Protein AF-0000000076759899 (afdb_homodimer)

InterPro domains:
  IPR036259 MFS transporter superfamily [SSF103473] (242-523)

Nearest PDB structures (foldseek):
  8xmz-assembly2_B  TM=6.251E-01  e=7.964E-03  Aquimarina sp. BL5
  4qaw-assembly7_G  TM=5.607E-01  e=5.937E-03  Paenibacillus barcinonensis
  1gui-assembly1_A  TM=5.704E-01  e=6.457E-03  Thermotoga maritima
  5w6h-assembly1_C  TM=4.986E-01  e=7.964E-03  Kuttervirus CBA120
  2w3j-assembly1_A  TM=4.391E-01  e=1.168E-01  uncultured bacterium

Structure (mmCIF, N/CA/C/O backbone):
data_AF-0000000076759899-model_v1
#
loop_
_entity.id
_entity.type
_entity.pdbx_description
1 polymer 'Glycosyltransferase RgtA/B/C/D-like domain-containing protein'
#
loop_
_atom_site.group_PDB
_atom_site.id
_atom_site.type_symbol
_atom_site.label_atom_id
_atom_site.label_alt_id
_atom_site.label_comp_id
_atom_site.label_asym_id
_atom_site.label_entity_id
_atom_site.label_seq_id
_atom_site.pdbx_PDB_ins_code
_atom_site.Cartn_x
_atom_site.Cartn_y
_atom_site.Cartn_z
_atom_site.occupancy
_atom_site.B_iso_or_equiv
_atom_site.auth_seq_id
_atom_site.auth_comp_id
_atom_site.auth_asym_id
_atom_site.auth_atom_id
_atom_site.pdbx_PDB_model_num
ATOM 1 N N . MET A 1 1 ? -8.977 4.504 -49.75 1 73.31 1 MET A N 1
ATOM 2 C CA . MET A 1 1 ? -10.234 5.238 -49.781 1 73.31 1 MET A CA 1
ATOM 3 C C . MET A 1 1 ? -11.367 4.375 -50.312 1 73.31 1 MET A C 1
ATOM 5 O O . MET A 1 1 ? -12.477 4.383 -49.781 1 73.31 1 MET A O 1
ATOM 9 N N . LEU A 1 2 ? -11.008 3.492 -51.281 1 77 2 LEU A N 1
ATOM 10 C CA . LEU A 1 2 ? -12.016 2.629 -51.875 1 77 2 LEU A CA 1
ATOM 11 C C . LEU A 1 2 ? -12.578 1.658 -50.844 1 77 2 LEU A C 1
ATOM 13 O O . LEU A 1 2 ? -13.773 1.357 -50.844 1 77 2 LEU A O 1
ATOM 17 N N . LEU A 1 3 ? -11.75 1.272 -49.938 1 80.31 3 LEU A N 1
ATOM 18 C CA . LEU A 1 3 ? -12.164 0.333 -48.906 1 80.31 3 LEU A CA 1
ATOM 19 C C . LEU A 1 3 ? -13.211 0.957 -48 1 80.31 3 LEU A C 1
ATOM 21 O O . LEU A 1 3 ? -14.117 0.266 -47.5 1 80.31 3 LEU A O 1
ATOM 25 N N . TYR A 1 4 ? -13.172 2.27 -47.906 1 85.75 4 TYR A N 1
ATOM 26 C CA . TYR A 1 4 ? -14.094 2.957 -47 1 85.75 4 TYR A CA 1
ATOM 27 C C . TYR A 1 4 ? -15.484 3.041 -47.625 1 85.75 4 TYR A C 1
ATOM 29 O O . TYR A 1 4 ? -16.469 3.24 -46.906 1 85.75 4 TYR A O 1
ATOM 37 N N . PHE A 1 5 ? -15.469 2.828 -48.969 1 86.88 5 PHE A N 1
ATOM 38 C CA . PHE A 1 5 ? -16.75 2.852 -49.656 1 86.88 5 PHE A CA 1
ATOM 39 C C . PHE A 1 5 ? -17.297 1.439 -49.812 1 86.88 5 PHE A C 1
ATOM 41 O O . PHE A 1 5 ? -18.469 1.187 -49.531 1 86.88 5 PHE A O 1
ATOM 48 N N . LEU A 1 6 ? -16.469 0.543 -50.062 1 89.75 6 LEU A N 1
ATOM 49 C CA . LEU A 1 6 ? -16.906 -0.79 -50.469 1 89.75 6 LEU A CA 1
ATOM 50 C C . LEU A 1 6 ? -17.25 -1.638 -49.219 1 89.75 6 LEU A C 1
ATOM 52 O O . LEU A 1 6 ? -18.203 -2.408 -49.25 1 89.75 6 LEU A O 1
ATOM 56 N N . LEU A 1 7 ? -16.547 -1.472 -48.219 1 90.62 7 LEU A N 1
ATOM 57 C CA . LEU A 1 7 ? -16.703 -2.371 -47.094 1 90.62 7 LEU A CA 1
ATOM 58 C C . LEU A 1 7 ? -18.031 -2.129 -46.375 1 90.62 7 LEU A C 1
ATOM 60 O O . LEU A 1 7 ? -18.734 -3.078 -46.062 1 90.62 7 LEU A O 1
ATOM 64 N N . PRO A 1 8 ? -18.359 -0.88 -46.156 1 92.69 8 PRO A N 1
ATOM 65 C CA . PRO A 1 8 ? -19.672 -0.668 -45.531 1 92.69 8 PRO A CA 1
ATOM 66 C C . PRO A 1 8 ? -20.812 -1.193 -46.406 1 92.69 8 PRO A C 1
ATOM 68 O O . PRO A 1 8 ? -21.766 -1.774 -45.875 1 92.69 8 PRO A O 1
ATOM 71 N N . ILE A 1 9 ? -20.703 -1.024 -47.719 1 91.81 9 ILE A N 1
ATOM 72 C CA . ILE A 1 9 ? -21.734 -1.487 -48.625 1 91.81 9 ILE A CA 1
ATOM 73 C C . ILE A 1 9 ? -21.812 -3.012 -48.594 1 91.81 9 ILE A C 1
ATOM 75 O O . ILE A 1 9 ? -22.906 -3.58 -48.5 1 91.81 9 ILE A O 1
ATOM 79 N N . LEU A 1 10 ? -20.703 -3.646 -48.594 1 91.56 10 LEU A N 1
ATOM 80 C CA . LEU A 1 10 ? -20.656 -5.105 -48.594 1 91.56 10 LEU A CA 1
ATOM 81 C C . LEU A 1 10 ? -21.203 -5.668 -47.281 1 91.56 10 LEU A C 1
ATOM 83 O O . LEU A 1 10 ? -21.984 -6.621 -47.281 1 91.56 10 LEU A O 1
ATOM 87 N N . CYS A 1 11 ? -20.75 -5.164 -46.125 1 90.75 11 CYS A N 1
ATOM 88 C CA . CYS A 1 11 ? -21.188 -5.652 -44.844 1 90.75 11 CYS A CA 1
ATOM 89 C C . CYS A 1 11 ? -22.688 -5.48 -44.656 1 90.75 11 CYS A C 1
ATOM 91 O O . CYS A 1 11 ? -23.375 -6.402 -44.219 1 90.75 11 CYS A O 1
ATOM 93 N N . ASN A 1 12 ? -23.25 -4.363 -45.031 1 91.06 12 ASN A N 1
ATOM 94 C CA . ASN A 1 12 ? -24.672 -4.105 -44.844 1 91.06 12 ASN A CA 1
ATOM 95 C C . ASN A 1 12 ? -25.516 -4.852 -45.875 1 91.06 12 ASN A C 1
ATOM 97 O O . ASN A 1 12 ? -26.656 -5.234 -45.594 1 91.06 12 ASN A O 1
ATOM 101 N N . ALA A 1 13 ? -24.969 -5.047 -47.094 1 89.19 13 ALA A N 1
ATOM 102 C CA . ALA A 1 13 ? -25.656 -5.859 -48.062 1 89.19 13 ALA A CA 1
ATOM 103 C C . ALA A 1 13 ? -25.766 -7.309 -47.625 1 89.19 13 ALA A C 1
ATOM 105 O O . ALA A 1 13 ? -26.797 -7.957 -47.844 1 89.19 13 ALA A O 1
ATOM 106 N N . LEU A 1 14 ? -24.734 -7.809 -47.062 1 88.81 14 LEU A N 1
ATOM 107 C CA . LEU A 1 14 ? -24.75 -9.164 -46.531 1 88.81 14 LEU A CA 1
ATOM 108 C C . LEU A 1 14 ? -25.781 -9.312 -45.406 1 88.81 14 LEU A C 1
ATOM 110 O O . LEU A 1 14 ? -26.484 -10.328 -45.344 1 88.81 14 LEU A O 1
ATOM 114 N N . LEU A 1 15 ? -25.875 -8.359 -44.594 1 87.06 15 LEU A N 1
ATOM 115 C CA . LEU A 1 15 ? -26.828 -8.414 -43.5 1 87.06 15 LEU A CA 1
ATOM 116 C C . LEU A 1 15 ? -28.25 -8.281 -44 1 87.06 15 LEU A C 1
ATOM 118 O O . LEU A 1 15 ? -29.172 -8.922 -43.469 1 87.06 15 LEU A O 1
ATOM 122 N N . LEU A 1 16 ? -28.453 -7.426 -45 1 84.62 16 LEU A N 1
ATOM 123 C CA . LEU A 1 16 ? -29.766 -7.293 -45.625 1 84.62 16 LEU A CA 1
ATOM 124 C C . LEU A 1 16 ? -30.203 -8.602 -46.281 1 84.62 16 LEU A C 1
ATOM 126 O O . LEU A 1 16 ? -31.375 -8.977 -46.219 1 84.62 16 LEU A O 1
ATOM 130 N N . ALA A 1 17 ? -29.219 -9.234 -46.875 1 84.38 17 ALA A N 1
ATOM 131 C CA . ALA A 1 17 ? -29.484 -10.531 -47.469 1 84.38 17 ALA A CA 1
ATOM 132 C C . ALA A 1 17 ? -29.844 -11.57 -46.406 1 84.38 17 ALA A C 1
ATOM 134 O O . ALA A 1 17 ? -30.688 -12.438 -46.625 1 84.38 17 ALA A O 1
ATOM 135 N N . ALA A 1 18 ? -29.219 -11.453 -45.281 1 80.31 18 ALA A N 1
ATOM 136 C CA . ALA A 1 18 ? -29.469 -12.383 -44.188 1 80.31 18 ALA A CA 1
ATOM 137 C C . ALA A 1 18 ? -30.875 -12.172 -43.594 1 80.31 18 ALA A C 1
ATOM 139 O O . ALA A 1 18 ? -31.484 -13.109 -43.094 1 80.31 18 ALA A O 1
ATOM 140 N N . CYS A 1 19 ? -31.375 -10.922 -43.562 1 76.56 19 CYS A N 1
ATOM 141 C CA . CYS A 1 19 ? -32.719 -10.617 -43.094 1 76.56 19 CYS A CA 1
ATOM 142 C C . CYS A 1 19 ? -33.781 -11.227 -43.969 1 76.56 19 CYS A C 1
ATOM 144 O O . CYS A 1 19 ? -34.938 -11.367 -43.562 1 76.56 19 CYS A O 1
ATOM 146 N N . LYS A 1 20 ? -33.5 -11.609 -45.219 1 67.31 20 LYS A N 1
ATOM 147 C CA . LYS A 1 20 ? -34.469 -12.211 -46.125 1 67.31 20 LYS A CA 1
ATOM 148 C C . LYS A 1 20 ? -34.562 -13.711 -45.906 1 67.31 20 LYS A C 1
ATOM 150 O O . LYS A 1 20 ? -35.469 -14.359 -46.438 1 67.31 20 LYS A O 1
ATOM 155 N N . LEU A 1 21 ? -33.75 -14.148 -45.031 1 62.97 21 LEU A N 1
ATOM 156 C CA . LEU A 1 21 ? -33.844 -15.57 -44.75 1 62.97 21 LEU A CA 1
ATOM 157 C C . LEU A 1 21 ? -35.094 -15.875 -43.938 1 62.97 21 LEU A C 1
ATOM 159 O O . LEU A 1 21 ? -35.5 -15.086 -43.062 1 62.97 21 LEU A O 1
ATOM 163 N N . PRO A 1 22 ? -35.969 -16.875 -44.25 1 57.19 22 PRO A N 1
ATOM 164 C CA . PRO A 1 22 ? -37.281 -17.188 -43.719 1 57.19 22 PRO A CA 1
ATOM 165 C C . PRO A 1 22 ? -37.312 -17.156 -42.188 1 57.19 22 PRO A C 1
ATOM 167 O O . PRO A 1 22 ? -38.312 -16.734 -41.625 1 57.19 22 PRO A O 1
ATOM 170 N N . LYS A 1 23 ? -36.5 -17.625 -41.438 1 58.56 23 LYS A N 1
ATOM 171 C CA . LYS A 1 23 ? -36.594 -17.672 -40 1 58.56 23 LYS A CA 1
ATOM 172 C C . LYS A 1 23 ? -36.312 -16.312 -39.375 1 58.56 23 LYS A C 1
ATOM 174 O O . LYS A 1 23 ? -36.625 -16.078 -38.219 1 58.56 23 LYS A O 1
ATOM 179 N N . LEU A 1 24 ? -35.812 -15.344 -40.062 1 59.72 24 LEU A N 1
ATOM 180 C CA . LEU A 1 24 ? -35.438 -14.047 -39.5 1 59.72 24 LEU A CA 1
ATOM 181 C C . LEU A 1 24 ? -36.219 -12.922 -40.188 1 59.72 24 LEU A C 1
ATOM 183 O O . LEU A 1 24 ? -36.094 -11.758 -39.781 1 59.72 24 LEU A O 1
ATOM 187 N N . ALA A 1 25 ? -37.031 -13.242 -41.25 1 56.22 25 ALA A N 1
ATOM 188 C CA . ALA A 1 25 ? -37.625 -12.305 -42.219 1 56.22 25 ALA A CA 1
ATOM 189 C C . ALA A 1 25 ? -38.781 -11.516 -41.594 1 56.22 25 ALA A C 1
ATOM 191 O O . ALA A 1 25 ? -39.719 -12.102 -41.062 1 56.22 25 ALA A O 1
ATOM 192 N N . PRO A 1 26 ? -38.562 -10.258 -41.406 1 59.22 26 PRO A N 1
ATOM 193 C CA . PRO A 1 26 ? -39.75 -9.469 -41 1 59.22 26 PRO A CA 1
ATOM 194 C C . PRO A 1 26 ? -40.875 -9.5 -42.031 1 59.22 26 PRO A C 1
ATOM 196 O O . PRO A 1 26 ? -40.625 -9.82 -43.219 1 59.22 26 PRO A O 1
ATOM 199 N N . ALA A 1 27 ? -42.125 -9.297 -41.719 1 58.47 27 ALA A N 1
ATOM 200 C CA . ALA A 1 27 ? -43.25 -9.188 -42.625 1 58.47 27 ALA A CA 1
ATOM 201 C C . ALA A 1 27 ? -42.906 -8.219 -43.781 1 58.47 27 ALA A C 1
ATOM 203 O O . ALA A 1 27 ? -42.031 -7.383 -43.656 1 58.47 27 ALA A O 1
ATOM 204 N N . GLY A 1 28 ? -43.312 -8.375 -44.938 1 59.19 28 GLY A N 1
ATOM 205 C CA . GLY A 1 28 ? -43.094 -7.68 -46.219 1 59.19 28 GLY A CA 1
ATOM 206 C C . GLY A 1 28 ? -42.875 -6.188 -46.031 1 59.19 28 GLY A C 1
ATOM 207 O O . GLY A 1 28 ? -41.906 -5.625 -46.562 1 59.19 28 GLY A O 1
ATOM 208 N N . SER A 1 29 ? -43.75 -5.434 -45.375 1 63.53 29 SER A N 1
ATOM 209 C CA . SER A 1 29 ? -43.719 -3.99 -45.188 1 63.53 29 SER A CA 1
ATOM 210 C C . SER A 1 29 ? -42.562 -3.594 -44.25 1 63.53 29 SER A C 1
ATOM 212 O O . SER A 1 29 ? -41.969 -2.521 -44.406 1 63.53 29 SER A O 1
ATOM 214 N N . GLU A 1 30 ? -42.094 -4.551 -43.469 1 74.69 30 GLU A N 1
ATOM 215 C CA . GLU A 1 30 ? -41.031 -4.254 -42.531 1 74.69 30 GLU A CA 1
ATOM 216 C C . GLU A 1 30 ? -39.656 -4.387 -43.156 1 74.69 30 GLU A C 1
ATOM 218 O O . GLU A 1 30 ? -38.719 -3.711 -42.75 1 74.69 30 GLU A O 1
ATOM 223 N N . PHE A 1 31 ? -39.625 -5.043 -44.281 1 77.88 31 PHE A N 1
ATOM 224 C CA . PHE A 1 31 ? -38.344 -5.211 -44.969 1 77.88 31 PHE A CA 1
ATOM 225 C C . PHE A 1 31 ? -37.969 -3.928 -45.719 1 77.88 31 PHE A C 1
ATOM 227 O O . PHE A 1 31 ? -36.781 -3.531 -45.688 1 77.88 31 PHE A O 1
ATOM 234 N N . SER A 1 32 ? -39.031 -3.277 -46.406 1 78.38 32 SER A N 1
ATOM 235 C CA . SER A 1 32 ? -38.75 -2.041 -47.125 1 78.38 32 SER A CA 1
ATOM 236 C C . SER A 1 32 ? -38.25 -0.952 -46.188 1 78.38 32 SER A C 1
ATOM 238 O O . SER A 1 32 ? -37.344 -0.189 -46.5 1 78.38 32 SER A O 1
ATOM 240 N N . LYS A 1 33 ? -38.719 -0.903 -45.031 1 81.94 33 LYS A N 1
ATOM 241 C CA . LYS A 1 33 ? -38.281 0.088 -44.062 1 81.94 33 LYS A CA 1
ATOM 242 C C . LYS A 1 33 ? -36.875 -0.212 -43.531 1 81.94 33 LYS A C 1
ATOM 244 O O . LYS A 1 33 ? -36.094 0.704 -43.344 1 81.94 33 LYS A O 1
ATOM 249 N N . THR A 1 34 ? -36.625 -1.531 -43.312 1 84.75 34 THR A N 1
ATOM 250 C CA . THR A 1 34 ? -35.281 -1.936 -42.875 1 84.75 34 THR A CA 1
ATOM 251 C C . THR A 1 34 ? -34.25 -1.621 -43.938 1 84.75 34 THR A C 1
ATOM 253 O O . THR A 1 34 ? -33.125 -1.207 -43.625 1 84.75 34 THR A O 1
ATOM 256 N N . ALA A 1 35 ? -34.625 -1.732 -45.25 1 86 35 ALA A N 1
ATOM 257 C CA . ALA A 1 35 ? -33.719 -1.441 -46.344 1 86 35 ALA A CA 1
ATOM 258 C C . ALA A 1 35 ? -33.375 0.045 -46.375 1 86 35 ALA A C 1
ATOM 260 O O . ALA A 1 35 ? -32.219 0.417 -46.656 1 86 35 ALA A O 1
ATOM 261 N N . VAL A 1 36 ? -34.375 0.84 -46.125 1 88.38 36 VAL A N 1
ATOM 262 C CA . VAL A 1 36 ? -34.156 2.281 -46.094 1 88.38 36 VAL A CA 1
ATOM 263 C C . VAL A 1 36 ? -33.25 2.652 -44.938 1 88.38 36 VAL A C 1
ATOM 265 O O . VAL A 1 36 ? -32.312 3.459 -45.062 1 88.38 36 VAL A O 1
ATOM 268 N N . ARG A 1 37 ? -33.5 2.072 -43.812 1 88.44 37 ARG A N 1
ATOM 269 C CA . ARG A 1 37 ? -32.656 2.352 -42.656 1 88.44 37 ARG A CA 1
ATOM 270 C C . ARG A 1 37 ? -31.234 1.91 -42.875 1 88.44 37 ARG A C 1
ATOM 272 O O . ARG A 1 37 ? -30.297 2.59 -42.438 1 88.44 37 ARG A O 1
ATOM 279 N N . MET A 1 38 ? -31.078 0.782 -43.469 1 89.81 38 MET A N 1
ATOM 280 C CA . MET A 1 38 ? -29.734 0.268 -43.75 1 89.81 38 MET A CA 1
ATOM 281 C C . MET A 1 38 ? -29.016 1.143 -44.781 1 89.81 38 MET A C 1
ATOM 283 O O . MET A 1 38 ? -27.797 1.305 -44.719 1 89.81 38 MET A O 1
ATOM 287 N N . GLY A 1 39 ? -29.812 1.685 -45.75 1 90.88 39 GLY A N 1
ATOM 288 C CA . GLY A 1 39 ? -29.234 2.631 -46.688 1 90.88 39 GLY A CA 1
ATOM 289 C C . GLY A 1 39 ? -28.75 3.904 -46.031 1 90.88 39 GLY A C 1
ATOM 290 O O . GLY A 1 39 ? -27.672 4.406 -46.344 1 90.88 39 GLY A O 1
ATOM 291 N N . ILE A 1 40 ? -29.5 4.379 -45.094 1 92.75 40 ILE A N 1
ATOM 292 C CA . ILE A 1 40 ? -29.125 5.57 -44.344 1 92.75 40 ILE A CA 1
ATOM 293 C C . ILE A 1 40 ? -27.891 5.27 -43.469 1 92.75 40 ILE A C 1
ATOM 295 O O . ILE A 1 40 ? -26.984 6.102 -43.375 1 92.75 40 ILE A O 1
ATOM 299 N N . LEU A 1 41 ? -27.859 4.117 -42.875 1 93 41 LEU A N 1
ATOM 300 C CA . LEU A 1 41 ? -26.703 3.705 -42.062 1 93 41 LEU A CA 1
ATOM 301 C C . LEU A 1 41 ? -25.438 3.639 -42.938 1 93 41 LEU A C 1
ATOM 303 O O . LEU A 1 41 ? -24.375 4.098 -42.5 1 93 41 LEU A O 1
ATOM 307 N N . THR A 1 42 ? -25.625 3.047 -44.094 1 93.88 42 THR A N 1
ATOM 308 C CA . THR A 1 42 ? -24.484 2.922 -45 1 93.88 42 THR A CA 1
ATOM 309 C C . THR A 1 42 ? -23.922 4.297 -45.375 1 93.88 42 THR A C 1
ATOM 311 O O . THR A 1 42 ? -22.719 4.512 -45.344 1 93.88 42 THR A O 1
ATOM 314 N N . ALA A 1 43 ? -24.828 5.238 -45.656 1 93.56 43 ALA A N 1
ATOM 315 C CA . ALA A 1 43 ? -24.406 6.598 -46 1 93.56 43 ALA A CA 1
ATOM 316 C C . ALA A 1 43 ? -23.719 7.262 -44.812 1 93.56 43 ALA A C 1
ATOM 318 O O . ALA A 1 43 ? -22.734 7.98 -44.969 1 93.56 43 ALA A O 1
ATOM 319 N N . GLY A 1 44 ? -24.281 7.043 -43.656 1 93.62 44 GLY A N 1
ATOM 320 C CA . GLY A 1 44 ? -23.688 7.586 -42.438 1 93.62 44 GLY A CA 1
ATOM 321 C C . GLY A 1 44 ? -22.328 7.004 -42.125 1 93.62 44 GLY A C 1
ATOM 322 O O . GLY A 1 44 ? -21.422 7.723 -41.719 1 93.62 44 GLY A O 1
ATOM 323 N N . GLU A 1 45 ? -22.172 5.688 -42.219 1 94.75 45 GLU A N 1
ATOM 324 C CA . GLU A 1 45 ? -20.891 5.023 -42 1 94.75 45 GLU A CA 1
ATOM 325 C C . GLU A 1 45 ? -19.812 5.559 -42.938 1 94.75 45 GLU A C 1
ATOM 327 O O . GLU A 1 45 ? -18.688 5.84 -42.531 1 94.75 45 GLU A O 1
ATOM 332 N N . ILE A 1 46 ? -20.141 5.688 -44.188 1 94.06 46 ILE A N 1
ATOM 333 C CA . ILE A 1 46 ? -19.203 6.188 -45.188 1 94.06 46 ILE A CA 1
ATOM 334 C C . ILE A 1 46 ? -18.812 7.625 -44.844 1 94.06 46 ILE A C 1
ATOM 336 O O . ILE A 1 46 ? -17.625 7.98 -44.906 1 94.06 46 ILE A O 1
ATOM 340 N N . LEU A 1 47 ? -19.781 8.43 -44.438 1 94.19 47 LEU A N 1
ATOM 341 C CA . LEU A 1 47 ? -19.516 9.812 -44.094 1 94.19 47 LEU A CA 1
ATOM 342 C C . LEU A 1 47 ? -18.578 9.898 -42.875 1 94.19 47 LEU A C 1
ATOM 344 O O . LEU A 1 47 ? -17.625 10.68 -42.875 1 94.19 47 LEU A O 1
ATOM 348 N N . VAL A 1 48 ? -18.875 9.125 -41.844 1 93.88 48 VAL A N 1
ATOM 349 C CA . VAL A 1 48 ? -18.062 9.148 -40.625 1 93.88 48 VAL A CA 1
ATOM 350 C C . VAL A 1 48 ? -16.641 8.664 -40.906 1 93.88 48 VAL A C 1
ATOM 352 O O . VAL A 1 48 ? -15.672 9.227 -40.406 1 93.88 48 VAL A O 1
ATOM 355 N N . LEU A 1 49 ? -16.484 7.633 -41.719 1 93.38 49 LEU A N 1
ATOM 356 C CA . LEU A 1 49 ? -15.172 7.102 -42.062 1 93.38 49 LEU A CA 1
ATOM 357 C C . LEU A 1 49 ? -14.367 8.117 -42.875 1 93.38 49 LEU A C 1
ATOM 359 O O . LEU A 1 49 ? -13.156 8.242 -42.688 1 93.38 49 LEU A O 1
ATOM 363 N N . LEU A 1 50 ? -15.055 8.844 -43.719 1 92.31 50 LEU A N 1
ATOM 364 C CA . LEU A 1 50 ? -14.375 9.875 -44.5 1 92.31 50 LEU A CA 1
ATOM 365 C C . LEU A 1 50 ? -13.953 11.039 -43.594 1 92.31 50 LEU A C 1
ATOM 367 O O . LEU A 1 50 ? -12.875 11.609 -43.781 1 92.31 50 LEU A O 1
ATOM 371 N N . LEU A 1 51 ? -14.828 11.367 -42.719 1 93.62 51 LEU A N 1
ATOM 372 C CA . LEU A 1 51 ? -14.492 12.438 -41.781 1 93.62 51 LEU A CA 1
ATOM 373 C C . LEU A 1 51 ? -13.312 12.031 -40.906 1 93.62 51 LEU A C 1
ATOM 375 O O . LEU A 1 51 ? -12.422 12.844 -40.656 1 93.62 51 LEU A O 1
ATOM 379 N N . LEU A 1 52 ? -13.352 10.82 -40.406 1 92.94 52 LEU A N 1
ATOM 380 C CA . LEU A 1 52 ? -12.25 10.344 -39.594 1 92.94 52 LEU A CA 1
ATOM 381 C C . LEU A 1 52 ? -10.961 10.266 -40.406 1 92.94 52 LEU A C 1
ATOM 383 O O . LEU A 1 52 ? -9.883 10.586 -39.875 1 92.94 52 LEU A O 1
ATOM 387 N N . HIS A 1 53 ? -11.062 9.82 -41.594 1 91.62 53 HIS A N 1
ATOM 388 C CA . HIS A 1 53 ? -9.898 9.773 -42.469 1 91.62 53 HIS A CA 1
ATOM 389 C C . HIS A 1 53 ? -9.312 11.164 -42.688 1 91.62 53 HIS A C 1
ATOM 391 O O . HIS A 1 53 ? -8.094 11.352 -42.625 1 91.62 53 HIS A O 1
ATOM 397 N N . ALA A 1 54 ? -10.172 12.125 -42.844 1 91.12 54 ALA A N 1
ATOM 398 C CA . ALA A 1 54 ? -9.727 13.5 -43.062 1 91.12 54 ALA A CA 1
ATOM 399 C C . ALA A 1 54 ? -9.102 14.062 -41.781 1 91.12 54 ALA A C 1
ATOM 401 O O . ALA A 1 54 ? -8.102 14.781 -41.844 1 91.12 54 ALA A O 1
ATOM 402 N N . LEU A 1 55 ? -9.727 13.75 -40.781 1 91.44 55 LEU A N 1
ATOM 403 C CA . LEU A 1 55 ? -9.219 14.227 -39.5 1 91.44 55 LEU A CA 1
ATOM 404 C C . LEU A 1 55 ? -7.836 13.656 -39.219 1 91.44 55 LEU A C 1
ATOM 406 O O . LEU A 1 55 ? -6.941 14.383 -38.781 1 91.44 55 LEU A O 1
ATOM 410 N N . ILE A 1 56 ? -7.625 12.422 -39.438 1 91.69 56 ILE A N 1
ATOM 411 C CA . ILE A 1 56 ? -6.359 11.758 -39.156 1 91.69 56 ILE A CA 1
ATOM 412 C C . ILE A 1 56 ? -5.277 12.258 -40.094 1 91.69 56 ILE A C 1
ATOM 414 O O . ILE A 1 56 ? -4.176 12.609 -39.656 1 91.69 56 ILE A O 1
ATOM 418 N N . ARG A 1 57 ? -5.562 12.32 -41.312 1 89.62 57 ARG A N 1
ATOM 419 C CA . ARG A 1 57 ? -4.582 12.766 -42.281 1 89.62 57 ARG A CA 1
ATOM 420 C C . ARG A 1 57 ? -4.254 14.242 -42.094 1 89.62 57 ARG A C 1
ATOM 422 O O . ARG A 1 57 ? -3.133 14.672 -42.375 1 89.62 57 ARG A O 1
ATOM 429 N N . GLY A 1 58 ? -5.184 14.906 -41.625 1 89.56 58 GLY A N 1
ATOM 430 C CA . GLY A 1 58 ? -4.984 16.328 -41.438 1 89.56 58 GLY A CA 1
ATOM 431 C C . GLY A 1 58 ? -4.211 16.672 -40.188 1 89.56 58 GLY A C 1
ATOM 432 O O . GLY A 1 58 ? -3.408 17.609 -40.156 1 89.56 58 GLY A O 1
ATOM 433 N N . PHE A 1 59 ? -4.484 15.914 -39.156 1 91.56 59 PHE A N 1
ATOM 434 C CA . PHE A 1 59 ? -3.99 16.391 -37.875 1 91.56 59 PHE A CA 1
ATOM 435 C C . PHE A 1 59 ? -3.107 15.328 -37.219 1 91.56 59 PHE A C 1
ATOM 437 O O . PHE A 1 59 ? -2.773 15.438 -36.031 1 91.56 59 PHE A O 1
ATOM 444 N N . GLN A 1 60 ? -2.766 14.273 -37.875 1 89.69 60 GLN A N 1
ATOM 445 C CA . GLN A 1 60 ? -1.903 13.242 -37.281 1 89.69 60 GLN A CA 1
ATOM 446 C C . GLN A 1 60 ? -0.867 12.773 -38.312 1 89.69 60 GLN A C 1
ATOM 448 O O . GLN A 1 60 ? -1.039 12.969 -39.5 1 89.69 60 GLN A O 1
ATOM 453 N N . ILE A 1 61 ? 0.197 12.273 -37.781 1 86.88 61 ILE A N 1
ATOM 454 C CA . ILE A 1 61 ? 1.232 11.688 -38.625 1 86.88 61 ILE A CA 1
ATOM 455 C C . ILE A 1 61 ? 0.874 10.242 -38.938 1 86.88 61 ILE A C 1
ATOM 457 O O . ILE A 1 61 ? 0.683 9.422 -38.031 1 86.88 61 ILE A O 1
ATOM 461 N N . THR A 1 62 ? 0.6 10.023 -40.188 1 85.12 62 THR A N 1
ATOM 462 C CA . THR A 1 62 ? 0.064 8.711 -40.5 1 85.12 62 THR A CA 1
ATOM 463 C C . THR A 1 62 ? 0.891 8.047 -41.625 1 85.12 62 THR A C 1
ATOM 465 O O . THR A 1 62 ? 1.652 8.719 -42.312 1 85.12 62 THR A O 1
ATOM 468 N N . GLY A 1 63 ? 0.869 6.703 -41.5 1 73.31 63 GLY A N 1
ATOM 469 C CA . GLY A 1 63 ? 1.347 5.953 -42.656 1 73.31 63 GLY A CA 1
ATOM 470 C C . GLY A 1 63 ? 0.269 5.703 -43.719 1 73.31 63 GLY A C 1
ATOM 471 O O . GLY A 1 63 ? -0.69 6.469 -43.812 1 73.31 63 GLY A O 1
ATOM 472 N N . SER A 1 64 ? 0.429 4.684 -44.5 1 64.81 64 SER A N 1
ATOM 473 C CA . SER A 1 64 ? -0.436 4.414 -45.625 1 64.81 64 SER A CA 1
ATOM 474 C C . SER A 1 64 ? -1.804 3.91 -45.188 1 64.81 64 SER A C 1
ATOM 476 O O . SER A 1 64 ? -2.834 4.414 -45.625 1 64.81 64 SER A O 1
ATOM 478 N N . HIS A 1 65 ? -1.856 2.934 -44.25 1 73.5 65 HIS A N 1
ATOM 479 C CA . HIS A 1 65 ? -3.133 2.359 -43.844 1 73.5 65 HIS A CA 1
ATOM 480 C C . HIS A 1 65 ? -3.549 2.863 -42.469 1 73.5 65 HIS A C 1
ATOM 482 O O . HIS A 1 65 ? -2.791 2.742 -41.5 1 73.5 65 HIS A O 1
ATOM 488 N N . LEU A 1 66 ? -4.855 3.436 -42.531 1 83.75 66 LEU A N 1
ATOM 489 C CA . LEU A 1 66 ? -5.273 4.086 -41.281 1 83.75 66 LEU A CA 1
ATOM 490 C C . LEU A 1 66 ? -6.09 3.133 -40.406 1 83.75 66 LEU A C 1
ATOM 492 O O . LEU A 1 66 ? -5.836 3.014 -39.219 1 83.75 66 LEU A O 1
ATOM 496 N N . PHE A 1 67 ? -7.012 2.373 -41.062 1 89.12 67 PHE A N 1
ATOM 497 C CA . PHE A 1 67 ? -7.879 1.492 -40.281 1 89.12 67 PHE A CA 1
ATOM 498 C C . PHE A 1 67 ? -7.676 0.037 -40.688 1 89.12 67 PHE A C 1
ATOM 500 O O . PHE A 1 67 ? -7.887 -0.324 -41.875 1 89.12 67 PHE A O 1
ATOM 507 N N . PRO A 1 68 ? -7.34 -0.82 -39.781 1 90.06 68 PRO A N 1
ATOM 508 C CA . PRO A 1 68 ? -7.242 -2.242 -40.125 1 90.06 68 PRO A CA 1
ATOM 509 C C . PRO A 1 68 ? -8.594 -2.854 -40.469 1 90.06 68 PRO A C 1
ATOM 511 O O . PRO A 1 68 ? -9.617 -2.508 -39.875 1 90.06 68 PRO A O 1
ATOM 514 N N . PRO A 1 69 ? -8.617 -3.777 -41.312 1 89.69 69 PRO A N 1
ATOM 515 C CA . PRO A 1 69 ? -9.867 -4.316 -41.875 1 89.69 69 PRO A CA 1
ATOM 516 C C . PRO A 1 69 ? -10.688 -5.078 -40.812 1 89.69 69 PRO A C 1
ATOM 518 O O . PRO A 1 69 ? -11.914 -4.988 -40.812 1 89.69 69 PRO A O 1
ATOM 521 N N . LEU A 1 70 ? -10.039 -5.766 -40 1 91.56 70 LEU A N 1
ATOM 522 C CA . LEU A 1 70 ? -10.781 -6.613 -39.062 1 91.56 70 LEU A CA 1
ATOM 523 C C . LEU A 1 70 ? -11.578 -5.77 -38.062 1 91.56 70 LEU A C 1
ATOM 525 O O . LEU A 1 70 ? -12.797 -5.941 -37.938 1 91.56 70 LEU A O 1
ATOM 529 N N . PRO A 1 71 ? -10.945 -4.816 -37.375 1 93.62 71 PRO A N 1
ATOM 530 C CA . PRO A 1 71 ? -11.727 -3.975 -36.469 1 93.62 71 PRO A CA 1
ATOM 531 C C . PRO A 1 71 ? -12.828 -3.201 -37.188 1 93.62 71 PRO A C 1
ATOM 533 O O . PRO A 1 71 ? -13.922 -3.025 -36.656 1 93.62 71 PRO A O 1
ATOM 536 N N . LEU A 1 72 ? -12.516 -2.762 -38.344 1 93.69 72 LEU A N 1
ATOM 537 C CA . LEU A 1 72 ? -13.5 -2.023 -39.125 1 93.69 72 LEU A CA 1
ATOM 538 C C . LEU A 1 72 ? -14.672 -2.918 -39.5 1 93.69 72 LEU A C 1
ATOM 540 O O . LEU A 1 72 ? -15.836 -2.521 -39.344 1 93.69 72 LEU A O 1
ATOM 544 N N . ALA A 1 73 ? -14.375 -4.105 -39.969 1 93.5 73 ALA A N 1
ATOM 545 C CA . ALA A 1 73 ? -15.422 -5.051 -40.344 1 93.5 73 ALA A CA 1
ATOM 546 C C . ALA A 1 73 ? -16.297 -5.406 -39.156 1 93.5 73 ALA A C 1
ATOM 548 O O . ALA A 1 73 ? -17.531 -5.469 -39.281 1 93.5 73 ALA A O 1
ATOM 549 N N . ILE A 1 74 ? -15.688 -5.633 -38.031 1 94.06 74 ILE A N 1
ATOM 550 C CA . ILE A 1 74 ? -16.422 -5.98 -36.812 1 94.06 74 ILE A CA 1
ATOM 551 C C . ILE A 1 74 ? -17.359 -4.836 -36.438 1 94.06 74 ILE A C 1
ATOM 553 O O . ILE A 1 74 ? -18.516 -5.059 -36.094 1 94.06 74 ILE A O 1
ATOM 557 N N . THR A 1 75 ? -16.859 -3.623 -36.5 1 94.88 75 THR A N 1
ATOM 558 C CA . THR A 1 75 ? -17.656 -2.449 -36.156 1 94.88 75 THR A CA 1
ATOM 559 C C . THR A 1 75 ? -18.828 -2.27 -37.094 1 94.88 75 THR A C 1
ATOM 561 O O . THR A 1 75 ? -19.969 -2.057 -36.656 1 94.88 75 THR A O 1
ATOM 564 N N . LEU A 1 76 ? -18.609 -2.459 -38.375 1 93.62 76 LEU A N 1
ATOM 565 C CA . LEU A 1 76 ? -19.641 -2.279 -39.375 1 93.62 76 LEU A CA 1
ATOM 566 C C . LEU A 1 76 ? -20.703 -3.369 -39.25 1 93.62 76 LEU A C 1
ATOM 568 O O . LEU A 1 76 ? -21.906 -3.094 -39.406 1 93.62 76 LEU A O 1
ATOM 572 N N . LEU A 1 77 ? -20.266 -4.559 -39 1 92.75 77 LEU A N 1
ATOM 573 C CA . LEU A 1 77 ? -21.188 -5.672 -38.875 1 92.75 77 LEU A CA 1
ATOM 574 C C . LEU A 1 77 ? -22.078 -5.5 -37.656 1 92.75 77 LEU A C 1
ATOM 576 O O . LEU A 1 77 ? -23.281 -5.801 -37.688 1 92.75 77 LEU A O 1
ATOM 580 N N . LEU A 1 78 ? -21.5 -5.059 -36.594 1 92.5 78 LEU A N 1
ATOM 581 C CA . LEU A 1 78 ? -22.281 -4.859 -35.406 1 92.5 78 LEU A CA 1
ATOM 582 C C . LEU A 1 78 ? -23.25 -3.686 -35.562 1 92.5 78 LEU A C 1
ATOM 584 O O . LEU A 1 78 ? -24.375 -3.738 -35.094 1 92.5 78 LEU A O 1
ATOM 588 N N . LEU A 1 79 ? -22.797 -2.619 -36.156 1 92.12 79 LEU A N 1
ATOM 589 C CA . LEU A 1 79 ? -23.688 -1.489 -36.406 1 92.12 79 LEU A CA 1
ATOM 590 C C . LEU A 1 79 ? -24.844 -1.91 -37.312 1 92.12 79 LEU A C 1
ATOM 592 O O . LEU A 1 79 ? -26 -1.544 -37.062 1 92.12 79 LEU A O 1
ATOM 596 N N . GLY A 1 80 ? -24.562 -2.672 -38.312 1 90.44 80 GLY A N 1
ATOM 597 C CA . GLY A 1 80 ? -25.578 -3.172 -39.219 1 90.44 80 GLY A CA 1
ATOM 598 C C . GLY A 1 80 ? -26.562 -4.113 -38.562 1 90.44 80 GLY A C 1
ATOM 599 O O . GLY A 1 80 ? -27.766 -4.02 -38.781 1 90.44 80 GLY A O 1
ATOM 600 N N . ALA A 1 81 ? -26.016 -4.996 -37.781 1 88.12 81 ALA A N 1
ATOM 601 C CA . ALA A 1 81 ? -26.875 -5.949 -37.094 1 88.12 81 ALA A CA 1
ATOM 602 C C . ALA A 1 81 ? -27.844 -5.234 -36.156 1 88.12 81 ALA A C 1
ATOM 604 O O . ALA A 1 81 ? -29 -5.625 -36 1 88.12 81 ALA A O 1
ATOM 605 N N . GLY A 1 82 ? -27.312 -4.258 -35.469 1 88.06 82 GLY A N 1
ATOM 606 C CA . GLY A 1 82 ? -28.156 -3.486 -34.562 1 88.06 82 GLY A CA 1
ATOM 607 C C . GLY A 1 82 ? -29.297 -2.795 -35.281 1 88.06 82 GLY A C 1
ATOM 608 O O . GLY A 1 82 ? -30.406 -2.662 -34.75 1 88.06 82 GLY A O 1
ATOM 609 N N . THR A 1 83 ? -29.047 -2.396 -36.5 1 86 83 THR A N 1
ATOM 610 C CA . THR A 1 83 ? -30.062 -1.699 -37.281 1 86 83 THR A CA 1
ATOM 611 C C . THR A 1 83 ? -30.969 -2.695 -38 1 86 83 THR A C 1
ATOM 613 O O . THR A 1 83 ? -32.188 -2.482 -38.062 1 86 83 THR A O 1
ATOM 616 N N . ALA A 1 84 ? -30.453 -3.809 -38.469 1 82.69 84 ALA A N 1
ATOM 617 C CA . ALA A 1 84 ? -31.188 -4.789 -39.25 1 82.69 84 ALA A CA 1
ATOM 618 C C . ALA A 1 84 ? -32.156 -5.582 -38.375 1 82.69 84 ALA A C 1
ATOM 620 O O . ALA A 1 84 ? -33.281 -5.848 -38.781 1 82.69 84 ALA A O 1
ATOM 621 N N . PHE A 1 85 ? -31.703 -5.98 -37.281 1 75.94 85 PHE A N 1
ATOM 622 C CA . PHE A 1 85 ? -32.531 -6.863 -36.469 1 75.94 85 PHE A CA 1
ATOM 623 C C . PHE A 1 85 ? -33.281 -6.066 -35.406 1 75.94 85 PHE A C 1
ATOM 625 O O . PHE A 1 85 ? -33.719 -6.617 -34.375 1 75.94 85 PHE A O 1
ATOM 632 N N . SER A 1 86 ? -33.375 -4.715 -35.5 1 66.5 86 SER A N 1
ATOM 633 C CA . SER A 1 86 ? -34.188 -3.885 -34.594 1 66.5 86 SER A CA 1
ATOM 634 C C . SER A 1 86 ? -35.656 -4.094 -34.812 1 66.5 86 SER A C 1
ATOM 636 O O . SER A 1 86 ? -36.5 -3.594 -34.031 1 66.5 86 SER A O 1
ATOM 638 N N . GLY A 1 87 ? -36.156 -4.898 -35.656 1 56.66 87 GLY A N 1
ATOM 639 C CA . GLY A 1 87 ? -37.594 -5.047 -35.906 1 56.66 87 GLY A CA 1
ATOM 640 C C . GLY A 1 87 ? -38.25 -5.918 -34.844 1 56.66 87 GLY A C 1
ATOM 641 O O . GLY A 1 87 ? -37.594 -6.578 -34.062 1 56.66 87 GLY A O 1
ATOM 642 N N . LYS A 1 88 ? -39.719 -5.918 -34.688 1 54.28 88 LYS A N 1
ATOM 643 C CA . LYS A 1 88 ? -40.719 -6.285 -33.719 1 54.28 88 LYS A CA 1
ATOM 644 C C . LYS A 1 88 ? -40.594 -7.75 -33.312 1 54.28 88 LYS A C 1
ATOM 646 O O . LYS A 1 88 ? -40.969 -8.125 -32.188 1 54.28 88 LYS A O 1
ATOM 651 N N . GLN A 1 89 ? -40.281 -8.734 -34.125 1 50.12 89 GLN A N 1
ATOM 652 C CA . GLN A 1 89 ? -40.656 -10.078 -33.688 1 50.12 89 GLN A CA 1
ATOM 653 C C . GLN A 1 89 ? -39.656 -10.594 -32.656 1 50.12 89 GLN A C 1
ATOM 655 O O . GLN A 1 89 ? -39.875 -11.641 -32.031 1 50.12 89 GLN A O 1
ATOM 660 N N . ASN A 1 90 ? -38.406 -10.492 -32.812 1 50.59 90 ASN A N 1
ATOM 661 C CA . ASN A 1 90 ? -37.438 -11.211 -32 1 50.59 90 ASN A CA 1
ATOM 662 C C . ASN A 1 90 ? -37.406 -10.734 -30.547 1 50.59 90 ASN A C 1
ATOM 664 O O . ASN A 1 90 ? -37.844 -9.617 -30.266 1 50.59 90 ASN A O 1
ATOM 668 N N . THR A 1 91 ? -36.938 -11.703 -29.547 1 61.75 91 THR A N 1
ATOM 669 C CA . THR A 1 91 ? -37 -11.594 -28.094 1 61.75 91 THR A CA 1
ATOM 670 C C . THR A 1 91 ? -36.469 -10.242 -27.625 1 61.75 91 THR A C 1
ATOM 672 O O . THR A 1 91 ? -35.438 -9.773 -28.109 1 61.75 91 THR A O 1
ATOM 675 N N . ALA A 1 92 ? -37.344 -9.484 -27.031 1 75.69 92 ALA A N 1
ATOM 676 C CA . ALA A 1 92 ? -37.25 -8.094 -26.594 1 75.69 92 ALA A CA 1
ATOM 677 C C . ALA A 1 92 ? -35.906 -7.828 -25.906 1 75.69 92 ALA A C 1
ATOM 679 O O . ALA A 1 92 ? -35.281 -6.797 -26.156 1 75.69 92 ALA A O 1
ATOM 680 N N . VAL A 1 93 ? -35.188 -8.836 -25.484 1 86.25 93 VAL A N 1
ATOM 681 C CA . VAL A 1 93 ? -33.969 -8.578 -24.734 1 86.25 93 VAL A CA 1
ATOM 682 C C . VAL A 1 93 ? -32.781 -8.648 -25.656 1 86.25 93 VAL A C 1
ATOM 684 O O . VAL A 1 93 ? -31.844 -7.852 -25.547 1 86.25 93 VAL A O 1
ATOM 687 N N . LEU A 1 94 ? -32.781 -9.531 -26.688 1 85.12 94 LEU A N 1
ATOM 688 C CA . LEU A 1 94 ? -31.688 -9.688 -27.641 1 85.12 94 LEU A CA 1
ATOM 689 C C . LEU A 1 94 ? -31.594 -8.477 -28.562 1 85.12 94 LEU A C 1
ATOM 691 O O . LEU A 1 94 ? -30.5 -8.039 -28.922 1 85.12 94 LEU A O 1
ATOM 695 N N . ARG A 1 95 ? -32.781 -8.008 -28.875 1 83.69 95 ARG A N 1
ATOM 696 C CA . ARG A 1 95 ? -32.812 -6.816 -29.719 1 83.69 95 ARG A CA 1
ATOM 697 C C . ARG A 1 95 ? -32.188 -5.621 -29.016 1 83.69 95 ARG A C 1
ATOM 699 O O . ARG A 1 95 ? -31.406 -4.879 -29.609 1 83.69 95 ARG A O 1
ATOM 706 N N . LYS A 1 96 ? -32.625 -5.508 -27.812 1 88.5 96 LYS A N 1
ATOM 707 C CA . LYS A 1 96 ? -32.062 -4.402 -27.031 1 88.5 96 LYS A CA 1
ATOM 708 C C . LYS A 1 96 ? -30.547 -4.555 -26.875 1 88.5 96 LYS A C 1
ATOM 710 O O . LYS A 1 96 ? -29.812 -3.566 -26.891 1 88.5 96 LYS A O 1
ATOM 715 N N . TYR A 1 97 ? -30.109 -5.762 -26.734 1 91.81 97 TYR A N 1
ATOM 716 C CA . TYR A 1 97 ? -28.672 -6.008 -26.594 1 91.81 97 TYR A CA 1
ATOM 717 C C . TYR A 1 97 ? -27.938 -5.676 -27.875 1 91.81 97 TYR A C 1
ATOM 719 O O . TYR A 1 97 ? -26.844 -5.082 -27.844 1 91.81 97 TYR A O 1
ATOM 727 N N . LEU A 1 98 ? -28.469 -6.059 -29.031 1 89.06 98 LEU A N 1
ATOM 728 C CA . LEU A 1 98 ? -27.812 -5.801 -30.312 1 89.06 98 LEU A CA 1
ATOM 729 C C . LEU A 1 98 ? -27.734 -4.305 -30.594 1 89.06 98 LEU A C 1
ATOM 731 O O . LEU A 1 98 ? -26.766 -3.832 -31.188 1 89.06 98 LEU A O 1
ATOM 735 N N . GLN A 1 99 ? -28.703 -3.596 -30.188 1 90.25 99 GLN A N 1
ATOM 736 C CA . GLN A 1 99 ? -28.672 -2.145 -30.344 1 90.25 99 GLN A CA 1
ATOM 737 C C . GLN A 1 99 ? -27.578 -1.527 -29.469 1 90.25 99 GLN A C 1
ATOM 739 O O . GLN A 1 99 ? -26.859 -0.63 -29.906 1 90.25 99 GLN A O 1
ATOM 744 N N . LYS A 1 100 ? -27.484 -2.031 -28.281 1 94.06 100 LYS A N 1
ATOM 745 C CA . LYS A 1 100 ? -26.438 -1.536 -27.391 1 94.06 100 LYS A CA 1
ATOM 746 C C . LYS A 1 100 ? -25.062 -1.94 -27.906 1 94.06 100 LYS A C 1
ATOM 748 O O . LYS A 1 100 ? -24.094 -1.174 -27.781 1 94.06 100 LYS A O 1
ATOM 753 N N . ALA A 1 101 ? -25.031 -3.117 -28.422 1 94.75 101 ALA A N 1
ATOM 754 C CA . ALA A 1 101 ? -23.766 -3.604 -28.969 1 94.75 101 ALA A CA 1
ATOM 755 C C . ALA A 1 101 ? -23.297 -2.74 -30.141 1 94.75 101 ALA A C 1
ATOM 757 O O . ALA A 1 101 ? -22.109 -2.49 -30.297 1 94.75 101 ALA A O 1
ATOM 758 N N . ALA A 1 102 ? -24.25 -2.316 -30.953 1 93.19 102 ALA A N 1
ATOM 759 C CA . ALA A 1 102 ? -23.938 -1.427 -32.062 1 93.19 102 ALA A CA 1
ATOM 760 C C . ALA A 1 102 ? -23.391 -0.097 -31.562 1 93.19 102 ALA A C 1
ATOM 762 O O . ALA A 1 102 ? -22.375 0.384 -32.062 1 93.19 102 ALA A O 1
ATOM 763 N N . CYS A 1 103 ? -24.016 0.405 -30.547 1 94.31 103 CYS A N 1
ATOM 764 C CA . CYS A 1 103 ? -23.562 1.665 -29.984 1 94.31 103 CYS A CA 1
ATOM 765 C C . CYS A 1 103 ? -22.172 1.504 -29.359 1 94.31 103 CYS A C 1
ATOM 767 O O . CYS A 1 103 ? -21.312 2.381 -29.5 1 94.31 103 CYS A O 1
ATOM 769 N N . ILE A 1 104 ? -21.984 0.396 -28.734 1 96.81 104 ILE A N 1
ATOM 770 C CA . ILE A 1 104 ? -20.703 0.128 -28.078 1 96.81 104 ILE A CA 1
ATOM 771 C C . ILE A 1 104 ? -19.594 0.01 -29.125 1 96.81 104 ILE A C 1
ATOM 773 O O . ILE A 1 104 ? -18.516 0.568 -28.953 1 96.81 104 ILE A O 1
ATOM 777 N N . ALA A 1 105 ? -19.875 -0.672 -30.156 1 96.12 105 ALA A N 1
ATOM 778 C CA . ALA A 1 105 ? -18.875 -0.854 -31.203 1 96.12 105 ALA A CA 1
ATOM 779 C C . ALA A 1 105 ? -18.469 0.484 -31.812 1 96.12 105 ALA A C 1
ATOM 781 O O . ALA A 1 105 ? -17.297 0.736 -32.062 1 96.12 105 ALA A O 1
ATOM 782 N N . GLY A 1 106 ? -19.484 1.326 -32.094 1 94.94 106 GLY A N 1
ATOM 783 C CA . GLY A 1 106 ? -19.188 2.654 -32.625 1 94.94 106 GLY A CA 1
ATOM 784 C C . GLY A 1 106 ? -18.391 3.506 -31.641 1 94.94 106 GLY A C 1
ATOM 785 O O . GLY A 1 106 ? -17.422 4.164 -32.031 1 94.94 106 GLY A O 1
ATOM 786 N N . CYS A 1 107 ? -18.75 3.443 -30.391 1 96.25 107 CYS A N 1
ATOM 787 C CA . CYS A 1 107 ? -18.078 4.234 -29.375 1 96.25 107 CYS A CA 1
ATOM 788 C C . CYS A 1 107 ? -16.641 3.764 -29.203 1 96.25 107 CYS A C 1
ATOM 790 O O . CYS A 1 107 ? -15.719 4.582 -29.062 1 96.25 107 CYS A O 1
ATOM 792 N N . VAL A 1 108 ? -16.453 2.424 -29.172 1 97.06 108 VAL A N 1
ATOM 793 C CA . VAL A 1 108 ? -15.109 1.874 -28.953 1 97.06 108 VAL A CA 1
ATOM 794 C C . VAL A 1 108 ? -14.219 2.201 -30.141 1 97.06 108 VAL A C 1
ATOM 796 O O . VAL A 1 108 ? -13.031 2.48 -29.969 1 97.06 108 VAL A O 1
ATOM 799 N N . PHE A 1 109 ? -14.789 2.174 -31.312 1 96.06 109 PHE A N 1
ATOM 800 C CA . PHE A 1 109 ? -14.031 2.527 -32.5 1 96.06 109 PHE A CA 1
ATOM 801 C C . PHE A 1 109 ? -13.602 3.988 -32.469 1 96.06 109 PHE A C 1
ATOM 803 O O . PHE A 1 109 ? -12.453 4.309 -32.781 1 96.06 109 PHE A O 1
ATOM 810 N N . LEU A 1 110 ? -14.516 4.848 -32.062 1 94.88 110 LEU A N 1
ATOM 811 C CA . LEU A 1 110 ? -14.195 6.266 -31.938 1 94.88 110 LEU A CA 1
ATOM 812 C C . LEU A 1 110 ? -13.188 6.508 -30.812 1 94.88 110 LEU A C 1
ATOM 814 O O . LEU A 1 110 ? -12.32 7.375 -30.938 1 94.88 110 LEU A O 1
ATOM 818 N N . LEU A 1 111 ? -13.32 5.766 -29.734 1 95.25 111 LEU A N 1
ATOM 819 C CA . LEU A 1 111 ? -12.359 5.863 -28.641 1 95.25 111 LEU A CA 1
ATOM 820 C C . LEU A 1 111 ? -10.953 5.512 -29.125 1 95.25 111 LEU A C 1
ATOM 822 O O . LEU A 1 111 ? -9.992 6.195 -28.781 1 95.25 111 LEU A O 1
ATOM 826 N N . GLU A 1 112 ? -10.844 4.484 -29.891 1 94.81 112 GLU A N 1
ATOM 827 C CA . GLU A 1 112 ? -9.539 4.031 -30.375 1 94.81 112 GLU A CA 1
ATOM 828 C C . GLU A 1 112 ? -8.922 5.055 -31.328 1 94.81 112 GLU A C 1
ATOM 830 O O . GLU A 1 112 ? -7.699 5.219 -31.359 1 94.81 112 GLU A O 1
ATOM 835 N N . VAL A 1 113 ? -9.766 5.785 -32.062 1 92.56 113 VAL A N 1
ATOM 836 C CA . VAL A 1 113 ? -9.258 6.711 -33.062 1 92.56 113 VAL A CA 1
ATOM 837 C C . VAL A 1 113 ? -9 8.078 -32.438 1 92.56 113 VAL A C 1
ATOM 839 O O . VAL A 1 113 ? -8.008 8.734 -32.75 1 92.56 113 VAL A O 1
ATOM 842 N N . LEU A 1 114 ? -9.812 8.445 -31.469 1 91.81 114 LEU A N 1
ATOM 843 C CA . LEU A 1 114 ? -9.758 9.82 -30.984 1 91.81 114 LEU A CA 1
ATOM 844 C C . LEU A 1 114 ? -9.109 9.883 -29.609 1 91.81 114 LEU A C 1
ATOM 846 O O . LEU A 1 114 ? -8.102 10.57 -29.422 1 91.81 114 LEU A O 1
ATOM 850 N N . VAL A 1 115 ? -9.531 9.062 -28.703 1 91.12 115 VAL A N 1
ATOM 851 C CA . VAL A 1 115 ? -9.109 9.203 -27.312 1 91.12 115 VAL A CA 1
ATOM 852 C C . VAL A 1 115 ? -7.797 8.461 -27.094 1 91.12 115 VAL A C 1
ATOM 854 O O . VAL A 1 115 ? -6.863 9.008 -26.5 1 91.12 115 VAL A O 1
ATOM 857 N N . PHE A 1 116 ? -7.664 7.258 -27.594 1 92.69 116 PHE A N 1
ATOM 858 C CA . PHE A 1 116 ? -6.465 6.469 -27.344 1 92.69 116 PHE A CA 1
ATOM 859 C C . PHE A 1 116 ? -5.309 6.941 -28.219 1 92.69 116 PHE A C 1
ATOM 861 O O . PHE A 1 116 ? -4.18 6.465 -28.078 1 92.69 116 PHE A O 1
ATOM 868 N N . HIS A 1 117 ? -5.566 7.949 -29.078 1 90.88 117 HIS A N 1
ATOM 869 C CA . HIS A 1 117 ? -4.52 8.57 -29.891 1 90.88 117 HIS A CA 1
ATOM 870 C C . HIS A 1 117 ? -4.508 10.086 -29.703 1 90.88 117 HIS A C 1
ATOM 872 O O . HIS A 1 117 ? -4.18 10.828 -30.625 1 90.88 117 HIS A O 1
ATOM 878 N N . ILE A 1 118 ? -4.863 10.453 -28.562 1 87.06 118 ILE A N 1
ATOM 879 C CA . ILE A 1 118 ? -4.945 11.875 -28.266 1 87.06 118 ILE A CA 1
ATOM 880 C C . ILE A 1 118 ? -3.559 12.508 -28.391 1 87.06 118 ILE A C 1
ATOM 882 O O . ILE A 1 118 ? -3.434 13.68 -28.766 1 87.06 118 ILE A O 1
ATOM 886 N N . THR A 1 119 ? -2.512 11.766 -28.156 1 85.75 119 THR A N 1
ATOM 887 C CA . THR A 1 119 ? -1.145 12.266 -28.188 1 85.75 119 THR A CA 1
ATOM 888 C C . THR A 1 119 ? -0.621 12.32 -29.625 1 85.75 119 THR A C 1
ATOM 890 O O . THR A 1 119 ? 0.464 12.852 -29.875 1 85.75 119 THR A O 1
ATOM 893 N N . SER A 1 120 ? -1.394 11.844 -30.531 1 89.31 120 SER A N 1
ATOM 894 C CA . SER A 1 120 ? -0.977 11.82 -31.922 1 89.31 120 SER A CA 1
ATOM 895 C C . SER A 1 120 ? -1.423 13.078 -32.656 1 89.31 120 SER A C 1
ATOM 897 O O . SER A 1 120 ? -0.994 13.328 -33.781 1 89.31 120 SER A O 1
ATOM 899 N N . PHE A 1 121 ? -2.201 13.875 -32.062 1 88.56 121 PHE A N 1
ATOM 900 C CA . PHE A 1 121 ? -2.715 15.062 -32.719 1 88.56 121 PHE A CA 1
ATOM 901 C C . PHE A 1 121 ? -1.674 16.172 -32.719 1 88.56 121 PHE A C 1
ATOM 903 O O . PHE A 1 121 ? -1.015 16.422 -31.719 1 88.56 121 PHE A O 1
ATOM 910 N N . THR A 1 122 ? -1.398 16.688 -33.844 1 87.25 122 THR A N 1
ATOM 911 C CA . THR A 1 122 ? -0.446 17.781 -34 1 87.25 122 THR A CA 1
ATOM 912 C C . THR A 1 122 ? -0.812 18.672 -35.188 1 87.25 122 THR A C 1
ATOM 914 O O . THR A 1 122 ? -1.517 18.234 -36.094 1 87.25 122 THR A O 1
ATOM 917 N N . THR A 1 123 ? -0.375 19.922 -35.062 1 83.94 123 THR A N 1
ATOM 918 C CA . THR A 1 123 ? -0.59 20.859 -36.156 1 83.94 123 THR A CA 1
ATOM 919 C C . THR A 1 123 ? 0.631 20.922 -37.062 1 83.94 123 THR A C 1
ATOM 921 O O . THR A 1 123 ? 0.536 21.359 -38.188 1 83.94 123 THR A O 1
ATOM 924 N N . GLN A 1 124 ? 1.715 20.484 -36.5 1 82.44 124 GLN A N 1
ATOM 925 C CA . GLN A 1 124 ? 2.957 20.484 -37.25 1 82.44 124 GLN A CA 1
ATOM 926 C C . GLN A 1 124 ? 3.482 19.062 -37.469 1 82.44 124 GLN A C 1
ATOM 928 O O . GLN A 1 124 ? 3.779 18.359 -36.5 1 82.44 124 GLN A O 1
ATOM 933 N N . LYS A 1 125 ? 3.594 18.656 -38.688 1 81.44 125 LYS A N 1
ATOM 934 C CA . LYS A 1 125 ? 4.012 17.281 -38.969 1 81.44 125 LYS A CA 1
ATOM 935 C C . LYS A 1 125 ? 5.508 17.219 -39.281 1 81.44 125 LYS A C 1
ATOM 937 O O . LYS A 1 125 ? 5.926 16.562 -40.219 1 81.44 125 LYS A O 1
ATOM 942 N N . THR A 1 126 ? 6.262 17.797 -38.438 1 87.25 126 THR A N 1
ATOM 943 C CA . THR A 1 126 ? 7.707 17.828 -38.625 1 87.25 126 THR A CA 1
ATOM 944 C C . THR A 1 126 ? 8.352 16.547 -38.125 1 87.25 126 THR A C 1
ATOM 946 O O . THR A 1 126 ? 7.855 15.922 -37.188 1 87.25 126 THR A O 1
ATOM 949 N N . LYS A 1 127 ? 9.328 16.016 -38.844 1 90.75 127 LYS A N 1
ATOM 950 C CA . LYS A 1 127 ? 10.133 14.867 -38.438 1 90.75 127 LYS A CA 1
ATOM 951 C C . LYS A 1 127 ? 11.617 15.125 -38.688 1 90.75 127 LYS A C 1
ATOM 953 O O . LYS A 1 127 ? 11.992 15.82 -39.625 1 90.75 127 LYS A O 1
ATOM 958 N N . GLU A 1 128 ? 12.438 14.695 -37.781 1 93.94 128 GLU A N 1
ATOM 959 C CA . GLU A 1 128 ? 13.891 14.805 -37.875 1 93.94 128 GLU A CA 1
ATOM 960 C C . GLU A 1 128 ? 14.562 13.453 -37.625 1 93.94 128 GLU A C 1
ATOM 962 O O . GLU A 1 128 ? 14.133 12.688 -36.781 1 93.94 128 GLU A O 1
ATOM 967 N N . GLU A 1 129 ? 15.523 13.18 -38.438 1 93.75 129 GLU A N 1
ATOM 968 C CA . GLU A 1 129 ? 16.281 11.938 -38.25 1 93.75 129 GLU A CA 1
ATOM 969 C C . GLU A 1 129 ? 17.453 12.133 -37.281 1 93.75 129 GLU A C 1
ATOM 971 O O . GLU A 1 129 ? 18.125 13.164 -37.312 1 93.75 129 GLU A O 1
ATOM 976 N N . LEU A 1 130 ? 17.531 11.25 -36.438 1 94 130 LEU A N 1
ATOM 977 C CA . LEU A 1 130 ? 18.672 11.25 -35.5 1 94 130 LEU A CA 1
ATOM 978 C C . LEU A 1 130 ? 19.953 10.898 -36.25 1 94 130 LEU A C 1
ATOM 980 O O . LEU A 1 130 ? 20.047 9.844 -36.875 1 94 130 LEU A O 1
ATOM 984 N N . PRO A 1 131 ? 20.953 11.711 -36.156 1 92.44 131 PRO A N 1
ATOM 985 C CA . PRO A 1 131 ? 22.219 11.43 -36.875 1 92.44 131 PRO A CA 1
ATOM 986 C C . PRO A 1 131 ? 23.078 10.414 -36.125 1 92.44 131 PRO A C 1
ATOM 988 O O . PRO A 1 131 ? 23.969 10.805 -35.344 1 92.44 131 PRO A O 1
ATOM 991 N N . LEU A 1 132 ? 23.031 9.242 -36.438 1 94.19 132 LEU A N 1
ATOM 992 C CA . LEU A 1 132 ? 23.75 8.188 -35.75 1 94.19 132 LEU A CA 1
ATOM 993 C C . LEU A 1 132 ? 25.25 8.305 -35.969 1 94.19 132 LEU A C 1
ATOM 995 O O . LEU A 1 132 ? 26.062 7.957 -35.094 1 94.19 132 LEU A O 1
ATOM 999 N N . SER A 1 133 ? 25.641 8.867 -37.062 1 89.75 133 SER A N 1
ATOM 1000 C CA . SER A 1 133 ? 27.047 8.953 -37.438 1 89.75 133 SER A CA 1
ATOM 1001 C C . SER A 1 133 ? 27.781 9.961 -36.562 1 89.75 133 SER A C 1
ATOM 1003 O O . SER A 1 133 ? 29.016 9.891 -36.438 1 89.75 133 SER A O 1
ATOM 1005 N N . THR A 1 134 ? 27.047 10.82 -35.969 1 89.5 134 THR A N 1
ATOM 1006 C CA . THR A 1 134 ? 27.688 11.859 -35.188 1 89.5 134 THR A CA 1
ATOM 1007 C C . THR A 1 134 ? 27.547 11.562 -33.688 1 89.5 134 THR A C 1
ATOM 1009 O O . THR A 1 134 ? 27.859 12.406 -32.844 1 89.5 134 THR A O 1
ATOM 1012 N N . ALA A 1 135 ? 27.094 10.414 -33.375 1 94.62 135 ALA A N 1
ATOM 1013 C CA . ALA A 1 135 ? 26.875 10.062 -31.984 1 94.62 135 ALA A CA 1
ATOM 1014 C C . ALA A 1 135 ? 28.203 9.953 -31.234 1 94.62 135 ALA A C 1
ATOM 1016 O O . ALA A 1 135 ? 29.172 9.375 -31.75 1 94.62 135 ALA A O 1
ATOM 1017 N N . GLU A 1 136 ? 28.297 10.555 -30.125 1 96.12 136 GLU A N 1
ATOM 1018 C CA . GLU A 1 136 ? 29.422 10.367 -29.219 1 96.12 136 GLU A CA 1
ATOM 1019 C C . GLU A 1 136 ? 29.219 9.141 -28.328 1 96.12 136 GLU A C 1
ATOM 1021 O O . GLU A 1 136 ? 28.281 9.094 -27.547 1 96.12 136 GLU A O 1
ATOM 1026 N N . ILE A 1 137 ? 30.125 8.273 -28.406 1 96.12 137 ILE A N 1
ATOM 1027 C CA . ILE A 1 137 ? 30.016 7.027 -27.656 1 96.12 137 ILE A CA 1
ATOM 1028 C C . ILE A 1 137 ? 30.844 7.121 -26.375 1 96.12 137 ILE A C 1
ATOM 1030 O O . ILE A 1 137 ? 32.031 7.453 -26.422 1 96.12 137 ILE A O 1
ATOM 1034 N N . SER A 1 138 ? 30.234 6.855 -25.266 1 95.06 138 SER A N 1
ATOM 1035 C CA . SER A 1 138 ? 30.906 6.965 -23.984 1 95.06 138 SER A CA 1
ATOM 1036 C C . SER A 1 138 ? 31.984 5.902 -23.828 1 95.06 138 SER A C 1
ATOM 1038 O O . SER A 1 138 ? 33.031 6.152 -23.219 1 95.06 138 SER A O 1
ATOM 1040 N N . ASP A 1 139 ? 31.688 4.633 -24.234 1 94.31 139 ASP A N 1
ATOM 1041 C CA . ASP A 1 139 ? 32.625 3.504 -24.141 1 94.31 139 ASP A CA 1
ATOM 1042 C C . ASP A 1 139 ? 32.75 2.803 -25.484 1 94.31 139 ASP A C 1
ATOM 1044 O O . ASP A 1 139 ? 31.891 2.023 -25.891 1 94.31 139 ASP A O 1
ATOM 1048 N N . GLU A 1 140 ? 33.906 2.869 -26.094 1 91.5 140 GLU A N 1
ATOM 1049 C CA . GLU A 1 140 ? 34.156 2.35 -27.438 1 91.5 140 GLU A CA 1
ATOM 1050 C C . GLU A 1 140 ? 34.25 0.827 -27.422 1 91.5 140 GLU A C 1
ATOM 1052 O O . GLU A 1 140 ? 34.062 0.187 -28.469 1 91.5 140 GLU A O 1
ATOM 1057 N N . GLU A 1 141 ? 34.469 0.292 -26.266 1 93.56 141 GLU A N 1
ATOM 1058 C CA . GLU A 1 141 ? 34.5 -1.164 -26.172 1 93.56 141 GLU A CA 1
ATOM 1059 C C . GLU A 1 141 ? 33.062 -1.742 -26.125 1 93.56 141 GLU A C 1
ATOM 1061 O O . GLU A 1 141 ? 32.844 -2.879 -26.547 1 93.56 141 GLU A O 1
ATOM 1066 N N . ALA A 1 142 ? 32.156 -0.93 -25.625 1 95.88 142 ALA A N 1
ATOM 1067 C CA . ALA A 1 142 ? 30.797 -1.396 -25.438 1 95.88 142 ALA A CA 1
ATOM 1068 C C . ALA A 1 142 ? 29.938 -1.103 -26.656 1 95.88 142 ALA A C 1
ATOM 1070 O O . ALA A 1 142 ? 28.875 -1.706 -26.844 1 95.88 142 ALA A O 1
ATOM 1071 N N . ALA A 1 143 ? 30.312 -0.127 -27.516 1 95.69 143 ALA A N 1
ATOM 1072 C CA . ALA A 1 143 ? 29.562 0.227 -28.719 1 95.69 143 ALA A CA 1
ATOM 1073 C C . ALA A 1 143 ? 30.484 0.715 -29.828 1 95.69 143 ALA A C 1
ATOM 1075 O O . ALA A 1 143 ? 31.5 1.359 -29.547 1 95.69 143 ALA A O 1
ATOM 1076 N N . SER A 1 144 ? 30.141 0.356 -31.141 1 94.81 144 SER A N 1
ATOM 1077 C CA . SER A 1 144 ? 30.953 0.775 -32.281 1 94.81 144 SER A CA 1
ATOM 1078 C C . SER A 1 144 ? 30.094 0.937 -33.531 1 94.81 144 SER A C 1
ATOM 1080 O O . SER A 1 144 ? 29.031 0.348 -33.625 1 94.81 144 SER A O 1
ATOM 1082 N N . PHE A 1 145 ? 30.594 1.772 -34.406 1 94.88 145 PHE A N 1
ATOM 1083 C CA . PHE A 1 145 ? 29.938 1.962 -35.688 1 94.88 145 PHE A CA 1
ATOM 1084 C C . PHE A 1 145 ? 30.203 0.781 -36.625 1 94.88 145 PHE A C 1
ATOM 1086 O O . PHE A 1 145 ? 31.312 0.26 -36.656 1 94.88 145 PHE A O 1
ATOM 1093 N N . ASN A 1 146 ? 29.172 0.4 -37.156 1 91.06 146 ASN A N 1
ATOM 1094 C CA . ASN A 1 146 ? 29.359 -0.64 -38.156 1 91.06 146 ASN A CA 1
ATOM 1095 C C . ASN A 1 146 ? 29.562 -0.044 -39.562 1 91.06 146 ASN A C 1
ATOM 1097 O O . ASN A 1 146 ? 29.594 1.178 -39.719 1 91.06 146 ASN A O 1
ATOM 1101 N N . ASP A 1 147 ? 29.688 -0.908 -40.625 1 88.81 147 ASP A N 1
ATOM 1102 C CA . ASP A 1 147 ? 30.031 -0.514 -42 1 88.81 147 ASP A CA 1
ATOM 1103 C C . ASP A 1 147 ? 28.906 0.306 -42.625 1 88.81 147 ASP A C 1
ATOM 1105 O O . ASP A 1 147 ? 29.125 1.082 -43.531 1 88.81 147 ASP A O 1
ATOM 1109 N N . LYS A 1 148 ? 27.766 0.214 -42.125 1 90.06 148 LYS A N 1
ATOM 1110 C CA . LYS A 1 148 ? 26.609 0.894 -42.688 1 90.06 148 LYS A CA 1
ATOM 1111 C C . LYS A 1 148 ? 26.312 2.195 -41.938 1 90.06 148 LYS A C 1
ATOM 1113 O O . LYS A 1 148 ? 25.297 2.854 -42.219 1 90.06 148 LYS A O 1
ATOM 1118 N N . GLY A 1 149 ? 27.062 2.486 -41 1 90.06 149 GLY A N 1
ATOM 1119 C CA . GLY A 1 149 ? 26.828 3.693 -40.219 1 90.06 149 GLY A CA 1
ATOM 1120 C C . GLY A 1 149 ? 25.891 3.477 -39.031 1 90.06 149 GLY A C 1
ATOM 1121 O O . GLY A 1 149 ? 25.453 4.438 -38.406 1 90.06 149 GLY A O 1
ATOM 1122 N N . GLU A 1 150 ? 25.547 2.246 -38.844 1 94.69 150 GLU A N 1
ATOM 1123 C CA . GLU A 1 150 ? 24.734 1.879 -37.688 1 94.69 150 GLU A CA 1
ATOM 1124 C C . GLU A 1 150 ? 25.609 1.644 -36.469 1 94.69 150 GLU A C 1
ATOM 1126 O O . GLU A 1 150 ? 26.828 1.683 -36.562 1 94.69 150 GLU A O 1
ATOM 1131 N N . ILE A 1 151 ? 25 1.523 -35.375 1 96.62 151 ILE A N 1
ATOM 1132 C CA . ILE A 1 151 ? 25.766 1.363 -34.125 1 96.62 151 ILE A CA 1
ATOM 1133 C C . ILE A 1 151 ? 25.469 -0.005 -33.531 1 96.62 151 ILE A C 1
ATOM 1135 O O . ILE A 1 151 ? 24.312 -0.339 -33.25 1 96.62 151 ILE A O 1
ATOM 1139 N N . THR A 1 152 ? 26.422 -0.775 -33.281 1 96.38 152 THR A N 1
ATOM 1140 C CA . THR A 1 152 ? 26.328 -2.053 -32.594 1 96.38 152 THR A CA 1
ATOM 1141 C C . THR A 1 152 ? 26.703 -1.899 -31.125 1 96.38 152 THR A C 1
ATOM 1143 O O . THR A 1 152 ? 27.797 -1.418 -30.797 1 96.38 152 THR A O 1
ATOM 1146 N N . ILE A 1 153 ? 25.859 -2.293 -30.266 1 96.25 153 ILE A N 1
ATOM 1147 C CA . ILE A 1 153 ? 26.047 -2.16 -28.812 1 96.25 153 ILE A CA 1
ATOM 1148 C C . ILE A 1 153 ? 26.203 -3.543 -28.188 1 96.25 153 ILE A C 1
ATOM 1150 O O . ILE A 1 153 ? 25.328 -4.402 -28.312 1 96.25 153 ILE A O 1
ATOM 1154 N N . THR A 1 154 ? 27.25 -3.758 -27.422 1 95.69 154 THR A N 1
ATOM 1155 C CA . THR A 1 154 ? 27.531 -5.062 -26.844 1 95.69 154 THR A CA 1
ATOM 1156 C C . THR A 1 154 ? 27.609 -4.961 -25.312 1 95.69 154 THR A C 1
ATOM 1158 O O . THR A 1 154 ? 27.672 -5.98 -24.625 1 95.69 154 THR A O 1
ATOM 1161 N N . GLY A 1 155 ? 27.641 -3.791 -24.828 1 95.5 155 GLY A N 1
ATOM 1162 C CA . GLY A 1 155 ? 27.656 -3.545 -23.391 1 95.5 155 GLY A CA 1
ATOM 1163 C C . GLY A 1 155 ? 26.953 -2.262 -23 1 95.5 155 GLY A C 1
ATOM 1164 O O . GLY A 1 155 ? 26.391 -1.567 -23.859 1 95.5 155 GLY A O 1
ATOM 1165 N N . ASN A 1 156 ? 26.953 -2.012 -21.719 1 96.56 156 ASN A N 1
ATOM 1166 C CA . ASN A 1 156 ? 26.359 -0.774 -21.234 1 96.56 156 ASN A CA 1
ATOM 1167 C C . ASN A 1 156 ? 27.094 0.452 -21.781 1 96.56 156 ASN A C 1
ATOM 1169 O O . ASN A 1 156 ? 28.328 0.502 -21.75 1 96.56 156 ASN A O 1
ATOM 1173 N N . CYS A 1 157 ? 26.406 1.404 -22.344 1 96.94 157 CYS A N 1
ATOM 1174 C CA . CYS A 1 157 ? 27.031 2.596 -22.906 1 96.94 157 CYS A CA 1
ATOM 1175 C C . CYS A 1 157 ? 26.031 3.746 -22.984 1 96.94 157 CYS A C 1
ATOM 1177 O O . CYS A 1 157 ? 24.844 3.559 -22.766 1 96.94 157 CYS A O 1
ATOM 1179 N N . THR A 1 158 ? 26.531 4.895 -23.234 1 97.31 158 THR A N 1
ATOM 1180 C CA . THR A 1 158 ? 25.734 6.102 -23.438 1 97.31 158 THR A CA 1
ATOM 1181 C C . THR A 1 158 ? 26.047 6.73 -24.797 1 97.31 158 THR A C 1
ATOM 1183 O O . THR A 1 158 ? 27.219 6.867 -25.172 1 97.31 158 THR A O 1
ATOM 1186 N N . LEU A 1 159 ? 25.031 6.988 -25.547 1 97.31 159 LEU A N 1
ATOM 1187 C CA . LEU A 1 159 ? 25.141 7.707 -26.812 1 97.31 159 LEU A CA 1
ATOM 1188 C C . LEU A 1 159 ? 24.672 9.148 -26.656 1 97.31 159 LEU A C 1
ATOM 1190 O O . LEU A 1 159 ? 23.531 9.391 -26.234 1 97.31 159 LEU A O 1
ATOM 1194 N N . THR A 1 160 ? 25.5 10.047 -27 1 97.38 160 THR A N 1
ATOM 1195 C CA . THR A 1 160 ? 25.156 11.461 -26.875 1 97.38 160 THR A CA 1
ATOM 1196 C C . THR A 1 160 ? 25.109 12.125 -28.25 1 97.38 160 THR A C 1
ATOM 1198 O O . THR A 1 160 ? 26.047 12.008 -29.047 1 97.38 160 THR A O 1
ATOM 1201 N N . PHE A 1 161 ? 24.031 12.719 -28.578 1 96.75 161 PHE A N 1
ATOM 1202 C CA . PHE A 1 161 ? 23.828 13.484 -29.797 1 96.75 161 PHE A CA 1
ATOM 1203 C C . PHE A 1 161 ? 23.797 14.984 -29.5 1 96.75 161 PHE A C 1
ATOM 1205 O O . PHE A 1 161 ? 22.844 15.484 -28.922 1 96.75 161 PHE A O 1
ATOM 1212 N N . SER A 1 162 ? 24.781 15.68 -29.953 1 95.25 162 SER A N 1
ATOM 1213 C CA . SER A 1 162 ? 24.906 17.094 -29.641 1 95.25 162 SER A CA 1
ATOM 1214 C C . SER A 1 162 ? 24.547 17.953 -30.844 1 95.25 162 SER A C 1
ATOM 1216 O O . SER A 1 162 ? 24.375 17.453 -31.953 1 95.25 162 SER A O 1
ATOM 1218 N N . ASP A 1 163 ? 24.391 19.234 -30.562 1 92.94 163 ASP A N 1
ATOM 1219 C CA . ASP A 1 163 ? 24.141 20.266 -31.547 1 92.94 163 ASP A CA 1
ATOM 1220 C C . ASP A 1 163 ? 22.875 19.984 -32.344 1 92.94 163 ASP A C 1
ATOM 1222 O O . ASP A 1 163 ? 22.875 20.031 -33.562 1 92.94 163 ASP A O 1
ATOM 1226 N N . LEU A 1 164 ? 22.047 19.609 -31.406 1 91.38 164 LEU A N 1
ATOM 1227 C CA . LEU A 1 164 ? 20.719 19.453 -32.031 1 91.38 164 LEU A CA 1
ATOM 1228 C C . LEU A 1 164 ? 19.953 20.766 -32.031 1 91.38 164 LEU A C 1
ATOM 1230 O O . LEU A 1 164 ? 20.219 21.641 -31.188 1 91.38 164 LEU A O 1
ATOM 1234 N N . ASP A 1 165 ? 19.25 21.297 -32.906 1 90.25 165 ASP A N 1
ATOM 1235 C CA . ASP A 1 165 ? 18.391 22.484 -33 1 90.25 165 ASP A CA 1
ATOM 1236 C C . ASP A 1 165 ? 16.969 22.094 -33.375 1 90.25 165 ASP A C 1
ATOM 1238 O O . ASP A 1 165 ? 16.422 22.625 -34.344 1 90.25 165 ASP A O 1
ATOM 1242 N N . TRP A 1 166 ? 16.547 21.156 -32.531 1 91.62 166 TRP A N 1
ATOM 1243 C CA . TRP A 1 166 ? 15.219 20.641 -32.844 1 91.62 166 TRP A CA 1
ATOM 1244 C C . TRP A 1 166 ? 14.133 21.453 -32.156 1 91.62 166 TRP A C 1
ATOM 1246 O O . TRP A 1 166 ? 14.234 21.766 -30.984 1 91.62 166 TRP A O 1
ATOM 1256 N N . ASP A 1 167 ? 13.188 21.75 -32.875 1 89.38 167 ASP A N 1
ATOM 1257 C CA . ASP A 1 167 ? 12.07 22.531 -32.375 1 89.38 167 ASP A CA 1
ATOM 1258 C C . ASP A 1 167 ? 10.781 21.719 -32.406 1 89.38 167 ASP A C 1
ATOM 1260 O O . ASP A 1 167 ? 10.469 21.062 -33.406 1 89.38 167 ASP A O 1
ATOM 1264 N N . GLU A 1 168 ? 10.039 21.703 -31.312 1 86.5 168 GLU A N 1
ATOM 1265 C CA . GLU A 1 168 ? 8.688 21.172 -31.203 1 86.5 168 GLU A CA 1
ATOM 1266 C C . GLU A 1 168 ? 8.648 19.688 -31.516 1 86.5 168 GLU A C 1
ATOM 1268 O O . GLU A 1 168 ? 7.781 19.219 -32.25 1 86.5 168 GLU A O 1
ATOM 1273 N N . LEU A 1 169 ? 9.602 18.953 -31.172 1 92.06 169 LEU A N 1
ATOM 1274 C CA . LEU A 1 169 ? 9.578 17.484 -31.25 1 92.06 169 LEU A CA 1
ATOM 1275 C C . LEU A 1 169 ? 9.242 16.859 -29.906 1 92.06 169 LEU A C 1
ATOM 1277 O O . LEU A 1 169 ? 9.773 17.281 -28.875 1 92.06 169 LEU A O 1
ATOM 1281 N N . HIS A 1 1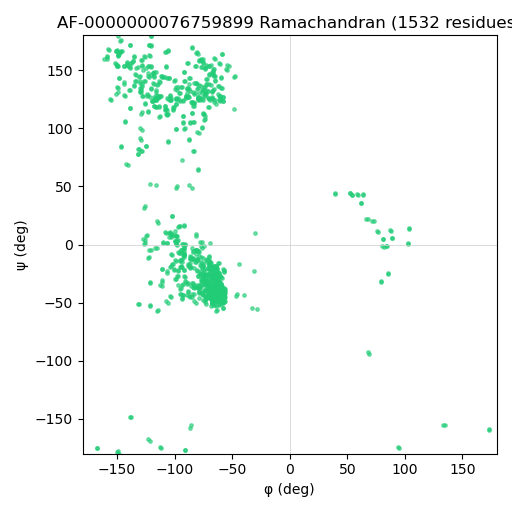70 ? 8.289 15.891 -30 1 91.69 170 HIS A N 1
ATOM 1282 C CA . HIS A 1 170 ? 7.746 15.391 -28.75 1 91.69 170 HIS A CA 1
ATOM 1283 C C . HIS A 1 170 ? 7.863 13.875 -28.656 1 91.69 170 HIS A C 1
ATOM 1285 O O . HIS A 1 170 ? 7.426 13.273 -27.656 1 91.69 170 HIS A O 1
ATOM 1291 N N . CYS A 1 171 ? 8.438 13.234 -29.656 1 92.56 171 CYS A N 1
ATOM 1292 C CA . CYS A 1 171 ? 8.57 11.781 -29.625 1 92.56 171 CYS A CA 1
ATOM 1293 C C . CYS A 1 171 ? 9.805 11.328 -30.391 1 92.56 171 CYS A C 1
ATOM 1295 O O . CYS A 1 171 ? 10.117 11.883 -31.453 1 92.56 171 CYS A O 1
ATOM 1297 N N . VAL A 1 172 ? 10.516 10.422 -29.812 1 94.31 172 VAL A N 1
ATOM 1298 C CA . VAL A 1 172 ? 11.641 9.789 -30.484 1 94.31 172 VAL A CA 1
ATOM 1299 C C . VAL A 1 172 ? 11.383 8.289 -30.625 1 94.31 172 VAL A C 1
ATOM 1301 O O . VAL A 1 172 ? 11.055 7.617 -29.656 1 94.31 172 VAL A O 1
ATOM 1304 N N . ARG A 1 173 ? 11.5 7.832 -31.844 1 93.69 173 ARG A N 1
ATOM 1305 C CA . ARG A 1 173 ? 11.359 6.406 -32.125 1 93.69 173 ARG A CA 1
ATOM 1306 C C . ARG A 1 173 ? 12.672 5.816 -32.625 1 93.69 173 ARG A C 1
ATOM 1308 O O . ARG A 1 173 ? 13.281 6.336 -33.562 1 93.69 173 ARG A O 1
ATOM 1315 N N . LEU A 1 174 ? 13.078 4.762 -31.953 1 95.5 174 LEU A N 1
ATOM 1316 C CA . LEU A 1 174 ? 14.297 4.062 -32.344 1 95.5 174 LEU A CA 1
ATOM 1317 C C . LEU A 1 174 ? 13.984 2.689 -32.906 1 95.5 174 LEU A C 1
ATOM 1319 O O . LEU A 1 174 ? 13.031 2.033 -32.5 1 95.5 174 LEU A O 1
ATOM 1323 N N . HIS A 1 175 ? 14.773 2.289 -33.906 1 95.44 175 HIS A N 1
ATOM 1324 C CA . HIS A 1 175 ? 14.703 0.946 -34.469 1 95.44 175 HIS A CA 1
ATOM 1325 C C . HIS A 1 175 ? 15.977 0.156 -34.156 1 95.44 175 HIS A C 1
ATOM 1327 O O . HIS A 1 175 ? 17.062 0.529 -34.625 1 95.44 175 HIS A O 1
ATOM 1333 N N . ALA A 1 176 ? 15.781 -0.809 -33.312 1 94.56 176 ALA A N 1
ATOM 1334 C CA . ALA A 1 176 ? 16.906 -1.643 -32.938 1 94.56 176 ALA A CA 1
ATOM 1335 C C . ALA A 1 176 ? 16.547 -3.123 -32.969 1 94.56 176 ALA A C 1
ATOM 1337 O O . ALA A 1 176 ? 15.391 -3.49 -32.75 1 94.56 176 ALA A O 1
ATOM 1338 N N . ASP A 1 177 ? 17.5 -3.971 -33.312 1 92.5 177 ASP A N 1
ATOM 1339 C CA . ASP A 1 177 ? 17.266 -5.41 -33.344 1 92.5 177 ASP A CA 1
ATOM 1340 C C . ASP A 1 177 ? 18.422 -6.172 -32.719 1 92.5 177 ASP A C 1
ATOM 1342 O O . ASP A 1 177 ? 19.5 -5.613 -32.531 1 92.5 177 ASP A O 1
ATOM 1346 N N . GLY A 1 178 ? 18.156 -7.375 -32.281 1 91.88 178 GLY A N 1
ATOM 1347 C CA . GLY A 1 178 ? 19.125 -8.242 -31.641 1 91.88 178 GLY A CA 1
ATOM 1348 C C . GLY A 1 178 ? 18.516 -9.523 -31.078 1 91.88 178 GLY A C 1
ATOM 1349 O O . GLY A 1 178 ? 17.484 -9.984 -31.578 1 91.88 178 GLY A O 1
ATOM 1350 N N . LYS A 1 179 ? 19.281 -10.062 -30.172 1 88.75 179 LYS A N 1
ATOM 1351 C CA . LYS A 1 179 ? 18.766 -11.242 -29.5 1 88.75 179 LYS A CA 1
ATOM 1352 C C . LYS A 1 179 ? 17.703 -10.867 -28.469 1 88.75 179 LYS A C 1
ATOM 1354 O O . LYS A 1 179 ? 17.672 -9.734 -27.984 1 88.75 179 LYS A O 1
ATOM 1359 N N . ASP A 1 180 ? 16.844 -11.82 -28.25 1 88 180 ASP A N 1
ATOM 1360 C CA . ASP A 1 180 ? 15.695 -11.547 -27.391 1 88 180 ASP A CA 1
ATOM 1361 C C . ASP A 1 180 ? 16.094 -11.617 -25.922 1 88 180 ASP A C 1
ATOM 1363 O O . ASP A 1 180 ? 15.625 -12.484 -25.188 1 88 180 ASP A O 1
ATOM 1367 N N . LYS A 1 181 ? 16.969 -10.711 -25.516 1 89.69 181 LYS A N 1
ATOM 1368 C CA . LYS A 1 181 ? 17.281 -10.438 -24.125 1 89.69 181 LYS A CA 1
ATOM 1369 C C . LYS A 1 181 ? 16.844 -9.031 -23.719 1 89.69 181 LYS A C 1
ATOM 1371 O O . LYS A 1 181 ? 16.969 -8.086 -24.5 1 89.69 181 LYS A O 1
ATOM 1376 N N . MET A 1 182 ? 16.328 -9.055 -22.609 1 90.56 182 MET A N 1
ATOM 1377 C CA . MET A 1 182 ? 15.766 -7.785 -22.156 1 90.56 182 MET A CA 1
ATOM 1378 C C . MET A 1 182 ? 16.875 -6.789 -21.812 1 90.56 182 MET A C 1
ATOM 1380 O O . MET A 1 182 ? 17.875 -7.16 -21.219 1 90.56 182 MET A O 1
ATOM 1384 N N . TYR A 1 183 ? 16.797 -5.562 -22.281 1 92.62 183 TYR A N 1
ATOM 1385 C CA . TYR A 1 183 ? 17.703 -4.469 -21.938 1 92.62 183 TYR A CA 1
ATOM 1386 C C . TYR A 1 183 ? 16.922 -3.188 -21.656 1 92.62 183 TYR A C 1
ATOM 1388 O O . TYR A 1 183 ? 15.719 -3.111 -21.953 1 92.62 183 TYR A O 1
ATOM 1396 N N . GLN A 1 184 ? 17.484 -2.254 -21.016 1 93.12 184 GLN A N 1
ATOM 1397 C CA . GLN A 1 184 ? 16.844 -0.995 -20.641 1 93.12 184 GLN A CA 1
ATOM 1398 C C . GLN A 1 184 ? 17.484 0.179 -21.391 1 93.12 184 GLN A C 1
ATOM 1400 O O . GLN A 1 184 ? 18.688 0.193 -21.625 1 93.12 184 GLN A O 1
ATOM 1405 N N . VAL A 1 185 ? 16.719 1.1 -21.812 1 95.81 185 VAL A N 1
ATOM 1406 C CA . VAL A 1 185 ? 17.188 2.314 -22.469 1 95.81 185 VAL A CA 1
ATOM 1407 C C . VAL A 1 185 ? 16.547 3.537 -21.812 1 95.81 185 VAL A C 1
ATOM 1409 O O . VAL A 1 185 ? 15.336 3.551 -21.562 1 95.81 185 VAL A O 1
ATOM 1412 N N . SER A 1 186 ? 17.281 4.5 -21.469 1 95.31 186 SER A N 1
ATOM 1413 C CA . SER A 1 186 ? 16.781 5.754 -20.922 1 95.31 186 SER A CA 1
ATOM 1414 C C . SER A 1 186 ? 17.125 6.934 -21.828 1 95.31 186 SER A C 1
ATOM 1416 O O . SER A 1 186 ? 18.156 6.926 -22.5 1 95.31 186 SER A O 1
ATOM 1418 N N . LEU A 1 187 ? 16.281 7.875 -21.906 1 96.38 187 LEU A N 1
ATOM 1419 C CA . LEU A 1 187 ? 16.453 9.086 -22.703 1 96.38 187 LEU A CA 1
ATOM 1420 C C . LEU A 1 187 ? 16.547 10.312 -21.797 1 96.38 187 LEU A C 1
ATOM 1422 O O . LEU A 1 187 ? 15.711 10.508 -20.922 1 96.38 187 LEU A O 1
ATOM 1426 N N . SER A 1 188 ? 17.609 11.07 -21.969 1 96.19 188 SER A N 1
ATOM 1427 C CA . SER A 1 188 ? 17.812 12.344 -21.281 1 96.19 188 SER A CA 1
ATOM 1428 C C . SER A 1 188 ? 18 13.477 -22.281 1 96.19 188 SER A C 1
ATOM 1430 O O . SER A 1 188 ? 18.406 13.242 -23.422 1 96.19 188 SER A O 1
ATOM 1432 N N . MET A 1 189 ? 17.688 14.633 -21.906 1 95.81 189 MET A N 1
ATOM 1433 C CA . MET A 1 189 ? 17.828 15.734 -22.844 1 95.81 189 MET A CA 1
ATOM 1434 C C . MET A 1 189 ? 18.281 17 -22.125 1 95.81 189 MET A C 1
ATOM 1436 O O . MET A 1 189 ? 18.109 17.125 -20.922 1 95.81 189 MET A O 1
ATOM 1440 N N . LYS A 1 190 ? 18.938 17.875 -22.859 1 95.94 190 LYS A N 1
ATOM 1441 C CA . LYS A 1 190 ? 19.156 19.266 -22.516 1 95.94 190 LYS A CA 1
ATOM 1442 C C . LYS A 1 190 ? 18.312 20.188 -23.406 1 95.94 190 LYS A C 1
ATOM 1444 O O . LYS A 1 190 ? 18.453 20.172 -24.641 1 95.94 190 LYS A O 1
ATOM 1449 N N . ASP A 1 191 ? 17.438 20.875 -22.828 1 95.12 191 ASP A N 1
ATOM 1450 C CA . ASP A 1 191 ? 16.609 21.828 -23.562 1 95.12 191 ASP A CA 1
ATOM 1451 C C . ASP A 1 191 ? 16.75 23.234 -22.969 1 95.12 191 ASP A C 1
ATOM 1453 O O . ASP A 1 191 ? 17.672 23.5 -22.203 1 95.12 191 ASP A O 1
ATOM 1457 N N . ASN A 1 192 ? 15.891 24.156 -23.344 1 94.56 192 ASN A N 1
ATOM 1458 C CA . ASN A 1 192 ? 16 25.547 -22.922 1 94.56 192 ASN A CA 1
ATOM 1459 C C . ASN A 1 192 ? 15.633 25.703 -21.438 1 94.56 192 ASN A C 1
ATOM 1461 O O . ASN A 1 192 ? 15.875 26.766 -20.844 1 94.56 192 ASN A O 1
ATOM 1465 N N . ASN A 1 193 ? 15.062 24.688 -20.844 1 94.44 193 ASN A N 1
ATOM 1466 C CA . ASN A 1 193 ? 14.82 24.703 -19.391 1 94.44 193 ASN A CA 1
ATOM 1467 C C . ASN A 1 193 ? 16.109 24.5 -18.609 1 94.44 193 ASN A C 1
ATOM 1469 O O . ASN A 1 193 ? 16.406 25.266 -17.688 1 94.44 193 ASN A O 1
ATOM 1473 N N . LEU A 1 194 ? 16.859 23.5 -18.969 1 95 194 LEU A N 1
ATOM 1474 C CA . LEU A 1 194 ? 18.188 23.188 -18.422 1 95 194 LEU A CA 1
ATOM 1475 C C . LEU A 1 194 ? 19.188 22.969 -19.547 1 95 194 LEU A C 1
ATOM 1477 O O . LEU A 1 194 ? 19.344 21.844 -20.031 1 95 194 LEU A O 1
ATOM 1481 N N . THR A 1 195 ? 19.922 23.938 -19.781 1 94.06 195 THR A N 1
ATOM 1482 C CA . THR A 1 195 ? 20.781 23.922 -20.969 1 94.06 195 THR A CA 1
ATOM 1483 C C . THR A 1 195 ? 22.109 23.219 -20.672 1 94.06 195 THR A C 1
ATOM 1485 O O . THR A 1 195 ? 22.781 22.734 -21.578 1 94.06 195 THR A O 1
ATOM 1488 N N . GLN A 1 196 ? 22.469 23.094 -19.344 1 93.56 196 GLN A N 1
ATOM 1489 C CA . GLN A 1 196 ? 23.781 22.562 -19.016 1 93.56 196 GLN A CA 1
ATOM 1490 C C . GLN A 1 196 ? 23.672 21.25 -18.25 1 93.56 196 GLN A C 1
ATOM 1492 O O . GLN A 1 196 ? 24.688 20.625 -17.906 1 93.56 196 GLN A O 1
ATOM 1497 N N . ARG A 1 197 ? 22.547 20.859 -17.969 1 94.31 197 ARG A N 1
ATOM 1498 C CA . ARG A 1 197 ? 22.359 19.625 -17.203 1 94.31 197 ARG A CA 1
ATOM 1499 C C . ARG A 1 197 ? 21.344 18.703 -17.875 1 94.31 197 ARG A C 1
ATOM 1501 O O . ARG A 1 197 ? 20.328 19.172 -18.406 1 94.31 197 ARG A O 1
ATOM 1508 N N . PHE A 1 198 ? 21.641 17.422 -17.828 1 94.19 198 PHE A N 1
ATOM 1509 C CA . PHE A 1 198 ? 20.734 16.438 -18.406 1 94.19 198 PHE A CA 1
ATOM 1510 C C . PHE A 1 198 ? 19.562 16.172 -17.469 1 94.19 198 PHE A C 1
ATOM 1512 O O . PHE A 1 198 ? 19.734 16.109 -16.25 1 94.19 198 PHE A O 1
ATOM 1519 N N . GLU A 1 199 ? 18.5 16.109 -18.109 1 91.88 199 GLU A N 1
ATOM 1520 C CA . GLU A 1 199 ? 17.312 15.641 -17.391 1 91.88 199 GLU A CA 1
ATOM 1521 C C . GLU A 1 199 ? 16.797 14.32 -17.984 1 91.88 199 GLU A C 1
ATOM 1523 O O . GLU A 1 199 ? 16.547 14.227 -19.188 1 91.88 199 GLU A O 1
ATOM 1528 N N . LYS A 1 200 ? 16.609 13.398 -17.109 1 90.31 200 LYS A N 1
ATOM 1529 C CA . LYS A 1 200 ? 16.062 12.117 -17.547 1 90.31 200 LYS A CA 1
ATOM 1530 C C . LYS A 1 200 ? 14.562 12.234 -17.812 1 90.31 200 LYS A C 1
ATOM 1532 O O . LYS A 1 200 ? 13.789 12.539 -16.891 1 90.31 200 LYS A O 1
ATOM 1537 N N . THR A 1 201 ? 14.164 11.875 -18.969 1 90.44 201 THR A N 1
ATOM 1538 C CA . THR A 1 201 ? 12.781 12.141 -19.344 1 90.44 201 THR A CA 1
ATOM 1539 C C . THR A 1 201 ? 12 10.836 -19.484 1 90.44 201 THR A C 1
ATOM 1541 O O . THR A 1 201 ? 10.781 10.805 -19.25 1 90.44 201 THR A O 1
ATOM 1544 N N . ALA A 1 202 ? 12.664 9.836 -19.938 1 92.5 202 ALA A N 1
ATOM 1545 C CA . ALA A 1 202 ? 11.93 8.602 -20.188 1 92.5 202 ALA A CA 1
ATOM 1546 C C . ALA A 1 202 ? 12.836 7.383 -20.047 1 92.5 202 ALA A C 1
ATOM 1548 O O . ALA A 1 202 ? 14.062 7.5 -20.156 1 92.5 202 ALA A O 1
ATOM 1549 N N . GLN A 1 203 ? 12.211 6.289 -19.766 1 92.31 203 GLN A N 1
ATOM 1550 C CA . GLN A 1 203 ? 12.891 5 -19.703 1 92.31 203 GLN A CA 1
ATOM 1551 C C . GLN A 1 203 ? 11.992 3.879 -20.219 1 92.31 203 GLN A C 1
ATOM 1553 O O . GLN A 1 203 ? 10.766 3.938 -20.062 1 92.31 203 GLN A O 1
ATOM 1558 N N . THR A 1 204 ? 12.539 3.008 -20.922 1 91.62 204 THR A N 1
ATOM 1559 C CA . THR A 1 204 ? 11.781 1.854 -21.391 1 91.62 204 THR A CA 1
ATOM 1560 C C . THR A 1 204 ? 12.68 0.619 -21.469 1 91.62 204 THR A C 1
ATOM 1562 O O . THR A 1 204 ? 13.875 0.695 -21.203 1 91.62 204 THR A O 1
ATOM 1565 N N . GLN A 1 205 ? 12.078 -0.526 -21.609 1 90.62 205 GLN A N 1
ATOM 1566 C CA . GLN A 1 205 ? 12.766 -1.795 -21.812 1 90.62 205 GLN A CA 1
ATOM 1567 C C . GLN A 1 205 ? 12.383 -2.428 -23.141 1 90.62 205 GLN A C 1
ATOM 1569 O O . GLN A 1 205 ? 11.312 -2.152 -23.672 1 90.62 205 GLN A O 1
ATOM 1574 N N . ALA A 1 206 ? 13.32 -3.123 -23.719 1 91.12 206 ALA A N 1
ATOM 1575 C CA . ALA A 1 206 ? 13.062 -3.752 -25 1 91.12 206 ALA A CA 1
ATOM 1576 C C . ALA A 1 206 ? 13.828 -5.066 -25.141 1 91.12 206 ALA A C 1
ATOM 1578 O O . ALA A 1 206 ? 14.609 -5.43 -24.25 1 91.12 206 ALA A O 1
ATOM 1579 N N . THR A 1 207 ? 13.391 -5.793 -26.125 1 91.62 207 THR A N 1
ATOM 1580 C CA . THR A 1 207 ? 14.07 -7.02 -26.516 1 91.62 207 THR A CA 1
ATOM 1581 C C . THR A 1 207 ? 14.5 -6.957 -27.984 1 91.62 207 THR A C 1
ATOM 1583 O O . THR A 1 207 ? 14.164 -6.008 -28.688 1 91.62 207 THR A O 1
ATOM 1586 N N . GLY A 1 208 ? 15.281 -7.922 -28.438 1 86.69 208 GLY A N 1
ATOM 1587 C CA . GLY A 1 208 ? 15.789 -7.93 -29.812 1 86.69 208 GLY A CA 1
ATOM 1588 C C . GLY A 1 208 ? 14.695 -8.023 -30.844 1 86.69 208 GLY A C 1
ATOM 1589 O O . GLY A 1 208 ? 14.773 -7.379 -31.906 1 86.69 208 GLY A O 1
ATOM 1590 N N . SER A 1 209 ? 13.648 -8.703 -30.547 1 88.06 209 SER A N 1
ATOM 1591 C CA . SER A 1 209 ? 12.594 -8.93 -31.531 1 88.06 209 SER A CA 1
ATOM 1592 C C . SER A 1 209 ? 11.578 -7.789 -31.531 1 88.06 209 SER A C 1
ATOM 1594 O O . SER A 1 209 ? 10.805 -7.637 -32.469 1 88.06 209 SER A O 1
ATOM 1596 N N . TYR A 1 210 ? 11.555 -7.09 -30.531 1 88.94 210 TYR A N 1
ATOM 1597 C CA . TYR A 1 210 ? 10.727 -5.887 -30.516 1 88.94 210 TYR A CA 1
ATOM 1598 C C . TYR A 1 210 ? 11.523 -4.672 -30.969 1 88.94 210 TYR A C 1
ATOM 1600 O O . TYR A 1 210 ? 12.188 -4.012 -30.172 1 88.94 210 TYR A O 1
ATOM 1608 N N . ASP A 1 211 ? 11.391 -4.277 -32.156 1 82.94 211 ASP A N 1
ATOM 1609 C CA . ASP A 1 211 ? 12.344 -3.449 -32.875 1 82.94 211 ASP A CA 1
ATOM 1610 C C . ASP A 1 211 ? 12.016 -1.966 -32.719 1 82.94 211 ASP A C 1
ATOM 1612 O O . ASP A 1 211 ? 12.742 -1.107 -33.219 1 82.94 211 ASP A O 1
ATOM 1616 N N . THR A 1 212 ? 10.969 -1.614 -32.062 1 86.94 212 THR A N 1
ATOM 1617 C CA . THR A 1 212 ? 10.625 -0.198 -32 1 86.94 212 THR A CA 1
ATOM 1618 C C . THR A 1 212 ? 10.539 0.291 -30.562 1 86.94 212 THR A C 1
ATOM 1620 O O . THR A 1 212 ? 9.711 -0.189 -29.781 1 86.94 212 THR A O 1
ATOM 1623 N N . LEU A 1 213 ? 11.445 1.162 -30.266 1 91.75 213 LEU A N 1
ATOM 1624 C CA . LEU A 1 213 ? 11.438 1.834 -28.969 1 91.75 213 LEU A CA 1
ATOM 1625 C C . LEU A 1 213 ? 10.914 3.26 -29.109 1 91.75 213 LEU A C 1
ATOM 1627 O O . LEU A 1 213 ? 11.305 3.992 -30.016 1 91.75 213 LEU A O 1
ATOM 1631 N N . GLN A 1 214 ? 9.984 3.598 -28.312 1 91.25 214 GLN A N 1
ATOM 1632 C CA . GLN A 1 214 ? 9.375 4.922 -28.391 1 91.25 214 GLN A CA 1
ATOM 1633 C C . GLN A 1 214 ? 9.547 5.672 -27.062 1 91.25 214 GLN A C 1
ATOM 1635 O O . GLN A 1 214 ? 9.344 5.105 -26 1 91.25 214 GLN A O 1
ATOM 1640 N N . PHE A 1 215 ? 9.945 6.922 -27.125 1 92.5 215 PHE A N 1
ATOM 1641 C CA . PHE A 1 215 ? 10.094 7.805 -25.969 1 92.5 215 PHE A CA 1
ATOM 1642 C C . PHE A 1 215 ? 9.266 9.07 -26.156 1 92.5 215 PHE A C 1
ATOM 1644 O O . PHE A 1 215 ? 9.305 9.703 -27.203 1 92.5 215 PHE A O 1
ATOM 1651 N N . ALA A 1 216 ? 8.484 9.414 -25.203 1 90.06 216 ALA A N 1
ATOM 1652 C CA . ALA A 1 216 ? 7.742 10.672 -25.188 1 90.06 216 ALA A CA 1
ATOM 1653 C C . ALA A 1 216 ? 8.492 11.75 -24.422 1 90.06 216 ALA A C 1
ATOM 1655 O O . ALA A 1 216 ? 9.078 11.469 -23.359 1 90.06 216 ALA A O 1
ATOM 1656 N N . MET A 1 217 ? 8.547 12.922 -24.938 1 91.75 217 MET A N 1
ATOM 1657 C CA . MET A 1 217 ? 9.211 14.047 -24.297 1 91.75 217 MET A CA 1
ATOM 1658 C C . MET A 1 217 ? 8.43 15.336 -24.5 1 91.75 217 MET A C 1
ATOM 1660 O O . MET A 1 217 ? 7.633 15.445 -25.438 1 91.75 217 MET A O 1
ATOM 1664 N N . GLN A 1 218 ? 8.57 16.25 -23.641 1 91.38 218 GLN A N 1
ATOM 1665 C CA . GLN A 1 218 ? 7.992 17.578 -23.734 1 91.38 218 GLN A CA 1
ATOM 1666 C C . GLN A 1 218 ? 9.031 18.656 -23.438 1 91.38 218 GLN A C 1
ATOM 1668 O O . GLN A 1 218 ? 8.984 19.297 -22.375 1 91.38 218 GLN A O 1
ATOM 1673 N N . PRO A 1 219 ? 9.891 18.922 -24.453 1 93.12 219 PRO A N 1
ATOM 1674 C CA . PRO A 1 219 ? 10.953 19.922 -24.25 1 93.12 219 PRO A CA 1
ATOM 1675 C C . PRO A 1 219 ? 10.422 21.344 -24.156 1 93.12 219 PRO A C 1
ATOM 1677 O O . PRO A 1 219 ? 9.32 21.625 -24.641 1 93.12 219 PRO A O 1
ATOM 1680 N N . TYR A 1 220 ? 11.164 22.203 -23.453 1 93.88 220 TYR A N 1
ATOM 1681 C CA . TYR A 1 220 ? 10.906 23.641 -23.438 1 93.88 220 TYR A CA 1
ATOM 1682 C C . TYR A 1 220 ? 11.609 24.328 -24.594 1 93.88 220 TYR A C 1
ATOM 1684 O O . TYR A 1 220 ? 12.836 24.453 -24.609 1 93.88 220 TYR A O 1
ATOM 1692 N N . GLU A 1 221 ? 10.828 24.688 -25.594 1 91.94 221 GLU A N 1
ATOM 1693 C CA . GLU A 1 221 ? 11.305 25.359 -26.797 1 91.94 221 GLU A CA 1
ATOM 1694 C C . GLU A 1 221 ? 12.164 24.438 -27.641 1 91.94 221 GLU A C 1
ATOM 1696 O O . GLU A 1 221 ? 11.656 23.516 -28.281 1 91.94 221 GLU A O 1
ATOM 1701 N N . LYS A 1 222 ? 13.57 24.453 -27.484 1 94.44 222 LYS A N 1
ATOM 1702 C CA . LYS A 1 222 ? 14.445 23.688 -28.359 1 94.44 222 LYS A CA 1
ATOM 1703 C C . LYS A 1 222 ? 15.203 22.609 -27.578 1 94.44 222 LYS A C 1
ATOM 1705 O O . LYS A 1 222 ? 15.516 22.797 -26.406 1 94.44 222 LYS A O 1
ATOM 1710 N N . ILE A 1 223 ? 15.438 21.531 -28.344 1 95.19 223 ILE A N 1
ATOM 1711 C CA . ILE A 1 223 ? 16.312 20.484 -27.828 1 95.19 223 ILE A CA 1
ATOM 1712 C C . ILE A 1 223 ? 17.734 20.703 -28.344 1 95.19 223 ILE A C 1
ATOM 1714 O O . ILE A 1 223 ? 17.938 20.828 -29.547 1 95.19 223 ILE A O 1
ATOM 1718 N N . HIS A 1 224 ? 18.688 20.672 -27.422 1 95.44 224 HIS A N 1
ATOM 1719 C CA . HIS A 1 224 ? 20.062 20.906 -27.812 1 95.44 224 HIS A CA 1
ATOM 1720 C C . HIS A 1 224 ? 20.859 19.609 -27.859 1 95.44 224 HIS A C 1
ATOM 1722 O O . HIS A 1 224 ? 21.703 19.422 -28.75 1 95.44 224 HIS A O 1
ATOM 1728 N N . VAL A 1 225 ? 20.656 18.828 -26.844 1 96.38 225 VAL A N 1
ATOM 1729 C CA . VAL A 1 225 ? 21.406 17.578 -26.734 1 96.38 225 VAL A CA 1
ATOM 1730 C C . VAL A 1 225 ? 20.469 16.453 -26.328 1 96.38 225 VAL A C 1
ATOM 1732 O O . VAL A 1 225 ? 19.562 16.641 -25.516 1 96.38 225 VAL A O 1
ATOM 1735 N N . LEU A 1 226 ? 20.609 15.305 -26.938 1 96.5 226 LEU A N 1
ATOM 1736 C CA . LEU A 1 226 ? 19.906 14.078 -26.547 1 96.5 226 LEU A CA 1
ATOM 1737 C C . LEU A 1 226 ? 20.906 13 -26.141 1 96.5 226 LEU A C 1
ATOM 1739 O O . LEU A 1 226 ? 21.969 12.859 -26.75 1 96.5 226 LEU A O 1
ATOM 1743 N N . GLN A 1 227 ? 20.547 12.32 -25.094 1 96.94 227 GLN A N 1
ATOM 1744 C CA . GLN A 1 227 ? 21.406 11.242 -24.609 1 96.94 227 GLN A CA 1
ATOM 1745 C C . GLN A 1 227 ? 20.609 9.953 -24.438 1 96.94 227 GLN A C 1
ATOM 1747 O O . GLN A 1 227 ? 19.516 9.961 -23.844 1 96.94 227 GLN A O 1
ATOM 1752 N N . LEU A 1 228 ? 21.047 8.883 -24.984 1 97 228 LEU A N 1
ATOM 1753 C CA . LEU A 1 228 ? 20.484 7.547 -24.828 1 97 228 LEU A CA 1
ATOM 1754 C C . LEU A 1 228 ? 21.391 6.664 -23.984 1 97 228 LEU A C 1
ATOM 1756 O O . LEU A 1 228 ? 22.547 6.414 -24.359 1 97 228 LEU A O 1
ATOM 1760 N N . GLN A 1 229 ? 20.938 6.191 -22.891 1 97.12 229 GLN A N 1
ATOM 1761 C CA . GLN A 1 229 ? 21.719 5.312 -22.031 1 97.12 229 GLN A CA 1
ATOM 1762 C C . GLN A 1 229 ? 21.203 3.877 -22.094 1 97.12 229 GLN A C 1
ATOM 1764 O O . GLN A 1 229 ? 20.047 3.609 -21.797 1 97.12 229 GLN A O 1
ATOM 1769 N N . PHE A 1 230 ? 22 3.006 -22.562 1 96.56 230 PHE A N 1
ATOM 1770 C CA . PHE A 1 230 ? 21.703 1.582 -22.641 1 96.56 230 PHE A CA 1
ATOM 1771 C C . PHE A 1 230 ? 22.266 0.839 -21.438 1 96.56 230 PHE A C 1
ATOM 1773 O O . PHE A 1 230 ? 23.453 0.926 -21.156 1 96.56 230 PHE A O 1
ATOM 1780 N N . GLU A 1 231 ? 21.406 0.153 -20.75 1 95.56 231 GLU A N 1
ATOM 1781 C CA . GLU A 1 231 ? 21.797 -0.576 -19.547 1 95.56 231 GLU A CA 1
ATOM 1782 C C . GLU A 1 231 ? 21.328 -2.027 -19.609 1 95.56 231 GLU A C 1
ATOM 1784 O O . GLU A 1 231 ? 20.359 -2.348 -20.297 1 95.56 231 GLU A O 1
ATOM 1789 N N . ASN A 1 232 ? 22.031 -2.996 -18.875 1 93.19 232 ASN A N 1
ATOM 1790 C CA . ASN A 1 232 ? 21.719 -4.418 -18.75 1 93.19 232 ASN A CA 1
ATOM 1791 C C . ASN A 1 232 ? 21.812 -5.129 -20.109 1 93.19 232 ASN A C 1
ATOM 1793 O O . ASN A 1 232 ? 20.906 -5.879 -20.469 1 93.19 232 ASN A O 1
ATOM 1797 N N . ILE A 1 233 ? 22.891 -4.754 -20.828 1 94.25 233 ILE A N 1
ATOM 1798 C CA . ILE A 1 233 ? 23.109 -5.359 -22.125 1 94.25 233 ILE A CA 1
ATOM 1799 C C . ILE A 1 233 ? 23.812 -6.703 -21.969 1 94.25 233 ILE A C 1
ATOM 1801 O O . ILE A 1 233 ? 25.031 -6.754 -21.719 1 94.25 233 ILE A O 1
ATOM 1805 N N . ASP A 1 234 ? 23.062 -7.734 -22.141 1 90.06 234 ASP A N 1
ATOM 1806 C CA . ASP A 1 234 ? 23.625 -9.078 -21.984 1 90.06 234 ASP A CA 1
ATOM 1807 C C . ASP A 1 234 ? 23.891 -9.711 -23.359 1 90.06 234 ASP A C 1
ATOM 1809 O O . ASP A 1 234 ? 24.594 -10.719 -23.453 1 90.06 234 ASP A O 1
ATOM 1813 N N . ALA A 1 235 ? 23.297 -9.172 -24.469 1 91.88 235 ALA A N 1
ATOM 1814 C CA . ALA A 1 235 ? 23.5 -9.609 -25.844 1 91.88 235 ALA A CA 1
ATOM 1815 C C . ALA A 1 235 ? 23.609 -8.414 -26.797 1 91.88 235 ALA A C 1
ATOM 1817 O O . ALA A 1 235 ? 23.016 -7.359 -26.531 1 91.88 235 ALA A O 1
ATOM 1818 N N . PRO A 1 236 ? 24.297 -8.602 -27.844 1 93.75 236 PRO A N 1
ATOM 1819 C CA . PRO A 1 236 ? 24.516 -7.484 -28.766 1 93.75 236 PRO A CA 1
ATOM 1820 C C . PRO A 1 236 ? 23.219 -7.008 -29.422 1 93.75 236 PRO A C 1
ATOM 1822 O O . PRO A 1 236 ? 22.359 -7.824 -29.781 1 93.75 236 PRO A O 1
ATOM 1825 N N . ILE A 1 237 ? 23.125 -5.723 -29.578 1 94.62 237 ILE A N 1
ATOM 1826 C CA . ILE A 1 237 ? 22 -5.074 -30.25 1 94.62 237 ILE A CA 1
ATOM 1827 C C . ILE A 1 237 ? 22.531 -4.078 -31.281 1 94.62 237 ILE A C 1
ATOM 1829 O O . ILE A 1 237 ? 23.609 -3.5 -31.109 1 94.62 237 ILE A O 1
ATOM 1833 N N . THR A 1 238 ? 21.844 -3.98 -32.344 1 95.81 238 THR A N 1
ATOM 1834 C CA . THR A 1 238 ? 22.203 -3.029 -33.375 1 95.81 238 THR A CA 1
ATOM 1835 C C . THR A 1 238 ? 21.156 -1.936 -33.531 1 95.81 238 THR A C 1
ATOM 1837 O O . THR A 1 238 ? 19.984 -2.227 -33.75 1 95.81 238 THR A O 1
ATOM 1840 N N . LEU A 1 239 ? 21.531 -0.765 -33.312 1 96.44 239 LEU A N 1
ATOM 1841 C CA . LEU A 1 239 ? 20.672 0.39 -33.562 1 96.44 239 LEU A CA 1
ATOM 1842 C C . LEU A 1 239 ? 20.719 0.819 -35 1 96.44 239 LEU A C 1
ATOM 1844 O O . LEU A 1 239 ? 21.75 1.311 -35.5 1 96.44 239 LEU A O 1
ATOM 1848 N N . HIS A 1 240 ? 19.625 0.798 -35.688 1 95.19 240 HIS A N 1
ATOM 1849 C CA . HIS A 1 240 ? 19.562 1.038 -37.125 1 95.19 240 HIS A CA 1
ATOM 1850 C C . HIS A 1 240 ? 19.266 2.502 -37.438 1 95.19 240 HIS A C 1
ATOM 1852 O O . HIS A 1 240 ? 19.844 3.076 -38.344 1 95.19 240 HIS A O 1
ATOM 1858 N N . SER A 1 241 ? 18.281 2.979 -36.688 1 94.94 241 SER A N 1
ATOM 1859 C CA . SER A 1 241 ? 17.859 4.348 -36.969 1 94.94 241 SER A CA 1
ATOM 1860 C C . SER A 1 241 ? 17.078 4.938 -35.812 1 94.94 241 SER A C 1
ATOM 1862 O O . SER A 1 241 ? 16.656 4.207 -34.906 1 94.94 241 SER A O 1
ATOM 1864 N N . GLY A 1 242 ? 17.062 6.207 -35.844 1 94.88 242 GLY A N 1
ATOM 1865 C CA . GLY A 1 242 ? 16.234 6.98 -34.906 1 94.88 242 GLY A CA 1
ATOM 1866 C C . GLY A 1 242 ? 15.57 8.172 -35.562 1 94.88 242 GLY A C 1
ATOM 1867 O O . GLY A 1 242 ? 16.172 8.844 -36.406 1 94.88 242 GLY A O 1
ATOM 1868 N N . THR A 1 243 ? 14.273 8.312 -35.281 1 94.88 243 THR A N 1
ATOM 1869 C CA . THR A 1 243 ? 13.523 9.422 -35.844 1 94.88 243 THR A CA 1
ATOM 1870 C C . THR A 1 243 ? 12.75 10.164 -34.75 1 94.88 243 THR A C 1
ATOM 1872 O O . THR A 1 243 ? 12.125 9.531 -33.906 1 94.88 243 THR A O 1
ATOM 1875 N N . ALA A 1 244 ? 12.836 11.438 -34.75 1 94.75 244 ALA A N 1
ATOM 1876 C CA . ALA A 1 244 ? 12.062 12.281 -33.844 1 94.75 244 ALA A CA 1
ATOM 1877 C C . ALA A 1 244 ? 10.828 12.844 -34.531 1 94.75 244 ALA A C 1
ATOM 1879 O O . ALA A 1 244 ? 10.891 13.227 -35.719 1 94.75 244 ALA A O 1
ATOM 1880 N N . TYR A 1 245 ? 9.703 12.82 -33.906 1 93.38 245 TYR A N 1
ATOM 1881 C CA . TYR A 1 245 ? 8.43 13.281 -34.438 1 93.38 245 TYR A CA 1
ATOM 1882 C C . TYR A 1 245 ? 7.84 14.398 -33.594 1 93.38 245 TYR A C 1
ATOM 1884 O O . TYR A 1 245 ? 8.117 14.484 -32.406 1 93.38 245 TYR A O 1
ATOM 1892 N N . ALA A 1 246 ? 7.051 15.219 -34.219 1 92.38 246 ALA A N 1
ATOM 1893 C CA . ALA A 1 246 ? 6.348 16.297 -33.5 1 92.38 246 ALA A CA 1
ATOM 1894 C C . ALA A 1 246 ? 5.246 15.719 -32.625 1 92.38 246 ALA A C 1
ATOM 1896 O O . ALA A 1 246 ? 4.82 16.375 -31.656 1 92.38 246 ALA A O 1
ATOM 1897 N N . ALA A 1 247 ? 4.773 14.578 -33 1 91 247 ALA A N 1
ATOM 1898 C CA . ALA A 1 247 ? 3.783 13.828 -32.25 1 91 247 ALA A CA 1
ATOM 1899 C C . ALA A 1 247 ? 3.947 12.328 -32.438 1 91 247 ALA A C 1
ATOM 1901 O O . ALA A 1 247 ? 4.625 11.891 -33.375 1 91 247 ALA A O 1
ATOM 1902 N N . ILE A 1 248 ? 3.35 11.57 -31.578 1 89.19 248 ILE A N 1
ATOM 1903 C CA . ILE A 1 248 ? 3.398 10.117 -31.75 1 89.19 248 ILE A CA 1
ATOM 1904 C C . ILE A 1 248 ? 2.625 9.711 -33 1 89.19 248 ILE A C 1
ATOM 1906 O O . ILE A 1 248 ? 1.461 10.086 -33.156 1 89.19 248 ILE A O 1
ATOM 1910 N N . PRO A 1 249 ? 3.213 9.055 -33.812 1 89.25 249 PRO A N 1
ATOM 1911 C CA . PRO A 1 249 ? 2.52 8.641 -35.031 1 89.25 249 PRO A CA 1
ATOM 1912 C C . PRO A 1 249 ? 1.281 7.793 -34.75 1 89.25 249 PRO A C 1
ATOM 1914 O O . PRO A 1 249 ? 1.293 6.957 -33.844 1 89.25 249 PRO A O 1
ATOM 1917 N N . PHE A 1 250 ? 0.295 8 -35.562 1 91.25 250 PHE A N 1
ATOM 1918 C CA . PHE A 1 250 ? -0.97 7.289 -35.406 1 91.25 250 PHE A CA 1
ATOM 1919 C C . PHE A 1 250 ? -0.819 5.824 -35.781 1 91.25 250 PHE A C 1
ATOM 1921 O O . PHE A 1 250 ? -0.245 5.504 -36.844 1 91.25 250 PHE A O 1
ATOM 1928 N N . ALA A 1 251 ? -1.167 4.922 -34.969 1 88.44 251 ALA A N 1
ATOM 1929 C CA . ALA A 1 251 ? -1.204 3.488 -35.219 1 88.44 251 ALA A CA 1
ATOM 1930 C C . ALA A 1 251 ? -2.395 2.832 -34.531 1 88.44 251 ALA A C 1
ATOM 1932 O O . ALA A 1 251 ? -2.371 2.613 -33.312 1 88.44 251 ALA A O 1
ATOM 1933 N N . PHE A 1 252 ? -3.41 2.482 -35.406 1 92.25 252 PHE A N 1
ATOM 1934 C CA . PHE A 1 252 ? -4.598 1.835 -34.844 1 92.25 252 PHE A CA 1
ATOM 1935 C C . PHE A 1 252 ? -4.23 0.516 -34.188 1 92.25 252 PHE A C 1
ATOM 1937 O O . PHE A 1 252 ? -3.602 -0.346 -34.812 1 92.25 252 PHE A O 1
ATOM 1944 N N . SER A 1 253 ? -4.559 0.326 -32.906 1 92.38 253 SER A N 1
ATOM 1945 C CA . SER A 1 253 ? -4.258 -0.899 -32.188 1 92.38 253 SER A CA 1
ATOM 1946 C C . SER A 1 253 ? -5.422 -1.88 -32.25 1 92.38 253 SER A C 1
ATOM 1948 O O . SER A 1 253 ? -6.406 -1.729 -31.516 1 92.38 253 SER A O 1
ATOM 1950 N N . THR A 1 254 ? -5.285 -2.904 -33.031 1 94 254 THR A N 1
ATOM 1951 C CA . THR A 1 254 ? -6.309 -3.936 -33.156 1 94 254 THR A CA 1
ATOM 1952 C C . THR A 1 254 ? -6.484 -4.676 -31.828 1 94 254 THR A C 1
ATOM 1954 O O . THR A 1 254 ? -7.609 -4.984 -31.438 1 94 254 THR A O 1
ATOM 1957 N N . GLY A 1 255 ? -5.344 -4.926 -31.141 1 93.56 255 GLY A N 1
ATOM 1958 C CA . GLY A 1 255 ? -5.41 -5.613 -29.859 1 93.56 255 GLY A CA 1
ATOM 1959 C C . GLY A 1 255 ? -6.188 -4.844 -28.797 1 93.56 255 GLY A C 1
ATOM 1960 O O . GLY A 1 255 ? -7.043 -5.41 -28.125 1 93.56 255 GLY A O 1
ATOM 1961 N N . ARG A 1 256 ? -5.988 -3.594 -28.656 1 95.19 256 ARG A N 1
ATOM 1962 C CA . ARG A 1 256 ? -6.684 -2.756 -27.688 1 95.19 256 ARG A CA 1
ATOM 1963 C C . ARG A 1 256 ? -8.164 -2.633 -28.031 1 95.19 256 ARG A C 1
ATOM 1965 O O . ARG A 1 256 ? -9.023 -2.713 -27.141 1 95.19 256 ARG A O 1
ATOM 1972 N N . PHE A 1 257 ? -8.461 -2.445 -29.328 1 95.94 257 PHE A N 1
ATOM 1973 C CA . PHE A 1 257 ? -9.844 -2.352 -29.781 1 95.94 257 PHE A CA 1
ATOM 1974 C C . PHE A 1 257 ? -10.633 -3.596 -29.391 1 95.94 257 PHE A C 1
ATOM 1976 O O . PHE A 1 257 ? -11.711 -3.492 -28.812 1 95.94 257 PHE A O 1
ATOM 1983 N N . LEU A 1 258 ? -10.055 -4.719 -29.703 1 95.62 258 LEU A N 1
ATOM 1984 C CA . LEU A 1 258 ? -10.75 -5.973 -29.422 1 95.62 258 LEU A CA 1
ATOM 1985 C C . LEU A 1 258 ? -10.906 -6.188 -27.922 1 95.62 258 LEU A C 1
ATOM 1987 O O . LEU A 1 258 ? -11.945 -6.648 -27.453 1 95.62 258 LEU A O 1
ATOM 1991 N N . LEU A 1 259 ? -9.922 -5.895 -27.203 1 95 259 LEU A N 1
ATOM 1992 C CA . LEU A 1 259 ? -9.969 -6.062 -25.75 1 95 259 LEU A CA 1
ATOM 1993 C C . LEU A 1 259 ? -11.062 -5.195 -25.141 1 95 259 LEU A C 1
ATOM 1995 O O . LEU A 1 259 ? -11.883 -5.684 -24.359 1 95 259 LEU A O 1
ATOM 1999 N N . VAL A 1 260 ? -11.102 -3.908 -25.438 1 96.25 260 VAL A N 1
ATOM 2000 C CA . VAL A 1 260 ? -12.086 -2.982 -24.891 1 96.25 260 VAL A CA 1
ATOM 2001 C C . VAL A 1 260 ? -13.484 -3.373 -25.359 1 96.25 260 VAL A C 1
ATOM 2003 O O . VAL A 1 260 ? -14.445 -3.33 -24.594 1 96.25 260 VAL A O 1
ATOM 2006 N N . LEU A 1 261 ? -13.586 -3.744 -26.641 1 97 261 LEU A N 1
ATOM 2007 C CA . LEU A 1 261 ? -14.867 -4.156 -27.188 1 97 261 LEU A CA 1
ATOM 2008 C C . LEU A 1 261 ? -15.414 -5.383 -26.469 1 97 261 LEU A C 1
ATOM 2010 O O . LEU A 1 261 ? -16.578 -5.406 -26.062 1 97 261 LEU A O 1
ATOM 2014 N N . LEU A 1 262 ? -14.547 -6.363 -26.281 1 95.75 262 LEU A N 1
ATOM 2015 C CA . LEU A 1 262 ? -14.961 -7.605 -25.641 1 95.75 262 LEU A CA 1
ATOM 2016 C C . LEU A 1 262 ? -15.375 -7.359 -24.188 1 95.75 262 LEU A C 1
ATOM 2018 O O . LEU A 1 262 ? -16.375 -7.918 -23.719 1 95.75 262 LEU A O 1
ATOM 2022 N N . ILE A 1 263 ? -14.727 -6.59 -23.469 1 94.44 263 ILE A N 1
ATOM 2023 C CA . ILE A 1 263 ? -15.055 -6.277 -22.078 1 94.44 263 ILE A CA 1
ATOM 2024 C C . ILE A 1 263 ? -16.375 -5.523 -22.016 1 94.44 263 ILE A C 1
ATOM 2026 O O . ILE A 1 263 ? -17.266 -5.863 -21.219 1 94.44 263 ILE A O 1
ATOM 2030 N N . ALA A 1 264 ? -16.516 -4.523 -22.891 1 96.38 264 ALA A N 1
ATOM 2031 C CA . ALA A 1 264 ? -17.734 -3.725 -22.891 1 96.38 264 ALA A CA 1
ATOM 2032 C C . ALA A 1 264 ? -18.953 -4.574 -23.266 1 96.38 264 ALA A C 1
ATOM 2034 O O . ALA A 1 264 ? -20 -4.477 -22.641 1 96.38 264 ALA A O 1
ATOM 2035 N N . LEU A 1 265 ? -18.797 -5.355 -24.312 1 95.69 265 LEU A N 1
ATOM 2036 C CA . LEU A 1 265 ? -19.875 -6.238 -24.734 1 95.69 265 LEU A CA 1
ATOM 2037 C C . LEU A 1 265 ? -20.203 -7.246 -23.641 1 95.69 265 LEU A C 1
ATOM 2039 O O . LEU A 1 265 ? -21.375 -7.535 -23.391 1 95.69 265 LEU A O 1
ATOM 2043 N N . GLY A 1 266 ? -19.141 -7.781 -22.984 1 93.62 266 GLY A N 1
ATOM 2044 C CA . GLY A 1 266 ? -19.359 -8.734 -21.906 1 93.62 266 GLY A CA 1
ATOM 2045 C C . GLY A 1 266 ? -20.078 -8.133 -20.719 1 93.62 266 GLY A C 1
ATOM 2046 O O . GLY A 1 266 ? -21.031 -8.734 -20.188 1 93.62 266 GLY A O 1
ATOM 2047 N N . LEU A 1 267 ? -19.75 -6.992 -20.312 1 93.06 267 LEU A N 1
ATOM 2048 C CA . LEU A 1 267 ? -20.375 -6.32 -19.172 1 93.06 267 LEU A CA 1
ATOM 2049 C C . LEU A 1 267 ? -21.828 -5.977 -19.5 1 93.06 267 LEU A C 1
ATOM 2051 O O . LEU A 1 267 ? -22.703 -6.133 -18.641 1 93.06 267 LEU A O 1
ATOM 2055 N N . THR A 1 268 ? -22.109 -5.527 -20.719 1 94.38 268 THR A N 1
ATOM 2056 C CA . THR A 1 268 ? -23.469 -5.191 -21.125 1 94.38 268 THR A CA 1
ATOM 2057 C C . THR A 1 268 ? -24.328 -6.445 -21.234 1 94.38 268 THR A C 1
ATOM 2059 O O . THR A 1 268 ? -25.516 -6.418 -20.906 1 94.38 268 THR A O 1
ATOM 2062 N N . ALA A 1 269 ? -23.75 -7.477 -21.703 1 93.12 269 ALA A N 1
ATOM 2063 C CA . ALA A 1 269 ? -24.469 -8.742 -21.766 1 93.12 269 ALA A CA 1
ATOM 2064 C C . ALA A 1 269 ? -24.859 -9.227 -20.359 1 93.12 269 ALA A C 1
ATOM 2066 O O . ALA A 1 269 ? -25.969 -9.727 -20.156 1 93.12 269 ALA A O 1
ATOM 2067 N N . CYS A 1 270 ? -24 -9.102 -19.406 1 91.12 270 CYS A N 1
ATOM 2068 C CA . CYS A 1 270 ? -24.266 -9.516 -18.031 1 91.12 270 CYS A CA 1
ATOM 2069 C C . CYS A 1 270 ? -25.453 -8.734 -17.453 1 91.12 270 CYS A C 1
ATOM 2071 O O . CYS A 1 270 ? -26.266 -9.297 -16.734 1 91.12 270 CYS A O 1
ATOM 2073 N N . LYS A 1 271 ? -25.469 -7.496 -17.797 1 89.44 271 LYS A N 1
ATOM 2074 C CA . LYS A 1 271 ? -26.547 -6.652 -17.297 1 89.44 271 LYS A CA 1
ATOM 2075 C C . LYS A 1 271 ? -27.844 -6.941 -18.031 1 89.44 271 LYS A C 1
ATOM 2077 O O . LYS A 1 271 ? -28.891 -7.125 -17.406 1 89.44 271 LYS A O 1
ATOM 2082 N N . GLN A 1 272 ? -27.844 -7.016 -19.375 1 90.75 272 GLN A N 1
ATOM 2083 C CA . GLN A 1 272 ? -29.047 -7.137 -20.203 1 90.75 272 GLN A CA 1
ATOM 2084 C C . GLN A 1 272 ? -29.688 -8.508 -20.031 1 90.75 272 GLN A C 1
ATOM 2086 O O . GLN A 1 272 ? -30.922 -8.625 -20.031 1 90.75 272 GLN A O 1
ATOM 2091 N N . PHE A 1 273 ? -28.922 -9.469 -19.875 1 91.19 273 PHE A N 1
ATOM 2092 C CA . PHE A 1 273 ? -29.453 -10.82 -19.75 1 91.19 273 PHE A CA 1
ATOM 2093 C C . PHE A 1 273 ? -29.531 -11.234 -18.297 1 91.19 273 PHE A C 1
ATOM 2095 O O . PHE A 1 273 ? -29.766 -12.414 -17.984 1 91.19 273 PHE A O 1
ATOM 2102 N N . SER A 1 274 ? -29.297 -10.398 -17.297 1 90.44 274 SER A N 1
ATOM 2103 C CA . SER A 1 274 ? -29.406 -10.609 -15.852 1 90.44 274 SER A CA 1
ATOM 2104 C C . SER A 1 274 ? -28.625 -11.844 -15.406 1 90.44 274 SER A C 1
ATOM 2106 O O . SER A 1 274 ? -29.141 -12.695 -14.688 1 90.44 274 SER A O 1
ATOM 2108 N N . VAL A 1 275 ? -27.469 -11.922 -15.938 1 91 275 VAL A N 1
ATOM 2109 C CA . VAL A 1 275 ? -26.625 -13.07 -15.648 1 91 275 VAL A CA 1
ATOM 2110 C C . VAL A 1 275 ? -26.266 -13.102 -14.164 1 91 275 VAL A C 1
ATOM 2112 O O . VAL A 1 275 ? -26.016 -14.172 -13.609 1 91 275 VAL A O 1
ATOM 2115 N N . TRP A 1 276 ? -26.359 -12.008 -13.453 1 90.75 276 TRP A N 1
ATOM 2116 C CA . TRP A 1 276 ? -26.031 -11.891 -12.031 1 90.75 276 TRP A CA 1
ATOM 2117 C C . TRP A 1 276 ? -27.047 -12.641 -11.18 1 90.75 276 TRP A C 1
ATOM 2119 O O . TRP A 1 276 ? -26.781 -12.961 -10.016 1 90.75 276 TRP A O 1
ATOM 2129 N N . GLU A 1 277 ? -28.219 -12.891 -11.703 1 91.56 277 GLU A N 1
ATOM 2130 C CA . GLU A 1 277 ? -29.312 -13.484 -10.938 1 91.56 277 GLU A CA 1
ATOM 2131 C C . GLU A 1 277 ? -29.344 -15 -11.117 1 91.56 277 GLU A C 1
ATOM 2133 O O . GLU A 1 277 ? -30.109 -15.688 -10.43 1 91.56 277 GLU A O 1
ATOM 2138 N N . ILE A 1 278 ? -28.453 -15.438 -11.992 1 94.12 278 ILE A N 1
ATOM 2139 C CA . ILE A 1 278 ? -28.422 -16.875 -12.227 1 94.12 278 ILE A CA 1
ATOM 2140 C C . ILE A 1 278 ? -27.688 -17.578 -11.086 1 94.12 278 ILE A C 1
ATOM 2142 O O . ILE A 1 278 ? -26.547 -17.203 -10.758 1 94.12 278 ILE A O 1
ATOM 2146 N N . HIS A 1 279 ? -28.266 -18.547 -10.453 1 95.44 279 HIS A N 1
ATOM 2147 C CA . HIS A 1 279 ? -27.656 -19.312 -9.375 1 95.44 279 HIS A CA 1
ATOM 2148 C C . HIS A 1 279 ? -27.234 -20.703 -9.852 1 95.44 279 HIS A C 1
ATOM 2150 O O . HIS A 1 279 ? -27.922 -21.297 -10.688 1 95.44 279 HIS A O 1
ATOM 2156 N N . TYR A 1 280 ? -26.156 -21.141 -9.352 1 96.5 280 TYR A N 1
ATOM 2157 C CA . TYR A 1 280 ? -25.609 -22.438 -9.727 1 96.5 280 TYR A CA 1
ATOM 2158 C C . TYR A 1 280 ? -26.5 -23.578 -9.234 1 96.5 280 TYR A C 1
ATOM 2160 O O . TYR A 1 280 ? -26.922 -23.594 -8.07 1 96.5 280 TYR A O 1
ATOM 2168 N N . GLN A 1 281 ? -26.859 -24.406 -10.133 1 95.25 281 GLN A N 1
ATOM 2169 C CA . GLN A 1 281 ? -27.594 -25.625 -9.82 1 95.25 281 GLN A CA 1
ATOM 2170 C C . GLN A 1 281 ? -26.797 -26.859 -10.234 1 95.25 281 GLN A C 1
ATOM 2172 O O . GLN A 1 281 ? -26.469 -27.047 -11.414 1 95.25 281 GLN A O 1
ATOM 2177 N N . ALA A 1 282 ? -26.531 -27.766 -9.305 1 92.25 282 ALA A N 1
ATOM 2178 C CA . ALA A 1 282 ? -25.672 -28.922 -9.508 1 92.25 282 ALA A CA 1
ATOM 2179 C C . ALA A 1 282 ? -26.234 -29.859 -10.578 1 92.25 282 ALA A C 1
ATOM 2181 O O . ALA A 1 282 ? -25.484 -30.547 -11.273 1 92.25 282 ALA A O 1
ATOM 2182 N N . LYS A 1 283 ? -27.562 -29.875 -10.812 1 92.62 283 LYS A N 1
ATOM 2183 C CA . LYS A 1 283 ? -28.188 -30.812 -11.742 1 92.62 283 LYS A CA 1
ATOM 2184 C C . LYS A 1 283 ? -28.297 -30.188 -13.141 1 92.62 283 LYS A C 1
ATOM 2186 O O . LYS A 1 283 ? -28.547 -30.891 -14.117 1 92.62 283 LYS A O 1
ATOM 2191 N N . ASN A 1 284 ? -27.969 -28.906 -13.25 1 94.81 284 ASN A N 1
ATOM 2192 C CA . ASN A 1 284 ? -28.062 -28.219 -14.531 1 94.81 284 ASN A CA 1
ATOM 2193 C C . ASN A 1 284 ? -26.797 -28.422 -15.367 1 94.81 284 ASN A C 1
ATOM 2195 O O . ASN A 1 284 ? -25.719 -27.984 -14.969 1 94.81 284 ASN A O 1
ATOM 2199 N N . TRP A 1 285 ? -26.875 -28.953 -16.547 1 95.44 285 TRP A N 1
ATOM 2200 C CA . TRP A 1 285 ? -25.734 -29.281 -17.375 1 95.44 285 TRP A CA 1
ATOM 2201 C C . TRP A 1 285 ? -25.078 -28.016 -17.938 1 95.44 285 TRP A C 1
ATOM 2203 O O . TRP A 1 285 ? -23.859 -28 -18.172 1 95.44 285 TRP A O 1
ATOM 2213 N N . LYS A 1 286 ? -25.844 -26.922 -18.25 1 94.5 286 LYS A N 1
ATOM 2214 C CA . LYS A 1 286 ? -25.281 -25.672 -18.734 1 94.5 286 LYS A CA 1
ATOM 2215 C C . LYS A 1 286 ? -24.328 -25.047 -17.719 1 94.5 286 LYS A C 1
ATOM 2217 O O . LYS A 1 286 ? -23.297 -24.484 -18.078 1 94.5 286 LYS A O 1
ATOM 2222 N N . HIS A 1 287 ? -24.75 -25.156 -16.453 1 96.5 287 HIS A N 1
ATOM 2223 C CA . HIS A 1 287 ? -23.906 -24.625 -15.375 1 96.5 287 HIS A CA 1
ATOM 2224 C C . HIS A 1 287 ? -22.625 -25.438 -15.234 1 96.5 287 HIS A C 1
ATOM 2226 O O . HIS A 1 287 ? -21.547 -24.859 -15.055 1 96.5 287 HIS A O 1
ATOM 2232 N N . ASN A 1 288 ? -22.703 -26.703 -15.383 1 96.81 288 ASN A N 1
ATOM 2233 C CA . ASN A 1 288 ? -21.531 -27.562 -15.305 1 96.81 288 ASN A CA 1
ATOM 2234 C C . ASN A 1 288 ? -20.594 -27.359 -16.5 1 96.81 288 ASN A C 1
ATOM 2236 O O . ASN A 1 288 ? -19.375 -27.469 -16.375 1 96.81 288 ASN A O 1
ATOM 2240 N N . LEU A 1 289 ? -21.219 -27.141 -17.625 1 97.19 289 LEU A N 1
ATOM 2241 C CA . LEU A 1 289 ? -20.422 -26.812 -18.812 1 97.19 289 LEU A CA 1
ATOM 2242 C C . LEU A 1 289 ? -19.641 -25.531 -18.594 1 97.19 289 LEU A C 1
ATOM 2244 O O . LEU A 1 289 ? -18.484 -25.422 -19.016 1 97.19 289 LEU A O 1
ATOM 2248 N N . ALA A 1 290 ? -20.281 -24.516 -18.031 1 96.94 290 ALA A N 1
ATOM 2249 C CA . ALA A 1 290 ? -19.594 -23.266 -17.734 1 96.94 290 ALA A CA 1
ATOM 2250 C C . ALA A 1 290 ? -18.391 -23.484 -16.812 1 96.94 290 ALA A C 1
ATOM 2252 O O . ALA A 1 290 ? -17.328 -22.906 -17.016 1 96.94 290 ALA A O 1
ATOM 2253 N N . VAL A 1 291 ? -18.547 -24.297 -15.812 1 97.88 291 VAL A N 1
ATOM 2254 C CA . VAL A 1 291 ? -17.484 -24.625 -14.891 1 97.88 291 VAL A CA 1
ATOM 2255 C C . VAL A 1 291 ? -16.359 -25.359 -15.633 1 97.88 291 VAL A C 1
ATOM 2257 O O . VAL A 1 291 ? -15.18 -25.062 -15.445 1 97.88 291 VAL A O 1
ATOM 2260 N N . LEU A 1 292 ? -16.766 -26.297 -16.5 1 98.12 292 LEU A N 1
ATOM 2261 C CA . LEU A 1 292 ? -15.789 -27.062 -17.281 1 98.12 292 LEU A CA 1
ATOM 2262 C C . LEU A 1 292 ? -15.023 -26.141 -18.219 1 98.12 292 LEU A C 1
ATOM 2264 O O . LEU A 1 292 ? -13.812 -26.297 -18.391 1 98.12 292 LEU A O 1
ATOM 2268 N N . MET A 1 293 ? -15.734 -25.234 -18.844 1 97.69 293 MET A N 1
ATOM 2269 C CA . MET A 1 293 ? -15.078 -24.281 -19.734 1 97.69 293 MET A CA 1
ATOM 2270 C C . MET A 1 293 ? -14.094 -23.406 -18.969 1 97.69 293 MET A C 1
ATOM 2272 O O . MET A 1 293 ? -13.031 -23.062 -19.484 1 97.69 293 MET A O 1
ATOM 2276 N N . THR A 1 294 ? -14.492 -23.016 -17.797 1 98.12 294 THR A N 1
ATOM 2277 C CA . THR A 1 294 ? -13.586 -22.234 -16.953 1 98.12 294 THR A CA 1
ATOM 2278 C C . THR A 1 294 ? -12.359 -23.062 -16.578 1 98.12 294 THR A C 1
ATOM 2280 O O . THR A 1 294 ? -11.234 -22.547 -16.578 1 98.12 294 THR A O 1
ATOM 2283 N N . LEU A 1 295 ? -12.547 -24.328 -16.25 1 98.62 295 LEU A N 1
ATOM 2284 C CA . LEU A 1 295 ? -11.445 -25.234 -15.953 1 98.62 295 LEU A CA 1
ATOM 2285 C C . LEU A 1 295 ? -10.484 -25.328 -17.141 1 98.62 295 LEU A C 1
ATOM 2287 O O . LEU A 1 295 ? -9.273 -25.172 -16.984 1 98.62 295 LEU A O 1
ATOM 2291 N N . PHE A 1 296 ? -11.062 -25.531 -18.312 1 98.31 296 PHE A N 1
ATOM 2292 C CA . PHE A 1 296 ? -10.242 -25.672 -19.516 1 98.31 296 PHE A CA 1
ATOM 2293 C C . PHE A 1 296 ? -9.555 -24.359 -19.859 1 98.31 296 PHE A C 1
ATOM 2295 O O . PHE A 1 296 ? -8.43 -24.359 -20.359 1 98.31 296 PHE A O 1
ATOM 2302 N N . GLY A 1 297 ? -10.266 -23.234 -19.594 1 97.81 297 GLY A N 1
ATOM 2303 C CA . GLY A 1 297 ? -9.617 -21.953 -19.766 1 97.81 297 GLY A CA 1
ATOM 2304 C C . GLY A 1 297 ? -8.383 -21.781 -18.891 1 97.81 297 GLY A C 1
ATOM 2305 O O . GLY A 1 297 ? -7.348 -21.312 -19.375 1 97.81 297 GLY A O 1
ATOM 2306 N N . CYS A 1 298 ? -8.484 -22.172 -17.609 1 98.19 298 CYS A N 1
ATOM 2307 C CA . CYS A 1 298 ? -7.344 -22.109 -16.703 1 98.19 298 CYS A CA 1
ATOM 2308 C C . CYS A 1 298 ? -6.227 -23.047 -17.156 1 98.19 298 CYS A C 1
ATOM 2310 O O . CYS A 1 298 ? -5.051 -22.688 -17.109 1 98.19 298 CYS A O 1
ATOM 2312 N N . LEU A 1 299 ? -6.598 -24.25 -17.609 1 98.5 299 LEU A N 1
ATOM 2313 C CA . LEU A 1 299 ? -5.609 -25.219 -18.094 1 98.5 299 LEU A CA 1
ATOM 2314 C C . LEU A 1 299 ? -4.918 -24.703 -19.359 1 98.5 299 LEU A C 1
ATOM 2316 O O . LEU A 1 299 ? -3.717 -24.891 -19.531 1 98.5 299 LEU A O 1
ATOM 2320 N N . ALA A 1 300 ? -5.637 -24.047 -20.188 1 98 300 ALA A N 1
ATOM 2321 C CA . ALA A 1 300 ? -5.082 -23.516 -21.422 1 98 300 ALA A CA 1
ATOM 2322 C C . ALA A 1 300 ? -4.043 -22.438 -21.141 1 98 300 ALA A C 1
ATOM 2324 O O . ALA A 1 300 ? -3.104 -22.25 -21.922 1 98 300 ALA A O 1
ATOM 2325 N N . CYS A 1 301 ? -4.199 -21.766 -20.047 1 97.44 301 CYS A N 1
ATOM 2326 C CA . CYS A 1 301 ? -3.25 -20.719 -19.688 1 97.44 301 CYS A CA 1
ATOM 2327 C C . CYS A 1 301 ? -1.86 -21.297 -19.453 1 97.44 301 CYS A C 1
ATOM 2329 O O . CYS A 1 301 ? -0.859 -20.594 -19.562 1 97.44 301 CYS A O 1
ATOM 2331 N N . ILE A 1 302 ? -1.73 -22.547 -19.172 1 98.12 302 ILE A N 1
ATOM 2332 C CA . ILE A 1 302 ? -0.451 -23.219 -18.953 1 98.12 302 ILE A CA 1
ATOM 2333 C C . ILE A 1 302 ? 0.39 -23.156 -20.219 1 98.12 302 ILE A C 1
ATOM 2335 O O . ILE A 1 302 ? 1.618 -23.062 -20.156 1 98.12 302 ILE A O 1
ATOM 2339 N N . SER A 1 303 ? -0.22 -23.094 -21.359 1 97.06 303 SER A N 1
ATOM 2340 C CA . SER A 1 303 ? 0.479 -23.109 -22.641 1 97.06 303 SER A CA 1
ATOM 2341 C C . SER A 1 303 ? 1.355 -21.859 -22.797 1 97.06 303 SER A C 1
ATOM 2343 O O . SER A 1 303 ? 2.381 -21.906 -23.484 1 97.06 303 SER A O 1
ATOM 2345 N N . ALA A 1 304 ? 1.037 -20.828 -22.109 1 95.81 304 ALA A N 1
ATOM 2346 C CA . ALA A 1 304 ? 1.804 -19.594 -22.203 1 95.81 304 ALA A CA 1
ATOM 2347 C C . ALA A 1 304 ? 3.158 -19.734 -21.516 1 95.81 304 ALA A C 1
ATOM 2349 O O . ALA A 1 304 ? 4.066 -18.938 -21.75 1 95.81 304 ALA A O 1
ATOM 2350 N N . PHE A 1 305 ? 3.34 -20.766 -20.734 1 96.94 305 PHE A N 1
ATOM 2351 C CA . PHE A 1 305 ? 4.547 -20.906 -19.922 1 96.94 305 PHE A CA 1
ATOM 2352 C C . PHE A 1 305 ? 5.418 -22.047 -20.453 1 96.94 305 PHE A C 1
ATOM 2354 O O . PHE A 1 305 ? 6.445 -22.375 -19.859 1 96.94 305 PHE A O 1
ATOM 2361 N N . ILE A 1 306 ? 4.965 -22.672 -21.516 1 96.56 306 ILE A N 1
ATOM 2362 C CA . ILE A 1 306 ? 5.754 -23.75 -22.109 1 96.56 306 ILE A CA 1
ATOM 2363 C C . ILE A 1 306 ? 6.945 -23.156 -22.859 1 96.56 306 ILE A C 1
ATOM 2365 O O . ILE A 1 306 ? 6.773 -22.406 -23.828 1 96.56 306 ILE A O 1
ATOM 2369 N N . VAL A 1 307 ? 8.133 -23.422 -22.328 1 94.31 307 VAL A N 1
ATOM 2370 C CA . VAL A 1 307 ? 9.359 -22.906 -22.922 1 94.31 307 VAL A CA 1
ATOM 2371 C C . VAL A 1 307 ? 9.688 -23.672 -24.203 1 94.31 307 VAL A C 1
ATOM 2373 O O . VAL A 1 307 ? 9.812 -24.906 -24.172 1 94.31 307 VAL A O 1
ATOM 2376 N N . PRO A 1 308 ? 9.875 -22.859 -25.172 1 90.12 308 PRO A N 1
ATOM 2377 C CA . PRO A 1 308 ? 10.188 -23.547 -26.422 1 90.12 308 PRO A CA 1
ATOM 2378 C C . PRO A 1 308 ? 11.602 -24.125 -26.453 1 90.12 308 PRO A C 1
ATOM 2380 O O . PRO A 1 308 ? 12.461 -23.672 -25.688 1 90.12 308 PRO A O 1
ATOM 2383 N N . ASP A 1 309 ? 11.93 -25.141 -27.125 1 85.81 309 ASP A N 1
ATOM 2384 C CA . ASP A 1 309 ? 13.234 -25.688 -27.484 1 85.81 309 ASP A CA 1
ATOM 2385 C C . ASP A 1 309 ? 13.852 -26.484 -26.344 1 85.81 309 ASP A C 1
ATOM 2387 O O . ASP A 1 309 ? 15.016 -26.875 -26.406 1 85.81 309 ASP A O 1
ATOM 2391 N N . GLN A 1 310 ? 13.203 -26.578 -25.219 1 90 310 GLN A N 1
ATOM 2392 C CA . GLN A 1 310 ? 13.695 -27.469 -24.172 1 90 310 GLN A CA 1
ATOM 2393 C C . GLN A 1 310 ? 13.312 -28.922 -24.453 1 90 310 GLN A C 1
ATOM 2395 O O . GLN A 1 310 ? 12.141 -29.219 -24.719 1 90 310 GLN A O 1
ATOM 2400 N N . LYS A 1 311 ? 14.336 -29.828 -24.484 1 93 311 LYS A N 1
ATOM 2401 C CA . LYS A 1 311 ? 14.109 -31.234 -24.797 1 93 311 LYS A CA 1
ATOM 2402 C C . LYS A 1 311 ? 14.57 -32.125 -23.641 1 93 311 LYS A C 1
ATOM 2404 O O . LYS A 1 311 ? 15.461 -31.75 -22.875 1 93 311 LYS A O 1
ATOM 2409 N N . PRO A 1 312 ? 13.859 -33.219 -23.438 1 95.62 312 PRO A N 1
ATOM 2410 C CA . PRO A 1 312 ? 14.32 -34.188 -22.438 1 95.62 312 PRO A CA 1
ATOM 2411 C C . PRO A 1 312 ? 15.773 -34.625 -22.656 1 95.62 312 PRO A C 1
ATOM 2413 O O . PRO A 1 312 ? 16.266 -34.594 -23.797 1 95.62 312 PRO A O 1
ATOM 2416 N N . THR A 1 313 ? 16.438 -35.031 -21.641 1 96.38 313 THR A N 1
ATOM 2417 C CA . THR A 1 313 ? 17.859 -35.375 -21.719 1 96.38 313 THR A CA 1
ATOM 2418 C C . THR A 1 313 ? 18.094 -36.812 -21.312 1 96.38 313 THR A C 1
ATOM 2420 O O . THR A 1 313 ? 17.203 -37.469 -20.781 1 96.38 313 THR A O 1
ATOM 2423 N N . ASP A 1 314 ? 19.328 -37.188 -21.562 1 96.19 314 ASP A N 1
ATOM 2424 C CA . ASP A 1 314 ? 19.75 -38.5 -21.094 1 96.19 314 ASP A CA 1
ATOM 2425 C C . ASP A 1 314 ? 19.984 -38.469 -19.578 1 96.19 314 ASP A C 1
ATOM 2427 O O . ASP A 1 314 ? 20.266 -37.438 -19 1 96.19 314 ASP A O 1
ATOM 2431 N N . ILE A 1 315 ? 19.953 -39.625 -19.031 1 94.62 315 ILE A N 1
ATOM 2432 C CA . ILE A 1 315 ? 19.969 -39.781 -17.578 1 94.62 315 ILE A CA 1
ATOM 2433 C C . ILE A 1 315 ? 21.281 -39.219 -17.016 1 94.62 315 ILE A C 1
ATOM 2435 O O . ILE A 1 315 ? 21.312 -38.656 -15.93 1 94.62 315 ILE A O 1
ATOM 2439 N N . HIS A 1 316 ? 22.422 -39.344 -17.672 1 93.19 316 HIS A N 1
ATOM 2440 C CA . HIS A 1 316 ? 23.719 -38.906 -17.141 1 93.19 316 HIS A CA 1
ATOM 2441 C C . HIS A 1 316 ? 24.109 -37.531 -17.688 1 93.19 316 HIS A C 1
ATOM 2443 O O . HIS A 1 316 ? 25.219 -37.062 -17.422 1 93.19 316 HIS A O 1
ATOM 2449 N N . SER A 1 317 ? 23.203 -36.844 -18.422 1 92.75 317 SER A N 1
ATOM 2450 C CA . SER A 1 317 ? 23.453 -35.531 -18.969 1 92.75 317 SER A CA 1
ATOM 2451 C C . SER A 1 317 ? 22.547 -34.469 -18.344 1 92.75 317 SER A C 1
ATOM 2453 O O . SER A 1 317 ? 22.359 -33.406 -18.906 1 92.75 317 SER A O 1
ATOM 2455 N N . VAL A 1 318 ? 22.062 -34.844 -17.281 1 92.56 318 VAL A N 1
ATOM 2456 C CA . VAL A 1 318 ? 21.109 -33.938 -16.594 1 92.56 318 VAL A CA 1
ATOM 2457 C C . VAL A 1 318 ? 21.859 -32.781 -15.977 1 92.56 318 VAL A C 1
ATOM 2459 O O . VAL A 1 318 ? 22.953 -32.969 -15.414 1 92.56 318 VAL A O 1
ATOM 2462 N N . ASP A 1 319 ? 21.328 -31.578 -16.156 1 91.44 319 ASP A N 1
ATOM 2463 C CA . ASP A 1 319 ? 21.891 -30.359 -15.555 1 91.44 319 ASP A CA 1
ATOM 2464 C C . ASP A 1 319 ? 21.781 -30.406 -14.039 1 91.44 319 ASP A C 1
ATOM 2466 O O . ASP A 1 319 ? 20.781 -30.875 -13.492 1 91.44 319 ASP A O 1
ATOM 2470 N N . ILE A 1 320 ? 22.75 -29.859 -13.289 1 91.38 320 ILE A N 1
ATOM 2471 C CA . ILE A 1 320 ? 22.844 -29.891 -11.836 1 91.38 320 ILE A CA 1
ATOM 2472 C C . ILE A 1 320 ? 21.672 -29.125 -11.227 1 91.38 320 ILE A C 1
ATOM 2474 O O . ILE A 1 320 ? 21.297 -29.359 -10.078 1 91.38 320 ILE A O 1
ATOM 2478 N N . SER A 1 321 ? 21.078 -28.188 -11.992 1 91.31 321 SER A N 1
ATOM 2479 C CA . SER A 1 321 ? 19.969 -27.375 -11.492 1 91.31 321 SER A CA 1
ATOM 2480 C C . SER A 1 321 ? 18.688 -28.203 -11.43 1 91.31 321 SER A C 1
ATOM 2482 O O . SER A 1 321 ? 17.75 -27.844 -10.711 1 91.31 321 SER A O 1
ATOM 2484 N N . ASN A 1 322 ? 18.625 -29.219 -12.242 1 94.88 322 ASN A N 1
ATOM 2485 C CA . ASN A 1 322 ? 17.5 -30.141 -12.18 1 94.88 322 ASN A CA 1
ATOM 2486 C C . ASN A 1 322 ? 17.703 -31.203 -11.094 1 94.88 322 ASN A C 1
ATOM 2488 O O . ASN A 1 322 ? 17.984 -32.375 -11.398 1 94.88 322 ASN A O 1
ATOM 2492 N N . VAL A 1 323 ? 17.438 -30.859 -9.906 1 96.38 323 VAL A N 1
ATOM 2493 C CA . VAL A 1 323 ? 17.734 -31.656 -8.719 1 96.38 323 VAL A CA 1
ATOM 2494 C C . VAL A 1 323 ? 16.922 -32.938 -8.75 1 96.38 323 VAL A C 1
ATOM 2496 O O . VAL A 1 323 ? 17.297 -33.938 -8.141 1 96.38 323 VAL A O 1
ATOM 2499 N N . TYR A 1 324 ? 15.805 -32.969 -9.367 1 97.25 324 TYR A N 1
ATOM 2500 C CA . TYR A 1 324 ? 14.938 -34.125 -9.453 1 97.25 324 TYR A CA 1
ATOM 2501 C C . TYR A 1 324 ? 15.484 -35.156 -10.453 1 97.25 324 TYR A C 1
ATOM 2503 O O . TYR A 1 324 ? 15.453 -36.344 -10.211 1 97.25 324 TYR A O 1
ATOM 2511 N N . GLY A 1 325 ? 15.969 -34.625 -11.562 1 96.69 325 GLY A N 1
ATOM 2512 C CA . GLY A 1 325 ? 16.641 -35.5 -12.508 1 96.69 325 GLY A CA 1
ATOM 2513 C C . GLY A 1 325 ? 17.906 -36.125 -11.938 1 96.69 325 GLY A C 1
ATOM 2514 O O . GLY A 1 325 ? 18.188 -37.312 -12.203 1 96.69 325 GLY A O 1
ATOM 2515 N N . LYS A 1 326 ? 18.625 -35.344 -11.172 1 96.5 326 LYS A N 1
ATOM 2516 C CA . LYS A 1 326 ? 19.828 -35.844 -10.539 1 96.5 326 LYS A CA 1
ATOM 2517 C C . LYS A 1 326 ? 19.516 -36.938 -9.5 1 96.5 326 LYS A C 1
ATOM 2519 O O . LYS A 1 326 ? 20.281 -37.875 -9.305 1 96.5 326 LYS A O 1
ATOM 2524 N N . THR A 1 327 ? 18.422 -36.75 -8.797 1 96.94 327 THR A N 1
ATOM 2525 C CA . THR A 1 327 ? 17.969 -37.75 -7.852 1 96.94 327 THR A CA 1
ATOM 2526 C C . THR A 1 327 ? 17.625 -39.062 -8.578 1 96.94 327 THR A C 1
ATOM 2528 O O . THR A 1 327 ? 17.969 -40.156 -8.117 1 96.94 327 THR A O 1
ATOM 2531 N N . LEU A 1 328 ? 16.891 -38.938 -9.688 1 97.56 328 LEU A N 1
ATOM 2532 C CA . LEU A 1 328 ? 16.562 -40.094 -10.508 1 97.56 328 LEU A CA 1
ATOM 2533 C C . LEU A 1 328 ? 17.844 -40.812 -10.961 1 97.56 328 LEU A C 1
ATOM 2535 O O . LEU A 1 328 ? 17.906 -42.031 -10.945 1 97.56 328 LEU A O 1
ATOM 2539 N N . GLU A 1 329 ? 18.828 -40.094 -11.383 1 97.25 329 GLU A N 1
ATOM 2540 C CA . GLU A 1 329 ? 20.125 -40.656 -11.781 1 97.25 329 GLU A CA 1
ATOM 2541 C C . GLU A 1 329 ? 20.75 -41.469 -10.648 1 97.25 329 GLU A C 1
ATOM 2543 O O . GLU A 1 329 ? 21.203 -42.594 -10.867 1 97.25 329 GLU A O 1
ATOM 2548 N N . ALA A 1 330 ? 20.781 -40.906 -9.484 1 96.75 330 ALA A N 1
ATOM 2549 C CA . ALA A 1 330 ? 21.344 -41.594 -8.32 1 96.75 330 ALA A CA 1
ATOM 2550 C C . ALA A 1 330 ? 20.594 -42.875 -8.023 1 96.75 330 ALA A C 1
ATOM 2552 O O . ALA A 1 330 ? 21.219 -43.906 -7.777 1 96.75 330 ALA A O 1
ATOM 2553 N N . TRP A 1 331 ? 19.297 -42.781 -8.039 1 96.44 331 TRP A N 1
ATOM 2554 C CA . TRP A 1 331 ? 18.469 -43.969 -7.762 1 96.44 331 TRP A CA 1
ATOM 2555 C C . TRP A 1 331 ? 18.703 -45.062 -8.797 1 96.44 331 TRP A C 1
ATOM 2557 O O . TRP A 1 331 ? 18.766 -46.25 -8.453 1 96.44 331 TRP A O 1
ATOM 2567 N N . THR A 1 332 ? 18.734 -44.688 -10.039 1 95.81 332 THR A N 1
ATOM 2568 C CA . THR A 1 332 ? 18.953 -45.656 -11.117 1 95.81 332 THR A CA 1
ATOM 2569 C C . THR A 1 332 ? 20.312 -46.344 -10.977 1 95.81 332 THR A C 1
ATOM 2571 O O . THR A 1 332 ? 20.484 -47.5 -11.359 1 95.81 332 THR A O 1
ATOM 2574 N N . ASP A 1 333 ? 21.266 -45.625 -10.445 1 96 333 ASP A N 1
ATOM 2575 C CA . ASP A 1 333 ? 22.594 -46.156 -10.227 1 96 333 ASP A CA 1
ATOM 2576 C C . ASP A 1 333 ? 22.641 -47.031 -8.953 1 96 333 ASP A C 1
ATOM 2578 O O . ASP A 1 333 ? 23.672 -47.625 -8.641 1 96 333 ASP A O 1
ATOM 2582 N N . GLY A 1 334 ? 21.656 -47 -8.117 1 94.62 334 GLY A N 1
ATOM 2583 C CA . GLY A 1 334 ? 21.516 -47.938 -7.012 1 94.62 334 GLY A CA 1
ATOM 2584 C C . GLY A 1 334 ? 21.875 -47.344 -5.668 1 94.62 334 GLY A C 1
ATOM 2585 O O . GLY A 1 334 ? 22.141 -48.062 -4.707 1 94.62 334 GLY A O 1
ATOM 2586 N N . HIS A 1 335 ? 21.984 -46.031 -5.602 1 94.31 335 HIS A N 1
ATOM 2587 C CA . HIS A 1 335 ? 22.297 -45.375 -4.328 1 94.31 335 HIS A CA 1
ATOM 2588 C C . HIS A 1 335 ? 21.469 -44.125 -4.145 1 94.31 335 HIS A C 1
ATOM 2590 O O . HIS A 1 335 ? 20.797 -43.688 -5.07 1 94.31 335 HIS A O 1
ATOM 2596 N N . SER A 1 336 ? 21.562 -43.562 -2.932 1 94.69 336 SER A N 1
ATOM 2597 C CA . SER A 1 336 ? 20.734 -42.406 -2.615 1 94.69 336 SER A CA 1
ATOM 2598 C C . SER A 1 336 ? 21.547 -41.125 -2.654 1 94.69 336 SER A C 1
ATOM 2600 O O . SER A 1 336 ? 20.984 -40.031 -2.703 1 94.69 336 SER A O 1
ATOM 2602 N N . TYR A 1 337 ? 22.891 -41.125 -2.576 1 96.12 337 TYR A N 1
ATOM 2603 C CA . TYR A 1 337 ? 23.734 -39.938 -2.625 1 96.12 337 TYR A CA 1
ATOM 2604 C C . TYR A 1 337 ? 23.953 -39.5 -4.062 1 96.12 337 TYR A C 1
ATOM 2606 O O . TYR A 1 337 ? 23.844 -40.281 -4.996 1 96.12 337 TYR A O 1
ATOM 2614 N N . MET A 1 338 ? 24.203 -38.219 -4.285 1 95.31 338 MET A N 1
ATOM 2615 C CA . MET A 1 338 ? 24.406 -37.656 -5.609 1 95.31 338 MET A CA 1
ATOM 2616 C C . MET A 1 338 ? 25.766 -38.062 -6.176 1 95.31 338 MET A C 1
ATOM 2618 O O . MET A 1 338 ? 26.719 -38.281 -5.418 1 95.31 338 MET A O 1
ATOM 2622 N N . ASN A 1 339 ? 25.797 -38.062 -7.465 1 92.5 339 ASN A N 1
ATOM 2623 C CA . ASN A 1 339 ? 27.031 -38.438 -8.148 1 92.5 339 ASN A CA 1
ATOM 2624 C C . ASN A 1 339 ? 27.938 -37.219 -8.344 1 92.5 339 ASN A C 1
ATOM 2626 O O . ASN A 1 339 ? 28.281 -36.875 -9.477 1 92.5 339 ASN A O 1
ATOM 2630 N N . PHE A 1 340 ? 28.125 -36.562 -7.27 1 91.56 340 PHE A N 1
ATOM 2631 C CA . PHE A 1 340 ? 29.016 -35.438 -7.266 1 91.56 340 PHE A CA 1
ATOM 2632 C C . PHE A 1 340 ? 30.312 -35.75 -6.512 1 91.56 340 PHE A C 1
ATOM 2634 O O . PHE A 1 340 ? 30.281 -36.469 -5.5 1 91.56 340 PHE A O 1
ATOM 2641 N N . ASP A 1 341 ? 31.391 -35.219 -6.984 1 90.06 341 ASP A N 1
ATOM 2642 C CA . ASP A 1 341 ? 32.625 -35.312 -6.219 1 90.06 341 ASP A CA 1
ATOM 2643 C C . ASP A 1 341 ? 32.688 -34.25 -5.137 1 90.06 341 ASP A C 1
ATOM 2645 O O . ASP A 1 341 ? 32.188 -33.156 -5.32 1 90.06 341 ASP A O 1
ATOM 2649 N N . VAL A 1 342 ? 33.156 -34.625 -3.988 1 94.19 342 VAL A N 1
ATOM 2650 C CA . VAL A 1 342 ? 33.406 -33.688 -2.902 1 94.19 342 VAL A CA 1
ATOM 2651 C C . VAL A 1 342 ? 34.812 -33.125 -2.996 1 94.19 342 VAL A C 1
ATOM 2653 O O . VAL A 1 342 ? 35.781 -33.906 -3.082 1 94.19 342 VAL A O 1
ATOM 2656 N N . THR A 1 343 ? 34.875 -31.875 -2.963 1 93.94 343 THR A N 1
ATOM 2657 C CA . THR A 1 343 ? 36.219 -31.266 -3 1 93.94 343 THR A CA 1
ATOM 2658 C C . THR A 1 343 ? 36.938 -31.5 -1.684 1 93.94 343 THR A C 1
ATOM 2660 O O . THR A 1 343 ? 36.344 -31.453 -0.611 1 93.94 343 THR A O 1
ATOM 2663 N N . PRO A 1 344 ? 38.25 -31.734 -1.772 1 92.75 344 PRO A N 1
ATOM 2664 C CA . PRO A 1 344 ? 39.031 -31.953 -0.546 1 92.75 344 PRO A CA 1
ATOM 2665 C C . PRO A 1 344 ? 38.969 -30.766 0.412 1 92.75 344 PRO A C 1
ATOM 2667 O O . PRO A 1 344 ? 38.938 -30.953 1.631 1 92.75 344 PRO A O 1
ATOM 2670 N N . GLU A 1 345 ? 38.906 -29.625 -0.116 1 93.56 345 GLU A N 1
ATOM 2671 C CA . GLU A 1 345 ? 38.844 -28.422 0.711 1 93.56 345 GLU A CA 1
ATOM 2672 C C . GLU A 1 345 ? 37.594 -28.406 1.559 1 93.56 345 GLU A C 1
ATOM 2674 O O . GLU A 1 345 ? 37.625 -27.984 2.721 1 93.56 345 GLU A O 1
ATOM 2679 N N . LEU A 1 346 ? 36.531 -28.828 0.993 1 94.5 346 LEU A N 1
ATOM 2680 C CA . LEU A 1 346 ? 35.25 -28.859 1.708 1 94.5 346 LEU A CA 1
ATOM 2681 C C . LEU A 1 346 ? 35.281 -29.922 2.812 1 94.5 346 LEU A C 1
ATOM 2683 O O . LEU A 1 346 ? 34.781 -29.672 3.914 1 94.5 346 LEU A O 1
ATOM 2687 N N . ALA A 1 347 ? 35.906 -31.016 2.551 1 92.69 347 ALA A N 1
ATOM 2688 C CA . ALA A 1 347 ? 35.938 -32.125 3.492 1 92.69 347 ALA A CA 1
ATOM 2689 C C . ALA A 1 347 ? 36.781 -31.781 4.711 1 92.69 347 ALA A C 1
ATOM 2691 O O . ALA A 1 347 ? 36.594 -32.312 5.797 1 92.69 347 ALA A O 1
ATOM 2692 N N . GLU A 1 348 ? 37.625 -30.844 4.57 1 91.75 348 GLU A N 1
ATOM 2693 C CA . GLU A 1 348 ? 38.562 -30.5 5.641 1 91.75 348 GLU A CA 1
ATOM 2694 C C . GLU A 1 348 ? 38 -29.391 6.523 1 91.75 348 GLU A C 1
ATOM 2696 O O . GLU A 1 348 ? 38.531 -29.141 7.617 1 91.75 348 GLU A O 1
ATOM 2701 N N . LEU A 1 349 ? 36.969 -28.844 6.129 1 92.44 349 LEU A N 1
ATOM 2702 C CA . LEU A 1 349 ? 36.375 -27.766 6.922 1 92.44 349 LEU A CA 1
ATOM 2703 C C . LEU A 1 349 ? 35.812 -28.297 8.234 1 92.44 349 LEU A C 1
ATOM 2705 O O . LEU A 1 349 ? 35.188 -29.359 8.258 1 92.44 349 LEU A O 1
ATOM 2709 N N . GLU A 1 350 ? 36.031 -27.594 9.32 1 89.44 350 GLU A N 1
ATOM 2710 C CA . GLU A 1 350 ? 35.531 -27.984 10.625 1 89.44 350 GLU A CA 1
ATOM 2711 C C . GLU A 1 350 ? 34 -27.906 10.656 1 89.44 350 GLU A C 1
ATOM 2713 O O . GLU A 1 350 ? 33.344 -28.812 11.172 1 89.44 350 GLU A O 1
ATOM 2718 N N . ASN A 1 351 ? 33.438 -26.844 10.148 1 92.56 351 ASN A N 1
ATOM 2719 C CA . ASN A 1 351 ? 31.984 -26.672 10.023 1 92.56 351 ASN A CA 1
ATOM 2720 C C . ASN A 1 351 ? 31.594 -26.266 8.609 1 92.56 351 ASN A C 1
ATOM 2722 O O . ASN A 1 351 ? 31.438 -25.078 8.32 1 92.56 351 ASN A O 1
ATOM 2726 N N . PRO A 1 352 ? 31.344 -27.172 7.82 1 93.88 352 PRO A N 1
ATOM 2727 C CA . PRO A 1 352 ? 31.047 -26.875 6.418 1 93.88 352 PRO A CA 1
ATOM 2728 C C . PRO A 1 352 ? 29.719 -26.156 6.234 1 93.88 352 PRO A C 1
ATOM 2730 O O . PRO A 1 352 ? 29.438 -25.609 5.156 1 93.88 352 PRO A O 1
ATOM 2733 N N . TYR A 1 353 ? 28.875 -26.172 7.25 1 94.81 353 TYR A N 1
ATOM 2734 C CA . TYR A 1 353 ? 27.547 -25.562 7.109 1 94.81 353 TYR A CA 1
ATOM 2735 C C . TYR A 1 353 ? 27.609 -24.062 7.305 1 94.81 353 TYR A C 1
ATOM 2737 O O . TYR A 1 353 ? 26.656 -23.344 6.973 1 94.81 353 TYR A O 1
ATOM 2745 N N . ASP A 1 354 ? 28.672 -23.484 7.852 1 94.31 354 ASP A N 1
ATOM 2746 C CA . ASP A 1 354 ? 28.922 -22.062 7.941 1 94.31 354 ASP A CA 1
ATOM 2747 C C . ASP A 1 354 ? 29.328 -21.484 6.586 1 94.31 354 ASP A C 1
ATOM 2749 O O . ASP A 1 354 ? 30.469 -21.672 6.137 1 94.31 354 ASP A O 1
ATOM 2753 N N . ASN A 1 355 ? 28.484 -20.781 6.012 1 93.75 355 ASN A N 1
ATOM 2754 C CA . ASN A 1 355 ? 28.688 -20.234 4.676 1 93.75 355 ASN A CA 1
ATOM 2755 C C . ASN A 1 355 ? 29.922 -19.328 4.625 1 93.75 355 ASN A C 1
ATOM 2757 O O . ASN A 1 355 ? 30.625 -19.297 3.613 1 93.75 355 ASN A O 1
ATOM 2761 N N . SER A 1 356 ? 30.188 -18.641 5.684 1 92.81 356 SER A N 1
ATOM 2762 C CA . SER A 1 356 ? 31.281 -17.672 5.711 1 92.81 356 SER A CA 1
ATOM 2763 C C . SER A 1 356 ? 32.625 -18.375 5.68 1 92.81 356 SER A C 1
ATOM 2765 O O . SER A 1 356 ? 33.656 -17.75 5.367 1 92.81 356 SER A O 1
ATOM 2767 N N . ASN A 1 357 ? 32.656 -19.656 5.945 1 91.62 357 ASN A N 1
ATOM 2768 C CA . ASN A 1 357 ? 33.906 -20.438 5.938 1 91.62 357 ASN A CA 1
ATOM 2769 C C . ASN A 1 357 ? 34.188 -21.047 4.566 1 91.62 357 ASN A C 1
ATOM 2771 O O . ASN A 1 357 ? 35.219 -21.688 4.363 1 91.62 357 ASN A O 1
ATOM 2775 N N . ARG A 1 358 ? 33.281 -20.781 3.639 1 92.69 358 ARG A N 1
ATOM 2776 C CA . ARG A 1 358 ? 33.406 -21.484 2.365 1 92.69 358 ARG A CA 1
ATOM 2777 C C . ARG A 1 358 ? 33.969 -20.578 1.287 1 92.69 358 ARG A C 1
ATOM 2779 O O . ARG A 1 358 ? 33.906 -20.891 0.098 1 92.69 358 ARG A O 1
ATOM 2786 N N . ASP A 1 359 ? 34.438 -19.453 1.706 1 88.56 359 ASP A N 1
ATOM 2787 C CA . ASP A 1 359 ? 35.031 -18.562 0.711 1 88.56 359 ASP A CA 1
ATOM 2788 C C . ASP A 1 359 ? 36.219 -19.25 0.021 1 88.56 359 ASP A C 1
ATOM 2790 O O . ASP A 1 359 ? 37.156 -19.719 0.684 1 88.56 359 ASP A O 1
ATOM 2794 N N . GLY A 1 360 ? 36.219 -19.328 -1.283 1 88.31 360 GLY A N 1
ATOM 2795 C CA . GLY A 1 360 ? 37.281 -19.953 -2.055 1 88.31 360 GLY A CA 1
ATOM 2796 C C . GLY A 1 360 ? 37.125 -21.453 -2.162 1 88.31 360 GLY A C 1
ATOM 2797 O O . GLY A 1 360 ? 37.969 -22.125 -2.785 1 88.31 360 GLY A O 1
ATOM 2798 N N . VAL A 1 361 ? 36.125 -21.984 -1.551 1 92.69 361 VAL A N 1
ATOM 2799 C CA . VAL A 1 361 ? 35.875 -23.422 -1.581 1 92.69 361 VAL A CA 1
ATOM 2800 C C . VAL A 1 361 ? 34.719 -23.734 -2.547 1 92.69 361 VAL A C 1
ATOM 2802 O O . VAL A 1 361 ? 33.656 -23.109 -2.467 1 92.69 361 VAL A O 1
ATOM 2805 N N . SER A 1 362 ? 35 -24.578 -3.465 1 92.44 362 SER A N 1
ATOM 2806 C CA . SER A 1 362 ? 33.938 -24.984 -4.406 1 92.44 362 SER A CA 1
ATOM 2807 C C . SER A 1 362 ? 32.969 -25.969 -3.77 1 92.44 362 SER A C 1
ATOM 2809 O O . SER A 1 362 ? 33.406 -26.906 -3.078 1 92.44 362 SER A O 1
ATOM 2811 N N . TYR A 1 363 ? 31.75 -25.781 -3.871 1 94.12 363 TYR A N 1
ATOM 2812 C CA . TYR A 1 363 ? 30.703 -26.641 -3.344 1 94.12 363 TYR A CA 1
ATOM 2813 C C . TYR A 1 363 ? 29.453 -26.594 -4.215 1 94.12 363 TYR A C 1
ATOM 2815 O O . TYR A 1 363 ? 29.328 -25.719 -5.07 1 94.12 363 TYR A O 1
ATOM 2823 N N . ASN A 1 364 ? 28.547 -27.578 -4.074 1 94.25 364 ASN A N 1
ATOM 2824 C CA . ASN A 1 364 ? 27.297 -27.609 -4.824 1 94.25 364 ASN A CA 1
ATOM 2825 C C . ASN A 1 364 ? 26.156 -26.953 -4.051 1 94.25 364 ASN A C 1
ATOM 2827 O O . ASN A 1 364 ? 25.641 -27.531 -3.096 1 94.25 364 ASN A O 1
ATOM 2831 N N . TRP A 1 365 ? 25.75 -25.859 -4.539 1 93.38 365 TRP A N 1
ATOM 2832 C CA . TRP A 1 365 ? 24.781 -25 -3.893 1 93.38 365 TRP A CA 1
ATOM 2833 C C . TRP A 1 365 ? 23.453 -25.719 -3.686 1 93.38 365 TRP A C 1
ATOM 2835 O O . TRP A 1 365 ? 22.906 -26.312 -4.621 1 93.38 365 TRP A O 1
ATOM 2845 N N . ASP A 1 366 ? 22.875 -25.75 -2.506 1 93.38 366 ASP A N 1
ATOM 2846 C CA . ASP A 1 366 ? 21.547 -26.172 -2.09 1 93.38 366 ASP A CA 1
ATOM 2847 C C . ASP A 1 366 ? 21.422 -27.688 -2.049 1 93.38 366 ASP A C 1
ATOM 2849 O O . ASP A 1 366 ? 20.328 -28.234 -2.045 1 93.38 366 ASP A O 1
ATOM 2853 N N . TYR A 1 367 ? 22.5 -28.359 -2.16 1 96.06 367 TYR A N 1
ATOM 2854 C CA . TYR A 1 367 ? 22.562 -29.781 -1.836 1 96.06 367 TYR A CA 1
ATOM 2855 C C . TYR A 1 367 ? 22.969 -29.984 -0.382 1 96.06 367 TYR A C 1
ATOM 2857 O O . TYR A 1 367 ? 23.656 -29.141 0.206 1 96.06 367 TYR A O 1
ATOM 2865 N N . ALA A 1 368 ? 22.469 -31.031 0.171 1 96.38 368 ALA A N 1
ATOM 2866 C CA . ALA A 1 368 ? 22.844 -31.391 1.54 1 96.38 368 ALA A CA 1
ATOM 2867 C C . ALA A 1 368 ? 24.156 -32.156 1.571 1 96.38 368 ALA A C 1
ATOM 2869 O O . ALA A 1 368 ? 24.359 -33.094 0.79 1 96.38 368 ALA A O 1
ATOM 2870 N N . TYR A 1 369 ? 25.047 -31.719 2.402 1 96.5 369 TYR A N 1
ATOM 2871 C CA . TYR A 1 369 ? 26.328 -32.375 2.592 1 96.5 369 TYR A CA 1
ATOM 2872 C C . TYR A 1 369 ? 26.375 -33.125 3.924 1 96.5 369 TYR A C 1
ATOM 2874 O O . TYR A 1 369 ? 26.297 -32.5 4.988 1 96.5 369 TYR A O 1
ATOM 2882 N N . TYR A 1 370 ? 26.406 -34.406 3.865 1 95.62 370 TYR A N 1
ATOM 2883 C CA . TYR A 1 370 ? 26.391 -35.219 5.066 1 95.62 370 TYR A CA 1
ATOM 2884 C C . TYR A 1 370 ? 27.281 -36.469 4.895 1 95.62 370 TYR A C 1
ATOM 2886 O O . TYR A 1 370 ? 27.172 -37.188 3.9 1 95.62 370 TYR A O 1
ATOM 2894 N N . ASN A 1 371 ? 28.203 -36.781 5.789 1 92.94 371 ASN A N 1
ATOM 2895 C CA . ASN A 1 371 ? 29.078 -37.938 5.805 1 92.94 371 ASN A CA 1
ATOM 2896 C C . ASN A 1 371 ? 29.844 -38.062 4.496 1 92.94 371 ASN A C 1
ATOM 2898 O O . ASN A 1 371 ? 29.812 -39.125 3.857 1 92.94 371 ASN A O 1
ATOM 2902 N N . GLU A 1 372 ? 30.359 -36.969 3.949 1 92.75 372 GLU A N 1
ATOM 2903 C CA . GLU A 1 372 ? 31.281 -36.875 2.814 1 92.75 372 GLU A CA 1
ATOM 2904 C C . GLU A 1 372 ? 30.562 -37.188 1.504 1 92.75 372 GLU A C 1
ATOM 2906 O O . GLU A 1 372 ? 31.188 -37.594 0.531 1 92.75 372 GLU A O 1
ATOM 2911 N N . HIS A 1 373 ? 29.25 -37.062 1.53 1 95.19 373 HIS A N 1
ATOM 2912 C CA . HIS A 1 373 ? 28.453 -37.219 0.32 1 95.19 373 HIS A CA 1
ATOM 2913 C C . HIS A 1 373 ? 27.422 -36.094 0.2 1 95.19 373 HIS A C 1
ATOM 2915 O O . HIS A 1 373 ? 27.047 -35.469 1.204 1 95.19 373 HIS A O 1
ATOM 2921 N N . TYR A 1 374 ? 27.094 -35.812 -1.06 1 96.56 374 TYR A N 1
ATOM 2922 C CA . TYR A 1 374 ? 26 -34.875 -1.313 1 96.56 374 TYR A CA 1
ATOM 2923 C C . TYR A 1 374 ? 24.672 -35.594 -1.434 1 96.56 374 TYR A C 1
ATOM 2925 O O . TYR A 1 374 ? 24.609 -36.719 -1.957 1 96.56 374 TYR A O 1
ATOM 2933 N N . TYR A 1 375 ? 23.672 -35.062 -0.921 1 96.56 375 TYR A N 1
ATOM 2934 C CA . TYR A 1 375 ? 22.312 -35.562 -1.029 1 96.56 375 TYR A CA 1
ATOM 2935 C C . TYR A 1 375 ? 21.359 -34.469 -1.496 1 96.56 375 TYR A C 1
ATOM 2937 O O . TYR A 1 375 ? 21.688 -33.281 -1.456 1 96.56 375 TYR A O 1
ATOM 2945 N N . CYS A 1 376 ? 20.25 -34.875 -2.021 1 94.81 376 CYS A N 1
ATOM 2946 C CA . CYS A 1 376 ? 19.172 -33.938 -2.344 1 94.81 376 CYS A CA 1
ATOM 2947 C C . CYS A 1 376 ? 18.219 -33.781 -1.165 1 94.81 376 CYS A C 1
ATOM 2949 O O . CYS A 1 376 ? 17.703 -34.781 -0.641 1 94.81 376 CYS A O 1
ATOM 2951 N N . TYR A 1 377 ? 18 -32.562 -0.757 1 93.31 377 TYR A N 1
ATOM 2952 C CA . TYR A 1 377 ? 17.094 -32.375 0.375 1 93.31 377 TYR A CA 1
ATOM 2953 C C . TYR A 1 377 ? 15.672 -32.094 -0.1 1 93.31 377 TYR A C 1
ATOM 2955 O O . TYR A 1 377 ? 14.727 -32.188 0.682 1 93.31 377 TYR A O 1
ATOM 2963 N N . PHE A 1 378 ? 15.461 -31.781 -1.425 1 94.38 378 PHE A N 1
ATOM 2964 C CA . PHE A 1 378 ? 14.133 -31.531 -1.967 1 94.38 378 PHE A CA 1
ATOM 2965 C C .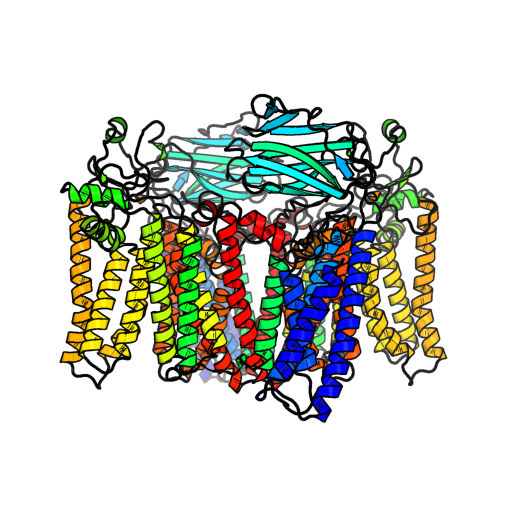 PHE A 1 378 ? 13.289 -32.812 -1.948 1 94.38 378 PHE A C 1
ATOM 2967 O O . PHE A 1 378 ? 13.812 -33.906 -2.168 1 94.38 378 PHE A O 1
ATOM 2974 N N . GLY A 1 379 ? 12.008 -32.625 -1.725 1 94.31 379 GLY A N 1
ATOM 2975 C CA . GLY A 1 379 ? 11.094 -33.75 -1.644 1 94.31 379 GLY A CA 1
ATOM 2976 C C . GLY A 1 379 ? 11.156 -34.656 -2.861 1 94.31 379 GLY A C 1
ATOM 2977 O O . GLY A 1 379 ? 11.336 -34.188 -3.984 1 94.31 379 GLY A O 1
ATOM 2978 N N . CYS A 1 380 ? 10.891 -35.938 -2.719 1 95.88 380 CYS A N 1
ATOM 2979 C CA . CYS A 1 380 ? 11.086 -36.906 -3.785 1 95.88 380 CYS A CA 1
ATOM 2980 C C . CYS A 1 380 ? 9.773 -37.219 -4.5 1 95.88 380 CYS A C 1
ATOM 2982 O O . CYS A 1 380 ? 9.742 -38 -5.453 1 95.88 380 CYS A O 1
ATOM 2984 N N . ALA A 1 381 ? 8.719 -36.531 -4.074 1 97.81 381 ALA A N 1
ATOM 2985 C CA . ALA A 1 381 ? 7.414 -36.812 -4.668 1 97.81 381 ALA A CA 1
ATOM 2986 C C . ALA A 1 381 ? 7.426 -36.562 -6.172 1 97.81 381 ALA A C 1
ATOM 2988 O O . ALA A 1 381 ? 6.918 -37.344 -6.961 1 97.81 381 ALA A O 1
ATOM 2989 N N . PRO A 1 382 ? 7.988 -35.469 -6.621 1 97.62 382 PRO A N 1
ATOM 2990 C CA . PRO A 1 382 ? 8.039 -35.219 -8.07 1 97.62 382 PRO A CA 1
ATOM 2991 C C . PRO A 1 382 ? 8.797 -36.312 -8.812 1 97.62 382 PRO A C 1
ATOM 2993 O O . PRO A 1 382 ? 8.453 -36.656 -9.953 1 97.62 382 PRO A O 1
ATOM 2996 N N . VAL A 1 383 ? 9.836 -36.875 -8.203 1 98 383 VAL A N 1
ATOM 2997 C CA . VAL A 1 383 ? 10.633 -37.906 -8.828 1 98 383 VAL A CA 1
ATOM 2998 C C . VAL A 1 383 ? 9.789 -39.188 -9.016 1 98 383 VAL A C 1
ATOM 3000 O O . VAL A 1 383 ? 9.766 -39.75 -10.102 1 98 383 VAL A O 1
ATOM 3003 N N . VAL A 1 384 ? 9.055 -39.5 -8 1 97.5 384 VAL A N 1
ATOM 3004 C CA . VAL A 1 384 ? 8.273 -40.719 -8 1 97.5 384 VAL A CA 1
ATOM 3005 C C . VAL A 1 384 ? 7.082 -40.594 -8.953 1 97.5 384 VAL A C 1
ATOM 3007 O O . VAL A 1 384 ? 6.742 -41.531 -9.68 1 97.5 384 VAL A O 1
ATOM 3010 N N . LEU A 1 385 ? 6.48 -39.438 -8.984 1 98 385 LEU A N 1
ATOM 3011 C CA . LEU A 1 385 ? 5.195 -39.281 -9.656 1 98 385 LEU A CA 1
ATOM 3012 C C . LEU A 1 385 ? 5.391 -38.875 -11.117 1 98 385 LEU A C 1
ATOM 3014 O O . LEU A 1 385 ? 4.543 -39.156 -11.961 1 98 385 LEU A O 1
ATOM 3018 N N . ILE A 1 386 ? 6.5 -38.188 -11.445 1 98.19 386 ILE A N 1
ATOM 3019 C CA . ILE A 1 386 ? 6.633 -37.656 -12.797 1 98.19 386 ILE A CA 1
ATOM 3020 C C . ILE A 1 386 ? 7.895 -38.219 -13.453 1 98.19 386 ILE A C 1
ATOM 3022 O O . ILE A 1 386 ? 7.828 -38.812 -14.523 1 98.19 386 ILE A O 1
ATOM 3026 N N . TYR A 1 387 ? 9.086 -38.125 -12.828 1 98.06 387 TYR A N 1
ATOM 3027 C CA . TYR A 1 387 ? 10.367 -38.438 -13.445 1 98.06 387 TYR A CA 1
ATOM 3028 C C . TYR A 1 387 ? 10.508 -39.938 -13.68 1 98.06 387 TYR A C 1
ATOM 3030 O O . TYR A 1 387 ? 10.93 -40.375 -14.766 1 98.06 387 TYR A O 1
ATOM 3038 N N . LEU A 1 388 ? 10.141 -40.719 -12.68 1 97.69 388 LEU A N 1
ATOM 3039 C CA . LEU A 1 388 ? 10.289 -42.156 -12.773 1 97.69 388 LEU A CA 1
ATOM 3040 C C . LEU A 1 388 ? 9.398 -42.719 -13.875 1 97.69 388 LEU A C 1
ATOM 3042 O O . LEU A 1 388 ? 9.859 -43.469 -14.742 1 97.69 388 LEU A O 1
ATOM 3046 N N . PRO A 1 389 ? 8.109 -42.406 -13.836 1 97.5 389 PRO A N 1
ATOM 3047 C CA . PRO A 1 389 ? 7.254 -42.938 -14.914 1 97.5 389 PRO A CA 1
ATOM 3048 C C . PRO A 1 389 ? 7.66 -42.406 -16.297 1 97.5 389 PRO A C 1
ATOM 3050 O O . PRO A 1 389 ? 7.613 -43.156 -17.266 1 97.5 389 PRO A O 1
ATOM 3053 N N . PHE A 1 390 ? 8.008 -41.188 -16.422 1 97.88 390 PHE A N 1
ATOM 3054 C CA . PHE A 1 390 ? 8.445 -40.625 -17.688 1 97.88 390 PHE A CA 1
ATOM 3055 C C . PHE A 1 390 ? 9.688 -41.344 -18.203 1 97.88 390 PHE A C 1
ATOM 3057 O O . PHE A 1 390 ? 9.773 -41.656 -19.391 1 97.88 390 PHE A O 1
ATOM 3064 N N . TYR A 1 391 ? 10.625 -41.562 -17.312 1 97.75 391 TYR A N 1
ATOM 3065 C CA . TYR A 1 391 ? 11.859 -42.281 -17.656 1 97.75 391 TYR A CA 1
ATOM 3066 C C . TYR A 1 391 ? 11.578 -43.719 -18.062 1 97.75 391 TYR A C 1
ATOM 3068 O O . TYR A 1 391 ? 12.195 -44.25 -19 1 97.75 391 TYR A O 1
ATOM 3076 N N . ALA A 1 392 ? 10.719 -44.375 -17.391 1 97.12 392 ALA A N 1
ATOM 3077 C CA . ALA A 1 392 ? 10.375 -45.75 -17.688 1 97.12 392 ALA A CA 1
ATOM 3078 C C . ALA A 1 392 ? 9.75 -45.875 -19.062 1 97.12 392 ALA A C 1
ATOM 3080 O O . ALA A 1 392 ? 9.961 -46.875 -19.766 1 97.12 392 ALA A O 1
ATOM 3081 N N . ILE A 1 393 ? 9.039 -44.875 -19.469 1 97.44 393 ILE A N 1
ATOM 3082 C CA . ILE A 1 393 ? 8.312 -44.938 -20.734 1 97.44 393 ILE A CA 1
ATOM 3083 C C . ILE A 1 393 ? 9.219 -44.469 -21.875 1 97.44 393 ILE A C 1
ATOM 3085 O O . ILE A 1 393 ? 9.227 -45.094 -22.953 1 97.44 393 ILE A O 1
ATOM 3089 N N . THR A 1 394 ? 10.031 -43.406 -21.688 1 96.69 394 THR A N 1
ATOM 3090 C CA . THR A 1 394 ? 10.727 -42.781 -22.797 1 96.69 394 THR A CA 1
ATOM 3091 C C . THR A 1 394 ? 12.219 -43.125 -22.766 1 96.69 394 THR A C 1
ATOM 3093 O O . THR A 1 394 ? 12.922 -42.938 -23.766 1 96.69 394 THR A O 1
ATOM 3096 N N . GLY A 1 395 ? 12.703 -43.469 -21.641 1 96.19 395 GLY A N 1
ATOM 3097 C CA . GLY A 1 395 ? 14.133 -43.688 -21.469 1 96.19 395 GLY A CA 1
ATOM 3098 C C . GLY A 1 395 ? 14.914 -42.406 -21.281 1 96.19 395 GLY A C 1
ATOM 3099 O O . GLY A 1 395 ? 16.141 -42.406 -21.219 1 96.19 395 GLY A O 1
ATOM 3100 N N . LYS A 1 396 ? 14.172 -41.25 -21.203 1 97.56 396 LYS A N 1
ATOM 3101 C CA . LYS A 1 396 ? 14.812 -39.938 -21.047 1 97.56 396 LYS A CA 1
ATOM 3102 C C . LYS A 1 396 ? 14.32 -39.25 -19.781 1 97.56 396 LYS A C 1
ATOM 3104 O O . LYS A 1 396 ? 13.312 -39.656 -19.188 1 97.56 396 LYS A O 1
ATOM 3109 N N . VAL A 1 397 ? 15.102 -38.25 -19.359 1 97.75 397 VAL A N 1
ATOM 3110 C CA . VAL A 1 397 ? 14.727 -37.469 -18.203 1 97.75 397 VAL A CA 1
ATOM 3111 C C . VAL A 1 397 ? 13.93 -36.219 -18.656 1 97.75 397 VAL A C 1
ATOM 3113 O O . VAL A 1 397 ? 14.375 -35.5 -19.531 1 97.75 397 VAL A O 1
ATOM 3116 N N . PRO A 1 398 ? 12.758 -36.031 -18.172 1 96.75 398 PRO A N 1
ATOM 3117 C CA . PRO A 1 398 ? 11.969 -34.844 -18.594 1 96.75 398 PRO A CA 1
ATOM 3118 C C . PRO A 1 398 ? 12.602 -33.531 -18.172 1 96.75 398 PRO A C 1
ATOM 3120 O O . PRO A 1 398 ? 13.445 -33.5 -17.266 1 96.75 398 PRO A O 1
ATOM 3123 N N . THR A 1 399 ? 12.211 -32.438 -18.844 1 95.31 399 THR A N 1
ATOM 3124 C CA . THR A 1 399 ? 12.672 -31.094 -18.469 1 95.31 399 THR A CA 1
ATOM 3125 C C . THR A 1 399 ? 11.945 -30.609 -17.219 1 95.31 399 THR A C 1
ATOM 3127 O O . THR A 1 399 ? 10.844 -31.078 -16.906 1 95.31 399 THR A O 1
ATOM 3130 N N . LEU A 1 400 ? 12.531 -29.703 -16.5 1 95.31 400 LEU A N 1
ATOM 3131 C CA . LEU A 1 400 ? 11.898 -29.078 -15.352 1 95.31 400 LEU A CA 1
ATOM 3132 C C . LEU A 1 400 ? 10.586 -28.422 -15.742 1 95.31 400 LEU A C 1
ATOM 3134 O O . LEU A 1 400 ? 9.586 -28.547 -15.031 1 95.31 400 LEU A O 1
ATOM 3138 N N . ASN A 1 401 ? 10.57 -27.75 -16.906 1 96.25 401 ASN A N 1
ATOM 3139 C CA . ASN A 1 401 ? 9.383 -27.047 -17.375 1 96.25 401 ASN A CA 1
ATOM 3140 C C . ASN A 1 401 ? 8.211 -28 -17.594 1 96.25 401 ASN A C 1
ATOM 3142 O O . ASN A 1 401 ? 7.074 -27.672 -17.234 1 96.25 401 ASN A O 1
ATOM 3146 N N . PHE A 1 402 ? 8.5 -29.141 -18.141 1 96.38 402 PHE A N 1
ATOM 3147 C CA . PHE A 1 402 ? 7.469 -30.141 -18.344 1 96.38 402 PHE A CA 1
ATOM 3148 C C . PHE A 1 402 ? 6.863 -30.578 -17.016 1 96.38 402 PHE A C 1
ATOM 3150 O O . PHE A 1 402 ? 5.637 -30.641 -16.875 1 96.38 402 PHE A O 1
ATOM 3157 N N . ALA A 1 403 ? 7.703 -30.906 -16.031 1 97.44 403 ALA A N 1
ATOM 3158 C CA . ALA A 1 403 ? 7.246 -31.344 -14.719 1 97.44 403 ALA A CA 1
ATOM 3159 C C . ALA A 1 403 ? 6.383 -30.266 -14.062 1 97.44 403 ALA A C 1
ATOM 3161 O O . ALA A 1 403 ? 5.371 -30.578 -13.43 1 97.44 403 ALA A O 1
ATOM 3162 N N . TYR A 1 404 ? 6.789 -29 -14.242 1 97.75 404 TYR A N 1
ATOM 3163 C CA . TYR A 1 404 ? 6.027 -27.891 -13.695 1 97.75 404 TYR A CA 1
ATOM 3164 C C . TYR A 1 404 ? 4.641 -27.812 -14.328 1 97.75 404 TYR A C 1
ATOM 3166 O O . TYR A 1 404 ? 3.639 -27.656 -13.625 1 97.75 404 TYR A O 1
ATOM 3174 N N . CYS A 1 405 ? 4.531 -27.906 -15.609 1 97.88 405 CYS A N 1
ATOM 3175 C CA . CYS A 1 405 ? 3.27 -27.781 -16.328 1 97.88 405 CYS A CA 1
ATOM 3176 C C . CYS A 1 405 ? 2.293 -28.875 -15.906 1 97.88 405 CYS A C 1
ATOM 3178 O O . CYS A 1 405 ? 1.121 -28.594 -15.648 1 97.88 405 CYS A O 1
ATOM 3180 N N . ILE A 1 406 ? 2.809 -30.078 -15.75 1 97.94 406 ILE A N 1
ATOM 3181 C CA . ILE A 1 406 ? 1.966 -31.203 -15.344 1 97.94 406 ILE A CA 1
ATOM 3182 C C . ILE A 1 406 ? 1.467 -30.969 -13.914 1 97.94 406 ILE A C 1
ATOM 3184 O O . ILE A 1 406 ? 0.297 -31.219 -13.617 1 97.94 406 ILE A O 1
ATOM 3188 N N . THR A 1 407 ? 2.373 -30.562 -13.078 1 98.44 407 THR A N 1
ATOM 3189 C CA . THR A 1 407 ? 2.023 -30.359 -11.68 1 98.44 407 THR A CA 1
ATOM 3190 C C . THR A 1 407 ? 0.985 -29.25 -11.539 1 98.44 407 THR A C 1
ATOM 3192 O O . THR A 1 407 ? 0.017 -29.391 -10.789 1 98.44 407 THR A O 1
ATOM 3195 N N . VAL A 1 408 ? 1.136 -28.125 -12.258 1 98.69 408 VAL A N 1
ATOM 3196 C CA . VAL A 1 408 ? 0.201 -27.016 -12.172 1 98.69 408 VAL A CA 1
ATOM 3197 C C . VAL A 1 408 ? -1.157 -27.438 -12.727 1 98.69 408 VAL A C 1
ATOM 3199 O O . VAL A 1 408 ? -2.199 -27.047 -12.195 1 98.69 408 VAL A O 1
ATOM 3202 N N . ALA A 1 409 ? -1.152 -28.203 -13.797 1 98.75 409 ALA A N 1
ATOM 3203 C CA . ALA A 1 409 ? -2.406 -28.734 -14.312 1 98.75 409 ALA A CA 1
ATOM 3204 C C . ALA A 1 409 ? -3.145 -29.547 -13.25 1 98.75 409 ALA A C 1
ATOM 3206 O O . ALA A 1 409 ? -4.355 -29.391 -13.07 1 98.75 409 ALA A O 1
ATOM 3207 N N . ALA A 1 410 ? -2.379 -30.359 -12.555 1 98.69 410 ALA A N 1
ATOM 3208 C CA . ALA A 1 410 ? -2.965 -31.172 -11.492 1 98.69 410 ALA A CA 1
ATOM 3209 C C . ALA A 1 410 ? -3.525 -30.297 -10.375 1 98.69 410 ALA A C 1
ATOM 3211 O O . ALA A 1 410 ? -4.59 -30.578 -9.828 1 98.69 410 ALA A O 1
ATOM 3212 N N . ILE A 1 411 ? -2.844 -29.219 -10.039 1 98.81 411 ILE A N 1
ATOM 3213 C CA . ILE A 1 411 ? -3.275 -28.297 -8.992 1 98.81 411 ILE A CA 1
ATOM 3214 C C . ILE A 1 411 ? -4.594 -27.641 -9.398 1 98.81 411 ILE A C 1
ATOM 3216 O O . ILE A 1 411 ? -5.523 -27.547 -8.594 1 98.81 411 ILE A O 1
ATOM 3220 N N . ILE A 1 412 ? -4.684 -27.188 -10.633 1 98.88 412 ILE A N 1
ATOM 3221 C CA . ILE A 1 412 ? -5.887 -26.531 -11.133 1 98.88 412 ILE A CA 1
ATOM 3222 C C . ILE A 1 412 ? -7.082 -27.469 -11.016 1 98.88 412 ILE A C 1
ATOM 3224 O O . ILE A 1 412 ? -8.133 -27.094 -10.5 1 98.88 412 ILE A O 1
ATOM 3228 N N . ILE A 1 413 ? -6.902 -28.688 -11.422 1 98.75 413 ILE A N 1
ATOM 3229 C CA . ILE A 1 413 ? -7.965 -29.688 -11.359 1 98.75 413 ILE A CA 1
ATOM 3230 C C . ILE A 1 413 ? -8.367 -29.922 -9.906 1 98.75 413 ILE A C 1
ATOM 3232 O O . ILE A 1 413 ? -9.555 -29.984 -9.578 1 98.75 413 ILE A O 1
ATOM 3236 N N . ALA A 1 414 ? -7.391 -30.031 -9.047 1 98.75 414 ALA A N 1
ATOM 3237 C CA . ALA A 1 414 ? -7.652 -30.281 -7.637 1 98.75 414 ALA A CA 1
ATOM 3238 C C . ALA A 1 414 ? -8.383 -29.109 -6.992 1 98.75 414 ALA A C 1
ATOM 3240 O O . ALA A 1 414 ? -9.266 -29.297 -6.156 1 98.75 414 ALA A O 1
ATOM 3241 N N . ILE A 1 415 ? -8.031 -27.891 -7.34 1 98.75 415 ILE A N 1
ATOM 3242 C CA . ILE A 1 415 ? -8.695 -26.703 -6.801 1 98.75 415 ILE A CA 1
ATOM 3243 C C . ILE A 1 415 ? -10.164 -26.703 -7.23 1 98.75 415 ILE A C 1
ATOM 3245 O O . ILE A 1 415 ? -11.055 -26.484 -6.406 1 98.75 415 ILE A O 1
ATOM 3249 N N . PHE A 1 416 ? -10.391 -26.938 -8.531 1 98.62 416 PHE A N 1
ATOM 3250 C CA . PHE A 1 416 ? -11.758 -27.016 -9.039 1 98.62 416 PHE A CA 1
ATOM 3251 C C . PHE A 1 416 ? -12.547 -28.109 -8.32 1 98.62 416 PHE A C 1
ATOM 3253 O O . PHE A 1 416 ? -13.672 -27.875 -7.879 1 98.62 416 PHE A O 1
ATOM 3260 N N . GLY A 1 417 ? -11.883 -29.297 -8.203 1 98.12 417 GLY A N 1
ATOM 3261 C CA . GLY A 1 417 ? -12.539 -30.391 -7.5 1 98.12 417 GLY A CA 1
ATOM 3262 C C . GLY A 1 417 ? -12.891 -30.047 -6.066 1 98.12 417 GLY A C 1
ATOM 3263 O O . GLY A 1 417 ? -14.008 -30.297 -5.617 1 98.12 417 GLY A O 1
ATOM 3264 N N . LEU A 1 418 ? -11.984 -29.438 -5.371 1 98.19 418 LEU A N 1
ATOM 3265 C CA . LEU A 1 418 ? -12.18 -29.125 -3.963 1 98.19 418 LEU A CA 1
ATOM 3266 C C . LEU A 1 418 ? -13.273 -28.062 -3.793 1 98.19 418 LEU A C 1
ATOM 3268 O O . LEU A 1 418 ? -14.211 -28.25 -3.016 1 98.19 418 LEU A O 1
ATOM 3272 N N . ILE A 1 419 ? -13.211 -26.953 -4.504 1 98 419 ILE A N 1
ATOM 3273 C CA . ILE A 1 419 ? -14.164 -25.859 -4.355 1 98 419 ILE A CA 1
ATOM 3274 C C . ILE A 1 419 ? -15.562 -26.344 -4.734 1 98 419 ILE A C 1
ATOM 3276 O O . ILE A 1 419 ? -16.531 -26.062 -4.031 1 98 419 ILE A O 1
ATOM 3280 N N . MET A 1 420 ? -15.672 -27.109 -5.828 1 97.06 420 MET A N 1
ATOM 3281 C CA . MET A 1 420 ? -16.984 -27.609 -6.246 1 97.06 420 MET A CA 1
ATOM 3282 C C . MET A 1 420 ? -17.547 -28.562 -5.211 1 97.06 420 MET A C 1
ATOM 3284 O O . MET A 1 420 ? -18.766 -28.578 -4.973 1 97.06 420 MET A O 1
ATOM 3288 N N . THR A 1 421 ? -16.688 -29.375 -4.59 1 95.88 421 THR A N 1
ATOM 3289 C CA . THR A 1 421 ? -17.141 -30.266 -3.523 1 95.88 421 THR A CA 1
ATOM 3290 C C . THR A 1 421 ? -17.641 -29.469 -2.324 1 95.88 421 THR A C 1
ATOM 3292 O O . THR A 1 421 ? -18.688 -29.766 -1.762 1 95.88 421 THR A O 1
ATOM 3295 N N . LEU A 1 422 ? -16.938 -28.438 -1.998 1 94.62 422 LEU A N 1
ATOM 3296 C CA . LEU A 1 422 ? -17.312 -27.594 -0.861 1 94.62 422 LEU A CA 1
ATOM 3297 C C . LEU A 1 422 ? -18.594 -26.812 -1.16 1 94.62 422 LEU A C 1
ATOM 3299 O O . LEU A 1 422 ? -19.438 -26.641 -0.281 1 94.62 422 LEU A O 1
ATOM 3303 N N . VAL A 1 423 ? -18.719 -26.359 -2.346 1 95.25 423 VAL A N 1
ATOM 3304 C CA . VAL A 1 423 ? -19.906 -25.609 -2.758 1 95.25 423 VAL A CA 1
ATOM 3305 C C . VAL A 1 423 ? -21.141 -26.516 -2.674 1 95.25 423 VAL A C 1
ATOM 3307 O O . VAL A 1 423 ? -22.188 -26.109 -2.15 1 95.25 423 VAL A O 1
ATOM 3310 N N . ARG A 1 424 ? -21.094 -27.703 -3.111 1 92 424 ARG A N 1
ATOM 3311 C CA . ARG A 1 424 ? -22.219 -28.625 -3.104 1 92 424 ARG A CA 1
ATOM 3312 C C . ARG A 1 424 ? -22.609 -29.016 -1.678 1 92 424 ARG A C 1
ATOM 3314 O O . ARG A 1 424 ? -23.781 -29.281 -1.395 1 92 424 ARG A O 1
ATOM 3321 N N . ARG A 1 425 ? -21.703 -28.906 -0.87 1 87.94 425 ARG A N 1
ATOM 3322 C CA . ARG A 1 425 ? -21.953 -29.328 0.506 1 87.94 425 ARG A CA 1
ATOM 3323 C C . ARG A 1 425 ? -22.438 -28.141 1.353 1 87.94 425 ARG A C 1
ATOM 3325 O O . ARG A 1 425 ? -23.359 -28.297 2.156 1 87.94 425 ARG A O 1
ATOM 3332 N N . TYR A 1 426 ? -21.797 -26.984 1.19 1 85 426 TYR A N 1
ATOM 3333 C CA . TYR A 1 426 ? -22.016 -25.906 2.152 1 85 426 TYR A CA 1
ATOM 3334 C C . TYR A 1 426 ? -22.781 -24.766 1.518 1 85 426 TYR A C 1
ATOM 3336 O O . TYR A 1 426 ? -23.375 -23.938 2.221 1 85 426 TYR A O 1
ATOM 3344 N N . ASP A 1 427 ? -22.641 -24.5 0.299 1 76.06 427 ASP A N 1
ATOM 3345 C CA . ASP A 1 427 ? -23.297 -23.375 -0.376 1 76.06 427 ASP A CA 1
ATOM 3346 C C . ASP A 1 427 ? -24.031 -23.844 -1.631 1 76.06 427 ASP A C 1
ATOM 3348 O O . ASP A 1 427 ? -23.609 -23.547 -2.75 1 76.06 427 ASP A O 1
ATOM 3352 N N . LYS A 1 428 ? -25.172 -24.375 -1.474 1 77.5 428 LYS A N 1
ATOM 3353 C CA . LYS A 1 428 ? -25.828 -25.188 -2.506 1 77.5 428 LYS A CA 1
ATOM 3354 C C . LYS A 1 428 ? -26.219 -24.328 -3.705 1 77.5 428 LYS A C 1
ATOM 3356 O O . LYS A 1 428 ? -26.203 -24.797 -4.844 1 77.5 428 LYS A O 1
ATOM 3361 N N . GLN A 1 429 ? -26.422 -23.016 -3.494 1 91.31 429 GLN A N 1
ATOM 3362 C CA . GLN A 1 429 ? -26.859 -22.25 -4.648 1 91.31 429 GLN A CA 1
ATOM 3363 C C . GLN A 1 429 ? -26.203 -20.859 -4.664 1 91.31 429 GLN A C 1
ATOM 3365 O O . GLN A 1 429 ? -26.906 -19.844 -4.617 1 91.31 429 GLN A O 1
ATOM 3370 N N . PRO A 1 430 ? -24.875 -20.922 -4.914 1 94.81 430 PRO A N 1
ATOM 3371 C CA . PRO A 1 430 ? -24.219 -19.625 -5.043 1 94.81 430 PRO A CA 1
ATOM 3372 C C . PRO A 1 430 ? -24.469 -18.953 -6.395 1 94.81 430 PRO A C 1
ATOM 3374 O O . PRO A 1 430 ? -24.906 -19.625 -7.34 1 94.81 430 PRO A O 1
ATOM 3377 N N . PRO A 1 431 ? -24.297 -17.625 -6.473 1 95.38 431 PRO A N 1
ATOM 3378 C CA . PRO A 1 431 ? -24.375 -17 -7.797 1 95.38 431 PRO A CA 1
ATOM 3379 C C . PRO A 1 431 ? -23.375 -17.578 -8.781 1 95.38 431 PRO A C 1
ATOM 3381 O O . PRO A 1 431 ? -22.188 -17.688 -8.477 1 95.38 431 PRO A O 1
ATOM 3384 N N . LEU A 1 432 ? -23.812 -18 -9.914 1 96.12 432 LEU A N 1
ATOM 3385 C CA . LEU A 1 432 ? -23 -18.734 -10.875 1 96.12 432 LEU A CA 1
ATOM 3386 C C . LEU A 1 432 ? -21.797 -17.906 -11.312 1 96.12 432 LEU A C 1
ATOM 3388 O O . LEU A 1 432 ? -20.672 -18.406 -11.328 1 96.12 432 LEU A O 1
ATOM 3392 N N . LEU A 1 433 ? -22.031 -16.625 -11.727 1 95.75 433 LEU A N 1
ATOM 3393 C CA . LEU A 1 433 ? -20.938 -15.781 -12.203 1 95.75 433 LEU A CA 1
ATOM 3394 C C . LEU A 1 433 ? -19.875 -15.609 -11.125 1 95.75 433 LEU A C 1
ATOM 3396 O O . LEU A 1 433 ? -18.688 -15.594 -11.43 1 95.75 433 LEU A O 1
ATOM 3400 N N . LEU A 1 434 ? -20.281 -15.469 -9.891 1 96.56 434 LEU A N 1
ATOM 3401 C CA . LEU A 1 434 ? -19.328 -15.336 -8.781 1 96.56 434 LEU A CA 1
ATOM 3402 C C . LEU A 1 434 ? -18.547 -16.625 -8.578 1 96.56 434 LEU A C 1
ATOM 3404 O O . LEU A 1 434 ? -17.359 -16.578 -8.25 1 96.56 434 LEU A O 1
ATOM 3408 N N . LEU A 1 435 ? -19.234 -17.688 -8.703 1 97.81 435 LEU A N 1
ATOM 3409 C CA . LEU A 1 435 ? -18.562 -18.969 -8.609 1 97.81 435 LEU A CA 1
ATOM 3410 C C . LEU A 1 435 ? -17.453 -19.094 -9.656 1 97.81 435 LEU A C 1
ATOM 3412 O O . LEU A 1 435 ? -16.328 -19.5 -9.344 1 97.81 435 LEU A O 1
ATOM 3416 N N . LEU A 1 436 ? -17.75 -18.688 -10.883 1 97.94 436 LEU A N 1
ATOM 3417 C CA . LEU A 1 436 ? -16.766 -18.766 -11.953 1 97.94 436 LEU A CA 1
ATOM 3418 C C . LEU A 1 436 ? -15.586 -17.828 -11.688 1 97.94 436 LEU A C 1
ATOM 3420 O O . LEU A 1 436 ? -14.43 -18.219 -11.828 1 97.94 436 LEU A O 1
ATOM 3424 N N . PHE A 1 437 ? -15.898 -16.578 -11.25 1 97.81 437 PHE A N 1
ATOM 3425 C CA . PHE A 1 437 ? -14.844 -15.641 -10.883 1 97.81 437 PHE A CA 1
ATOM 3426 C C . PHE A 1 437 ? -14.016 -16.188 -9.727 1 97.81 437 PHE A C 1
ATOM 3428 O O . PHE A 1 437 ? -12.797 -16.016 -9.695 1 97.81 437 PHE A O 1
ATOM 3435 N N . GLY A 1 438 ? -14.711 -16.797 -8.805 1 98.38 438 GLY A N 1
ATOM 3436 C CA . GLY A 1 438 ? -14.039 -17.344 -7.641 1 98.38 438 GLY A CA 1
ATOM 3437 C C . GLY A 1 438 ? -13.07 -18.469 -7.98 1 98.38 438 GLY A C 1
ATOM 3438 O O . GLY A 1 438 ? -11.977 -18.531 -7.422 1 98.38 438 GLY A O 1
ATOM 3439 N N . LEU A 1 439 ? -13.492 -19.312 -8.922 1 98.69 439 LEU A N 1
ATOM 3440 C CA . LEU A 1 439 ? -12.633 -20.406 -9.359 1 98.69 439 LEU A CA 1
ATOM 3441 C C . LEU A 1 439 ? -11.359 -19.875 -10.016 1 98.69 439 LEU A C 1
ATOM 3443 O O . LEU A 1 439 ? -10.258 -20.328 -9.695 1 98.69 439 LEU A O 1
ATOM 3447 N N . VAL A 1 440 ? -11.5 -18.891 -10.82 1 98.5 440 VAL A N 1
ATOM 3448 C CA . VAL A 1 440 ? -10.352 -18.297 -11.508 1 98.5 440 VAL A CA 1
ATOM 3449 C C . VAL A 1 440 ? -9.461 -17.578 -10.492 1 98.5 440 VAL A C 1
ATOM 3451 O O . VAL A 1 440 ? -8.234 -17.688 -10.547 1 98.5 440 VAL A O 1
ATOM 3454 N N . SER A 1 441 ? -10.094 -16.859 -9.594 1 98.5 441 SER A N 1
ATOM 3455 C CA . SER A 1 441 ? -9.367 -16.125 -8.57 1 98.5 441 SER A CA 1
ATOM 3456 C C . SER A 1 441 ? -8.594 -17.062 -7.652 1 98.5 441 SER A C 1
ATOM 3458 O O . SER A 1 441 ? -7.477 -16.766 -7.242 1 98.5 441 SER A O 1
ATOM 3460 N N . ALA A 1 442 ? -9.172 -18.188 -7.355 1 98.62 442 ALA A N 1
ATOM 3461 C CA . ALA A 1 442 ? -8.508 -19.156 -6.496 1 98.62 442 ALA A CA 1
ATOM 3462 C C . ALA A 1 442 ? -7.277 -19.75 -7.184 1 98.62 442 ALA A C 1
ATOM 3464 O O . ALA A 1 442 ? -6.238 -19.938 -6.551 1 98.62 442 ALA A O 1
ATOM 3465 N N . VAL A 1 443 ? -7.434 -20.016 -8.438 1 98.62 443 VAL A N 1
ATOM 3466 C CA . VAL A 1 443 ? -6.32 -20.547 -9.211 1 98.62 443 VAL A CA 1
ATOM 3467 C C . VAL A 1 443 ? -5.191 -19.531 -9.281 1 98.62 443 VAL A C 1
ATOM 3469 O O . VAL A 1 443 ? -4.027 -19.859 -9.039 1 98.62 443 VAL A O 1
ATOM 3472 N N . ALA A 1 444 ? -5.535 -18.312 -9.555 1 97.81 444 ALA A N 1
ATOM 3473 C CA . ALA A 1 444 ? -4.527 -17.266 -9.602 1 97.81 444 ALA A CA 1
ATOM 3474 C C . ALA A 1 444 ? -3.963 -16.984 -8.211 1 97.81 444 ALA A C 1
ATOM 3476 O O . ALA A 1 444 ? -2.75 -16.828 -8.039 1 97.81 444 ALA A O 1
ATOM 3477 N N . GLY A 1 445 ? -4.828 -17 -7.258 1 97.31 445 GLY A N 1
ATOM 3478 C CA . GLY A 1 445 ? -4.48 -16.578 -5.91 1 97.31 445 GLY A CA 1
ATOM 3479 C C . GLY A 1 445 ? -3.631 -17.594 -5.164 1 97.31 445 GLY A C 1
ATOM 3480 O O . GLY A 1 445 ? -2.91 -17.234 -4.23 1 97.31 445 GLY A O 1
ATOM 3481 N N . CYS A 1 446 ? -3.682 -18.812 -5.59 1 97.06 446 CYS A N 1
ATOM 3482 C CA . CYS A 1 446 ? -2.902 -19.828 -4.879 1 97.06 446 CYS A CA 1
ATOM 3483 C C . CYS A 1 446 ? -1.425 -19.719 -5.238 1 97.06 446 CYS A C 1
ATOM 3485 O O . CYS A 1 446 ? -0.575 -20.297 -4.555 1 97.06 446 CYS A O 1
ATOM 3487 N N . GLY A 1 447 ? -1.146 -19.016 -6.297 1 96 447 GLY A N 1
ATOM 3488 C CA . GLY A 1 447 ? 0.242 -18.75 -6.645 1 96 447 GLY A CA 1
ATOM 3489 C C . GLY A 1 447 ? 0.857 -19.844 -7.508 1 96 447 GLY A C 1
ATOM 3490 O O . GLY A 1 447 ? 2.07 -19.859 -7.723 1 96 447 GLY A O 1
ATOM 3491 N N . ALA A 1 448 ? 0.04 -20.766 -8.047 1 97.25 448 ALA A N 1
ATOM 3492 C CA . ALA A 1 448 ? 0.565 -21.859 -8.867 1 97.25 448 ALA A CA 1
ATOM 3493 C C . ALA A 1 448 ? 1.249 -21.328 -10.117 1 97.25 448 ALA A C 1
ATOM 3495 O O . ALA A 1 448 ? 2.309 -21.812 -10.516 1 97.25 448 ALA A O 1
ATOM 3496 N N . PHE A 1 449 ? 0.684 -20.266 -10.672 1 97.62 449 PHE A N 1
ATOM 3497 C CA . PHE A 1 449 ? 1.265 -19.719 -11.891 1 97.62 449 PHE A CA 1
ATOM 3498 C C . PHE A 1 449 ? 2.547 -18.953 -11.586 1 97.62 449 PHE A C 1
ATOM 3500 O O . PHE A 1 449 ? 3.439 -18.859 -12.43 1 97.62 449 PHE A O 1
ATOM 3507 N N . VAL A 1 450 ? 2.66 -18.453 -10.414 1 96.19 450 VAL A N 1
ATOM 3508 C CA . VAL A 1 450 ? 3.904 -17.812 -10 1 96.19 450 VAL A CA 1
ATOM 3509 C C . VAL A 1 450 ? 5.016 -18.844 -9.898 1 96.19 450 VAL A C 1
ATOM 3511 O O . VAL A 1 450 ? 6.125 -18.641 -10.391 1 96.19 450 VAL A O 1
ATOM 3514 N N . GLY A 1 451 ? 4.68 -19.953 -9.25 1 95.75 451 GLY A N 1
ATOM 3515 C CA . GLY A 1 451 ? 5.645 -21.047 -9.188 1 95.75 451 GLY A CA 1
ATOM 3516 C C . GLY A 1 451 ? 6.039 -21.578 -10.555 1 95.75 451 GLY A C 1
ATOM 3517 O O . GLY A 1 451 ? 7.223 -21.828 -10.805 1 95.75 451 GLY A O 1
ATOM 3518 N N . LEU A 1 452 ? 5.074 -21.688 -11.367 1 97.06 452 LEU A N 1
ATOM 3519 C CA . LEU A 1 452 ? 5.312 -22.156 -12.727 1 97.06 452 LEU A CA 1
ATOM 3520 C C . LEU A 1 452 ? 6.215 -21.188 -13.492 1 97.06 452 LEU A C 1
ATOM 3522 O O . LEU A 1 452 ? 7.074 -21.625 -14.266 1 97.06 452 LEU A O 1
ATOM 3526 N N . ASN A 1 453 ? 6.07 -19.969 -13.25 1 95.81 453 ASN A N 1
ATOM 3527 C CA . ASN A 1 453 ? 6.84 -18.922 -13.93 1 95.81 453 ASN A CA 1
ATOM 3528 C C . ASN A 1 453 ? 8.32 -18.984 -13.555 1 95.81 453 ASN A C 1
ATOM 3530 O O . ASN A 1 453 ? 9.188 -18.828 -14.414 1 95.81 453 ASN A O 1
ATOM 3534 N N . TYR A 1 454 ? 8.734 -19.203 -12.391 1 89.88 454 TYR A N 1
ATOM 3535 C CA . TYR A 1 454 ? 10.125 -19.25 -11.961 1 89.88 454 TYR A CA 1
ATOM 3536 C C . TYR A 1 454 ? 10.781 -20.547 -12.375 1 89.88 454 TYR A C 1
ATOM 3538 O O . TYR A 1 454 ? 11.969 -20.578 -12.703 1 89.88 454 TYR A O 1
ATOM 3546 N N . ASN A 1 455 ? 10.133 -21.609 -12.523 1 87.5 455 ASN A N 1
ATOM 3547 C CA . ASN A 1 455 ? 10.562 -22.891 -13.109 1 87.5 455 ASN A CA 1
ATOM 3548 C C . ASN A 1 455 ? 11.992 -23.234 -12.703 1 87.5 455 ASN A C 1
ATOM 3550 O O . ASN A 1 455 ? 12.836 -23.516 -13.562 1 87.5 455 ASN A O 1
ATOM 3554 N N . ASP A 1 456 ? 12.383 -23.078 -11.453 1 89.19 456 ASP A N 1
ATOM 3555 C CA . ASP A 1 456 ? 13.695 -23.406 -10.914 1 89.19 456 ASP A CA 1
ATOM 3556 C C . ASP A 1 456 ? 13.602 -24.578 -9.938 1 89.19 456 ASP A C 1
ATOM 3558 O O . ASP A 1 456 ? 12.578 -25.266 -9.883 1 89.19 456 ASP A O 1
ATOM 3562 N N . ARG A 1 457 ? 14.648 -24.906 -9.312 1 91.94 457 ARG A N 1
ATOM 3563 C CA . ARG A 1 457 ? 14.703 -26.109 -8.477 1 91.94 457 ARG A CA 1
ATOM 3564 C C . ARG A 1 457 ? 13.852 -25.938 -7.223 1 91.94 457 ARG A C 1
ATOM 3566 O O . ARG A 1 457 ? 13.477 -26.922 -6.594 1 91.94 457 ARG A O 1
ATOM 3573 N N . TYR A 1 458 ? 13.391 -24.75 -6.949 1 92.88 458 TYR A N 1
ATOM 3574 C CA . TYR A 1 458 ? 12.852 -24.453 -5.625 1 92.88 458 TYR A CA 1
ATOM 3575 C C . TYR A 1 458 ? 11.344 -24.672 -5.594 1 92.88 458 TYR A C 1
ATOM 3577 O O . TYR A 1 458 ? 10.805 -25.219 -4.625 1 92.88 458 TYR A O 1
ATOM 3585 N N . TYR A 1 459 ? 10.602 -24.422 -6.645 1 95.5 459 TYR A N 1
ATOM 3586 C CA . TYR A 1 459 ? 9.156 -24.281 -6.559 1 95.5 459 TYR A CA 1
ATOM 3587 C C . TYR A 1 459 ? 8.461 -25.594 -6.855 1 95.5 459 TYR A C 1
ATOM 3589 O O . TYR A 1 459 ? 7.297 -25.797 -6.5 1 95.5 459 TYR A O 1
ATOM 3597 N N . LEU A 1 460 ? 9.133 -26.5 -7.484 1 96.94 460 LEU A N 1
ATOM 3598 C CA . LEU A 1 460 ? 8.445 -27.719 -7.918 1 96.94 460 LEU A CA 1
ATOM 3599 C C . LEU A 1 460 ? 7.973 -28.531 -6.719 1 96.94 460 LEU A C 1
ATOM 3601 O O . LEU A 1 460 ? 6.848 -29.031 -6.711 1 96.94 460 LEU A O 1
ATOM 3605 N N . CYS A 1 461 ? 8.797 -28.734 -5.762 1 96.06 461 CYS A N 1
ATOM 3606 C CA . CYS A 1 461 ? 8.398 -29.469 -4.57 1 96.06 461 CYS A CA 1
ATOM 3607 C C . CYS A 1 461 ? 7.266 -28.766 -3.842 1 96.06 461 CYS A C 1
ATOM 3609 O O . CYS A 1 461 ? 6.371 -29.422 -3.295 1 96.06 461 CYS A O 1
ATOM 3611 N N . LEU A 1 462 ? 7.301 -27.469 -3.807 1 96.75 462 LEU A N 1
ATOM 3612 C CA . LEU A 1 462 ? 6.238 -26.688 -3.186 1 96.75 462 LEU A CA 1
ATOM 3613 C C . LEU A 1 462 ? 4.91 -26.891 -3.908 1 96.75 462 LEU A C 1
ATOM 3615 O O . LEU A 1 462 ? 3.883 -27.125 -3.268 1 96.75 462 LEU A O 1
ATOM 3619 N N . LEU A 1 463 ? 4.945 -26.812 -5.23 1 98.12 463 LEU A N 1
ATOM 3620 C CA . LEU A 1 463 ? 3.74 -27 -6.031 1 98.12 463 LEU A CA 1
ATOM 3621 C C . LEU A 1 463 ? 3.215 -28.422 -5.906 1 98.12 463 LEU A C 1
ATOM 3623 O O . LEU A 1 463 ? 2.002 -28.641 -5.828 1 98.12 463 LEU A O 1
ATOM 3627 N N . MET A 1 464 ? 4.141 -29.344 -5.895 1 98.19 464 MET A N 1
ATOM 3628 C CA . MET A 1 464 ? 3.729 -30.734 -5.699 1 98.19 464 MET A CA 1
ATOM 3629 C C . MET A 1 464 ? 3.09 -30.938 -4.328 1 98.19 464 MET A C 1
ATOM 3631 O O . MET A 1 464 ? 2.115 -31.672 -4.191 1 98.19 464 MET A O 1
ATOM 3635 N N . GLY A 1 465 ? 3.672 -30.281 -3.381 1 98.06 465 GLY A N 1
ATOM 3636 C CA . GLY A 1 465 ? 3.062 -30.297 -2.061 1 98.06 465 GLY A CA 1
ATOM 3637 C C . GLY A 1 465 ? 1.671 -29.688 -2.041 1 98.06 465 GLY A C 1
ATOM 3638 O O . GLY A 1 465 ? 0.771 -30.219 -1.38 1 98.06 465 GLY A O 1
ATOM 3639 N N . MET A 1 466 ? 1.499 -28.641 -2.766 1 98.12 466 MET A N 1
ATOM 3640 C CA . MET A 1 466 ? 0.184 -28.016 -2.9 1 98.12 466 MET A CA 1
ATOM 3641 C C . MET A 1 466 ? -0.815 -29 -3.518 1 98.12 466 MET A C 1
ATOM 3643 O O . MET A 1 466 ? -1.956 -29.094 -3.062 1 98.12 466 MET A O 1
ATOM 3647 N N . PHE A 1 467 ? -0.349 -29.688 -4.578 1 98.25 467 PHE A N 1
ATOM 3648 C CA . PHE A 1 467 ? -1.205 -30.672 -5.23 1 98.25 467 PHE A CA 1
ATOM 3649 C C . PHE A 1 467 ? -1.622 -31.766 -4.254 1 98.25 467 PHE A C 1
ATOM 3651 O O . PHE A 1 467 ? -2.807 -32.094 -4.145 1 98.25 467 PHE A O 1
ATOM 3658 N N . GLY A 1 468 ? -0.66 -32.312 -3.531 1 98.62 468 GLY A N 1
ATOM 3659 C CA . GLY A 1 468 ? -0.976 -33.344 -2.547 1 98.62 468 GLY A CA 1
ATOM 3660 C C . GLY A 1 468 ? -1.982 -32.875 -1.51 1 98.62 468 GLY A C 1
ATOM 3661 O O . GLY A 1 468 ? -2.941 -33.594 -1.207 1 98.62 468 GLY A O 1
ATOM 3662 N N . LEU A 1 469 ? -1.775 -31.656 -1.02 1 98.56 469 LEU A N 1
ATOM 3663 C CA . LEU A 1 469 ? -2.66 -31.109 -0.005 1 98.56 469 LEU A CA 1
ATOM 3664 C C . LEU A 1 469 ? -4.074 -30.922 -0.553 1 98.56 469 LEU A C 1
ATOM 3666 O O . LEU A 1 469 ? -5.047 -31.328 0.086 1 98.56 469 LEU A O 1
ATOM 3670 N N . LEU A 1 470 ? -4.199 -30.328 -1.726 1 98.62 470 LEU A N 1
ATOM 3671 C CA . LEU A 1 470 ? -5.5 -30.078 -2.334 1 98.62 470 LEU A CA 1
ATOM 3672 C C . LEU A 1 470 ? -6.211 -31.391 -2.662 1 98.62 470 LEU A C 1
ATOM 3674 O O . LEU A 1 470 ? -7.43 -31.5 -2.508 1 98.62 470 LEU A O 1
ATOM 3678 N N . LEU A 1 471 ? -5.406 -32.344 -3.131 1 98.56 471 LEU A N 1
ATOM 3679 C CA . LEU A 1 471 ? -5.969 -33.656 -3.402 1 98.56 471 LEU A CA 1
ATOM 3680 C C . LEU A 1 471 ? -6.508 -34.312 -2.127 1 98.56 471 LEU A C 1
ATOM 3682 O O . LEU A 1 471 ? -7.602 -34.875 -2.125 1 98.56 471 LEU A O 1
ATOM 3686 N N . ALA A 1 472 ? -5.723 -34.219 -1.074 1 98.44 472 ALA A N 1
ATOM 3687 C CA . ALA A 1 472 ? -6.141 -34.781 0.214 1 98.44 472 ALA A CA 1
ATOM 3688 C C . ALA A 1 472 ? -7.43 -34.125 0.696 1 98.44 472 ALA A C 1
ATOM 3690 O O . ALA A 1 472 ? -8.367 -34.812 1.105 1 98.44 472 ALA A O 1
ATOM 3691 N N . LEU A 1 473 ? -7.492 -32.812 0.645 1 97.94 473 LEU A N 1
ATOM 3692 C CA . LEU A 1 473 ? -8.672 -32.094 1.108 1 97.94 473 LEU A CA 1
ATOM 3693 C C . LEU A 1 473 ? -9.867 -32.375 0.209 1 97.94 473 LEU A C 1
ATOM 3695 O O . LEU A 1 473 ? -10.977 -32.594 0.699 1 97.94 473 LEU A O 1
ATOM 3699 N N . TRP A 1 474 ? -9.656 -32.375 -1.139 1 98.19 474 TRP A N 1
ATOM 3700 C CA . TRP A 1 474 ? -10.727 -32.625 -2.1 1 98.19 474 TRP A CA 1
ATOM 3701 C C . TRP A 1 474 ? -11.375 -33.969 -1.853 1 98.19 474 TRP A C 1
ATOM 3703 O O . TRP A 1 474 ? -12.578 -34.062 -1.6 1 98.19 474 TRP A O 1
ATOM 3713 N N . THR A 1 475 ? -10.617 -35 -1.832 1 97.62 475 THR A N 1
ATOM 3714 C CA . THR A 1 475 ? -11.156 -36.375 -1.726 1 97.62 475 THR A CA 1
ATOM 3715 C C . THR A 1 475 ? -11.633 -36.656 -0.304 1 97.62 475 THR A C 1
ATOM 3717 O O . THR A 1 475 ? -12.586 -37.406 -0.103 1 97.62 475 THR A O 1
ATOM 3720 N N . GLY A 1 476 ? -10.992 -36.094 0.676 1 95.94 476 GLY A N 1
ATOM 3721 C CA . GLY A 1 476 ? -11.477 -36.188 2.043 1 95.94 476 GLY A CA 1
ATOM 3722 C C . GLY A 1 476 ? -12.859 -35.625 2.24 1 95.94 476 GLY A C 1
ATOM 3723 O O . GLY A 1 476 ? -13.742 -36.281 2.805 1 95.94 476 GLY A O 1
ATOM 3724 N N . PHE A 1 477 ? -13.094 -34.438 1.749 1 94.75 477 PHE A N 1
ATOM 3725 C CA . PHE A 1 477 ? -14.398 -33.781 1.863 1 94.75 477 PHE A CA 1
ATOM 3726 C C . PHE A 1 477 ? -15.43 -34.531 1.014 1 94.75 477 PHE A C 1
ATOM 3728 O O . PHE A 1 477 ? -16.594 -34.625 1.411 1 94.75 477 PHE A O 1
ATOM 3735 N N . ALA A 1 478 ? -14.992 -35 -0.138 1 95.06 478 ALA A N 1
ATOM 3736 C CA . ALA A 1 478 ? -15.906 -35.719 -1.019 1 95.06 478 ALA A CA 1
ATOM 3737 C C . ALA A 1 478 ? -16.359 -37.031 -0.379 1 95.06 478 ALA A C 1
ATOM 3739 O O . ALA A 1 478 ? -17.5 -37.469 -0.567 1 95.06 478 ALA A O 1
ATOM 3740 N N . ALA A 1 479 ? -15.5 -37.656 0.374 1 93.25 479 ALA A N 1
ATOM 3741 C CA . ALA A 1 479 ? -15.789 -38.938 0.997 1 93.25 479 ALA A CA 1
ATOM 3742 C C . ALA A 1 479 ? -16.922 -38.844 2.002 1 93.25 479 ALA A C 1
ATOM 3744 O O . ALA A 1 479 ? -17.703 -39.781 2.176 1 93.25 479 ALA A O 1
ATOM 3745 N N . VAL A 1 480 ? -17.062 -37.719 2.605 1 86.5 480 VAL A N 1
ATOM 3746 C CA . VAL A 1 480 ? -18.078 -37.531 3.635 1 86.5 480 VAL A CA 1
ATOM 3747 C C . VAL A 1 480 ? -19.438 -37.375 2.982 1 86.5 480 VAL A C 1
ATOM 3749 O O . VAL A 1 480 ? -20.469 -37.688 3.59 1 86.5 480 VAL A O 1
ATOM 3752 N N . SER A 1 481 ? -19.484 -36.938 1.782 1 83.5 481 SER A N 1
ATOM 3753 C CA . SER A 1 481 ? -20.75 -36.625 1.117 1 83.5 481 SER A CA 1
ATOM 3754 C C . SER A 1 481 ? -21.266 -37.844 0.34 1 83.5 481 SER A C 1
ATOM 3756 O O . SER A 1 481 ? -22.406 -37.844 -0.128 1 83.5 481 SER A O 1
ATOM 3758 N N . VAL A 1 482 ? -20.422 -38.844 0.204 1 87.5 482 VAL A N 1
ATOM 3759 C CA . VAL A 1 482 ? -20.812 -40 -0.621 1 87.5 482 VAL A CA 1
ATOM 3760 C C . VAL A 1 482 ? -21.562 -41 0.232 1 87.5 482 VAL A C 1
ATOM 3762 O O . VAL A 1 482 ? -21.203 -41.25 1.388 1 87.5 482 VAL A O 1
ATOM 3765 N N . LYS A 1 483 ? -22.625 -41.688 -0.356 1 83.69 483 LYS A N 1
ATOM 3766 C CA . LYS A 1 483 ? -23.469 -42.656 0.333 1 83.69 483 LYS A CA 1
ATOM 3767 C C . LYS A 1 483 ? -22.922 -44.062 0.189 1 83.69 483 LYS A C 1
ATOM 3769 O O . LYS A 1 483 ? -22.969 -44.844 1.133 1 83.69 483 LYS A O 1
ATOM 3774 N N . LYS A 1 484 ? -22.266 -44.438 -0.879 1 89.88 484 LYS A N 1
ATOM 3775 C CA . LYS A 1 484 ? -21.766 -45.781 -1.134 1 89.88 484 LYS A CA 1
ATOM 3776 C C . LYS A 1 484 ? -20.453 -46.031 -0.396 1 89.88 484 LYS A C 1
ATOM 3778 O O . LYS A 1 484 ? -19.516 -45.219 -0.506 1 89.88 484 LYS A O 1
ATOM 3783 N N . SER A 1 485 ? -20.344 -47.062 0.19 1 88.5 485 SER A N 1
ATOM 3784 C CA . SER A 1 485 ? -19.219 -47.375 1.06 1 88.5 485 SER A CA 1
ATOM 3785 C C . SER A 1 485 ? -17.938 -47.531 0.255 1 88.5 485 SER A C 1
ATOM 3787 O O . SER A 1 485 ? -16.875 -47 0.635 1 88.5 485 SER A O 1
ATOM 3789 N N . TRP A 1 486 ? -18.016 -48.281 -0.838 1 91.12 486 TRP A N 1
ATOM 3790 C CA . TRP A 1 486 ? -16.797 -48.562 -1.593 1 91.12 486 TRP A CA 1
ATOM 3791 C C . TRP A 1 486 ? -16.219 -47.25 -2.148 1 91.12 486 TRP A C 1
ATOM 3793 O O . TRP A 1 486 ? -14.992 -47.094 -2.215 1 91.12 486 TRP A O 1
ATOM 3803 N N . LYS A 1 487 ? -17.016 -46.344 -2.543 1 93.88 487 LYS A N 1
ATOM 3804 C CA . LYS A 1 487 ? -16.547 -45.062 -3.035 1 93.88 487 LYS A CA 1
ATOM 3805 C C . LYS A 1 487 ? -15.922 -44.219 -1.914 1 93.88 487 LYS A C 1
ATOM 3807 O O . LYS A 1 487 ? -14.922 -43.531 -2.125 1 93.88 487 LYS A O 1
ATOM 3812 N N . ARG A 1 488 ? -16.516 -44.281 -0.785 1 92.88 488 ARG A N 1
ATOM 3813 C CA . ARG A 1 488 ? -15.977 -43.594 0.383 1 92.88 488 ARG A CA 1
ATOM 3814 C C . ARG A 1 488 ? -14.594 -44.125 0.737 1 92.88 488 ARG A C 1
ATOM 3816 O O . ARG A 1 488 ? -13.68 -43.344 1.001 1 92.88 488 ARG A O 1
ATOM 3823 N N . PHE A 1 489 ? -14.484 -45.469 0.682 1 93.81 489 PHE A N 1
ATOM 3824 C CA . PHE A 1 489 ? -13.203 -46.094 1.001 1 93.81 489 PHE A CA 1
ATOM 3825 C C . PHE A 1 489 ? -12.133 -45.656 -0.002 1 93.81 489 PHE A C 1
ATOM 3827 O O . PHE A 1 489 ? -11.008 -45.344 0.382 1 93.81 489 PHE A O 1
ATOM 3834 N N . ALA A 1 490 ? -12.469 -45.656 -1.237 1 95.88 490 ALA A N 1
ATOM 3835 C CA . ALA A 1 490 ? -11.531 -45.281 -2.289 1 95.88 490 ALA A CA 1
ATOM 3836 C C . ALA A 1 490 ? -11.109 -43.812 -2.137 1 95.88 490 ALA A C 1
ATOM 3838 O O . ALA A 1 490 ? -9.93 -43.5 -2.291 1 95.88 490 ALA A O 1
ATOM 3839 N N . LEU A 1 491 ? -12.062 -42.969 -1.861 1 96.88 491 LEU A N 1
ATOM 3840 C CA . LEU A 1 491 ? -11.781 -41.531 -1.711 1 96.88 491 LEU A CA 1
ATOM 3841 C C . LEU A 1 491 ? -10.898 -41.281 -0.492 1 96.88 491 LEU A C 1
ATOM 3843 O O . LEU A 1 491 ? -10 -40.438 -0.537 1 96.88 491 LEU A O 1
ATOM 3847 N N . LEU A 1 492 ? -11.141 -41.969 0.513 1 96 492 LEU A N 1
ATOM 3848 C CA . LEU A 1 492 ? -10.336 -41.844 1.72 1 96 492 LEU A CA 1
ATOM 3849 C C . LEU A 1 492 ? -8.922 -42.344 1.496 1 96 492 LEU A C 1
ATOM 3851 O O . LEU A 1 492 ? -7.957 -41.781 2.025 1 96 492 LEU A O 1
ATOM 3855 N N . ALA A 1 493 ? -8.797 -43.406 0.766 1 97.12 493 ALA A N 1
ATOM 3856 C CA . ALA A 1 493 ? -7.473 -43.938 0.416 1 97.12 493 ALA A CA 1
ATOM 3857 C C . ALA A 1 493 ? -6.691 -42.906 -0.394 1 97.12 493 ALA A C 1
ATOM 3859 O O . ALA A 1 493 ? -5.508 -42.656 -0.143 1 97.12 493 ALA A O 1
ATOM 3860 N N . VAL A 1 494 ? -7.359 -42.281 -1.351 1 97.88 494 VAL A N 1
ATOM 3861 C CA . VAL A 1 494 ? -6.723 -41.25 -2.164 1 97.88 494 VAL A CA 1
ATOM 3862 C C . VAL A 1 494 ? -6.359 -40.031 -1.289 1 97.88 494 VAL A C 1
ATOM 3864 O O . VAL A 1 494 ? -5.328 -39.406 -1.5 1 97.88 494 VAL A O 1
ATOM 3867 N N . SER A 1 495 ? -7.223 -39.75 -0.372 1 98.06 495 SER A N 1
ATOM 3868 C CA . SER A 1 495 ? -6.918 -38.656 0.572 1 98.06 495 SER A CA 1
ATOM 3869 C C . SER A 1 495 ? -5.652 -38.969 1.365 1 98.06 495 SER A C 1
ATOM 3871 O O . SER A 1 495 ? -4.805 -38.094 1.554 1 98.06 495 SER A O 1
ATOM 3873 N N . GLY A 1 496 ? -5.531 -40.156 1.825 1 97.81 496 GLY A N 1
ATOM 3874 C CA . GLY A 1 496 ? -4.312 -40.562 2.506 1 97.81 496 GLY A CA 1
ATOM 3875 C C . GLY A 1 496 ? -3.078 -40.469 1.631 1 97.81 496 GLY A C 1
ATOM 3876 O O . GLY A 1 496 ? -2.02 -40.031 2.09 1 97.81 496 GLY A O 1
ATOM 3877 N N . ILE A 1 497 ? -3.221 -40.906 0.399 1 98.19 497 ILE A N 1
ATOM 3878 C CA . ILE A 1 497 ? -2.125 -40.781 -0.555 1 98.19 497 ILE A CA 1
ATOM 3879 C C . ILE A 1 497 ? -1.761 -39.312 -0.744 1 98.19 497 ILE A C 1
ATOM 3881 O O . ILE A 1 497 ? -0.584 -38.969 -0.874 1 98.19 497 ILE A O 1
ATOM 3885 N N . GLY A 1 498 ? -2.785 -38.438 -0.808 1 98.38 498 GLY A N 1
ATOM 3886 C CA . GLY A 1 498 ? -2.535 -37 -0.883 1 98.38 498 GLY A CA 1
ATOM 3887 C C . GLY A 1 498 ? -1.697 -36.469 0.27 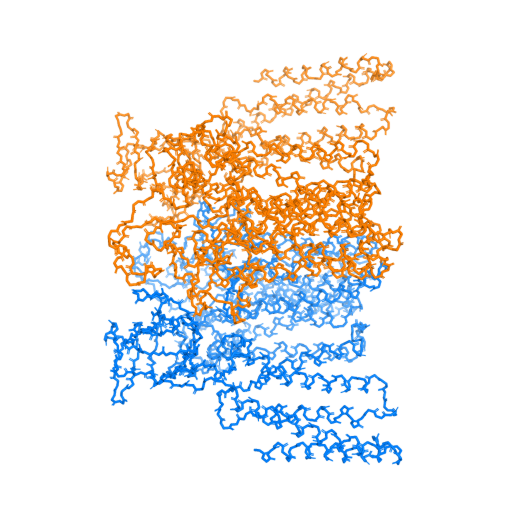1 98.38 498 GLY A C 1
ATOM 3888 O O . GLY A 1 498 ? -0.816 -35.656 0.075 1 98.38 498 GLY A O 1
ATOM 3889 N N . VAL A 1 499 ? -1.914 -36.969 1.437 1 98.25 499 VAL A N 1
ATOM 3890 C CA . VAL A 1 499 ? -1.146 -36.562 2.615 1 98.25 499 VAL A CA 1
ATOM 3891 C C . VAL A 1 499 ? 0.308 -37 2.451 1 98.25 499 VAL A C 1
ATOM 3893 O O . VAL A 1 499 ? 1.23 -36.25 2.781 1 98.25 499 VAL A O 1
ATOM 3896 N N . VAL A 1 500 ? 0.484 -38.188 1.907 1 98.38 500 VAL A N 1
ATOM 3897 C CA . VAL A 1 500 ? 1.824 -38.719 1.691 1 98.38 500 VAL A CA 1
ATOM 3898 C C . VAL A 1 500 ? 2.562 -37.875 0.661 1 98.38 500 VAL A C 1
ATOM 3900 O O . VAL A 1 500 ? 3.74 -37.562 0.841 1 98.38 500 VAL A O 1
ATOM 3903 N N . ILE A 1 501 ? 1.898 -37.5 -0.414 1 98.44 501 ILE A N 1
ATOM 3904 C CA . ILE A 1 501 ? 2.496 -36.656 -1.437 1 98.44 501 ILE A CA 1
ATOM 3905 C C . ILE A 1 501 ? 2.904 -35.312 -0.82 1 98.44 501 ILE A C 1
ATOM 3907 O O . ILE A 1 501 ? 3.98 -34.812 -1.115 1 98.44 501 ILE A O 1
ATOM 3911 N N . THR A 1 502 ? 2.057 -34.812 0.049 1 98.25 502 THR A N 1
ATOM 3912 C CA . THR A 1 502 ? 2.354 -33.562 0.723 1 98.25 502 THR A CA 1
ATOM 3913 C C . THR A 1 502 ? 3.598 -33.688 1.598 1 98.25 502 THR A C 1
ATOM 3915 O O . THR A 1 502 ? 4.5 -32.844 1.534 1 98.25 502 THR A O 1
ATOM 3918 N N . ALA A 1 503 ? 3.721 -34.719 2.352 1 97.31 503 ALA A N 1
ATOM 3919 C CA . ALA A 1 503 ? 4.844 -34.969 3.26 1 97.31 503 ALA A CA 1
ATOM 3920 C C . ALA A 1 503 ? 6.137 -35.188 2.482 1 97.31 503 ALA A C 1
ATOM 3922 O O . ALA A 1 503 ? 7.207 -34.75 2.902 1 97.31 503 ALA A O 1
ATOM 3923 N N . ALA A 1 504 ? 5.984 -35.875 1.365 1 97.62 504 ALA A N 1
ATOM 3924 C CA . ALA A 1 504 ? 7.148 -36.219 0.556 1 97.62 504 ALA A CA 1
ATOM 3925 C C . ALA A 1 504 ? 7.594 -35.031 -0.302 1 97.62 504 ALA A C 1
ATOM 3927 O O . ALA A 1 504 ? 8.594 -35.125 -1.021 1 97.62 504 ALA A O 1
ATOM 3928 N N . SER A 1 505 ? 6.887 -34 -0.297 1 96.81 505 SER A N 1
ATOM 3929 C CA . SER A 1 505 ? 7.227 -32.812 -1.077 1 96.81 505 SER A CA 1
ATOM 3930 C C . SER A 1 505 ? 7.562 -31.641 -0.172 1 96.81 505 SER A C 1
ATOM 3932 O O . SER A 1 505 ? 8.656 -31.078 -0.26 1 96.81 505 SER A O 1
ATOM 3934 N N . ARG A 1 506 ? 6.637 -31.297 0.694 1 94.88 506 ARG A N 1
ATOM 3935 C CA . ARG A 1 506 ? 6.734 -30.141 1.584 1 94.88 506 ARG A CA 1
ATOM 3936 C C . ARG A 1 506 ? 6.051 -30.422 2.918 1 94.88 506 ARG A C 1
ATOM 3938 O O . ARG A 1 506 ? 4.926 -29.969 3.15 1 94.88 506 ARG A O 1
ATOM 3945 N N . PRO A 1 507 ? 6.707 -31.016 3.809 1 93.62 507 PRO A N 1
ATOM 3946 C CA . PRO A 1 507 ? 6.113 -31.422 5.082 1 93.62 507 PRO A CA 1
ATOM 3947 C C . PRO A 1 507 ? 5.496 -30.25 5.848 1 93.62 507 PRO A C 1
ATOM 3949 O O . PRO A 1 507 ? 4.574 -30.438 6.645 1 93.62 507 PRO A O 1
ATOM 3952 N N . ASN A 1 508 ? 5.926 -29.016 5.594 1 93.44 508 ASN A N 1
ATOM 3953 C CA . ASN A 1 508 ? 5.383 -27.844 6.277 1 93.44 508 ASN A CA 1
ATOM 3954 C C . ASN A 1 508 ? 3.887 -27.688 6.02 1 93.44 508 ASN A C 1
ATOM 3956 O O . ASN A 1 508 ? 3.156 -27.188 6.875 1 93.44 508 ASN A O 1
ATOM 3960 N N . LEU A 1 509 ? 3.414 -28.172 4.922 1 96.69 509 LEU A N 1
ATOM 3961 C CA . LEU A 1 509 ? 2.021 -27.984 4.527 1 96.69 509 LEU A CA 1
ATOM 3962 C C . LEU A 1 509 ? 1.118 -28.969 5.266 1 96.69 509 LEU A C 1
ATOM 3964 O O . LEU A 1 509 ? -0.108 -28.859 5.203 1 96.69 509 LEU A O 1
ATOM 3968 N N . LEU A 1 510 ? 1.695 -29.906 6.035 1 95.75 510 LEU A N 1
ATOM 3969 C CA . LEU A 1 510 ? 0.923 -30.906 6.75 1 95.75 510 LEU A CA 1
ATOM 3970 C C . LEU A 1 510 ? 0.062 -30.266 7.832 1 95.75 510 LEU A C 1
ATOM 3972 O O . LEU A 1 510 ? -0.908 -30.875 8.297 1 95.75 510 LEU A O 1
ATOM 3976 N N . VAL A 1 511 ? 0.416 -29.031 8.219 1 95.75 511 VAL A N 1
ATOM 3977 C CA . VAL A 1 511 ? -0.379 -28.312 9.211 1 95.75 511 VAL A CA 1
ATOM 3978 C C . VAL A 1 511 ? -1.814 -28.156 8.711 1 95.75 511 VAL A C 1
ATOM 3980 O O . VAL A 1 511 ? -2.762 -28.234 9.5 1 95.75 511 VAL A O 1
ATOM 3983 N N . TYR A 1 512 ? -2.014 -28.109 7.41 1 96.88 512 TYR A N 1
ATOM 3984 C CA . TYR A 1 512 ? -3.328 -27.844 6.832 1 96.88 512 TYR A CA 1
ATOM 3985 C C . TYR A 1 512 ? -4.125 -29.141 6.691 1 96.88 512 TYR A C 1
ATOM 3987 O O . TYR A 1 512 ? -5.324 -29.109 6.406 1 96.88 512 TYR A O 1
ATOM 3995 N N . VAL A 1 513 ? -3.482 -30.281 6.859 1 94.75 513 VAL A N 1
ATOM 3996 C CA . VAL A 1 513 ? -4.203 -31.547 6.859 1 94.75 513 VAL A CA 1
ATOM 3997 C C . VAL A 1 513 ? -5.156 -31.594 8.047 1 94.75 513 VAL A C 1
ATOM 3999 O O . VAL A 1 513 ? -6.133 -32.344 8.039 1 94.75 513 VAL A O 1
ATOM 4002 N N . LEU A 1 514 ? -4.875 -30.719 9.023 1 94.69 514 LEU A N 1
ATOM 4003 C CA . LEU A 1 514 ? -5.738 -30.594 10.195 1 94.69 514 LEU A CA 1
ATOM 4004 C C . LEU A 1 514 ? -7.141 -30.156 9.789 1 94.69 514 LEU A C 1
ATOM 4006 O O . LEU A 1 514 ? -8.094 -30.328 10.555 1 94.69 514 LEU A O 1
ATOM 4010 N N . LEU A 1 515 ? -7.297 -29.688 8.656 1 95.75 515 LEU A N 1
ATOM 4011 C CA . LEU A 1 515 ? -8.602 -29.266 8.148 1 95.75 515 LEU A CA 1
ATOM 4012 C C . LEU A 1 515 ? -9.531 -30.469 7.984 1 95.75 515 LEU A C 1
ATOM 4014 O O . LEU A 1 515 ? -10.75 -30.312 7.938 1 95.75 515 LEU A O 1
ATOM 4018 N N . LEU A 1 516 ? -8.984 -31.672 7.891 1 95 516 LEU A N 1
ATOM 4019 C CA . LEU A 1 516 ? -9.773 -32.875 7.715 1 95 516 LEU A CA 1
ATOM 4020 C C . LEU A 1 516 ? -10.273 -33.406 9.055 1 95 516 LEU A C 1
ATOM 4022 O O . LEU A 1 516 ? -11.188 -34.25 9.109 1 95 516 LEU A O 1
ATOM 4026 N N . VAL A 1 517 ? -9.758 -32.906 10.172 1 91.5 517 VAL A N 1
ATOM 4027 C CA . VAL A 1 517 ? -10.031 -33.469 11.492 1 91.5 517 VAL A CA 1
ATOM 4028 C C . VAL A 1 517 ? -11.5 -33.25 11.859 1 91.5 517 VAL A C 1
ATOM 4030 O O . VAL A 1 517 ? -12.203 -34.188 12.227 1 91.5 517 VAL A O 1
ATOM 4033 N N . PRO A 1 518 ? -12 -32.031 11.734 1 89.56 518 PRO A N 1
ATOM 4034 C CA . PRO A 1 518 ? -13.398 -31.844 12.117 1 89.56 518 PRO A CA 1
ATOM 4035 C C . PRO A 1 518 ? -14.359 -32.719 11.305 1 89.56 518 PRO A C 1
ATOM 4037 O O . PRO A 1 518 ? -15.352 -33.219 11.836 1 89.56 518 PRO A O 1
ATOM 4040 N N . ILE A 1 519 ? -14.086 -32.938 10.062 1 84.56 519 ILE A N 1
ATOM 4041 C CA . ILE A 1 519 ? -15 -33.688 9.203 1 84.56 519 ILE A CA 1
ATOM 4042 C C . ILE A 1 519 ? -14.859 -35.188 9.477 1 84.56 519 ILE A C 1
ATOM 4044 O O . ILE A 1 519 ? -15.844 -35.906 9.445 1 84.56 519 ILE A O 1
ATOM 4048 N N . PHE A 1 520 ? -13.711 -35.625 9.734 1 86.88 520 PHE A N 1
ATOM 4049 C CA . PHE A 1 520 ? -13.492 -37.062 10.016 1 86.88 520 PHE A CA 1
ATOM 4050 C C . PHE A 1 520 ? -14.047 -37.406 11.383 1 86.88 520 PHE A C 1
ATOM 4052 O O . PHE A 1 520 ? -14.562 -38.531 11.57 1 86.88 520 PHE A O 1
ATOM 4059 N N . LEU A 1 521 ? -13.945 -36.438 12.305 1 84.75 521 LEU A N 1
ATOM 4060 C CA . LEU A 1 521 ? -14.578 -36.688 13.602 1 84.75 521 LEU A CA 1
ATOM 4061 C C . LEU A 1 521 ? -16.094 -36.781 13.453 1 84.75 521 LEU A C 1
ATOM 4063 O O . LEU A 1 521 ? -16.719 -37.625 14.094 1 84.75 521 LEU A O 1
ATOM 4067 N N . HIS A 1 522 ? -16.594 -35.969 12.578 1 81.06 522 HIS A N 1
ATOM 4068 C CA . HIS A 1 522 ? -18.031 -36.031 12.305 1 81.06 522 HIS A CA 1
ATOM 4069 C C . HIS A 1 522 ? -18.406 -37.375 11.672 1 81.06 522 HIS A C 1
ATOM 4071 O O . HIS A 1 522 ? -19.453 -37.938 12 1 81.06 522 HIS A O 1
ATOM 4077 N N . LEU A 1 523 ? -17.609 -37.875 10.781 1 79.5 523 LEU A N 1
ATOM 4078 C CA . LEU A 1 523 ? -17.859 -39.156 10.117 1 79.5 523 LEU A CA 1
ATOM 4079 C C . LEU A 1 523 ? -17.781 -40.312 11.117 1 79.5 523 LEU A C 1
ATOM 4081 O O . LEU A 1 523 ? -18.578 -41.25 11.047 1 79.5 523 LEU A O 1
ATOM 4085 N N . LEU A 1 524 ? -16.844 -40.188 12.07 1 79.81 524 LEU A N 1
ATOM 4086 C CA . LEU A 1 524 ? -16.625 -41.25 13.047 1 79.81 524 LEU A CA 1
ATOM 4087 C C . LEU A 1 524 ? -17.766 -41.281 14.055 1 79.81 524 LEU A C 1
ATOM 4089 O O . LEU A 1 524 ? -18.094 -42.344 14.586 1 79.81 524 LEU A O 1
ATOM 4093 N N . PHE A 1 525 ? -18.438 -40.125 14.242 1 76.69 525 PHE A N 1
ATOM 4094 C CA . PHE A 1 525 ? -19.469 -40.094 15.266 1 76.69 525 PHE A CA 1
ATOM 4095 C C . PHE A 1 525 ? -20.859 -40.125 14.641 1 76.69 525 PHE A C 1
ATOM 4097 O O . PHE A 1 525 ? -21.875 -39.938 15.32 1 76.69 525 PHE A O 1
ATOM 4104 N N . ARG A 1 526 ? -20.797 -40.312 13.375 1 75.88 526 ARG A N 1
ATOM 4105 C CA . ARG A 1 526 ? -22.078 -40.5 12.711 1 75.88 526 ARG A CA 1
ATOM 4106 C C . ARG A 1 526 ? -22.781 -41.75 13.18 1 75.88 526 ARG A C 1
ATOM 4108 O O . ARG A 1 526 ? -22.234 -42.875 13.047 1 75.88 526 ARG A O 1
ATOM 4115 N N . LYS A 1 527 ? -24.016 -41.656 13.742 1 73.38 527 LYS A N 1
ATOM 4116 C CA . LYS A 1 527 ? -24.75 -42.781 14.352 1 73.38 527 LYS A CA 1
ATOM 4117 C C . LYS A 1 527 ? -25.438 -43.625 13.289 1 73.38 527 LYS A C 1
ATOM 4119 O O . LYS A 1 527 ? -25.828 -44.75 13.555 1 73.38 527 LYS A O 1
ATOM 4124 N N . ASP A 1 528 ? -25.516 -43.156 12.078 1 79 528 ASP A N 1
ATOM 4125 C CA . ASP A 1 528 ? -26.234 -43.906 11.047 1 79 528 ASP A CA 1
ATOM 4126 C C . ASP A 1 528 ? -25.328 -44.969 10.414 1 79 528 ASP A C 1
ATOM 4128 O O . ASP A 1 528 ? -25.797 -45.844 9.703 1 79 528 ASP A O 1
ATOM 4132 N N . LEU A 1 529 ? -24 -44.844 10.734 1 77.69 529 LEU A N 1
ATOM 4133 C CA . LEU A 1 529 ? -23.047 -45.812 10.156 1 77.69 529 LEU A CA 1
ATOM 4134 C C . LEU A 1 529 ? -22.688 -46.875 11.172 1 77.69 529 LEU A C 1
ATOM 4136 O O . LEU A 1 529 ? -22.594 -46.625 12.367 1 77.69 529 LEU A O 1
ATOM 4140 N N . ARG A 1 530 ? -22.547 -48.062 10.844 1 81.44 530 ARG A N 1
ATOM 4141 C CA . ARG A 1 530 ? -22.109 -49.156 11.688 1 81.44 530 ARG A CA 1
ATOM 4142 C C . ARG A 1 530 ? -20.656 -49 12.117 1 81.44 530 ARG A C 1
ATOM 4144 O O . ARG A 1 530 ? -19.859 -48.375 11.398 1 81.44 530 ARG A O 1
ATOM 4151 N N . LEU A 1 531 ? -20.266 -49.406 13.078 1 83.38 531 LEU A N 1
ATOM 4152 C CA . LEU A 1 531 ? -18.922 -49.312 13.641 1 83.38 531 LEU A CA 1
ATOM 4153 C C . LEU A 1 531 ? -17.875 -49.875 12.688 1 83.38 531 LEU A C 1
ATOM 4155 O O . LEU A 1 531 ? -16.797 -49.312 12.555 1 83.38 531 LEU A O 1
ATOM 4159 N N . GLN A 1 532 ? -18.109 -51 12.102 1 84.94 532 GLN A N 1
ATOM 4160 C CA . GLN A 1 532 ? -17.203 -51.625 11.141 1 84.94 532 GLN A CA 1
ATOM 4161 C C . GLN A 1 532 ? -16.906 -50.688 9.977 1 84.94 532 GLN A C 1
ATOM 4163 O O . GLN A 1 532 ? -15.766 -50.562 9.531 1 84.94 532 GLN A O 1
ATOM 4168 N N . ASN A 1 533 ? -17.938 -50.031 9.531 1 85.06 533 ASN A N 1
ATOM 4169 C CA . ASN A 1 533 ? -17.766 -49.094 8.43 1 85.06 533 ASN A CA 1
ATOM 4170 C C . ASN A 1 533 ? -16.953 -47.875 8.859 1 85.06 533 ASN A C 1
ATOM 4172 O O . ASN A 1 533 ? -16.219 -47.312 8.055 1 85.06 533 ASN A O 1
ATOM 4176 N N . ARG A 1 534 ? -17.109 -47.406 10.062 1 86.19 534 ARG A N 1
ATOM 4177 C CA . ARG A 1 534 ? -16.359 -46.281 10.594 1 86.19 534 ARG A CA 1
ATOM 4178 C C . ARG A 1 534 ? -14.875 -46.625 10.727 1 86.19 534 ARG A C 1
ATOM 4180 O O . ARG A 1 534 ? -14.008 -45.812 10.383 1 86.19 534 ARG A O 1
ATOM 4187 N N . LEU A 1 535 ? -14.609 -47.875 11.133 1 87.06 535 LEU A N 1
ATOM 4188 C CA . LEU A 1 535 ? -13.234 -48.312 11.328 1 87.06 535 LEU A CA 1
ATOM 4189 C C . LEU A 1 535 ? -12.547 -48.562 9.992 1 87.06 535 LEU A C 1
ATOM 4191 O O . LEU A 1 535 ? -11.367 -48.25 9.828 1 87.06 535 LEU A O 1
ATOM 4195 N N . ILE A 1 536 ? -13.266 -49.188 9.133 1 89.75 536 ILE A N 1
ATOM 4196 C CA . ILE A 1 536 ? -12.719 -49.406 7.801 1 89.75 536 ILE A CA 1
ATOM 4197 C C . ILE A 1 536 ? -12.445 -48.062 7.121 1 89.75 536 ILE A C 1
ATOM 4199 O O . ILE A 1 536 ? -11.438 -47.906 6.422 1 89.75 536 ILE A O 1
ATOM 4203 N N . SER A 1 537 ? -13.359 -47.125 7.281 1 89.12 537 SER A N 1
ATOM 4204 C CA . SER A 1 537 ? -13.156 -45.781 6.742 1 89.12 537 SER A CA 1
ATOM 4205 C C . SER A 1 537 ? -11.898 -45.125 7.32 1 89.12 537 SER A C 1
ATOM 4207 O O . SER A 1 537 ? -11.094 -44.562 6.586 1 89.12 537 SER A O 1
ATOM 4209 N N . ALA A 1 538 ? -11.703 -45.25 8.539 1 90.25 538 ALA A N 1
ATOM 4210 C CA . ALA A 1 538 ? -10.5 -44.719 9.188 1 90.25 538 ALA A CA 1
ATOM 4211 C C . ALA A 1 538 ? -9.258 -45.438 8.695 1 90.25 538 ALA A C 1
ATOM 4213 O O . ALA A 1 538 ? -8.211 -44.844 8.484 1 90.25 538 ALA A O 1
ATOM 4214 N N . GLY A 1 539 ? -9.336 -46.719 8.594 1 92.69 539 GLY A N 1
ATOM 4215 C CA . GLY A 1 539 ? -8.219 -47.531 8.109 1 92.69 539 GLY A CA 1
ATOM 4216 C C . GLY A 1 539 ? -7.824 -47.188 6.684 1 92.69 539 GLY A C 1
ATOM 4217 O O . GLY A 1 539 ? -6.637 -47.219 6.34 1 92.69 539 GLY A O 1
ATOM 4218 N N . CYS A 1 540 ? -8.82 -46.906 5.84 1 93.56 540 CYS A N 1
ATOM 4219 C CA . CYS A 1 540 ? -8.562 -46.594 4.438 1 93.56 540 CYS A CA 1
ATOM 4220 C C . CYS A 1 540 ? -7.793 -45.312 4.305 1 93.56 540 CYS A C 1
ATOM 4222 O O . CYS A 1 540 ? -7.031 -45.125 3.354 1 93.56 540 CYS A O 1
ATOM 4224 N N . PHE A 1 541 ? -7.957 -44.406 5.195 1 95.31 541 PHE A N 1
ATOM 4225 C CA . PHE A 1 541 ? -7.188 -43.156 5.219 1 95.31 541 PHE A CA 1
ATOM 4226 C C . PHE A 1 541 ? -5.84 -43.375 5.898 1 95.31 541 PHE A C 1
ATOM 4228 O O . PHE A 1 541 ? -4.805 -42.938 5.387 1 95.31 541 PHE A O 1
ATOM 4235 N N . LEU A 1 542 ? -5.758 -44.094 6.984 1 95.12 542 LEU A N 1
ATOM 4236 C CA . LEU A 1 542 ? -4.582 -44.219 7.836 1 95.12 542 LEU A CA 1
ATOM 4237 C C . LEU A 1 542 ? -3.568 -45.188 7.238 1 95.12 542 LEU A C 1
ATOM 4239 O O . LEU A 1 542 ? -2.357 -44.969 7.363 1 95.12 542 LEU A O 1
ATOM 4243 N N . LEU A 1 543 ? -3.992 -46.188 6.656 1 96.25 543 LEU A N 1
ATOM 4244 C CA . LEU A 1 543 ? -3.076 -47.219 6.164 1 96.25 543 LEU A CA 1
ATOM 4245 C C . LEU A 1 543 ? -2.16 -46.656 5.086 1 96.25 543 LEU A C 1
ATOM 4247 O O . LEU A 1 543 ? -0.935 -46.75 5.199 1 96.25 543 LEU A O 1
ATOM 4251 N N . PRO A 1 544 ? -2.74 -46.125 4.031 1 96.81 544 PRO A N 1
ATOM 4252 C CA . PRO A 1 544 ? -1.834 -45.5 3.047 1 96.81 544 PRO A CA 1
ATOM 4253 C C . PRO A 1 544 ? -0.959 -44.406 3.646 1 96.81 544 PRO A C 1
ATOM 4255 O O . PRO A 1 544 ? 0.202 -44.281 3.256 1 96.81 544 PRO A O 1
ATOM 4258 N N . THR A 1 545 ? -1.476 -43.625 4.562 1 97.31 545 THR A N 1
ATOM 4259 C CA . THR A 1 545 ? -0.718 -42.562 5.199 1 97.31 545 THR A CA 1
ATOM 4260 C C . THR A 1 545 ? 0.444 -43.125 6.012 1 97.31 545 THR A C 1
ATOM 4262 O O . THR A 1 545 ? 1.57 -42.625 5.922 1 97.31 545 THR A O 1
ATOM 4265 N N . LEU A 1 546 ? 0.221 -44.188 6.734 1 97.12 546 LEU A N 1
ATOM 4266 C CA . LEU A 1 546 ? 1.246 -44.812 7.578 1 97.12 546 LEU A CA 1
ATOM 4267 C C . LEU A 1 546 ? 2.295 -45.5 6.734 1 97.12 546 LEU A C 1
ATOM 4269 O O . LEU A 1 546 ? 3.488 -45.469 7.039 1 97.12 546 LEU A O 1
ATOM 4273 N N . VAL A 1 547 ? 1.834 -46.156 5.734 1 97.25 547 VAL A N 1
ATOM 4274 C CA . VAL A 1 547 ? 2.766 -46.812 4.836 1 97.25 547 VAL A CA 1
ATOM 4275 C C . VAL A 1 547 ? 3.643 -45.781 4.133 1 97.25 547 VAL A C 1
ATOM 4277 O O . VAL A 1 547 ? 4.859 -45.969 4.023 1 97.25 547 VAL A O 1
ATOM 4280 N N . GLY A 1 548 ? 2.992 -44.781 3.645 1 97.38 548 GLY A N 1
ATOM 4281 C CA . GLY A 1 548 ? 3.746 -43.688 3.031 1 97.38 548 GLY A CA 1
ATOM 4282 C C . GLY A 1 548 ? 4.707 -43 3.99 1 97.38 548 GLY A C 1
ATOM 4283 O O . GLY A 1 548 ? 5.848 -42.719 3.631 1 97.38 548 GLY A O 1
ATOM 4284 N N . ALA A 1 549 ? 4.27 -42.781 5.176 1 96.69 549 ALA A N 1
ATOM 4285 C CA . ALA A 1 549 ? 5.121 -42.156 6.199 1 96.69 549 ALA A CA 1
ATOM 4286 C C . ALA A 1 549 ? 6.32 -43.062 6.512 1 96.69 549 ALA A C 1
ATOM 4288 O O . ALA A 1 549 ? 7.441 -42.562 6.664 1 96.69 549 ALA A O 1
ATOM 4289 N N . ALA A 1 550 ? 6.09 -44.312 6.594 1 97.38 550 ALA A N 1
ATOM 4290 C CA . ALA A 1 550 ? 7.164 -45.281 6.855 1 97.38 550 ALA A CA 1
ATOM 4291 C C . ALA A 1 550 ? 8.18 -45.281 5.719 1 97.38 550 ALA A C 1
ATOM 4293 O O . ALA A 1 550 ? 9.391 -45.375 5.957 1 97.38 550 ALA A O 1
ATOM 4294 N N . ALA A 1 551 ? 7.645 -45.219 4.559 1 97.12 551 ALA A N 1
ATOM 4295 C CA . ALA A 1 551 ? 8.531 -45.188 3.396 1 97.12 551 ALA A CA 1
ATOM 4296 C C . ALA A 1 551 ? 9.398 -43.938 3.41 1 97.12 551 ALA A C 1
ATOM 4298 O O . ALA A 1 551 ? 10.602 -44 3.121 1 97.12 551 ALA A O 1
ATOM 4299 N N . ILE A 1 552 ? 8.859 -42.812 3.715 1 96.94 552 ILE A N 1
ATOM 4300 C CA . ILE A 1 552 ? 9.586 -41.562 3.773 1 96.94 552 ILE A CA 1
ATOM 4301 C C . ILE A 1 552 ? 10.617 -41.594 4.891 1 96.94 552 ILE A C 1
ATOM 4303 O O . ILE A 1 552 ? 11.766 -41.188 4.707 1 96.94 552 ILE A O 1
ATOM 4307 N N . MET A 1 553 ? 10.234 -42.125 6.027 1 97.5 553 MET A N 1
ATOM 4308 C CA . MET A 1 553 ? 11.141 -42.25 7.164 1 97.5 553 MET A CA 1
ATOM 4309 C C . MET A 1 553 ? 12.297 -43.188 6.844 1 97.5 553 MET A C 1
ATOM 4311 O O . MET A 1 553 ? 13.438 -42.938 7.246 1 97.5 553 MET A O 1
ATOM 4315 N N . TRP A 1 554 ? 11.984 -44.281 6.18 1 97.12 554 TRP A N 1
ATOM 4316 C CA . TRP A 1 554 ? 13.016 -45.188 5.742 1 97.12 554 TRP A CA 1
ATOM 4317 C C . TRP A 1 554 ? 14 -44.531 4.797 1 97.12 554 TRP A C 1
ATOM 4319 O O . TRP A 1 554 ? 15.211 -44.688 4.934 1 97.12 554 TRP A O 1
ATOM 4329 N N . TYR A 1 555 ? 13.484 -43.781 3.854 1 96.5 555 TYR A N 1
ATOM 4330 C CA . TYR A 1 555 ? 14.312 -43.062 2.91 1 96.5 555 TYR A CA 1
ATOM 4331 C C . TYR A 1 555 ? 15.203 -42.031 3.635 1 96.5 555 TYR A C 1
ATOM 4333 O O . TYR A 1 555 ? 16.375 -41.875 3.287 1 96.5 555 TYR A O 1
ATOM 4341 N N . ASN A 1 556 ? 14.672 -41.344 4.637 1 97 556 ASN A N 1
ATOM 4342 C CA . ASN A 1 556 ? 15.453 -40.406 5.445 1 97 556 ASN A CA 1
ATOM 4343 C C . ASN A 1 556 ? 16.547 -41.125 6.23 1 97 556 ASN A C 1
ATOM 4345 O O . ASN A 1 556 ? 17.656 -40.625 6.355 1 97 556 ASN A O 1
ATOM 4349 N N . GLN A 1 557 ? 16.234 -42.375 6.691 1 96.44 557 GLN A N 1
ATOM 4350 C CA . GLN A 1 557 ? 17.172 -43.156 7.473 1 96.44 557 GLN A CA 1
ATOM 4351 C C . GLN A 1 557 ? 18.391 -43.531 6.637 1 96.44 557 GLN A C 1
ATOM 4353 O O . GLN A 1 557 ? 19.531 -43.5 7.113 1 96.44 557 GLN A O 1
ATOM 4358 N N . ILE A 1 558 ? 18.203 -43.875 5.5 1 95.44 558 ILE A N 1
ATOM 4359 C CA . ILE A 1 558 ? 19.281 -44.312 4.633 1 95.44 558 ILE A CA 1
ATOM 4360 C C . ILE A 1 558 ? 20.141 -43.125 4.219 1 95.44 558 ILE A C 1
ATOM 4362 O O . ILE A 1 558 ? 21.359 -43.281 4.008 1 95.44 558 ILE A O 1
ATOM 4366 N N . ARG A 1 559 ? 19.578 -41.969 4.156 1 96.19 559 ARG A N 1
ATOM 4367 C CA . ARG A 1 559 ? 20.312 -40.812 3.697 1 96.19 559 ARG A CA 1
ATOM 4368 C C . ARG A 1 559 ? 21.031 -40.094 4.855 1 96.19 559 ARG A C 1
ATOM 4370 O O . ARG A 1 559 ? 22.188 -39.719 4.742 1 96.19 559 ARG A O 1
ATOM 4377 N N . PHE A 1 560 ? 20.328 -39.938 5.996 1 96.25 560 PHE A N 1
ATOM 4378 C CA . PHE A 1 560 ? 20.844 -39.031 7.035 1 96.25 560 PHE A CA 1
ATOM 4379 C C . PHE A 1 560 ? 20.938 -39.781 8.375 1 96.25 560 PHE A C 1
ATOM 4381 O O . PHE A 1 560 ? 21.094 -39.125 9.414 1 96.25 560 PHE A O 1
ATOM 4388 N N . ASP A 1 561 ? 20.656 -41.031 8.453 1 95.75 561 ASP A N 1
ATOM 4389 C CA . ASP A 1 561 ? 20.781 -41.875 9.641 1 95.75 561 ASP A CA 1
ATOM 4390 C C . ASP A 1 561 ? 19.781 -41.469 10.711 1 95.75 561 ASP A C 1
ATOM 4392 O O . ASP A 1 561 ? 20.094 -41.5 11.906 1 95.75 561 ASP A O 1
ATOM 4396 N N . SER A 1 562 ? 18.734 -40.812 10.32 1 95.75 562 SER A N 1
ATOM 4397 C CA . SER A 1 562 ? 17.625 -40.438 11.18 1 95.75 562 SER A CA 1
ATOM 4398 C C . SER A 1 562 ? 16.312 -40.375 10.414 1 95.75 562 SER A C 1
ATOM 4400 O O . SER A 1 562 ? 16.219 -39.75 9.359 1 95.75 562 SER A O 1
ATOM 4402 N N . PRO A 1 563 ? 15.344 -40.969 10.922 1 95.38 563 PRO A N 1
ATOM 4403 C CA . PRO A 1 563 ? 14.062 -41.031 10.211 1 95.38 563 PRO A CA 1
ATOM 4404 C C . PRO A 1 563 ? 13.352 -39.688 10.156 1 95.38 563 PRO A C 1
ATOM 4406 O O . PRO A 1 563 ? 12.492 -39.469 9.305 1 95.38 563 PRO A O 1
ATOM 4409 N N . LEU A 1 564 ? 13.688 -38.688 11 1 93.12 564 LEU A N 1
ATOM 4410 C CA . LEU A 1 564 ? 12.945 -37.438 11.07 1 93.12 564 LEU A CA 1
ATOM 4411 C C . LEU A 1 564 ? 13.734 -36.312 10.43 1 93.12 564 LEU A C 1
ATOM 4413 O O . LEU A 1 564 ? 13.266 -35.156 10.383 1 93.12 564 LEU A O 1
ATOM 4417 N N . GLN A 1 565 ? 14.891 -36.656 9.914 1 93.69 565 GLN A N 1
ATOM 4418 C CA . GLN A 1 565 ? 15.727 -35.625 9.305 1 93.69 565 GLN A CA 1
ATOM 4419 C C . GLN A 1 565 ? 15.57 -35.625 7.789 1 93.69 565 GLN A C 1
ATOM 4421 O O . GLN A 1 565 ? 15.852 -36.625 7.129 1 93.69 565 GLN A O 1
ATOM 4426 N N . PHE A 1 566 ? 15.148 -34.5 7.246 1 92.81 566 PHE A N 1
ATOM 4427 C CA . PHE A 1 566 ? 14.898 -34.375 5.816 1 92.81 566 PHE A CA 1
ATOM 4428 C C . PHE A 1 566 ? 16.094 -33.781 5.102 1 92.81 566 PHE A C 1
ATOM 4430 O O . PHE A 1 566 ? 16.109 -33.656 3.873 1 92.81 566 PHE A O 1
ATOM 4437 N N . GLY A 1 567 ? 17.094 -33.344 5.859 1 93.69 567 GLY A N 1
ATOM 4438 C CA . GLY A 1 567 ? 18.328 -32.875 5.258 1 93.69 567 GLY A CA 1
ATOM 4439 C C . GLY A 1 567 ? 18.422 -31.359 5.242 1 93.69 567 GLY A C 1
ATOM 4440 O O . GLY A 1 567 ? 19.438 -30.812 4.793 1 93.69 567 GLY A O 1
ATOM 4441 N N . ALA A 1 568 ? 17.469 -30.641 5.754 1 91.44 568 ALA A N 1
ATOM 4442 C CA . ALA A 1 568 ? 17.438 -29.188 5.715 1 91.44 568 ALA A CA 1
ATOM 4443 C C . ALA A 1 568 ? 18.594 -28.594 6.516 1 91.44 568 ALA A C 1
ATOM 4445 O O . ALA A 1 568 ? 19.188 -27.578 6.125 1 91.44 568 ALA A O 1
ATOM 4446 N N . ILE A 1 569 ? 19.031 -29.219 7.602 1 93.19 569 ILE A N 1
ATOM 4447 C CA . ILE A 1 569 ? 20.047 -28.672 8.484 1 93.19 569 ILE A CA 1
ATOM 4448 C C . ILE A 1 569 ? 21.438 -28.938 7.902 1 93.19 569 ILE A C 1
ATOM 4450 O O . ILE A 1 569 ? 22.422 -28.375 8.359 1 93.19 569 ILE A O 1
ATOM 4454 N N . TYR A 1 570 ? 21.531 -29.75 6.801 1 95.44 570 TYR A N 1
ATOM 4455 C CA . TYR A 1 570 ? 22.812 -30.094 6.191 1 95.44 570 TYR A CA 1
ATOM 4456 C C . TYR A 1 570 ? 22.984 -29.391 4.848 1 95.44 570 TYR A C 1
ATOM 4458 O O . TYR A 1 570 ? 23.891 -29.719 4.082 1 95.44 570 TYR A O 1
ATOM 4466 N N . GLN A 1 571 ? 22.125 -28.484 4.586 1 94.81 571 GLN A N 1
ATOM 4467 C CA . GLN A 1 571 ? 22.141 -27.812 3.289 1 94.81 571 GLN A CA 1
ATOM 4468 C C . GLN A 1 571 ? 23.328 -26.875 3.166 1 94.81 571 GLN A C 1
ATOM 4470 O O . GLN A 1 571 ? 23.672 -26.172 4.117 1 94.81 571 GLN A O 1
ATOM 4475 N N . MET A 1 572 ? 23.906 -26.922 2.006 1 94.94 572 MET A N 1
ATOM 4476 C CA . MET A 1 572 ? 24.922 -25.922 1.666 1 94.94 572 MET A CA 1
ATOM 4477 C C . MET A 1 572 ? 24.297 -24.688 1.051 1 94.94 572 MET A C 1
ATOM 4479 O O . MET A 1 572 ? 24.109 -24.609 -0.166 1 94.94 572 MET A O 1
ATOM 4483 N N . THR A 1 573 ? 23.938 -23.703 1.896 1 94.19 573 THR A N 1
ATOM 4484 C CA . THR A 1 573 ? 23.188 -22.547 1.431 1 94.19 573 THR A CA 1
ATOM 4485 C C . THR A 1 573 ? 23.703 -21.266 2.074 1 94.19 573 THR A C 1
ATOM 4487 O O . THR A 1 573 ? 24.906 -21.125 2.305 1 94.19 573 THR A O 1
ATOM 4490 N N . VAL A 1 574 ? 22.875 -20.312 2.295 1 92.62 574 VAL A N 1
ATOM 4491 C CA . VAL A 1 574 ? 23.25 -18.938 2.623 1 92.62 574 VAL A CA 1
ATOM 4492 C C . VAL A 1 574 ? 23.719 -18.859 4.074 1 92.62 574 VAL A C 1
ATOM 4494 O O . VAL A 1 574 ? 24.469 -17.953 4.445 1 92.62 574 VAL A O 1
ATOM 4497 N N . ASP A 1 575 ? 23.203 -19.766 4.977 1 93.94 575 ASP A N 1
ATOM 4498 C CA . ASP A 1 575 ? 23.578 -19.781 6.387 1 93.94 575 ASP A CA 1
ATOM 4499 C C . ASP A 1 575 ? 23.547 -21.219 6.938 1 93.94 575 ASP A C 1
ATOM 4501 O O . ASP A 1 575 ? 23.328 -22.172 6.188 1 93.94 575 ASP A O 1
ATOM 4505 N N . ASN A 1 576 ? 23.984 -21.266 8.195 1 94.56 576 ASN A N 1
ATOM 4506 C CA . ASN A 1 576 ? 23.812 -22.531 8.898 1 94.56 576 ASN A CA 1
ATOM 4507 C C . ASN A 1 576 ? 22.359 -22.75 9.336 1 94.56 576 ASN A C 1
ATOM 4509 O O . ASN A 1 576 ? 21.953 -22.281 10.406 1 94.56 576 ASN A O 1
ATOM 4513 N N . THR A 1 577 ? 21.703 -23.516 8.602 1 93.94 577 THR A N 1
ATOM 4514 C CA . THR A 1 577 ? 20.25 -23.641 8.797 1 93.94 577 THR A CA 1
ATOM 4515 C C . THR A 1 577 ? 19.938 -24.234 10.164 1 93.94 577 THR A C 1
ATOM 4517 O O . THR A 1 577 ? 18.828 -24.094 10.664 1 93.94 577 THR A O 1
ATOM 4520 N N . ALA A 1 578 ? 20.859 -24.859 10.766 1 92.94 578 ALA A N 1
ATOM 4521 C CA . ALA A 1 578 ? 20.672 -25.406 12.109 1 92.94 578 ALA A CA 1
ATOM 4522 C C . ALA A 1 578 ? 20.547 -24.281 13.141 1 92.94 578 ALA A C 1
ATOM 4524 O O . ALA A 1 578 ? 20.062 -24.5 14.25 1 92.94 578 ALA A O 1
ATOM 4525 N N . ALA A 1 579 ? 21.047 -23.141 12.781 1 93.31 579 ALA A N 1
ATOM 4526 C CA . ALA A 1 579 ? 21 -21.984 13.68 1 93.31 579 ALA A CA 1
ATOM 4527 C C . ALA A 1 579 ? 19.609 -21.375 13.734 1 93.31 579 ALA A C 1
ATOM 4529 O O . ALA A 1 579 ? 19.281 -20.641 14.672 1 93.31 579 ALA A O 1
ATOM 4530 N N . ASN A 1 580 ? 18.812 -21.688 12.773 1 93.19 580 ASN A N 1
ATOM 4531 C CA . ASN A 1 580 ? 17.469 -21.125 12.719 1 93.19 580 ASN A CA 1
ATOM 4532 C C . ASN A 1 580 ? 16.562 -21.75 13.773 1 93.19 580 ASN A C 1
ATOM 4534 O O . ASN A 1 580 ? 16.562 -22.969 13.953 1 93.19 580 ASN A O 1
ATOM 4538 N N . ARG A 1 581 ? 15.914 -20.906 14.516 1 91.62 581 ARG A N 1
ATOM 4539 C CA . ARG A 1 581 ? 15.016 -21.375 15.562 1 91.62 581 ARG A CA 1
ATOM 4540 C C . ARG A 1 581 ? 13.766 -20.516 15.641 1 91.62 581 ARG A C 1
ATOM 4542 O O . ARG A 1 581 ? 13.781 -19.359 15.242 1 91.62 581 ARG A O 1
ATOM 4549 N N . ILE A 1 582 ? 12.758 -21.094 16.172 1 92.81 582 ILE A N 1
ATOM 4550 C CA . ILE A 1 582 ? 11.492 -20.391 16.328 1 92.81 582 ILE A CA 1
ATOM 4551 C C . ILE A 1 582 ? 11.562 -19.469 17.547 1 92.81 582 ILE A C 1
ATOM 4553 O O . ILE A 1 582 ? 11.977 -19.891 18.625 1 92.81 582 ILE A O 1
ATOM 4557 N N . SER A 1 583 ? 11.289 -18.234 17.297 1 90 583 SER A N 1
ATOM 4558 C CA . SER A 1 583 ? 11.328 -17.25 18.375 1 90 583 SER A CA 1
ATOM 4559 C C . SER A 1 583 ? 10.047 -16.422 18.406 1 90 583 SER A C 1
ATOM 4561 O O . SER A 1 583 ? 9.609 -15.906 17.375 1 90 583 SER A O 1
ATOM 4563 N N . LEU A 1 584 ? 9.508 -16.234 19.562 1 88.81 584 LEU A N 1
ATOM 4564 C CA . LEU A 1 584 ? 8.289 -15.445 19.719 1 88.81 584 LEU A CA 1
ATOM 4565 C C . LEU A 1 584 ? 8.562 -13.969 19.469 1 88.81 584 LEU A C 1
ATOM 4567 O O . LEU A 1 584 ? 7.668 -13.234 19.031 1 88.81 584 LEU A O 1
ATOM 4571 N N . ALA A 1 585 ? 9.781 -13.539 19.672 1 87.88 585 ALA A N 1
ATOM 4572 C CA . ALA A 1 585 ? 10.148 -12.133 19.484 1 87.88 585 ALA A CA 1
ATOM 4573 C C . ALA A 1 585 ? 10.055 -11.742 18.016 1 87.88 585 ALA A C 1
ATOM 4575 O O . ALA A 1 585 ? 9.914 -10.555 17.688 1 87.88 585 ALA A O 1
ATOM 4576 N N . ARG A 1 586 ? 10.078 -12.664 17.156 1 91.75 586 ARG A N 1
ATOM 4577 C CA . ARG A 1 586 ? 10.094 -12.383 15.719 1 91.75 586 ARG A CA 1
ATOM 4578 C C . ARG A 1 586 ? 8.703 -12.523 15.117 1 91.75 586 ARG A C 1
ATOM 4580 O O . ARG A 1 586 ? 8.516 -12.328 13.914 1 91.75 586 ARG A O 1
ATOM 4587 N N . PHE A 1 587 ? 7.715 -12.805 15.938 1 93 587 PHE A N 1
ATOM 4588 C CA . PHE A 1 587 ? 6.355 -13.039 15.469 1 93 587 PHE A CA 1
ATOM 4589 C C . PHE A 1 587 ? 5.773 -11.781 14.828 1 93 587 PHE A C 1
ATOM 4591 O O . PHE A 1 587 ? 5.211 -11.836 13.734 1 93 587 PHE A O 1
ATOM 4598 N N . PRO A 1 588 ? 5.875 -10.586 15.438 1 91.31 588 PRO A N 1
ATOM 4599 C CA . PRO A 1 588 ? 5.285 -9.398 14.82 1 91.31 588 PRO A CA 1
ATOM 4600 C C . PRO A 1 588 ? 5.875 -9.086 13.445 1 91.31 588 PRO A C 1
ATOM 4602 O O . PRO A 1 588 ? 5.145 -8.703 12.523 1 91.31 588 PRO A O 1
ATOM 4605 N N . ALA A 1 589 ? 7.191 -9.273 13.336 1 92.62 589 ALA A N 1
ATOM 4606 C CA . ALA A 1 589 ? 7.836 -9.039 12.047 1 92.62 589 ALA A CA 1
ATOM 4607 C C . ALA A 1 589 ? 7.348 -10.031 11 1 92.62 589 ALA A C 1
ATOM 4609 O O . ALA A 1 589 ? 7.129 -9.664 9.844 1 92.62 589 ALA A O 1
ATOM 4610 N N . ALA A 1 590 ? 7.141 -11.281 11.461 1 95.56 590 ALA A N 1
ATOM 4611 C CA . ALA A 1 590 ? 6.637 -12.32 10.57 1 95.56 590 ALA A CA 1
ATOM 4612 C C . ALA A 1 590 ? 5.23 -11.984 10.078 1 95.56 590 ALA A C 1
ATOM 4614 O O . ALA A 1 590 ? 4.941 -12.086 8.883 1 95.56 590 ALA A O 1
ATOM 4615 N N . PHE A 1 591 ? 4.449 -11.547 11 1 94.88 591 PHE A N 1
ATOM 4616 C CA . PHE A 1 591 ? 3.074 -11.203 10.664 1 94.88 591 PHE A CA 1
ATOM 4617 C C . PHE A 1 591 ? 3.031 -10.016 9.703 1 94.88 591 PHE A C 1
ATOM 4619 O O . PHE A 1 591 ? 2.271 -10.023 8.734 1 94.88 591 PHE A O 1
ATOM 4626 N N . ALA A 1 592 ? 3.814 -9.047 9.938 1 93.38 592 ALA A N 1
ATOM 4627 C CA . ALA A 1 592 ? 3.857 -7.859 9.078 1 93.38 592 ALA A CA 1
ATOM 4628 C C . ALA A 1 592 ? 4.332 -8.219 7.676 1 93.38 592 ALA A C 1
ATOM 4630 O O . ALA A 1 592 ? 3.76 -7.754 6.684 1 93.38 592 ALA A O 1
ATOM 4631 N N . ALA A 1 593 ? 5.301 -9.023 7.574 1 94.88 593 ALA A N 1
ATOM 4632 C CA . ALA A 1 593 ? 5.914 -9.352 6.289 1 94.88 593 ALA A CA 1
ATOM 4633 C C . ALA A 1 593 ? 4.98 -10.219 5.441 1 94.88 593 ALA A C 1
ATOM 4635 O O . ALA A 1 593 ? 4.82 -9.977 4.246 1 94.88 593 ALA A O 1
ATOM 4636 N N . TYR A 1 594 ? 4.27 -11.156 6.078 1 97 594 TYR A N 1
ATOM 4637 C CA . TYR A 1 594 ? 3.557 -12.156 5.293 1 97 594 TYR A CA 1
ATOM 4638 C C . TYR A 1 594 ? 2.084 -11.789 5.156 1 97 594 TYR A C 1
ATOM 4640 O O . TYR A 1 594 ? 1.373 -12.352 4.32 1 97 594 TYR A O 1
ATOM 4648 N N . PHE A 1 595 ? 1.58 -10.852 5.938 1 96.62 595 PHE A N 1
ATOM 4649 C CA . PHE A 1 595 ? 0.154 -10.562 5.848 1 96.62 595 PHE A CA 1
ATOM 4650 C C . PHE A 1 595 ? -0.075 -9.094 5.492 1 96.62 595 PHE A C 1
ATOM 4652 O O . PHE A 1 595 ? -0.966 -8.773 4.703 1 96.62 595 PHE A O 1
ATOM 4659 N N . LEU A 1 596 ? 0.752 -8.188 5.902 1 93.38 596 LEU A N 1
ATOM 4660 C CA . LEU A 1 596 ? 0.399 -6.777 5.801 1 93.38 596 LEU A CA 1
ATOM 4661 C C . LEU A 1 596 ? 1.261 -6.07 4.758 1 93.38 596 LEU A C 1
ATOM 4663 O O . LEU A 1 596 ? 0.915 -4.984 4.293 1 93.38 596 LEU A O 1
ATOM 4667 N N . HIS A 1 597 ? 2.43 -6.617 4.406 1 94.12 597 HIS A N 1
ATOM 4668 C CA . HIS A 1 597 ? 3.359 -5.953 3.498 1 94.12 597 HIS A CA 1
ATOM 4669 C C . HIS A 1 597 ? 2.705 -5.664 2.152 1 94.12 597 HIS A C 1
ATOM 4671 O O . HIS A 1 597 ? 2.172 -6.57 1.509 1 94.12 597 HIS A O 1
ATOM 4677 N N . PRO A 1 598 ? 2.684 -4.445 1.714 1 91.38 598 PRO A N 1
ATOM 4678 C CA . PRO A 1 598 ? 1.981 -4.082 0.481 1 91.38 598 PRO A CA 1
ATOM 4679 C C . PRO A 1 598 ? 2.795 -4.395 -0.774 1 91.38 598 PRO A C 1
ATOM 4681 O O . PRO A 1 598 ? 3.994 -4.664 -0.685 1 91.38 598 PRO A O 1
ATOM 4684 N N . MET A 1 599 ? 2.092 -4.355 -1.878 1 92.94 599 MET A N 1
ATOM 4685 C CA . MET A 1 599 ? 2.779 -4.387 -3.166 1 92.94 599 MET A CA 1
ATOM 4686 C C . MET A 1 599 ? 3.346 -3.014 -3.514 1 92.94 599 MET A C 1
ATOM 4688 O O . MET A 1 599 ? 2.936 -2.004 -2.936 1 92.94 599 MET A O 1
ATOM 4692 N N . GLU A 1 600 ? 4.285 -2.971 -4.348 1 90.75 600 GLU A N 1
ATOM 4693 C CA . GLU A 1 600 ? 4.883 -1.711 -4.777 1 90.75 600 GLU A CA 1
ATOM 4694 C C . GLU A 1 600 ? 4.16 -1.147 -5.996 1 90.75 600 GLU A C 1
ATOM 4696 O O . GLU A 1 600 ? 3.893 -1.872 -6.957 1 90.75 600 GLU A O 1
ATOM 4701 N N . LEU A 1 601 ? 3.734 0.095 -5.93 1 88.69 601 LEU A N 1
ATOM 4702 C CA . LEU A 1 601 ? 3.125 0.789 -7.059 1 88.69 601 LEU A CA 1
ATOM 4703 C C . LEU A 1 601 ? 4.188 1.47 -7.918 1 88.69 601 LEU A C 1
ATOM 4705 O O . LEU A 1 601 ? 5.051 2.18 -7.395 1 88.69 601 LEU A O 1
ATOM 4709 N N . MET A 1 602 ? 4.16 1.192 -9.188 1 83.94 602 MET A N 1
ATOM 4710 C CA . MET A 1 602 ? 5.086 1.801 -10.141 1 83.94 602 MET A CA 1
ATOM 4711 C C . MET A 1 602 ? 4.352 2.762 -11.07 1 83.94 602 MET A C 1
ATOM 4713 O O . MET A 1 602 ? 3.172 2.566 -11.367 1 83.94 602 MET A O 1
ATOM 4717 N N . ASP A 1 603 ? 4.98 3.775 -11.414 1 79.5 603 ASP A N 1
ATOM 4718 C CA . ASP A 1 603 ? 4.398 4.688 -12.398 1 79.5 603 ASP A CA 1
ATOM 4719 C C . ASP A 1 603 ? 4.609 4.176 -13.82 1 79.5 603 ASP A C 1
ATOM 4721 O O . ASP A 1 603 ? 4.402 4.906 -14.789 1 79.5 603 ASP A O 1
ATOM 4725 N N . ASP A 1 604 ? 5.098 3.006 -13.969 1 84.94 604 ASP A N 1
ATOM 4726 C CA . ASP A 1 604 ? 5.27 2.387 -15.273 1 84.94 604 ASP A CA 1
ATOM 4727 C C . ASP A 1 604 ? 4.582 1.024 -15.336 1 84.94 604 ASP A C 1
ATOM 4729 O O . ASP A 1 604 ? 4.223 0.458 -14.297 1 84.94 604 ASP A O 1
ATOM 4733 N N . PHE A 1 605 ? 4.383 0.615 -16.641 1 89.56 605 PHE A N 1
ATOM 4734 C CA . PHE A 1 605 ? 3.73 -0.674 -16.844 1 89.56 605 PHE A CA 1
ATOM 4735 C C . PHE A 1 605 ? 4.562 -1.802 -16.25 1 89.56 605 PHE A C 1
ATOM 4737 O O . PHE A 1 605 ? 5.789 -1.815 -16.375 1 89.56 605 PHE A O 1
ATOM 4744 N N . PRO A 1 606 ? 3.934 -2.791 -15.516 1 91.88 606 PRO A N 1
ATOM 4745 C CA . PRO A 1 606 ? 2.508 -3.072 -15.336 1 91.88 606 PRO A CA 1
ATOM 4746 C C . PRO A 1 606 ? 1.939 -2.455 -14.062 1 91.88 606 PRO A C 1
ATOM 4748 O O . PRO A 1 606 ? 0.927 -2.928 -13.539 1 91.88 606 PRO A O 1
ATOM 4751 N N . PHE A 1 607 ? 2.598 -1.513 -13.422 1 90.38 607 PHE A N 1
ATOM 4752 C CA . PHE A 1 607 ? 2.127 -0.579 -12.406 1 90.38 607 PHE A CA 1
ATOM 4753 C C . PHE A 1 607 ? 2.199 -1.206 -11.016 1 90.38 607 PHE A C 1
ATOM 4755 O O . PHE A 1 607 ? 2.162 -0.5 -10.008 1 90.38 607 PHE A O 1
ATOM 4762 N N . LEU A 1 608 ? 2.152 -2.582 -10.938 1 91.94 608 LEU A N 1
ATOM 4763 C CA . LEU A 1 608 ? 2.279 -3.268 -9.656 1 91.94 608 LEU A CA 1
ATOM 4764 C C . LEU A 1 608 ? 3.385 -4.316 -9.711 1 91.94 608 LEU A C 1
ATOM 4766 O O . LEU A 1 608 ? 3.547 -5.004 -10.719 1 91.94 608 LEU A O 1
ATOM 4770 N N . LYS A 1 609 ? 4.098 -4.418 -8.695 1 92.62 609 LYS A N 1
ATOM 4771 C CA . LYS A 1 609 ? 5.133 -5.441 -8.578 1 92.62 609 LYS A CA 1
ATOM 4772 C C . LYS A 1 609 ? 5.355 -5.84 -7.125 1 92.62 609 LYS A C 1
ATOM 4774 O O . LYS A 1 609 ? 4.734 -5.277 -6.219 1 92.62 609 LYS A O 1
ATOM 4779 N N . ASP A 1 610 ? 6.031 -6.883 -6.938 1 92.56 610 ASP A N 1
ATOM 4780 C CA . ASP A 1 610 ? 6.418 -7.242 -5.574 1 92.56 610 ASP A CA 1
ATOM 4781 C C . ASP A 1 610 ? 7.25 -6.137 -4.93 1 92.56 610 ASP A C 1
ATOM 4783 O O . ASP A 1 610 ? 7.727 -5.23 -5.613 1 92.56 610 ASP A O 1
ATOM 4787 N N . ASN A 1 611 ? 7.391 -6.18 -3.613 1 91.19 611 ASN A N 1
ATOM 4788 C CA . ASN A 1 611 ? 7.992 -5.082 -2.863 1 91.19 611 ASN A CA 1
ATOM 4789 C C . ASN A 1 611 ? 9.195 -5.555 -2.049 1 91.19 611 ASN A C 1
ATOM 4791 O O . ASN A 1 611 ? 9.227 -6.699 -1.594 1 91.19 611 ASN A O 1
ATOM 4795 N N . ALA A 1 612 ? 10.188 -4.691 -1.943 1 89.25 612 ALA A N 1
ATOM 4796 C CA . ALA A 1 612 ? 11.312 -4.965 -1.053 1 89.25 612 ALA A CA 1
ATOM 4797 C C . ALA A 1 612 ? 10.867 -4.965 0.407 1 89.25 612 ALA A C 1
ATOM 4799 O O . ALA A 1 612 ? 10.086 -4.105 0.823 1 89.25 612 ALA A O 1
ATOM 4800 N N . VAL A 1 613 ? 11.289 -5.957 1.122 1 89.06 613 VAL A N 1
ATOM 4801 C CA . VAL A 1 613 ? 10.953 -6.043 2.539 1 89.06 613 VAL A CA 1
ATOM 4802 C C . VAL A 1 613 ? 12.148 -5.586 3.379 1 89.06 613 VAL A C 1
ATOM 4804 O O . VAL A 1 613 ? 13.234 -6.164 3.291 1 89.06 613 VAL A O 1
ATOM 4807 N N . LEU A 1 614 ? 11.992 -4.52 4.105 1 83.25 614 LEU A N 1
ATOM 4808 C CA . LEU A 1 614 ? 13.055 -4.008 4.965 1 83.25 614 LEU A CA 1
ATOM 4809 C C . LEU A 1 614 ? 12.82 -4.422 6.414 1 83.25 614 LEU A C 1
ATOM 4811 O O . LEU A 1 614 ? 11.789 -4.098 7.004 1 83.25 614 LEU A O 1
ATOM 4815 N N . VAL A 1 615 ? 13.766 -5.184 6.918 1 89.69 615 VAL A N 1
ATOM 4816 C CA . VAL A 1 615 ? 13.703 -5.625 8.305 1 89.69 615 VAL A CA 1
ATOM 4817 C C . VAL A 1 615 ? 14.992 -5.227 9.031 1 89.69 615 VAL A C 1
ATOM 4819 O O . VAL A 1 615 ? 15.883 -6.055 9.234 1 89.69 615 VAL A O 1
ATOM 4822 N N . PRO A 1 616 ? 15.031 -4.059 9.508 1 85.88 616 PRO A N 1
ATOM 4823 C CA . PRO A 1 616 ? 16.266 -3.598 10.156 1 85.88 616 PRO A CA 1
ATOM 4824 C C . PRO A 1 616 ? 16.578 -4.363 11.438 1 85.88 616 PRO A C 1
ATOM 4826 O O . PRO A 1 616 ? 17.75 -4.566 11.766 1 85.88 616 PRO A O 1
ATOM 4829 N N . ASN A 1 617 ? 15.57 -4.742 12.172 1 89.25 617 ASN A N 1
ATOM 4830 C CA . ASN A 1 617 ? 15.789 -5.461 13.43 1 89.25 617 ASN A CA 1
ATOM 4831 C C . ASN A 1 617 ? 15.445 -6.941 13.289 1 89.25 617 ASN A C 1
ATOM 4833 O O . ASN A 1 617 ? 14.352 -7.363 13.672 1 89.25 617 ASN A O 1
ATOM 4837 N N . ARG A 1 618 ? 16.422 -7.668 12.906 1 89.62 618 ARG A N 1
ATOM 4838 C CA . ARG A 1 618 ? 16.234 -9.086 12.617 1 89.62 618 ARG A CA 1
ATOM 4839 C C . ARG A 1 618 ? 16.641 -9.945 13.812 1 89.62 618 ARG A C 1
ATOM 4841 O O . ARG A 1 618 ? 16.266 -11.109 13.906 1 89.62 618 ARG A O 1
ATOM 4848 N N . MET A 1 619 ? 17.531 -9.5 14.641 1 90.12 619 MET A N 1
ATOM 4849 C CA . MET A 1 619 ? 18.031 -10.164 15.844 1 90.12 619 MET A CA 1
ATOM 4850 C C . MET A 1 619 ? 19.062 -11.234 15.484 1 90.12 619 MET A C 1
ATOM 4852 O O . MET A 1 619 ? 19.938 -11.547 16.281 1 90.12 619 MET A O 1
ATOM 4856 N N . MET A 1 620 ? 18.953 -11.875 14.359 1 91.69 620 MET A N 1
ATOM 4857 C CA . MET A 1 620 ? 19.844 -12.883 13.797 1 91.69 620 MET A CA 1
ATOM 4858 C C . MET A 1 620 ? 19.812 -12.852 12.273 1 91.69 620 MET A C 1
ATOM 4860 O O . MET A 1 620 ? 19.125 -12.023 11.68 1 91.69 620 MET A O 1
ATOM 4864 N N . TYR A 1 621 ? 20.562 -13.734 11.734 1 92.75 621 TYR A N 1
ATOM 4865 C CA . TYR A 1 621 ? 20.531 -13.773 10.281 1 92.75 621 TYR A CA 1
ATOM 4866 C C . TYR A 1 621 ? 19.125 -14.047 9.766 1 92.75 621 TYR A C 1
ATOM 4868 O O . TYR A 1 621 ? 18.391 -14.852 10.336 1 92.75 621 TYR A O 1
ATOM 4876 N N . LEU A 1 622 ? 18.734 -13.312 8.789 1 93.94 622 LEU A N 1
ATOM 4877 C CA . LEU A 1 622 ? 17.453 -13.484 8.141 1 93.94 622 LEU A CA 1
ATOM 4878 C C . LEU A 1 622 ? 17.578 -13.328 6.629 1 93.94 622 LEU A C 1
ATOM 4880 O O . LEU A 1 622 ? 18.062 -12.312 6.145 1 93.94 622 LEU A O 1
ATOM 4884 N N . PHE A 1 623 ? 17.25 -14.438 5.934 1 94.38 623 PHE A N 1
ATOM 4885 C CA . PHE A 1 623 ? 17.203 -14.359 4.48 1 94.38 623 PHE A CA 1
ATOM 4886 C C . PHE A 1 623 ? 16 -13.539 4.027 1 94.38 623 PHE A C 1
ATOM 4888 O O . PHE A 1 623 ? 14.867 -13.828 4.406 1 94.38 623 PHE A O 1
ATOM 4895 N N . VAL A 1 624 ? 16.234 -12.406 3.32 1 94.62 624 VAL A N 1
ATOM 4896 C CA . VAL A 1 624 ? 15.133 -11.523 2.924 1 94.62 624 VAL A CA 1
ATOM 4897 C C . VAL A 1 624 ? 15.18 -11.289 1.415 1 94.62 624 VAL A C 1
ATOM 4899 O O . VAL A 1 624 ? 16.203 -10.875 0.874 1 94.62 624 VAL A O 1
ATOM 4902 N N . GLU A 1 625 ? 14.156 -11.617 0.737 1 94.5 625 GLU A N 1
ATOM 4903 C CA . GLU A 1 625 ? 13.922 -11.305 -0.669 1 94.5 625 GLU A CA 1
ATOM 4904 C C . GLU A 1 625 ? 12.648 -10.484 -0.85 1 94.5 625 GLU A C 1
ATOM 4906 O O . GLU A 1 625 ? 11.945 -10.195 0.123 1 94.5 625 GLU A O 1
ATOM 4911 N N . ARG A 1 626 ? 12.328 -10.117 -2.076 1 93 626 ARG A N 1
ATOM 4912 C CA . ARG A 1 626 ? 11.117 -9.352 -2.375 1 93 626 ARG A CA 1
ATOM 4913 C C . ARG A 1 626 ? 9.867 -10.211 -2.182 1 93 626 ARG A C 1
ATOM 4915 O O . ARG A 1 626 ? 9.898 -11.422 -2.404 1 93 626 ARG A O 1
ATOM 4922 N N . SER A 1 627 ? 8.867 -9.586 -1.761 1 95 627 SER A N 1
ATOM 4923 C CA . SER A 1 627 ? 7.625 -10.297 -1.484 1 95 627 SER A CA 1
ATOM 4924 C C . SER A 1 627 ? 6.469 -9.32 -1.274 1 95 627 SER A C 1
ATOM 4926 O O . SER A 1 627 ? 6.574 -8.148 -1.62 1 95 627 SER A O 1
ATOM 4928 N N . PHE A 1 628 ? 5.312 -9.781 -0.921 1 95.12 628 PHE A N 1
ATOM 4929 C CA . PHE A 1 628 ? 4.145 -9.008 -0.515 1 95.12 628 PHE A CA 1
ATOM 4930 C C . PHE A 1 628 ? 3.293 -9.797 0.474 1 95.12 628 PHE A C 1
ATOM 4932 O O . PHE A 1 628 ? 3.533 -10.984 0.698 1 95.12 628 PHE A O 1
ATOM 4939 N N . GLY A 1 629 ? 2.381 -9.125 1.125 1 95.94 629 GLY A N 1
ATOM 4940 C CA . GLY A 1 629 ? 1.55 -9.773 2.129 1 95.94 629 GLY A CA 1
ATOM 4941 C C . GLY A 1 629 ? 0.295 -10.398 1.553 1 95.94 629 GLY A C 1
ATOM 4942 O O . GLY A 1 629 ? -0.213 -9.953 0.523 1 95.94 629 GLY A O 1
ATOM 4943 N N . ALA A 1 630 ? -0.243 -11.367 2.238 1 97.62 630 ALA A N 1
ATOM 4944 C CA . ALA A 1 630 ? -1.433 -12.086 1.797 1 97.62 630 ALA A CA 1
ATOM 4945 C C . ALA A 1 630 ? -2.637 -11.156 1.698 1 97.62 630 ALA A C 1
ATOM 4947 O O . ALA A 1 630 ? -3.457 -11.281 0.787 1 97.62 630 ALA A O 1
ATOM 4948 N N . LEU A 1 631 ? -2.723 -10.148 2.502 1 96.38 631 LEU A N 1
ATOM 4949 C CA . LEU A 1 631 ? -3.881 -9.266 2.553 1 96.38 631 LEU A CA 1
ATOM 4950 C C . LEU A 1 631 ? -3.779 -8.18 1.49 1 96.38 631 LEU A C 1
ATOM 4952 O O . LEU A 1 631 ? -4.703 -7.375 1.327 1 96.38 631 LEU A O 1
ATOM 4956 N N . ALA A 1 632 ? -2.639 -8.141 0.801 1 94.75 632 ALA A N 1
ATOM 4957 C CA . ALA A 1 632 ? -2.52 -7.23 -0.338 1 94.75 632 ALA A CA 1
ATOM 4958 C C . ALA A 1 632 ? -3.391 -7.695 -1.502 1 94.75 632 ALA A C 1
ATOM 4960 O O . ALA A 1 632 ? -3.689 -6.918 -2.412 1 94.75 632 ALA A O 1
ATOM 4961 N N . MET A 1 633 ? -3.799 -8.945 -1.512 1 97.12 633 MET A N 1
ATOM 4962 C CA . MET A 1 633 ? -4.699 -9.469 -2.531 1 97.12 633 MET A CA 1
ATOM 4963 C C . MET A 1 633 ? -6.152 -9.148 -2.193 1 97.12 633 MET A C 1
ATOM 4965 O O . MET A 1 633 ? -6.656 -9.555 -1.145 1 97.12 633 MET A O 1
ATOM 4969 N N . PRO A 1 634 ? -6.812 -8.477 -3.059 1 95.94 634 PRO A N 1
ATOM 4970 C CA . PRO A 1 634 ? -8.141 -7.957 -2.742 1 95.94 634 PRO A CA 1
ATOM 4971 C C . PRO A 1 634 ? -9.125 -9.055 -2.33 1 95.94 634 PRO A C 1
ATOM 4973 O O . PRO A 1 634 ? -9.906 -8.867 -1.396 1 95.94 634 PRO A O 1
ATOM 4976 N N . SER A 1 635 ? -9.133 -10.172 -3.031 1 97.56 635 SER A N 1
ATOM 4977 C CA . SER A 1 635 ? -10.078 -11.234 -2.703 1 97.56 635 SER A CA 1
ATOM 4978 C C . SER A 1 635 ? -9.797 -11.82 -1.321 1 97.56 635 SER A C 1
ATOM 4980 O O . SER A 1 635 ? -10.727 -12.141 -0.577 1 97.56 635 SER A O 1
ATOM 4982 N N . VAL A 1 636 ? -8.531 -11.984 -0.955 1 97.81 636 VAL A N 1
ATOM 4983 C CA . VAL A 1 636 ? -8.172 -12.523 0.351 1 97.81 636 VAL A CA 1
ATOM 4984 C C . VAL A 1 636 ? -8.508 -11.508 1.442 1 97.81 636 VAL A C 1
ATOM 4986 O O . VAL A 1 636 ? -9.07 -11.867 2.482 1 97.81 636 VAL A O 1
ATOM 4989 N N . LEU A 1 637 ? -8.211 -10.25 1.195 1 96.12 637 LEU A N 1
ATOM 4990 C CA . LEU A 1 637 ? -8.562 -9.195 2.145 1 96.12 637 LEU A CA 1
ATOM 4991 C C . LEU A 1 637 ? -10.062 -9.172 2.404 1 96.12 637 LEU A C 1
ATOM 4993 O O . LEU A 1 637 ? -10.5 -9.172 3.557 1 96.12 637 LEU A O 1
ATOM 4997 N N . LEU A 1 638 ? -10.836 -9.18 1.333 1 95 638 LEU A N 1
ATOM 4998 C CA . LEU A 1 638 ? -12.289 -9.148 1.469 1 95 638 LEU A CA 1
ATOM 4999 C C . LEU A 1 638 ? -12.805 -10.414 2.145 1 95 638 LEU A C 1
ATOM 5001 O O . LEU A 1 638 ? -13.773 -10.367 2.906 1 95 638 LEU A O 1
ATOM 5005 N N . GLY A 1 639 ? -12.172 -11.555 1.815 1 95.75 639 GLY A N 1
ATOM 5006 C CA . GLY A 1 639 ? -12.531 -12.797 2.473 1 95.75 639 GLY A CA 1
ATOM 5007 C C . GLY A 1 639 ? -12.344 -12.758 3.977 1 95.75 639 GLY A C 1
ATOM 5008 O O . GLY A 1 639 ? -13.234 -13.141 4.734 1 95.75 639 GLY A O 1
ATOM 5009 N N . VAL A 1 640 ? -11.266 -12.227 4.395 1 94.19 640 VAL A N 1
ATOM 5010 C CA . VAL A 1 640 ? -10.953 -12.141 5.816 1 94.19 640 VAL A CA 1
ATOM 5011 C C . VAL A 1 640 ? -11.898 -11.148 6.492 1 94.19 640 VAL A C 1
ATOM 5013 O O . VAL A 1 640 ? -12.391 -11.398 7.594 1 94.19 640 VAL A O 1
ATOM 5016 N N . LEU A 1 641 ? -12.195 -10.055 5.832 1 88.5 641 LEU A N 1
ATOM 5017 C CA . LEU A 1 641 ? -13.07 -9.031 6.387 1 88.5 641 LEU A CA 1
ATOM 5018 C C . LEU A 1 641 ? -14.5 -9.539 6.496 1 88.5 641 LEU A C 1
ATOM 5020 O O . LEU A 1 641 ? -15.312 -8.992 7.246 1 88.5 641 LEU A O 1
ATOM 5024 N N . SER A 1 642 ? -14.883 -10.594 5.77 1 92.56 642 SER A N 1
ATOM 5025 C CA . SER A 1 642 ? -16.234 -11.117 5.773 1 92.56 642 SER A CA 1
ATOM 5026 C C . SER A 1 642 ? -16.438 -12.125 6.906 1 92.56 642 SER A C 1
ATOM 5028 O O . SER A 1 642 ? -17.578 -12.523 7.195 1 92.56 642 SER A O 1
ATOM 5030 N N . ILE A 1 643 ? -15.375 -12.547 7.59 1 92.56 643 ILE A N 1
ATOM 5031 C CA . ILE A 1 643 ? -15.422 -13.609 8.586 1 92.56 643 ILE A CA 1
ATOM 5032 C C . ILE A 1 643 ? -16.391 -13.219 9.703 1 92.56 643 ILE A C 1
ATOM 5034 O O . ILE A 1 643 ? -17.281 -14 10.062 1 92.56 643 ILE A O 1
ATOM 5038 N N . PRO A 1 644 ? -16.312 -11.922 10.273 1 84.94 644 PRO A N 1
ATOM 5039 C CA . PRO A 1 644 ? -17.234 -11.609 11.367 1 84.94 644 PRO A CA 1
ATOM 5040 C C . PRO A 1 644 ? -18.703 -11.672 10.953 1 84.94 644 PRO A C 1
ATOM 5042 O O . PRO A 1 644 ? -19.562 -12.102 11.727 1 84.94 644 PRO A O 1
ATOM 5045 N N . LEU A 1 645 ? -19 -11.25 9.742 1 83.75 645 LEU A N 1
ATOM 5046 C CA . LEU A 1 645 ? -20.359 -11.289 9.219 1 83.75 645 LEU A CA 1
ATOM 5047 C C . LEU A 1 645 ? -20.859 -12.727 9.094 1 83.75 645 LEU A C 1
ATOM 5049 O O . LEU A 1 645 ? -21.969 -13.047 9.523 1 83.75 645 LEU A O 1
ATOM 5053 N N . LEU A 1 646 ? -20.078 -13.609 8.547 1 89.5 646 LEU A N 1
ATOM 5054 C CA . LEU A 1 646 ? -20.453 -15 8.32 1 89.5 646 LEU A CA 1
ATOM 5055 C C . LEU A 1 646 ? -20.469 -15.781 9.633 1 89.5 646 LEU A C 1
ATOM 5057 O O . LEU A 1 646 ? -21.312 -16.656 9.836 1 89.5 646 LEU A O 1
ATOM 5061 N N . TRP A 1 647 ? -19.516 -15.383 10.508 1 88.69 647 TRP A N 1
ATOM 5062 C CA . TRP A 1 647 ? -19.391 -16.047 11.805 1 88.69 647 TRP A CA 1
ATOM 5063 C C . TRP A 1 647 ? -20.688 -15.938 12.602 1 88.69 647 TRP A C 1
ATOM 5065 O O . TRP A 1 647 ? -21.125 -16.906 13.227 1 88.69 647 TRP A O 1
ATOM 5075 N N . LYS A 1 648 ? -21.344 -14.828 12.555 1 83.44 648 LYS A N 1
ATOM 5076 C CA . LYS A 1 648 ? -22.594 -14.578 13.258 1 83.44 648 LYS A CA 1
ATOM 5077 C C . LYS A 1 648 ? -23.766 -15.32 12.594 1 83.44 648 LYS A C 1
ATOM 5079 O O . LYS A 1 648 ? -24.625 -15.875 13.281 1 83.44 648 LYS A O 1
ATOM 5084 N N . LYS A 1 649 ? -23.766 -15.352 11.336 1 83.62 649 LYS A N 1
ATOM 5085 C CA . LYS A 1 649 ? -24.875 -15.969 10.602 1 83.62 649 LYS A CA 1
ATOM 5086 C C . LYS A 1 649 ? -24.844 -17.484 10.758 1 83.62 649 LYS A C 1
ATOM 5088 O O . LYS A 1 649 ? -25.906 -18.141 10.781 1 83.62 649 LYS A O 1
ATOM 5093 N N . TRP A 1 650 ? -23.672 -18.094 10.82 1 87.62 650 TRP A N 1
ATOM 5094 C CA . TRP A 1 650 ? -23.516 -19.531 10.914 1 87.62 650 TRP A CA 1
ATOM 5095 C C . TRP A 1 650 ? -24.078 -20.047 12.234 1 87.62 650 TRP A C 1
ATOM 5097 O O . TRP A 1 650 ? -24.391 -21.234 12.359 1 87.62 650 TRP A O 1
ATOM 5107 N N . LYS A 1 651 ? -24.156 -19.156 13.242 1 82 651 LYS A N 1
ATOM 5108 C CA . LYS A 1 651 ? -24.672 -19.578 14.547 1 82 651 LYS A CA 1
ATOM 5109 C C . LYS A 1 651 ? -26.078 -20.172 14.422 1 82 651 LYS A C 1
ATOM 5111 O O . LYS A 1 651 ? -26.469 -21.016 15.219 1 82 651 LYS A O 1
ATOM 5116 N N . GLN A 1 652 ? -26.734 -19.844 13.398 1 78.44 652 GLN A N 1
ATOM 5117 C CA . GLN A 1 652 ? -28.109 -20.281 13.211 1 78.44 652 GLN A CA 1
ATOM 5118 C C . GLN A 1 652 ? -28.172 -21.578 12.406 1 78.44 652 GLN A C 1
ATOM 5120 O O . GLN A 1 652 ? -29.25 -22.156 12.234 1 78.44 652 GLN A O 1
ATOM 5125 N N . ARG A 1 653 ? -27 -22.078 12.039 1 78.12 653 ARG A N 1
ATOM 5126 C CA . ARG A 1 653 ? -26.969 -23.266 11.188 1 78.12 653 ARG A CA 1
ATOM 5127 C C . ARG A 1 653 ? -26.516 -24.5 11.969 1 78.12 653 ARG A C 1
ATOM 5129 O O . ARG A 1 653 ? -25.766 -24.375 12.938 1 78.12 653 ARG A O 1
ATOM 5136 N N . ASP A 1 654 ? -26.922 -25.625 11.555 1 74.62 654 ASP A N 1
ATOM 5137 C CA . ASP A 1 654 ? -26.594 -26.875 12.242 1 74.62 654 ASP A CA 1
ATOM 5138 C C . ASP A 1 654 ? -25.125 -27.219 12.078 1 74.62 654 ASP A C 1
ATOM 5140 O O . ASP A 1 654 ? -24.531 -27.844 12.961 1 74.62 654 ASP A O 1
ATOM 5144 N N . ASP A 1 655 ? -24.531 -26.734 11.039 1 82.5 655 ASP A N 1
ATOM 5145 C CA . ASP A 1 655 ? -23.141 -27.078 10.773 1 82.5 655 ASP A CA 1
ATOM 5146 C C . ASP A 1 655 ? -22.203 -25.938 11.18 1 82.5 655 ASP A C 1
ATOM 5148 O O . ASP A 1 655 ? -21.109 -25.797 10.641 1 82.5 655 ASP A O 1
ATOM 5152 N N . CYS A 1 656 ? -22.672 -25.172 12.078 1 86.12 656 CYS A N 1
ATOM 5153 C CA . CYS A 1 656 ? -21.953 -23.984 12.531 1 86.12 656 CYS A CA 1
ATOM 5154 C C . CYS A 1 656 ? -20.578 -24.344 13.078 1 86.12 656 CYS A C 1
ATOM 5156 O O . CYS A 1 656 ? -19.594 -23.688 12.758 1 86.12 656 CYS A O 1
ATOM 5158 N N . ARG A 1 657 ? -20.469 -25.453 13.859 1 85.44 657 ARG A N 1
ATOM 5159 C CA . ARG A 1 657 ? -19.234 -25.812 14.531 1 85.44 657 ARG A CA 1
ATOM 5160 C C . ARG A 1 657 ? -18.172 -26.234 13.523 1 85.44 657 ARG A C 1
ATOM 5162 O O . ARG A 1 657 ? -17 -25.875 13.672 1 85.44 657 ARG A O 1
ATOM 5169 N N . ILE A 1 658 ? -18.531 -26.891 12.523 1 88.44 658 ILE A N 1
ATOM 5170 C CA . ILE A 1 658 ? -17.594 -27.359 11.516 1 88.44 658 ILE A CA 1
ATOM 5171 C C . ILE A 1 658 ? -17.094 -26.188 10.672 1 88.44 658 ILE A C 1
ATOM 5173 O O . ILE A 1 658 ? -15.883 -26.078 10.414 1 88.44 658 ILE A O 1
ATOM 5177 N N . ARG A 1 659 ? -17.984 -25.344 10.258 1 91.31 659 ARG A N 1
ATOM 5178 C CA . ARG A 1 659 ? -17.609 -24.188 9.453 1 91.31 659 ARG A CA 1
ATOM 5179 C C . ARG A 1 659 ? -16.625 -23.297 10.203 1 91.31 659 ARG A C 1
ATOM 5181 O O . ARG A 1 659 ? -15.625 -22.859 9.641 1 91.31 659 ARG A O 1
ATOM 5188 N N . ARG A 1 660 ? -16.922 -23.047 11.453 1 93.56 660 ARG A N 1
ATOM 5189 C CA . ARG A 1 660 ? -16.062 -22.188 12.266 1 93.56 660 ARG A CA 1
ATOM 5190 C C . ARG A 1 660 ? -14.703 -22.828 12.492 1 93.56 660 ARG A C 1
ATOM 5192 O O . ARG A 1 660 ? -13.68 -22.141 12.477 1 93.56 660 ARG A O 1
ATOM 5199 N N . ALA A 1 661 ? -14.719 -24.109 12.727 1 93.94 661 ALA A N 1
ATOM 5200 C CA . ALA A 1 661 ? -13.461 -24.844 12.922 1 93.94 661 ALA A CA 1
ATOM 5201 C C . ALA A 1 661 ? -12.586 -24.75 11.672 1 93.94 661 ALA A C 1
ATOM 5203 O O . ALA A 1 661 ? -11.367 -24.562 11.773 1 93.94 661 ALA A O 1
ATOM 5204 N N . LEU A 1 662 ? -13.195 -24.906 10.516 1 94.5 662 LEU A N 1
ATOM 5205 C CA . LEU A 1 662 ? -12.445 -24.844 9.266 1 94.5 662 LEU A CA 1
ATOM 5206 C C . LEU A 1 662 ? -11.789 -23.484 9.078 1 94.5 662 LEU A C 1
ATOM 5208 O O . LEU A 1 662 ? -10.625 -23.391 8.68 1 94.5 662 LEU A O 1
ATOM 5212 N N . VAL A 1 663 ? -12.531 -22.438 9.367 1 95.62 663 VAL A N 1
ATOM 5213 C CA . VAL A 1 663 ? -12.008 -21.078 9.234 1 95.62 663 VAL A CA 1
ATOM 5214 C C . VAL A 1 663 ? -10.883 -20.859 10.242 1 95.62 663 VAL A C 1
ATOM 5216 O O . VAL A 1 663 ? -9.812 -20.359 9.898 1 95.62 663 VAL A O 1
ATOM 5219 N N . LEU A 1 664 ? -11.062 -21.312 11.469 1 95.75 664 LEU A N 1
ATOM 5220 C CA . LEU A 1 664 ? -10.078 -21.109 12.523 1 95.75 664 LEU A CA 1
ATOM 5221 C C . LEU A 1 664 ? -8.797 -21.891 12.227 1 95.75 664 LEU A C 1
ATOM 5223 O O . LEU A 1 664 ? -7.695 -21.344 12.375 1 95.75 664 LEU A O 1
ATOM 5227 N N . ILE A 1 665 ? -8.945 -23.109 11.797 1 96.12 665 ILE A N 1
ATOM 5228 C CA . ILE A 1 665 ? -7.777 -23.922 11.484 1 96.12 665 ILE A CA 1
ATOM 5229 C C . ILE A 1 665 ? -7 -23.312 10.328 1 96.12 665 ILE A C 1
ATOM 5231 O O . ILE A 1 665 ? -5.766 -23.297 10.344 1 96.12 665 ILE A O 1
ATOM 5235 N N . THR A 1 666 ? -7.734 -22.828 9.32 1 97.12 666 THR A N 1
ATOM 5236 C CA . THR A 1 666 ? -7.074 -22.219 8.18 1 97.12 666 THR A CA 1
ATOM 5237 C C . THR A 1 666 ? -6.316 -20.969 8.594 1 97.12 666 THR A C 1
ATOM 5239 O O . THR A 1 666 ? -5.145 -20.797 8.25 1 97.12 666 THR A O 1
ATOM 5242 N N . VAL A 1 667 ? -6.941 -20.047 9.344 1 96.69 667 VAL A N 1
ATOM 5243 C CA . VAL A 1 667 ? -6.34 -18.781 9.727 1 96.69 667 VAL A CA 1
ATOM 5244 C C . VAL A 1 667 ? -5.184 -19.016 10.695 1 96.69 667 VAL A C 1
ATOM 5246 O O . VAL A 1 667 ? -4.082 -18.5 10.492 1 96.69 667 VAL A O 1
ATOM 5249 N N . ILE A 1 668 ? -5.391 -19.875 11.734 1 96.94 668 ILE A N 1
ATOM 5250 C CA . ILE A 1 668 ? -4.348 -20.156 12.711 1 96.94 668 ILE A CA 1
ATOM 5251 C C . ILE A 1 668 ? -3.199 -20.906 12.039 1 96.94 668 ILE A C 1
ATOM 5253 O O . ILE A 1 668 ? -2.029 -20.625 12.297 1 96.94 668 ILE A O 1
ATOM 5257 N N . GLY A 1 669 ? -3.611 -21.859 11.18 1 97.38 669 GLY A N 1
ATOM 5258 C CA . GLY A 1 669 ? -2.588 -22.594 10.445 1 97.38 669 GLY A CA 1
ATOM 5259 C C . GLY A 1 669 ? -1.733 -21.688 9.57 1 97.38 669 GLY A C 1
ATOM 5260 O O . GLY A 1 669 ? -0.511 -21.844 9.523 1 97.38 669 GLY A O 1
ATOM 5261 N N . ALA A 1 670 ? -2.379 -20.75 8.859 1 97.88 670 ALA A N 1
ATOM 5262 C CA . ALA A 1 670 ? -1.648 -19.828 8 1 97.88 670 ALA A CA 1
ATOM 5263 C C . ALA A 1 670 ? -0.715 -18.938 8.82 1 97.88 670 ALA A C 1
ATOM 5265 O O . ALA A 1 670 ? 0.431 -18.703 8.43 1 97.88 670 ALA A O 1
ATOM 5266 N N . VAL A 1 671 ? -1.146 -18.453 9.977 1 97.62 671 VAL A N 1
ATOM 5267 C CA . VAL A 1 671 ? -0.344 -17.578 10.836 1 97.62 671 VAL A CA 1
ATOM 5268 C C . VAL A 1 671 ? 0.833 -18.375 11.406 1 97.62 671 VAL A C 1
ATOM 5270 O O . VAL A 1 671 ? 1.968 -17.891 11.414 1 97.62 671 VAL A O 1
ATOM 5273 N N . LEU A 1 672 ? 0.549 -19.578 11.805 1 97.31 672 LEU A N 1
ATOM 5274 C CA . LEU A 1 672 ? 1.594 -20.422 12.367 1 97.31 672 LEU A CA 1
ATOM 5275 C C . LEU A 1 672 ? 2.658 -20.75 11.32 1 97.31 672 LEU A C 1
ATOM 5277 O O . LEU A 1 672 ? 3.855 -20.672 11.602 1 97.31 672 LEU A O 1
ATOM 5281 N N . LEU A 1 673 ? 2.229 -21.078 10.172 1 97.56 673 LEU A N 1
ATOM 5282 C CA . LEU A 1 673 ? 3.176 -21.422 9.117 1 97.56 673 LEU A CA 1
ATOM 5283 C C . LEU A 1 673 ? 3.994 -20.219 8.695 1 97.56 673 LEU A C 1
ATOM 5285 O O . LEU A 1 673 ? 5.188 -20.328 8.406 1 97.56 673 LEU A O 1
ATOM 5289 N N . ALA A 1 674 ? 3.322 -19.062 8.594 1 97.5 674 ALA A N 1
ATOM 5290 C CA . ALA A 1 674 ? 4.047 -17.828 8.273 1 97.5 674 ALA A CA 1
ATOM 5291 C C . ALA A 1 674 ? 5.133 -17.547 9.312 1 97.5 674 ALA A C 1
ATOM 5293 O O . ALA A 1 674 ? 6.25 -17.156 8.961 1 97.5 674 ALA A O 1
ATOM 5294 N N . TRP A 1 675 ? 4.812 -17.828 10.562 1 96.88 675 TRP A N 1
ATOM 5295 C CA . TRP A 1 675 ? 5.75 -17.609 11.664 1 96.88 675 TRP A CA 1
ATOM 5296 C C . TRP A 1 675 ? 6.922 -18.578 11.578 1 96.88 675 TRP A C 1
ATOM 5298 O O . TRP A 1 675 ? 8.078 -18.188 11.68 1 96.88 675 TRP A O 1
ATOM 5308 N N . VAL A 1 676 ? 6.676 -19.781 11.25 1 96.69 676 VAL A N 1
ATOM 5309 C CA . VAL A 1 676 ? 7.699 -20.812 11.148 1 96.69 676 VAL A CA 1
ATOM 5310 C C . VAL A 1 676 ? 8.594 -20.547 9.938 1 96.69 676 VAL A C 1
ATOM 5312 O O . VAL A 1 676 ? 9.82 -20.625 10.031 1 96.69 676 VAL A O 1
ATOM 5315 N N . ASP A 1 677 ? 7.965 -20.203 8.836 1 96.81 677 ASP A N 1
ATOM 5316 C CA . ASP A 1 677 ? 8.734 -19.922 7.633 1 96.81 677 ASP A CA 1
ATOM 5317 C C . ASP A 1 677 ? 9.648 -18.719 7.84 1 96.81 677 ASP A C 1
ATOM 5319 O O . ASP A 1 677 ? 10.797 -18.703 7.398 1 96.81 677 ASP A O 1
ATOM 5323 N N . TYR A 1 678 ? 9.102 -17.734 8.492 1 96.31 678 TYR A N 1
ATOM 5324 C CA . TYR A 1 678 ? 9.891 -16.547 8.773 1 96.31 678 TYR A CA 1
ATOM 5325 C C . TYR A 1 678 ? 11.117 -16.891 9.617 1 96.31 678 TYR A C 1
ATOM 5327 O O . TYR A 1 678 ? 12.227 -16.438 9.32 1 96.31 678 TYR A O 1
ATOM 5335 N N . CYS A 1 679 ? 10.961 -17.75 10.641 1 95.94 679 CYS A N 1
ATOM 5336 C CA . CYS A 1 679 ? 12.031 -18.047 11.594 1 95.94 679 CYS A CA 1
ATOM 5337 C C . CYS A 1 679 ? 13.008 -19.062 11.008 1 95.94 679 CYS A C 1
ATOM 5339 O O . CYS A 1 679 ? 14.219 -18.953 11.219 1 95.94 679 CYS A O 1
ATOM 5341 N N . MET A 1 680 ? 12.5 -20 10.227 1 95 680 MET A N 1
ATOM 5342 C CA . MET A 1 680 ? 13.336 -21.125 9.828 1 95 680 MET A CA 1
ATOM 5343 C C . MET A 1 680 ? 13.938 -20.891 8.445 1 95 680 MET A C 1
ATOM 5345 O O . MET A 1 680 ? 14.969 -21.484 8.102 1 95 680 MET A O 1
ATOM 5349 N N . ALA A 1 681 ? 13.328 -20.031 7.66 1 94 681 ALA A N 1
ATOM 5350 C CA . ALA A 1 681 ? 13.82 -19.891 6.293 1 94 681 ALA A CA 1
ATOM 5351 C C . ALA A 1 681 ? 14.008 -18.406 5.941 1 94 681 ALA A C 1
ATOM 5353 O O . ALA A 1 681 ? 15.078 -18 5.488 1 94 681 ALA A O 1
ATOM 5354 N N . GLY A 1 682 ? 13.062 -17.625 6.156 1 95.75 682 GLY A N 1
ATOM 5355 C CA . GLY A 1 682 ? 13.172 -16.203 5.816 1 95.75 682 GLY A CA 1
ATOM 5356 C C . GLY A 1 682 ? 11.961 -15.672 5.082 1 95.75 682 GLY A C 1
ATOM 5357 O O . GLY A 1 682 ? 10.836 -16.141 5.305 1 95.75 682 GLY A O 1
ATOM 5358 N N . ILE A 1 683 ? 12.156 -14.617 4.309 1 96.25 683 ILE A N 1
ATOM 5359 C CA . ILE A 1 683 ? 11.055 -13.961 3.604 1 96.25 683 ILE A CA 1
ATOM 5360 C C . ILE A 1 683 ? 11.281 -14.055 2.098 1 96.25 683 ILE A C 1
ATOM 5362 O O . ILE A 1 683 ? 12.297 -13.578 1.586 1 96.25 683 ILE A O 1
ATOM 5366 N N . THR A 1 684 ? 10.414 -14.656 1.427 1 95.25 684 THR A N 1
ATOM 5367 C CA . THR A 1 684 ? 10.406 -14.727 -0.03 1 95.25 684 THR A CA 1
ATOM 5368 C C . THR A 1 684 ? 9.008 -15.047 -0.551 1 95.25 684 THR A C 1
ATOM 5370 O O . THR A 1 684 ? 8.141 -15.5 0.206 1 95.25 684 THR A O 1
ATOM 5373 N N . ILE A 1 685 ? 8.711 -14.797 -1.774 1 94.44 685 ILE A N 1
ATOM 5374 C CA . ILE A 1 685 ? 7.418 -15.086 -2.387 1 94.44 685 ILE A CA 1
ATOM 5375 C C . ILE A 1 685 ? 7.164 -16.594 -2.361 1 94.44 685 ILE A C 1
ATOM 5377 O O . ILE A 1 685 ? 6.02 -17.031 -2.256 1 94.44 685 ILE A O 1
ATOM 5381 N N . ARG A 1 686 ? 8.188 -17.375 -2.398 1 93.56 686 ARG A N 1
ATOM 5382 C CA . ARG A 1 686 ? 8.094 -18.828 -2.355 1 93.56 686 ARG A CA 1
ATOM 5383 C C . ARG A 1 686 ? 7.359 -19.297 -1.102 1 93.56 686 ARG A C 1
ATOM 5385 O O . ARG A 1 686 ? 6.461 -20.141 -1.175 1 93.56 686 ARG A O 1
ATOM 5392 N N . TYR A 1 687 ? 7.684 -18.719 -0.02 1 95.75 687 TYR A N 1
ATOM 5393 C CA . TYR A 1 687 ? 7.086 -19.125 1.243 1 95.75 687 TYR A CA 1
ATOM 5394 C C . TYR A 1 687 ? 5.703 -18.516 1.421 1 95.75 687 TYR A C 1
ATOM 5396 O O . TYR A 1 687 ? 4.875 -19.031 2.172 1 95.75 687 TYR A O 1
ATOM 5404 N N . LEU A 1 688 ? 5.465 -17.422 0.718 1 96.62 688 LEU A N 1
ATOM 5405 C CA . LEU A 1 688 ? 4.125 -16.859 0.722 1 96.62 688 LEU A CA 1
ATOM 5406 C C . LEU A 1 688 ? 3.119 -17.828 0.1 1 96.62 688 LEU A C 1
ATOM 5408 O O . LEU A 1 688 ? 1.963 -17.875 0.522 1 96.62 688 LEU A O 1
ATOM 5412 N N . LEU A 1 689 ? 3.559 -18.594 -0.852 1 96.56 689 LEU A N 1
ATOM 5413 C CA . LEU A 1 689 ? 2.676 -19.531 -1.536 1 96.56 689 LEU A CA 1
ATOM 5414 C C . LEU A 1 689 ? 2.176 -20.609 -0.576 1 96.56 689 LEU A C 1
ATOM 5416 O O . LEU A 1 689 ? 1.09 -21.156 -0.767 1 96.56 689 LEU A O 1
ATOM 5420 N N . ASP A 1 690 ? 2.924 -20.828 0.498 1 97.19 690 ASP A N 1
ATOM 5421 C CA . ASP A 1 690 ? 2.529 -21.812 1.491 1 97.19 690 ASP A CA 1
ATOM 5422 C C . ASP A 1 690 ? 1.223 -21.422 2.176 1 97.19 690 ASP A C 1
ATOM 5424 O O . ASP A 1 690 ? 0.439 -22.281 2.58 1 97.19 690 ASP A O 1
ATOM 5428 N N . ILE A 1 691 ? 1.047 -20.188 2.314 1 97.62 691 ILE A N 1
ATOM 5429 C CA . ILE A 1 691 ? -0.142 -19.781 3.053 1 97.62 691 ILE A CA 1
ATOM 5430 C C . ILE A 1 691 ? -1.236 -19.359 2.076 1 97.62 691 ILE A C 1
ATOM 5432 O O . ILE A 1 691 ? -2.426 -19.453 2.389 1 97.62 691 ILE A O 1
ATOM 5436 N N . MET A 1 692 ? -0.896 -18.984 0.852 1 97.81 692 MET A N 1
ATOM 5437 C CA . MET A 1 692 ? -1.869 -18.484 -0.112 1 97.81 692 MET A CA 1
ATOM 5438 C C . MET A 1 692 ? -2.762 -19.609 -0.627 1 97.81 692 MET A C 1
ATOM 5440 O O . MET A 1 692 ? -3.922 -19.375 -0.971 1 97.81 692 MET A O 1
ATOM 5444 N N . VAL A 1 693 ? -2.254 -20.781 -0.691 1 97.44 693 VAL A N 1
ATOM 5445 C CA . VAL A 1 693 ? -3.012 -21.891 -1.25 1 97.44 693 VAL A CA 1
ATOM 5446 C C . VAL A 1 693 ? -4.305 -22.094 -0.461 1 97.44 693 VAL A C 1
ATOM 5448 O O . VAL A 1 693 ? -5.395 -22.125 -1.04 1 97.44 693 VAL A O 1
ATOM 5451 N N . VAL A 1 694 ? -4.258 -22.078 0.829 1 97.56 694 VAL A N 1
ATOM 5452 C CA . VAL A 1 694 ? -5.441 -22.344 1.642 1 97.56 694 VAL A CA 1
ATOM 5453 C C . VAL A 1 694 ? -6.25 -21.062 1.812 1 97.56 694 VAL A C 1
ATOM 5455 O O . VAL A 1 694 ? -7.484 -21.109 1.865 1 97.56 694 VAL A O 1
ATOM 5458 N N . LEU A 1 695 ? -5.586 -19.938 1.859 1 97.94 695 LEU A N 1
ATOM 5459 C CA . LEU A 1 695 ? -6.285 -18.672 2.045 1 97.94 695 LEU A CA 1
ATOM 5460 C C . LEU A 1 695 ? -7.117 -18.328 0.813 1 97.94 695 LEU A C 1
ATOM 5462 O O . LEU A 1 695 ? -8.203 -17.75 0.933 1 97.94 695 LEU A O 1
ATOM 5466 N N . SER A 1 696 ? -6.586 -18.641 -0.351 1 98 696 SER A N 1
ATOM 5467 C CA . SER A 1 696 ? -7.324 -18.344 -1.578 1 98 696 SER A CA 1
ATOM 5468 C C . SER A 1 696 ? -8.594 -19.188 -1.669 1 98 696 SER A C 1
ATOM 5470 O O . SER A 1 696 ? -9.656 -18.672 -2.02 1 98 696 SER A O 1
ATOM 5472 N N . VAL A 1 697 ? -8.5 -20.453 -1.32 1 97.81 697 VAL A N 1
ATOM 5473 C CA . VAL A 1 697 ? -9.656 -21.344 -1.353 1 97.81 697 VAL A CA 1
ATOM 5474 C C . VAL A 1 697 ? -10.672 -20.906 -0.301 1 97.81 697 VAL A C 1
ATOM 5476 O O . VAL A 1 697 ? -11.867 -20.781 -0.595 1 97.81 697 VAL A O 1
ATOM 5479 N N . MET A 1 698 ? -10.18 -20.672 0.892 1 96.88 698 MET A N 1
ATOM 5480 C CA . MET A 1 698 ? -11.07 -20.266 1.978 1 96.88 698 MET A CA 1
ATOM 5481 C C . MET A 1 698 ? -11.773 -18.953 1.639 1 96.88 698 MET A C 1
ATOM 5483 O O . MET A 1 698 ? -12.984 -18.828 1.843 1 96.88 698 MET A O 1
ATOM 5487 N N . SER A 1 699 ? -10.984 -17.984 1.14 1 97.56 699 SER A N 1
ATOM 5488 C CA . SER A 1 699 ? -11.562 -16.688 0.793 1 97.56 699 SER A CA 1
ATOM 5489 C C . SER A 1 699 ? -12.656 -16.844 -0.265 1 97.56 699 SER A C 1
ATOM 5491 O O . SER A 1 699 ? -13.688 -16.172 -0.195 1 97.56 699 SER A O 1
ATOM 5493 N N . THR A 1 700 ? -12.438 -17.672 -1.229 1 97.88 700 THR A N 1
ATOM 5494 C CA . THR A 1 700 ? -13.438 -17.922 -2.262 1 97.88 700 THR A CA 1
ATOM 5495 C C . THR A 1 700 ? -14.711 -18.5 -1.655 1 97.88 700 THR A C 1
ATOM 5497 O O . THR A 1 700 ? -15.812 -18.031 -1.948 1 97.88 700 THR A O 1
ATOM 5500 N N . MET A 1 701 ? -14.594 -19.453 -0.743 1 96.62 701 MET A N 1
ATOM 5501 C CA . MET A 1 701 ? -15.742 -20.094 -0.107 1 96.62 701 MET A CA 1
ATOM 5502 C C . MET A 1 701 ? -16.516 -19.094 0.754 1 96.62 701 MET A C 1
ATOM 5504 O O . MET A 1 701 ? -17.75 -19.109 0.772 1 96.62 701 MET A O 1
ATOM 5508 N N . LEU A 1 702 ? -15.758 -18.25 1.39 1 96.5 702 LEU A N 1
ATOM 5509 C CA . LEU A 1 702 ? -16.391 -17.25 2.24 1 96.5 702 LEU A CA 1
ATOM 5510 C C . LEU A 1 702 ? -17.141 -16.219 1.401 1 96.5 702 LEU A C 1
ATOM 5512 O O . LEU A 1 702 ? -18.312 -15.93 1.672 1 96.5 702 LEU A O 1
ATOM 5516 N N . LEU A 1 703 ? -16.562 -15.742 0.367 1 97 703 LEU A N 1
ATOM 5517 C CA . LEU A 1 703 ? -17.109 -14.664 -0.442 1 97 703 LEU A CA 1
ATOM 5518 C C . LEU A 1 703 ? -18.344 -15.133 -1.203 1 97 703 LEU A C 1
ATOM 5520 O O . LEU A 1 703 ? -19.266 -14.352 -1.447 1 97 703 LEU A O 1
ATOM 5524 N N . LEU A 1 704 ? -18.422 -16.406 -1.567 1 96.62 704 LEU A N 1
ATOM 5525 C CA . LEU A 1 704 ? -19.562 -16.953 -2.277 1 96.62 704 LEU A CA 1
ATOM 5526 C C . LEU A 1 704 ? -20.812 -16.922 -1.397 1 96.62 704 LEU A C 1
ATOM 5528 O O . LEU A 1 704 ? -21.938 -16.891 -1.904 1 96.62 704 LEU A O 1
ATOM 5532 N N . GLN A 1 705 ? -20.656 -16.844 -0.093 1 94.19 705 GLN A N 1
ATOM 5533 C CA . GLN A 1 705 ? -21.781 -16.938 0.837 1 94.19 705 GLN A CA 1
ATOM 5534 C C . GLN A 1 705 ? -22.281 -15.539 1.22 1 94.19 705 GLN A C 1
ATOM 5536 O O . GLN A 1 705 ? -23.375 -15.398 1.764 1 94.19 705 GLN A O 1
ATOM 5541 N N . VAL A 1 706 ? -21.531 -14.516 0.932 1 92.75 706 VAL A N 1
ATOM 5542 C CA . VAL A 1 706 ? -21.797 -13.172 1.438 1 92.75 706 VAL A CA 1
ATOM 5543 C C . VAL A 1 706 ? -23.094 -12.633 0.839 1 92.75 706 VAL A C 1
ATOM 5545 O O . VAL A 1 706 ? -23.953 -12.125 1.561 1 92.75 706 VAL A O 1
ATOM 5548 N N . PRO A 1 707 ? -23.297 -12.789 -0.505 1 91.69 707 PRO A N 1
ATOM 5549 C CA . PRO A 1 707 ? -24.547 -12.25 -1.062 1 91.69 707 PRO A CA 1
ATOM 5550 C C . PRO A 1 707 ? -25.797 -12.875 -0.451 1 91.69 707 PRO A C 1
ATOM 5552 O O . PRO A 1 707 ? -26.781 -12.18 -0.194 1 91.69 707 PRO A O 1
ATOM 5555 N N . ALA A 1 708 ? -25.812 -14.18 -0.213 1 89.75 708 ALA A N 1
ATOM 5556 C CA . ALA A 1 708 ? -26.969 -14.875 0.365 1 89.75 708 ALA A CA 1
ATOM 5557 C C . ALA A 1 708 ? -27.234 -14.398 1.787 1 89.75 708 ALA A C 1
ATOM 5559 O O . ALA A 1 708 ? -28.391 -14.352 2.221 1 89.75 708 ALA A O 1
ATOM 5560 N N . VAL A 1 709 ? -26.219 -14.047 2.492 1 87 709 VAL A N 1
ATOM 5561 C CA . VAL A 1 709 ? -26.359 -13.602 3.877 1 87 709 VAL A CA 1
ATOM 5562 C C . VAL A 1 709 ? -26.906 -12.18 3.916 1 87 709 VAL A C 1
ATOM 5564 O O . VAL A 1 709 ? -27.641 -11.812 4.832 1 87 709 VAL A O 1
ATOM 5567 N N . LEU A 1 710 ? -26.594 -11.391 2.891 1 84.38 710 LEU A N 1
ATOM 5568 C CA . LEU A 1 710 ? -26.984 -9.984 2.865 1 84.38 710 LEU A CA 1
ATOM 5569 C C . LEU A 1 710 ? -28.375 -9.828 2.252 1 84.38 710 LEU A C 1
ATOM 5571 O O . LEU A 1 710 ? -29.047 -8.82 2.473 1 84.38 710 LEU A O 1
ATOM 5575 N N . LYS A 1 711 ? -28.875 -10.805 1.519 1 84.88 711 LYS A N 1
ATOM 5576 C CA . LYS A 1 711 ? -30.125 -10.727 0.753 1 84.88 711 LYS A CA 1
ATOM 5577 C C . LYS A 1 711 ? -31.312 -10.469 1.666 1 84.88 711 LYS A C 1
ATOM 5579 O O . LYS A 1 711 ? -32.156 -9.625 1.361 1 84.88 711 LYS A O 1
ATOM 5584 N N . PRO A 1 712 ? -31.406 -11.211 2.809 1 79.75 712 PRO A N 1
ATOM 5585 C CA . PRO A 1 712 ? -32.562 -10.961 3.68 1 79.75 712 PRO A CA 1
ATOM 5586 C C . PRO A 1 712 ? -32.594 -9.531 4.219 1 79.75 712 PRO A C 1
ATOM 5588 O O . PRO A 1 712 ? -33.656 -9.008 4.539 1 79.75 712 PRO A O 1
ATOM 5591 N N . TYR A 1 713 ? -31.484 -8.961 4.273 1 72.81 713 TYR A N 1
ATOM 5592 C CA . TYR A 1 713 ? -31.422 -7.594 4.785 1 72.81 713 TYR A CA 1
ATOM 5593 C C . TYR A 1 713 ? -31.797 -6.586 3.701 1 72.81 713 TYR A C 1
ATOM 5595 O O . TYR A 1 713 ? -32.594 -5.668 3.938 1 72.81 713 TYR A O 1
ATOM 5603 N N . SER A 1 714 ? -31.188 -6.691 2.543 1 77.19 714 SER A N 1
ATOM 5604 C CA . SER A 1 714 ? -31.422 -5.812 1.405 1 77.19 714 SER A CA 1
ATOM 5605 C C . SER A 1 714 ? -31.062 -6.496 0.091 1 77.19 714 SER A C 1
ATOM 5607 O O . SER A 1 714 ? -29.922 -6.906 -0.104 1 77.19 714 SER A O 1
ATOM 5609 N N . ALA A 1 715 ? -32.031 -6.508 -0.735 1 79.31 715 ALA A N 1
ATOM 5610 C CA . ALA A 1 715 ? -31.797 -7.074 -2.059 1 79.31 715 ALA A CA 1
ATOM 5611 C C . ALA A 1 715 ? -30.734 -6.27 -2.805 1 79.31 715 ALA A C 1
ATOM 5613 O O . ALA A 1 715 ? -29.891 -6.84 -3.512 1 79.31 715 ALA A O 1
ATOM 5614 N N . ASN A 1 716 ? -30.75 -5.016 -2.596 1 77.56 716 ASN A N 1
ATOM 5615 C CA . ASN A 1 716 ? -29.781 -4.145 -3.24 1 77.56 716 ASN A CA 1
ATOM 5616 C C . ASN A 1 716 ? -28.375 -4.367 -2.688 1 77.56 716 ASN A C 1
ATOM 5618 O O . ASN A 1 716 ? -27.391 -4.359 -3.439 1 77.56 716 ASN A O 1
ATOM 5622 N N . ALA A 1 717 ? -28.312 -4.566 -1.404 1 78.81 717 ALA A N 1
ATOM 5623 C CA . ALA A 1 717 ? -27.016 -4.832 -0.78 1 78.81 717 ALA A CA 1
ATOM 5624 C C . ALA A 1 717 ? -26.422 -6.137 -1.292 1 78.81 717 ALA A C 1
ATOM 5626 O O . ALA A 1 717 ? -25.203 -6.23 -1.499 1 78.81 717 ALA A O 1
ATOM 5627 N N . ALA A 1 718 ? -27.234 -7.055 -1.509 1 86.12 718 ALA A N 1
ATOM 5628 C CA . ALA A 1 718 ? -26.781 -8.344 -2.031 1 86.12 718 ALA A CA 1
ATOM 5629 C C . ALA A 1 718 ? -26.25 -8.195 -3.451 1 86.12 718 ALA A C 1
ATOM 5631 O O . ALA A 1 718 ? -25.219 -8.781 -3.793 1 86.12 718 ALA A O 1
ATOM 5632 N N . GLN A 1 719 ? -26.906 -7.406 -4.219 1 85.81 719 GLN A N 1
ATOM 5633 C CA . GLN A 1 719 ? -26.484 -7.203 -5.598 1 85.81 719 GLN A CA 1
ATOM 5634 C C . GLN A 1 719 ? -25.172 -6.426 -5.66 1 85.81 719 GLN A C 1
ATOM 5636 O O . GLN A 1 719 ? -24.281 -6.758 -6.453 1 85.81 719 GLN A O 1
ATOM 5641 N N . ILE A 1 720 ? -25.078 -5.445 -4.891 1 83.5 720 ILE A N 1
ATOM 5642 C CA . ILE A 1 720 ? -23.859 -4.641 -4.852 1 83.5 720 ILE A CA 1
ATOM 5643 C C . ILE A 1 720 ? -22.703 -5.488 -4.344 1 83.5 720 ILE A C 1
ATOM 5645 O O . ILE A 1 720 ? -21.578 -5.379 -4.848 1 83.5 720 ILE A O 1
ATOM 5649 N N . SER A 1 721 ? -23.016 -6.27 -3.35 1 89.12 721 SER A N 1
ATOM 5650 C CA . SER A 1 721 ? -21.953 -7.121 -2.816 1 89.12 721 SER A CA 1
ATOM 5651 C C . SER A 1 721 ? -21.422 -8.062 -3.885 1 89.12 721 SER A C 1
ATOM 5653 O O . SER A 1 721 ? -20.203 -8.32 -3.938 1 89.12 721 SER A O 1
ATOM 5655 N N . GLN A 1 722 ? -22.219 -8.578 -4.738 1 93.31 722 GLN A N 1
ATOM 5656 C CA . GLN A 1 722 ? -21.766 -9.453 -5.816 1 93.31 722 GLN A CA 1
ATOM 5657 C C . GLN A 1 722 ? -20.781 -8.742 -6.734 1 93.31 722 GLN A C 1
ATOM 5659 O O . GLN A 1 722 ? -19.75 -9.305 -7.109 1 93.31 722 GLN A O 1
ATOM 5664 N N . LYS A 1 723 ? -21.125 -7.52 -7.02 1 91.12 723 LYS A N 1
ATOM 5665 C CA . LYS A 1 723 ? -20.266 -6.754 -7.922 1 91.12 723 LYS A CA 1
ATOM 5666 C C . LYS A 1 723 ? -18.938 -6.418 -7.254 1 91.12 723 LYS A C 1
ATOM 5668 O O . LYS A 1 723 ? -17.891 -6.484 -7.895 1 91.12 723 LYS A O 1
ATOM 5673 N N . VAL A 1 724 ? -18.984 -6.09 -6.004 1 90.56 724 VAL A N 1
ATOM 5674 C CA . VAL A 1 724 ? -17.781 -5.758 -5.258 1 90.56 724 VAL A CA 1
ATOM 5675 C C . VAL A 1 724 ? -16.891 -6.992 -5.145 1 90.56 724 VAL A C 1
ATOM 5677 O O . VAL A 1 724 ? -15.664 -6.902 -5.324 1 90.56 724 VAL A O 1
ATOM 5680 N N . ILE A 1 725 ? -17.484 -8.094 -4.863 1 95.88 725 ILE A N 1
ATOM 5681 C CA . ILE A 1 725 ? -16.734 -9.344 -4.738 1 95.88 725 ILE A CA 1
ATOM 5682 C C . ILE A 1 725 ? -16.125 -9.719 -6.086 1 95.88 725 ILE A C 1
ATOM 5684 O O . ILE A 1 725 ? -14.953 -10.102 -6.156 1 95.88 725 ILE A O 1
ATOM 5688 N N . ALA A 1 726 ? -16.922 -9.586 -7.133 1 96 726 ALA A N 1
ATOM 5689 C CA . ALA A 1 726 ? -16.391 -9.867 -8.469 1 96 726 ALA A CA 1
ATOM 5690 C C . ALA A 1 726 ? -15.211 -8.961 -8.797 1 96 726 ALA A C 1
ATOM 5692 O O . ALA A 1 726 ? -14.227 -9.406 -9.391 1 96 726 ALA A O 1
ATOM 5693 N N . LEU A 1 727 ? -15.352 -7.738 -8.391 1 94.5 727 LEU A N 1
ATOM 5694 C CA . LEU A 1 727 ? -14.266 -6.789 -8.609 1 94.5 727 LEU A CA 1
ATOM 5695 C C . LEU A 1 727 ? -13.023 -7.188 -7.82 1 94.5 727 LEU A C 1
ATOM 5697 O O . LEU A 1 727 ? -11.906 -7.082 -8.328 1 94.5 727 LEU A O 1
ATOM 5701 N N . ALA A 1 728 ? -13.18 -7.594 -6.633 1 96.19 728 ALA A N 1
ATOM 5702 C CA . ALA A 1 728 ? -12.062 -8.039 -5.801 1 96.19 728 ALA A CA 1
ATOM 5703 C C . ALA A 1 728 ? -11.391 -9.273 -6.398 1 96.19 728 ALA A C 1
ATOM 5705 O O . ALA A 1 728 ? -10.164 -9.367 -6.422 1 96.19 728 ALA A O 1
ATOM 5706 N N . MET A 1 729 ? -12.188 -10.211 -6.867 1 97.94 729 MET A N 1
ATOM 5707 C CA . MET A 1 729 ? -11.664 -11.43 -7.477 1 97.94 729 MET A CA 1
ATOM 5708 C C . MET A 1 729 ? -10.906 -11.117 -8.766 1 97.94 729 MET A C 1
ATOM 5710 O O . MET A 1 729 ? -9.82 -11.648 -9 1 97.94 729 MET A O 1
ATOM 5714 N N . THR A 1 730 ? -11.5 -10.203 -9.547 1 97.19 730 THR A N 1
ATOM 5715 C CA . THR A 1 730 ? -10.82 -9.766 -10.758 1 97.19 730 THR A CA 1
ATOM 5716 C C . THR A 1 730 ? -9.539 -9.008 -10.422 1 97.19 730 THR A C 1
ATOM 5718 O O . THR A 1 730 ? -8.516 -9.164 -11.102 1 97.19 730 THR A O 1
ATOM 5721 N N . GLY A 1 731 ? -9.594 -8.188 -9.375 1 96.62 731 GLY A N 1
ATOM 5722 C CA . GLY A 1 731 ? -8.414 -7.477 -8.914 1 96.62 731 GLY A CA 1
ATOM 5723 C C . GLY A 1 731 ? -7.277 -8.398 -8.508 1 96.62 731 GLY A C 1
ATOM 5724 O O . GLY A 1 731 ? -6.109 -8.109 -8.773 1 96.62 731 GLY A O 1
ATOM 5725 N N . THR A 1 732 ? -7.594 -9.484 -7.906 1 97.75 732 THR A N 1
ATOM 5726 C CA . THR A 1 732 ? -6.59 -10.469 -7.512 1 97.75 732 THR A CA 1
ATOM 5727 C C . THR A 1 732 ? -5.922 -11.086 -8.734 1 97.75 732 THR A C 1
ATOM 5729 O O . THR A 1 732 ? -4.699 -11.234 -8.773 1 97.75 732 THR A O 1
ATOM 5732 N N . VAL A 1 733 ? -6.738 -11.43 -9.734 1 97.88 733 VAL A N 1
ATOM 5733 C CA . VAL A 1 733 ? -6.203 -12.008 -10.969 1 97.88 733 VAL A CA 1
ATOM 5734 C C . VAL A 1 733 ? -5.285 -11 -11.648 1 97.88 733 VAL A C 1
ATOM 5736 O O . VAL A 1 733 ? -4.191 -11.352 -12.102 1 97.88 733 VAL A O 1
ATOM 5739 N N . LEU A 1 734 ? -5.676 -9.773 -11.664 1 96.5 734 LEU A N 1
ATOM 5740 C CA . LEU A 1 734 ? -4.887 -8.719 -12.297 1 96.5 734 LEU A CA 1
ATOM 5741 C C . LEU A 1 734 ? -3.592 -8.477 -11.523 1 96.5 734 LEU A C 1
ATOM 5743 O O . LEU A 1 734 ? -2.545 -8.227 -12.125 1 96.5 734 LEU A O 1
ATOM 5747 N N . ALA A 1 735 ? -3.637 -8.477 -10.219 1 96.06 735 ALA A N 1
ATOM 5748 C CA . ALA A 1 735 ? -2.439 -8.297 -9.398 1 96.06 735 ALA A CA 1
ATOM 5749 C C . ALA A 1 735 ? -1.406 -9.383 -9.695 1 96.06 735 ALA A C 1
ATOM 5751 O O . ALA A 1 735 ? -0.224 -9.086 -9.883 1 96.06 735 ALA A O 1
ATOM 5752 N N . TYR A 1 736 ? -1.864 -10.617 -9.758 1 96.19 736 TYR A N 1
ATOM 5753 C CA . TYR A 1 736 ? -0.943 -11.711 -10.047 1 96.19 736 TYR A CA 1
ATOM 5754 C C . TYR A 1 736 ? -0.42 -11.617 -11.477 1 96.19 736 TYR A C 1
ATOM 5756 O O . TYR A 1 736 ? 0.727 -11.984 -11.75 1 96.19 736 TYR A O 1
ATOM 5764 N N . PHE A 1 737 ? -1.271 -11.18 -12.359 1 95.44 737 PHE A N 1
ATOM 5765 C CA . PHE A 1 737 ? -0.828 -10.945 -13.727 1 95.44 737 PHE A CA 1
ATOM 5766 C C . PHE A 1 737 ? 0.32 -9.945 -13.766 1 95.44 737 PHE A C 1
ATOM 5768 O O . PHE A 1 737 ? 1.313 -10.156 -14.461 1 95.44 737 PHE A O 1
ATOM 5775 N N . CYS A 1 738 ? 0.206 -8.891 -13.008 1 95.31 738 CYS A N 1
ATOM 5776 C CA . CYS A 1 738 ? 1.264 -7.887 -12.938 1 95.31 738 CYS A CA 1
ATOM 5777 C C . CYS A 1 738 ? 2.545 -8.492 -12.367 1 95.31 738 CYS A C 1
ATOM 5779 O O . CYS A 1 738 ? 3.639 -8.203 -12.859 1 95.31 738 CYS A O 1
ATOM 5781 N N . ILE A 1 739 ? 2.438 -9.344 -11.422 1 94.38 739 ILE A N 1
ATOM 5782 C CA . ILE A 1 739 ? 3.592 -9.984 -10.805 1 94.38 739 ILE A CA 1
ATOM 5783 C C . ILE A 1 739 ? 4.289 -10.875 -11.828 1 94.38 739 ILE A C 1
ATOM 5785 O O . ILE A 1 739 ? 5.52 -10.883 -11.922 1 94.38 739 ILE A O 1
ATOM 5789 N N . LEU A 1 740 ? 3.5 -11.578 -12.617 1 95.69 740 LEU A N 1
ATOM 5790 C CA . LEU A 1 740 ? 4.055 -12.484 -13.625 1 95.69 740 LEU A CA 1
ATOM 5791 C C . LEU A 1 740 ? 4.828 -11.711 -14.688 1 95.69 740 LEU A C 1
ATOM 5793 O O . LEU A 1 740 ? 5.91 -12.125 -15.094 1 95.69 740 LEU A O 1
ATOM 5797 N N . ILE A 1 741 ? 4.352 -10.547 -14.992 1 93.5 741 ILE A N 1
ATOM 5798 C CA . ILE A 1 741 ? 4.953 -9.75 -16.047 1 93.5 741 ILE A CA 1
ATOM 5799 C C . ILE A 1 741 ? 6.223 -9.078 -15.539 1 93.5 741 ILE A C 1
ATOM 5801 O O . ILE A 1 741 ? 7.188 -8.906 -16.297 1 93.5 741 ILE A O 1
ATOM 5805 N N . THR A 1 742 ? 6.363 -8.836 -14.234 1 90.88 742 THR A N 1
ATOM 5806 C CA . THR A 1 742 ? 7.484 -8.086 -13.68 1 90.88 742 THR A CA 1
ATOM 5807 C C . THR A 1 742 ? 8.562 -9.031 -13.164 1 90.88 742 THR A C 1
ATOM 5809 O O . THR A 1 742 ? 9.562 -8.586 -12.586 1 90.88 742 THR A O 1
ATOM 5812 N N . SER A 1 743 ? 8.484 -10.328 -13.305 1 86 743 SER A N 1
ATOM 5813 C CA . SER A 1 743 ? 9.391 -11.297 -12.703 1 86 743 SER A CA 1
ATOM 5814 C C . SER A 1 743 ? 10.711 -11.367 -13.461 1 86 743 SER A C 1
ATOM 5816 O O . SER A 1 743 ? 11.586 -12.156 -13.117 1 86 743 SER A O 1
ATOM 5818 N N . GLY A 1 744 ? 11 -10.633 -14.461 1 76.88 744 GLY A N 1
ATOM 5819 C CA . GLY A 1 744 ? 12.297 -10.562 -15.109 1 76.88 744 GLY A CA 1
ATOM 5820 C C . GLY A 1 744 ? 12.422 -11.484 -16.312 1 76.88 744 GLY A C 1
ATOM 5821 O O . GLY A 1 744 ? 11.477 -12.203 -16.641 1 76.88 744 GLY A O 1
ATOM 5822 N N . ASP A 1 745 ? 13.547 -11.578 -16.891 1 75.19 745 ASP A N 1
ATOM 5823 C CA . ASP A 1 745 ? 13.742 -12.266 -18.172 1 75.19 745 ASP A CA 1
ATOM 5824 C C . ASP A 1 745 ? 14.109 -13.734 -17.953 1 75.19 745 ASP A C 1
ATOM 5826 O O . ASP A 1 745 ? 14.125 -14.523 -18.891 1 75.19 745 ASP A O 1
ATOM 5830 N N . GLY A 1 746 ? 14.383 -14.117 -16.703 1 83.31 746 GLY A N 1
ATOM 5831 C CA . GLY A 1 746 ? 14.797 -15.492 -16.469 1 83.31 746 GLY A CA 1
ATOM 5832 C C . GLY A 1 746 ? 13.641 -16.422 -16.156 1 83.31 746 GLY A C 1
ATOM 5833 O O . GLY A 1 746 ? 13.844 -17.609 -15.883 1 83.31 746 GLY A O 1
ATOM 5834 N N . VAL A 1 747 ? 12.445 -15.984 -16.453 1 91.44 747 VAL A N 1
ATOM 5835 C CA . VAL A 1 747 ? 11.281 -16.766 -16.062 1 91.44 747 VAL A CA 1
ATOM 5836 C C . VAL A 1 747 ? 10.648 -17.422 -17.297 1 91.44 747 VAL A C 1
ATOM 5838 O O . VAL A 1 747 ? 10.984 -17.062 -18.422 1 91.44 747 VAL A O 1
ATOM 5841 N N . ALA A 1 748 ? 9.781 -18.375 -17.109 1 94.25 748 ALA A N 1
ATOM 5842 C CA . ALA A 1 748 ? 9.195 -19.188 -18.172 1 94.25 748 ALA A CA 1
ATOM 5843 C C . ALA A 1 748 ? 8.375 -18.344 -19.141 1 94.25 748 ALA A C 1
ATOM 5845 O O . ALA A 1 748 ? 8.461 -18.516 -20.359 1 94.25 748 ALA A O 1
ATOM 5846 N N . LEU A 1 749 ? 7.605 -17.422 -18.672 1 94.94 749 LEU A N 1
ATOM 5847 C CA . LEU A 1 749 ? 6.734 -16.594 -19.5 1 94.94 749 LEU A CA 1
ATOM 5848 C C . LEU A 1 749 ? 7.543 -15.781 -20.5 1 94.94 749 LEU A C 1
ATOM 5850 O O . LEU A 1 749 ? 7.176 -15.703 -21.672 1 94.94 749 LEU A O 1
ATOM 5854 N N . TYR A 1 750 ? 8.672 -15.242 -20.109 1 92.75 750 TYR A N 1
ATOM 5855 C CA . TYR A 1 750 ? 9.5 -14.422 -20.984 1 92.75 750 TYR A CA 1
ATOM 5856 C C . TYR A 1 750 ? 10.289 -15.289 -21.953 1 92.75 750 TYR A C 1
ATOM 5858 O O . TYR A 1 750 ? 10.547 -14.883 -23.094 1 92.75 750 TYR A O 1
ATOM 5866 N N . LYS A 1 751 ? 10.695 -16.438 -21.438 1 91.94 751 LYS A N 1
ATOM 5867 C CA . LYS A 1 751 ? 11.383 -17.359 -22.344 1 91.94 751 LYS A CA 1
ATOM 5868 C C . LYS A 1 751 ? 10.461 -17.812 -23.453 1 91.94 751 LYS A C 1
ATOM 5870 O O . LYS A 1 751 ? 10.898 -18.016 -24.594 1 91.94 751 LYS A O 1
ATOM 5875 N N . ALA A 1 752 ? 9.211 -17.984 -23.109 1 93.56 752 ALA A N 1
ATOM 5876 C CA . ALA A 1 752 ? 8.227 -18.406 -24.109 1 93.56 752 ALA A CA 1
ATOM 5877 C C . ALA A 1 752 ? 7.789 -17.234 -24.969 1 93.56 752 ALA A C 1
ATOM 5879 O O . ALA A 1 752 ? 7.574 -17.391 -26.172 1 93.56 752 ALA A O 1
ATOM 5880 N N . HIS A 1 753 ? 7.613 -16.062 -24.344 1 93.5 753 HIS A N 1
ATOM 5881 C CA . HIS A 1 753 ? 7.156 -14.852 -25.031 1 93.5 753 HIS A CA 1
ATOM 5882 C C . HIS A 1 753 ? 8.039 -13.664 -24.688 1 93.5 753 HIS A C 1
ATOM 5884 O O . HIS A 1 753 ? 7.641 -12.781 -23.938 1 93.5 753 HIS A O 1
ATOM 5890 N N . PRO A 1 754 ? 9.148 -13.516 -25.328 1 91.25 754 PRO A N 1
ATOM 5891 C CA . PRO A 1 754 ? 10.133 -12.484 -24.969 1 91.25 754 PRO A CA 1
ATOM 5892 C C . PRO A 1 754 ? 9.594 -11.07 -25.172 1 91.25 754 PRO A C 1
ATOM 5894 O O . PRO A 1 754 ? 10.062 -10.133 -24.516 1 91.25 754 PRO A O 1
ATOM 5897 N N . THR A 1 755 ? 8.531 -10.867 -26.031 1 92.25 755 THR A N 1
ATOM 5898 C CA . THR A 1 755 ? 8.062 -9.516 -26.344 1 92.25 755 THR A CA 1
ATOM 5899 C C . THR A 1 755 ? 6.781 -9.203 -25.562 1 92.25 755 THR A C 1
ATOM 5901 O O . THR A 1 755 ? 6.133 -8.188 -25.812 1 92.25 755 THR A O 1
ATOM 5904 N N . ILE A 1 756 ? 6.449 -10.086 -24.688 1 92.75 756 ILE A N 1
ATOM 5905 C CA . ILE A 1 756 ? 5.145 -9.992 -24.031 1 92.75 756 ILE A CA 1
ATOM 5906 C C . ILE A 1 756 ? 5.027 -8.656 -23.312 1 92.75 756 ILE A C 1
ATOM 5908 O O . ILE A 1 756 ? 3.977 -8.008 -23.344 1 92.75 756 ILE A O 1
ATOM 5912 N N . TRP A 1 757 ? 6.027 -8.148 -22.594 1 92.44 757 TRP A N 1
ATOM 5913 C CA . TRP A 1 757 ? 5.996 -6.887 -21.859 1 92.44 757 TRP A CA 1
ATOM 5914 C C . TRP A 1 757 ? 5.758 -5.715 -22.797 1 92.44 757 TRP A C 1
ATOM 5916 O O . TRP A 1 757 ? 4.902 -4.867 -22.547 1 92.44 757 TRP A O 1
ATOM 5926 N N . ASN A 1 758 ? 6.43 -5.648 -23.922 1 92.31 758 ASN A N 1
ATOM 5927 C CA . ASN A 1 758 ? 6.344 -4.555 -24.891 1 92.31 758 ASN A CA 1
ATOM 5928 C C . ASN A 1 758 ? 4.98 -4.52 -25.578 1 92.31 758 ASN A C 1
ATOM 5930 O O . ASN A 1 758 ? 4.379 -3.455 -25.719 1 92.31 758 ASN A O 1
ATOM 5934 N N . VAL A 1 759 ? 4.551 -5.703 -25.906 1 91.75 759 VAL A N 1
ATOM 5935 C CA . VAL A 1 759 ? 3.279 -5.797 -26.625 1 91.75 759 VAL A CA 1
ATOM 5936 C C . VAL A 1 759 ? 2.143 -5.352 -25.703 1 91.75 759 VAL A C 1
ATOM 5938 O O . VAL A 1 759 ? 1.26 -4.598 -26.125 1 91.75 759 VAL A O 1
ATOM 5941 N N . LEU A 1 760 ? 2.193 -5.809 -24.516 1 93.25 760 LEU A N 1
ATOM 5942 C CA . LEU A 1 760 ? 1.143 -5.453 -23.562 1 93.25 760 LEU A CA 1
ATOM 5943 C C . LEU A 1 760 ? 1.218 -3.973 -23.203 1 93.25 760 LEU A C 1
ATOM 5945 O O . LEU A 1 760 ? 0.187 -3.311 -23.062 1 93.25 760 LEU A O 1
ATOM 5949 N N . LYS A 1 761 ? 2.383 -3.455 -23.016 1 92 761 LYS A N 1
ATOM 5950 C CA . LYS A 1 761 ? 2.543 -2.033 -22.719 1 92 761 LYS A CA 1
ATOM 5951 C C . LYS A 1 761 ? 1.973 -1.171 -23.844 1 92 761 LYS A C 1
ATOM 5953 O O . LYS A 1 761 ? 1.229 -0.222 -23.594 1 92 761 LYS A O 1
ATOM 5958 N N . ASP A 1 762 ? 2.26 -1.507 -25.047 1 89.38 762 ASP A N 1
ATOM 5959 C CA . ASP A 1 762 ? 1.779 -0.759 -26.203 1 89.38 762 ASP A CA 1
ATOM 5960 C C . ASP A 1 762 ? 0.258 -0.835 -26.312 1 89.38 762 ASP A C 1
ATOM 5962 O O . ASP A 1 762 ? -0.384 0.111 -26.781 1 89.38 762 ASP A O 1
ATOM 5966 N N . THR A 1 763 ? -0.218 -1.938 -25.891 1 91.06 763 THR A N 1
ATOM 5967 C CA . THR A 1 763 ? -1.657 -2.145 -26 1 91.06 763 THR A CA 1
ATOM 5968 C C . THR A 1 763 ? -2.404 -1.409 -24.891 1 91.06 763 THR A C 1
ATOM 5970 O O . THR A 1 763 ? -3.463 -0.822 -25.141 1 91.06 763 THR A O 1
ATOM 5973 N N . LEU A 1 764 ? -1.862 -1.378 -23.734 1 91.44 764 LEU A N 1
ATOM 5974 C CA . LEU A 1 764 ? -2.633 -0.904 -22.594 1 91.44 764 LEU A CA 1
ATOM 5975 C C . LEU A 1 764 ? -2.299 0.55 -22.281 1 91.44 764 LEU A C 1
ATOM 5977 O O . LEU A 1 764 ? -3.145 1.288 -21.766 1 91.44 764 LEU A O 1
ATOM 5981 N N . VAL A 1 765 ? -1.065 0.997 -22.562 1 89.69 765 VAL A N 1
ATOM 5982 C CA . VAL A 1 765 ? -0.647 2.352 -22.219 1 89.69 765 VAL A CA 1
ATOM 5983 C C . VAL A 1 765 ? -0.75 3.25 -23.453 1 89.69 765 VAL A C 1
ATOM 5985 O O . VAL A 1 765 ? 0.153 3.271 -24.281 1 89.69 765 VAL A O 1
ATOM 5988 N N . PHE A 1 766 ? -1.819 3.99 -23.5 1 88.75 766 PHE A N 1
ATOM 5989 C CA . PHE A 1 766 ? -2.057 4.785 -24.703 1 88.75 766 PHE A CA 1
ATOM 5990 C C . PHE A 1 766 ? -1.706 6.25 -24.469 1 88.75 766 PHE A C 1
ATOM 5992 O O . PHE A 1 766 ? -1.612 7.035 -25.406 1 88.75 766 PHE A O 1
ATOM 5999 N N . TRP A 1 767 ? -1.422 6.613 -23.219 1 83.44 767 TRP A N 1
ATOM 6000 C CA . TRP A 1 767 ? -1.231 8.031 -22.906 1 83.44 767 TRP A CA 1
ATOM 6001 C C . TRP A 1 767 ? 0.241 8.414 -23.016 1 83.44 767 TRP A C 1
ATOM 6003 O O . TRP A 1 767 ? 0.604 9.57 -22.781 1 83.44 767 TRP A O 1
ATOM 6013 N N . ARG A 1 768 ? 1.102 7.488 -23.25 1 77.06 768 ARG A N 1
ATOM 6014 C CA . ARG A 1 768 ? 2.529 7.77 -23.375 1 77.06 768 ARG A CA 1
ATOM 6015 C C . ARG A 1 768 ? 3.074 7.289 -24.719 1 77.06 768 ARG A C 1
ATOM 6017 O O . ARG A 1 768 ? 2.572 6.316 -25.281 1 77.06 768 ARG A O 1
ATOM 6024 N N . MET B 1 1 ? 9.453 -4.625 49.625 1 72.44 1 MET B N 1
ATOM 6025 C CA . MET B 1 1 ? 8.508 -5.676 50 1 72.44 1 MET B CA 1
ATOM 6026 C C . MET B 1 1 ? 7.434 -5.137 50.938 1 72.44 1 MET B C 1
ATOM 6028 O O . MET B 1 1 ? 6.258 -5.477 50.781 1 72.44 1 MET B O 1
ATOM 6032 N N . LEU B 1 2 ? 7.824 -4.16 51.812 1 75.81 2 LEU B N 1
ATOM 6033 C CA . LEU B 1 2 ? 6.863 -3.586 52.75 1 75.81 2 LEU B CA 1
ATOM 6034 C C . LEU B 1 2 ? 5.754 -2.855 52 1 75.81 2 LEU B C 1
ATOM 6036 O O . LEU B 1 2 ? 4.594 -2.879 52.406 1 75.81 2 LEU B O 1
ATOM 6040 N N . LEU B 1 3 ? 6.102 -2.293 50.875 1 78.81 3 LEU B N 1
ATOM 6041 C CA . LEU B 1 3 ? 5.133 -1.554 50.094 1 78.81 3 LEU B CA 1
ATOM 6042 C C . LEU B 1 3 ? 4.039 -2.48 49.562 1 78.81 3 LEU B C 1
ATOM 6044 O O . LEU B 1 3 ? 2.881 -2.076 49.438 1 78.81 3 LEU B O 1
ATOM 6048 N N . TYR B 1 4 ? 4.395 -3.73 49.406 1 84.06 4 TYR B N 1
ATOM 6049 C CA . TYR B 1 4 ? 3.441 -4.684 48.844 1 84.06 4 TYR B CA 1
ATOM 6050 C C . TYR B 1 4 ? 2.395 -5.078 49.875 1 84.06 4 TYR B C 1
ATOM 6052 O O . TYR B 1 4 ? 1.312 -5.551 49.531 1 84.06 4 TYR B O 1
ATOM 6060 N N . PHE B 1 5 ? 2.818 -4.836 51.156 1 84.88 5 PHE B N 1
ATOM 6061 C CA . PHE B 1 5 ? 1.895 -5.16 52.219 1 84.88 5 PHE B CA 1
ATOM 6062 C C . PHE B 1 5 ? 1.087 -3.932 52.625 1 84.88 5 PHE B C 1
ATOM 6064 O O . PHE B 1 5 ? -0.136 -4.008 52.781 1 84.88 5 PHE B O 1
ATOM 6071 N N . LEU B 1 6 ? 1.673 -2.836 52.625 1 88.5 6 LEU B N 1
ATOM 6072 C CA . LEU B 1 6 ? 1.058 -1.646 53.219 1 88.5 6 LEU B CA 1
ATOM 6073 C C . LEU B 1 6 ? 0.121 -0.976 52.219 1 88.5 6 LEU B C 1
ATOM 6075 O O . LEU B 1 6 ? -0.951 -0.495 52.594 1 88.5 6 LEU B O 1
ATOM 6079 N N . LEU B 1 7 ? 0.474 -0.992 51.031 1 90.19 7 LEU B N 1
ATOM 6080 C CA . LEU B 1 7 ? -0.284 -0.215 50.031 1 90.19 7 LEU B CA 1
ATOM 6081 C C . LEU B 1 7 ? -1.657 -0.833 49.812 1 90.19 7 LEU B C 1
ATOM 6083 O O . LEU B 1 7 ? -2.666 -0.124 49.781 1 90.19 7 LEU B O 1
ATOM 6087 N N . PRO B 1 8 ? -1.71 -2.15 49.656 1 92.44 8 PRO B N 1
ATOM 6088 C CA . PRO B 1 8 ? -3.045 -2.732 49.5 1 92.44 8 PRO B CA 1
ATOM 6089 C C . PRO B 1 8 ? -3.938 -2.488 50.719 1 92.44 8 PRO B C 1
ATOM 6091 O O . PRO B 1 8 ? -5.129 -2.207 50.562 1 92.44 8 PRO B O 1
ATOM 6094 N N . ILE B 1 9 ? -3.377 -2.553 51.906 1 91.44 9 ILE B N 1
ATOM 6095 C CA . ILE B 1 9 ? -4.133 -2.338 53.125 1 91.44 9 ILE B CA 1
ATOM 6096 C C . ILE B 1 9 ? -4.621 -0.893 53.188 1 91.44 9 ILE B C 1
ATOM 6098 O O . ILE B 1 9 ? -5.793 -0.639 53.5 1 91.44 9 ILE B O 1
ATOM 6102 N N . LEU B 1 10 ? -3.771 0.016 52.844 1 91.44 10 LEU B N 1
ATOM 6103 C CA . LEU B 1 10 ? -4.117 1.433 52.906 1 91.44 10 LEU B CA 1
ATOM 6104 C C . LEU B 1 10 ? -5.191 1.77 51.875 1 91.44 10 LEU B C 1
ATOM 6106 O O . LEU B 1 10 ? -6.148 2.48 52.188 1 91.44 10 LEU B O 1
ATOM 6110 N N . CYS B 1 11 ? -5.027 1.35 50.625 1 90.75 11 CYS B N 1
ATOM 6111 C CA . CYS B 1 11 ? -5.98 1.646 49.562 1 90.75 11 CYS B CA 1
ATOM 6112 C C . CYS B 1 11 ? -7.355 1.071 49.875 1 90.75 11 CYS B C 1
ATOM 6114 O O . CYS B 1 11 ? -8.367 1.758 49.75 1 90.75 11 CYS B O 1
ATOM 6116 N N . ASN B 1 12 ? -7.445 -0.129 50.375 1 90.81 12 ASN B N 1
ATOM 6117 C CA . ASN B 1 12 ? -8.727 -0.768 50.656 1 90.81 12 ASN B CA 1
ATOM 6118 C C . ASN B 1 12 ? -9.352 -0.225 51.938 1 90.81 12 ASN B C 1
ATOM 6120 O O . ASN B 1 12 ? -10.578 -0.168 52.062 1 90.81 12 ASN B O 1
ATOM 6124 N N . ALA B 1 13 ? -8.508 0.171 52.906 1 88.62 13 ALA B N 1
ATOM 6125 C CA . ALA B 1 13 ? -9.023 0.819 54.094 1 88.62 13 ALA B CA 1
ATOM 6126 C C . ALA B 1 13 ? -9.664 2.164 53.781 1 88.62 13 ALA B C 1
ATOM 6128 O O . ALA B 1 13 ? -10.695 2.523 54.344 1 88.62 13 ALA B O 1
ATOM 6129 N N . LEU B 1 14 ? -9.047 2.889 52.906 1 88.56 14 LEU B N 1
ATOM 6130 C CA . LEU B 1 14 ? -9.586 4.172 52.469 1 88.56 14 LEU B CA 1
ATOM 6131 C C . LEU B 1 14 ? -10.93 3.986 51.781 1 88.56 14 LEU B C 1
ATOM 6133 O O . LEU B 1 14 ? -11.859 4.773 52 1 88.56 14 LEU B O 1
ATOM 6137 N N . LEU B 1 15 ? -11.039 3.002 50.969 1 87 15 LEU B N 1
ATOM 6138 C CA . LEU B 1 15 ? -12.281 2.742 50.25 1 87 15 LEU B CA 1
ATOM 6139 C C . LEU B 1 15 ? -13.375 2.264 51.219 1 87 15 LEU B C 1
ATOM 6141 O O . LEU B 1 15 ? -14.547 2.607 51.031 1 87 15 LEU B O 1
ATOM 6145 N N . LEU B 1 16 ? -12.984 1.428 52.188 1 84.62 16 LEU B N 1
ATOM 6146 C CA . LEU B 1 16 ? -13.945 0.977 53.188 1 84.62 16 LEU B CA 1
ATOM 6147 C C . LEU B 1 16 ? -14.461 2.15 54.031 1 84.62 16 LEU B C 1
ATOM 6149 O O . LEU B 1 16 ? -15.648 2.207 54.344 1 84.62 16 LEU B O 1
ATOM 6153 N N . ALA B 1 17 ? -13.547 3.055 54.281 1 84.19 17 ALA B N 1
ATOM 6154 C CA . ALA B 1 17 ? -13.93 4.262 55 1 84.19 17 ALA B CA 1
ATOM 6155 C C . ALA B 1 17 ? -14.875 5.125 54.156 1 84.19 17 ALA B C 1
ATOM 6157 O O . ALA B 1 17 ? -15.805 5.73 54.688 1 84.19 17 ALA B O 1
ATOM 6158 N N . ALA B 1 18 ? -14.648 5.125 52.875 1 80.06 18 ALA B N 1
ATOM 6159 C CA . ALA B 1 18 ? -15.492 5.902 51.969 1 80.06 18 ALA B CA 1
ATOM 6160 C C . ALA B 1 18 ? -16.891 5.297 51.844 1 80.06 18 ALA B C 1
ATOM 6162 O O . ALA B 1 18 ? -17.875 6.016 51.625 1 80.06 18 ALA B O 1
ATOM 6163 N N . CYS B 1 19 ? -17.031 3.963 51.938 1 76 19 CYS B N 1
ATOM 6164 C CA . CYS B 1 19 ? -18.328 3.289 51.875 1 76 19 CYS B CA 1
ATOM 6165 C C . CYS B 1 19 ? -19.156 3.621 53.125 1 76 19 CYS B C 1
ATOM 6167 O O . CYS B 1 19 ? -20.375 3.432 53.125 1 76 19 CYS B O 1
ATOM 6169 N N . LYS B 1 20 ? -18.578 4.078 54.188 1 66.5 20 LYS B N 1
ATOM 6170 C CA . LYS B 1 20 ? -19.297 4.445 55.406 1 66.5 20 LYS B CA 1
ATOM 6171 C C . LYS B 1 20 ? -19.891 5.848 55.281 1 66.5 20 LYS B C 1
ATOM 6173 O O . LYS B 1 20 ? -20.719 6.25 56.094 1 66.5 20 LYS B O 1
ATOM 6178 N N . LEU B 1 21 ? -19.578 6.445 54.219 1 62.88 21 LEU B N 1
ATOM 6179 C CA . LEU B 1 21 ? -20.156 7.773 54.031 1 62.88 21 LEU B CA 1
ATOM 6180 C C . LEU B 1 21 ? -21.625 7.688 53.688 1 62.88 21 LEU B C 1
ATOM 6182 O O . LEU B 1 21 ? -22.047 6.777 52.969 1 62.88 21 LEU B O 1
ATOM 6186 N N . PRO B 1 22 ? -22.594 8.406 54.312 1 56.84 22 PRO B N 1
ATOM 6187 C CA . PRO B 1 22 ? -24.047 8.312 54.25 1 56.84 22 PRO B CA 1
ATOM 6188 C C . PRO B 1 22 ? -24.578 8.188 52.844 1 56.84 22 PRO B C 1
ATOM 6190 O O . PRO B 1 22 ? -25.562 7.488 52.594 1 56.84 22 PRO B O 1
ATOM 6193 N N . LYS B 1 23 ? -24.188 8.828 51.875 1 57.81 23 LYS B N 1
ATOM 6194 C CA . LYS B 1 23 ? -24.766 8.797 50.531 1 57.81 23 LYS B CA 1
ATOM 6195 C C . LYS B 1 23 ? -24.344 7.539 49.781 1 57.81 23 LYS B C 1
ATOM 6197 O O . LYS B 1 23 ? -24.938 7.184 48.781 1 57.81 23 LYS B O 1
ATOM 6202 N N . LEU B 1 24 ? -23.422 6.754 50.219 1 58.88 24 LEU B N 1
ATOM 6203 C CA . LEU B 1 24 ? -22.906 5.59 49.5 1 58.88 24 LEU B CA 1
ATOM 6204 C C . LEU B 1 24 ? -23.078 4.324 50.312 1 58.88 24 LEU B C 1
ATOM 6206 O O . LEU B 1 24 ? -22.797 3.221 49.844 1 58.88 24 LEU B O 1
ATOM 6210 N N . ALA B 1 25 ? -23.578 4.438 51.625 1 55.81 25 ALA B N 1
ATOM 6211 C CA . ALA B 1 25 ? -23.547 3.42 52.688 1 55.81 25 ALA B CA 1
ATOM 6212 C C . ALA B 1 25 ? -24.594 2.338 52.438 1 55.81 25 ALA B C 1
ATOM 6214 O O . ALA B 1 25 ? -25.781 2.637 52.281 1 55.81 25 ALA B O 1
ATOM 6215 N N . PRO B 1 26 ? -24.156 1.156 52.156 1 58.56 26 PRO B N 1
ATOM 6216 C CA . PRO B 1 26 ? -25.156 0.088 52.125 1 58.56 26 PRO B CA 1
ATOM 6217 C C . PRO B 1 26 ? -25.844 -0.121 53.469 1 58.56 26 PRO B C 1
ATOM 6219 O O . PRO B 1 26 ? -25.312 0.299 54.5 1 58.56 26 PRO B O 1
ATOM 6222 N N . ALA B 1 27 ? -27.047 -0.667 53.562 1 57.53 27 ALA B N 1
ATOM 6223 C CA . ALA B 1 27 ? -27.719 -1.012 54.812 1 57.53 27 ALA B CA 1
ATOM 6224 C C . ALA B 1 27 ? -26.797 -1.791 55.75 1 57.53 27 ALA B C 1
ATOM 6226 O O . ALA B 1 27 ? -25.812 -2.367 55.312 1 57.53 27 ALA B O 1
ATOM 6227 N N . GLY B 1 28 ? -26.797 -1.665 57.031 1 58.91 28 GLY B N 1
ATOM 6228 C CA . GLY B 1 28 ? -26.016 -2.213 58.125 1 58.91 28 GLY B CA 1
ATOM 6229 C C . GLY B 1 28 ? -25.453 -3.594 57.812 1 58.91 28 GLY B C 1
ATOM 6230 O O . GLY B 1 28 ? -24.266 -3.844 58 1 58.91 28 GLY B O 1
ATOM 6231 N N . SER B 1 29 ? -26.266 -4.57 57.438 1 62.72 29 SER B N 1
ATOM 6232 C CA . SER B 1 29 ? -25.891 -5.961 57.188 1 62.72 29 SER B CA 1
ATOM 6233 C C . SER B 1 29 ? -25.031 -6.074 55.938 1 62.72 29 SER B C 1
ATOM 6235 O O . SER B 1 29 ? -24.172 -6.945 55.844 1 62.72 29 SER B O 1
ATOM 6237 N N . GLU B 1 30 ? -25.109 -5.051 55.125 1 74.75 30 GLU B N 1
ATOM 6238 C CA . GLU B 1 30 ? -24.375 -5.105 53.875 1 74.75 30 GLU B CA 1
ATOM 6239 C C . GLU B 1 30 ? -22.953 -4.578 54.031 1 74.75 30 GLU B C 1
ATOM 6241 O O . GLU B 1 30 ? -22.047 -4.992 53.312 1 74.75 30 GLU B O 1
ATOM 6246 N N . PHE B 1 31 ? -22.703 -3.867 55.094 1 77.81 31 PHE B N 1
ATOM 6247 C CA . PHE B 1 31 ? -21.359 -3.34 55.344 1 77.81 31 PHE B CA 1
ATOM 6248 C C . PHE 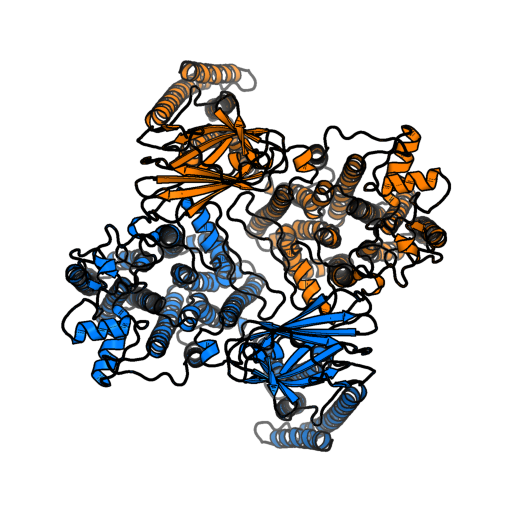B 1 31 ? -20.438 -4.438 55.844 1 77.81 31 PHE B C 1
ATOM 6250 O O . PHE B 1 31 ? -19.266 -4.504 55.438 1 77.81 31 PHE B O 1
ATOM 6257 N N . SER B 1 32 ? -21.016 -5.316 56.812 1 78.38 32 SER B N 1
ATOM 6258 C CA . SER B 1 32 ? -20.188 -6.395 57.344 1 78.38 32 SER B CA 1
ATOM 6259 C C . SER B 1 32 ? -19.766 -7.355 56.219 1 78.38 32 SER B C 1
ATOM 6261 O O . SER B 1 32 ? -18.625 -7.828 56.219 1 78.38 32 SER B O 1
ATOM 6263 N N . LYS B 1 33 ? -20.562 -7.555 55.312 1 82.19 33 LYS B N 1
ATOM 6264 C CA . LYS B 1 33 ? -20.25 -8.438 54.188 1 82.19 33 LYS B CA 1
ATOM 6265 C C . LYS B 1 33 ? -19.219 -7.797 53.281 1 82.19 33 LYS B C 1
ATOM 6267 O O . LYS B 1 33 ? -18.312 -8.477 52.781 1 82.19 33 LYS B O 1
ATOM 6272 N N . THR B 1 34 ? -19.375 -6.488 53.031 1 84.88 34 THR B N 1
ATOM 6273 C CA . THR B 1 34 ? -18.422 -5.766 52.219 1 84.88 34 THR B CA 1
ATOM 6274 C C . THR B 1 34 ? -17.047 -5.742 52.844 1 84.88 34 THR B C 1
ATOM 6276 O O . THR B 1 34 ? -16.031 -5.863 52.188 1 84.88 34 THR B O 1
ATOM 6279 N N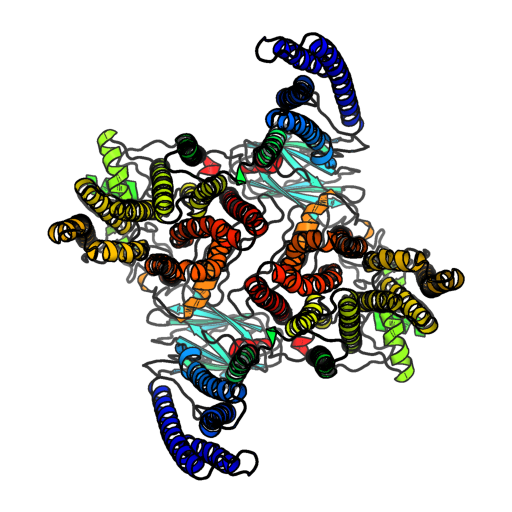 . ALA B 1 35 ? -17 -5.676 54.188 1 86.31 35 ALA B N 1
ATOM 6280 C CA . ALA B 1 35 ? -15.734 -5.664 54.938 1 86.31 35 ALA B CA 1
ATOM 6281 C C . ALA B 1 35 ? -15.016 -7.004 54.781 1 86.31 35 ALA B C 1
ATOM 6283 O O . ALA B 1 35 ? -13.789 -7.047 54.625 1 86.31 35 ALA B O 1
ATOM 6284 N N . VAL B 1 36 ? -15.781 -8.047 54.812 1 88.44 36 VAL B N 1
ATOM 6285 C CA . VAL B 1 36 ? -15.195 -9.375 54.656 1 88.44 36 VAL B CA 1
ATOM 6286 C C . VAL B 1 36 ? -14.664 -9.539 53.25 1 88.44 36 VAL B C 1
ATOM 6288 O O . VAL B 1 36 ? -13.57 -10.062 53.031 1 88.44 36 VAL B O 1
ATOM 6291 N N . ARG B 1 37 ? -15.422 -9.086 52.281 1 88.38 37 ARG B N 1
ATOM 6292 C CA . ARG B 1 37 ? -14.984 -9.188 50.906 1 88.38 37 ARG B CA 1
ATOM 6293 C C . ARG B 1 37 ? -13.719 -8.367 50.656 1 88.38 37 ARG B C 1
ATOM 6295 O O . ARG B 1 37 ? -12.828 -8.797 49.938 1 88.38 37 ARG B O 1
ATOM 6302 N N . MET B 1 38 ? -13.68 -7.219 51.25 1 89.75 38 MET B N 1
ATOM 6303 C CA . MET B 1 38 ? -12.508 -6.359 51.094 1 89.75 38 MET B CA 1
ATOM 6304 C C . MET B 1 38 ? -11.297 -6.965 51.781 1 89.75 38 MET B C 1
ATOM 6306 O O . MET B 1 38 ? -10.164 -6.805 51.312 1 89.75 38 MET B O 1
ATOM 6310 N N . GLY B 1 39 ? -11.547 -7.656 52.906 1 90.88 39 GLY B N 1
ATOM 6311 C CA . GLY B 1 39 ? -10.461 -8.375 53.562 1 90.88 39 GLY B CA 1
ATOM 6312 C C . GLY B 1 39 ? -9.898 -9.508 52.719 1 90.88 39 GLY B C 1
ATOM 6313 O O . GLY B 1 39 ? -8.68 -9.688 52.656 1 90.88 39 GLY B O 1
ATOM 6314 N N . ILE B 1 40 ? -10.773 -10.203 52.062 1 92.69 40 ILE B N 1
ATOM 6315 C CA . ILE B 1 40 ? -10.352 -11.281 51.188 1 92.69 40 ILE B CA 1
ATOM 6316 C C . ILE B 1 40 ? -9.594 -10.703 50 1 92.69 40 ILE B C 1
ATOM 6318 O O . ILE B 1 40 ? -8.586 -11.266 49.562 1 92.69 40 ILE B O 1
ATOM 6322 N N . LEU B 1 41 ? -10.07 -9.594 49.469 1 92.75 41 LEU B N 1
ATOM 6323 C CA . LEU B 1 41 ? -9.398 -8.93 48.344 1 92.75 41 LEU B CA 1
ATOM 6324 C C . LEU B 1 41 ? -7.988 -8.5 48.75 1 92.75 41 LEU B C 1
ATOM 6326 O O . LEU B 1 41 ? -7.039 -8.672 47.969 1 92.75 41 LEU B O 1
ATOM 6330 N N . THR B 1 42 ? -7.922 -7.926 49.938 1 93.69 42 THR B N 1
ATOM 6331 C CA . THR B 1 42 ? -6.621 -7.469 50.406 1 93.69 42 THR B CA 1
ATOM 6332 C C . THR B 1 42 ? -5.645 -8.633 50.5 1 93.69 42 THR B C 1
ATOM 6334 O O . THR B 1 42 ? -4.488 -8.523 50.094 1 93.69 42 THR B O 1
ATOM 6337 N N . ALA B 1 43 ? -6.109 -9.758 51.031 1 93.44 43 ALA B N 1
ATOM 6338 C CA . ALA B 1 43 ? -5.266 -10.945 51.156 1 93.44 43 ALA B CA 1
ATOM 6339 C C . ALA B 1 43 ? -4.875 -11.453 49.75 1 93.44 43 ALA B C 1
ATOM 6341 O O . ALA B 1 43 ? -3.734 -11.875 49.562 1 93.44 43 ALA B O 1
ATOM 6342 N N . GLY B 1 44 ? -5.828 -11.445 48.906 1 93.5 44 GLY B N 1
ATOM 6343 C CA . GLY B 1 44 ? -5.547 -11.867 47.531 1 93.5 44 GLY B CA 1
ATOM 6344 C C . GLY B 1 44 ? -4.559 -10.961 46.812 1 93.5 44 GLY B C 1
ATOM 6345 O O . GLY B 1 44 ? -3.693 -11.438 46.094 1 93.5 44 GLY B O 1
ATOM 6346 N N . GLU B 1 45 ? -4.723 -9.641 46.938 1 94.69 45 GLU B N 1
ATOM 6347 C CA . GLU B 1 45 ? -3.811 -8.672 46.312 1 94.69 45 GLU B CA 1
ATOM 6348 C C . GLU B 1 45 ? -2.385 -8.867 46.844 1 94.69 45 GLU B C 1
ATOM 6350 O O . GLU B 1 45 ? -1.436 -8.859 46.031 1 94.69 45 GLU B O 1
ATOM 6355 N N . ILE B 1 46 ? -2.236 -9.023 48.125 1 93.94 46 ILE B N 1
ATOM 6356 C CA . ILE B 1 46 ? -0.921 -9.219 48.719 1 93.94 46 ILE B CA 1
ATOM 6357 C C . ILE B 1 46 ? -0.303 -10.516 48.188 1 93.94 46 ILE B C 1
ATOM 6359 O O . ILE B 1 46 ? 0.876 -10.547 47.844 1 93.94 46 ILE B O 1
ATOM 6363 N N . LEU B 1 47 ? -1.117 -11.562 48.094 1 94 47 LEU B N 1
ATOM 6364 C CA . LEU B 1 47 ? -0.625 -12.844 47.594 1 94 47 LEU B CA 1
ATOM 6365 C C . LEU B 1 47 ? -0.162 -12.734 46.156 1 94 47 LEU B C 1
ATOM 6367 O O . LEU B 1 47 ? 0.905 -13.234 45.812 1 94 47 LEU B O 1
ATOM 6371 N N . VAL B 1 48 ? -0.963 -12.094 45.312 1 93.88 48 VAL B N 1
ATOM 6372 C CA . VAL B 1 48 ? -0.63 -11.953 43.875 1 93.88 48 VAL B CA 1
ATOM 6373 C C . VAL B 1 48 ? 0.633 -11.109 43.719 1 93.88 48 VAL B C 1
ATOM 6375 O O . VAL B 1 48 ? 1.5 -11.422 42.906 1 93.88 48 VAL B O 1
ATOM 6378 N N . LEU B 1 49 ? 0.777 -10.047 44.469 1 93.38 49 LEU B N 1
ATOM 6379 C CA . LEU B 1 49 ? 1.944 -9.172 44.406 1 93.38 49 LEU B CA 1
ATOM 6380 C C . LEU B 1 49 ? 3.203 -9.906 44.844 1 93.38 49 LEU B C 1
ATOM 6382 O O . LEU B 1 49 ? 4.273 -9.727 44.25 1 93.38 49 LEU B O 1
ATOM 6386 N N . LEU B 1 50 ? 3.059 -10.758 45.844 1 92.38 50 LEU B N 1
ATOM 6387 C CA . LEU B 1 50 ? 4.199 -11.539 46.312 1 92.38 50 LEU B CA 1
ATOM 6388 C C . LEU B 1 50 ? 4.582 -12.594 45.25 1 92.38 50 LEU B C 1
ATOM 6390 O O . LEU B 1 50 ? 5.77 -12.852 45.031 1 92.38 50 LEU B O 1
ATOM 6394 N N . LEU B 1 51 ? 3.58 -13.18 44.719 1 93.62 51 LEU B N 1
ATOM 6395 C CA . LEU B 1 51 ? 3.848 -14.156 43.656 1 93.62 51 LEU B CA 1
ATOM 6396 C C . LEU B 1 51 ? 4.527 -13.5 42.469 1 93.62 51 LEU B C 1
ATOM 6398 O O . LEU B 1 51 ? 5.461 -14.07 41.875 1 93.62 51 LEU B O 1
ATOM 6402 N N . LEU B 1 52 ? 4.012 -12.352 42.062 1 93 52 LEU B N 1
ATOM 6403 C CA . LEU B 1 52 ? 4.617 -11.641 40.969 1 93 52 LEU B CA 1
ATOM 6404 C C . LEU B 1 52 ? 6.035 -11.203 41.312 1 93 52 LEU B C 1
ATOM 6406 O O . LEU B 1 52 ? 6.93 -11.25 40.438 1 93 52 LEU B O 1
ATOM 6410 N N . HIS B 1 53 ? 6.223 -10.75 42.469 1 91.75 53 HIS B N 1
ATOM 6411 C CA . HIS B 1 53 ? 7.555 -10.375 42.938 1 91.75 53 HIS B CA 1
ATOM 6412 C C . HIS B 1 53 ? 8.516 -11.562 42.875 1 91.75 53 HIS B C 1
ATOM 6414 O O . HIS B 1 53 ? 9.648 -11.422 42.406 1 91.75 53 HIS B O 1
ATOM 6420 N N . ALA B 1 54 ? 8.047 -12.711 43.281 1 91.25 54 ALA B N 1
ATOM 6421 C CA . ALA B 1 54 ? 8.867 -13.914 43.25 1 91.25 54 ALA B CA 1
ATOM 6422 C C . ALA B 1 54 ? 9.164 -14.344 41.812 1 91.25 54 ALA B C 1
ATOM 6424 O O . ALA B 1 54 ? 10.273 -14.773 41.5 1 91.25 54 ALA B O 1
ATOM 6425 N N . LEU B 1 55 ? 8.172 -14.234 41.094 1 91.56 55 LEU B N 1
ATOM 6426 C CA . LEU B 1 55 ? 8.328 -14.609 39.688 1 91.56 55 LEU B CA 1
ATOM 6427 C C . LEU B 1 55 ? 9.344 -13.711 39 1 91.56 55 LEU B C 1
ATOM 6429 O O . LEU B 1 55 ? 10.211 -14.195 38.25 1 91.56 55 LEU B O 1
ATOM 6433 N N . ILE B 1 56 ? 9.289 -12.453 39.188 1 91.81 56 ILE B N 1
ATOM 6434 C CA . ILE B 1 56 ? 10.172 -11.492 38.562 1 91.81 56 ILE B CA 1
ATOM 6435 C C . ILE B 1 56 ? 11.602 -11.656 39.062 1 91.81 56 ILE B C 1
ATOM 6437 O O . ILE B 1 56 ? 12.547 -11.727 38.281 1 91.81 56 ILE B O 1
ATOM 6441 N N . ARG B 1 57 ? 11.758 -11.742 40.281 1 89.88 57 ARG B N 1
ATOM 6442 C CA . ARG B 1 57 ? 13.094 -11.883 40.875 1 89.88 57 ARG B CA 1
ATOM 6443 C C . ARG B 1 57 ? 13.703 -13.234 40.531 1 89.88 57 ARG B C 1
ATOM 6445 O O . ARG B 1 57 ? 14.93 -13.344 40.375 1 89.88 57 ARG B O 1
ATOM 6452 N N . GLY B 1 58 ? 12.859 -14.125 40.344 1 89.75 58 GLY B N 1
ATOM 6453 C CA . GLY B 1 58 ? 13.352 -15.453 40.031 1 89.75 58 GLY B CA 1
ATOM 6454 C C . GLY B 1 58 ? 13.727 -15.625 38.562 1 89.75 58 GLY B C 1
ATOM 6455 O O . GLY B 1 58 ? 14.688 -16.328 38.25 1 89.75 58 GLY B O 1
ATOM 6456 N N . PHE B 1 59 ? 12.961 -14.992 37.719 1 91.81 59 PHE B N 1
ATOM 6457 C CA . PHE B 1 59 ? 13.102 -15.367 36.312 1 91.81 59 PHE B CA 1
ATOM 6458 C C . PHE B 1 59 ? 13.414 -14.141 35.469 1 91.81 59 PHE B C 1
ATOM 6460 O O . PHE B 1 59 ? 13.352 -14.195 34.25 1 91.81 59 PHE B O 1
ATOM 6467 N N . GLN B 1 60 ? 13.664 -13 36.031 1 90.19 60 GLN B N 1
ATOM 6468 C CA . GLN B 1 60 ? 13.992 -11.797 35.25 1 90.19 60 GLN B CA 1
ATOM 6469 C C . GLN B 1 60 ? 15.141 -11.031 35.906 1 90.19 60 GLN B C 1
ATOM 6471 O O . GLN B 1 60 ? 15.43 -11.227 37.094 1 90.19 60 GLN B O 1
ATOM 6476 N N . ILE B 1 61 ? 15.805 -10.289 35.094 1 87.31 61 ILE B N 1
ATOM 6477 C CA . ILE B 1 61 ? 16.859 -9.414 35.594 1 87.31 61 ILE B CA 1
ATOM 6478 C C . ILE B 1 61 ? 16.266 -8.094 36.062 1 87.31 61 ILE B C 1
ATOM 6480 O O . ILE B 1 61 ? 15.586 -7.402 35.312 1 87.31 61 ILE B O 1
ATOM 6484 N N . THR B 1 62 ? 16.359 -7.898 37.312 1 85.81 62 THR B N 1
ATOM 6485 C CA . THR B 1 62 ? 15.648 -6.75 37.875 1 85.81 62 THR B CA 1
ATOM 6486 C C . THR B 1 62 ? 16.594 -5.852 38.656 1 85.81 62 THR B C 1
ATOM 6488 O O . THR B 1 62 ? 17.688 -6.273 39.031 1 85.81 62 THR B O 1
ATOM 6491 N N . GLY B 1 63 ? 16.172 -4.555 38.656 1 73.69 63 GLY B N 1
ATOM 6492 C CA . GLY B 1 63 ? 16.797 -3.66 39.625 1 73.69 63 GLY B CA 1
ATOM 6493 C C . GLY B 1 63 ? 16.109 -3.68 40.969 1 73.69 63 GLY B C 1
ATOM 6494 O O . GLY B 1 63 ? 15.492 -4.68 41.344 1 73.69 63 GLY B O 1
ATOM 6495 N N . SER B 1 64 ? 16.281 -2.633 41.75 1 66.06 64 SER B N 1
ATOM 6496 C CA . SER B 1 64 ? 15.812 -2.57 43.125 1 66.06 64 SER B CA 1
ATOM 6497 C C . SER B 1 64 ? 14.297 -2.465 43.188 1 66.06 64 SER B C 1
ATOM 6499 O O . SER B 1 64 ? 13.641 -3.213 43.906 1 66.06 64 SER B O 1
ATOM 6501 N N . HIS B 1 65 ? 13.664 -1.577 42.344 1 74.69 65 HIS B N 1
ATOM 6502 C CA . HIS B 1 65 ? 12.219 -1.378 42.406 1 74.69 65 HIS B CA 1
ATOM 6503 C C . HIS B 1 65 ? 11.531 -2.023 41.219 1 74.69 65 HIS B C 1
ATOM 6505 O O . HIS B 1 65 ? 11.883 -1.751 40.062 1 74.69 65 HIS B O 1
ATOM 6511 N N . LEU B 1 66 ? 10.5 -2.91 41.688 1 84.19 66 LEU B N 1
ATOM 6512 C CA . LEU B 1 66 ? 9.883 -3.689 40.594 1 84.19 66 LEU B CA 1
ATOM 6513 C C . LEU B 1 66 ? 8.625 -3.006 40.094 1 84.19 66 LEU B C 1
ATOM 6515 O O . LEU B 1 66 ? 8.445 -2.865 38.875 1 84.19 66 LEU B O 1
ATOM 6519 N N . PHE B 1 67 ? 7.773 -2.488 41.031 1 89.31 67 PHE B N 1
ATOM 6520 C CA . PHE B 1 67 ? 6.508 -1.896 40.625 1 89.31 67 PHE B CA 1
ATOM 6521 C C . PHE B 1 67 ? 6.449 -0.423 41 1 89.31 67 PHE B C 1
ATOM 6523 O O . PHE B 1 67 ? 6.555 -0.084 42.188 1 89.31 67 PHE B O 1
ATOM 6530 N N . PRO B 1 68 ? 6.215 0.457 40.062 1 90.31 68 PRO B N 1
ATOM 6531 C CA . PRO B 1 68 ? 6.035 1.866 40.438 1 90.31 68 PRO B CA 1
ATOM 6532 C C . PRO B 1 68 ? 4.773 2.113 41.25 1 90.31 68 PRO B C 1
ATOM 6534 O O . PRO B 1 68 ? 3.742 1.477 41 1 90.31 68 PRO B O 1
ATOM 6537 N N . PRO B 1 69 ? 4.773 3.035 42.094 1 89.88 69 PRO B N 1
ATOM 6538 C CA . PRO B 1 69 ? 3.676 3.248 43.031 1 89.88 69 PRO B CA 1
ATOM 6539 C C . PRO B 1 69 ? 2.393 3.721 42.344 1 89.88 69 PRO B C 1
ATOM 6541 O O . PRO B 1 69 ? 1.297 3.303 42.75 1 89.88 69 PRO B O 1
ATOM 6544 N N . LEU B 1 70 ? 2.523 4.508 41.375 1 91.62 70 LEU B N 1
ATOM 6545 C CA . LEU B 1 70 ? 1.324 5.09 40.781 1 91.62 70 LEU B CA 1
ATOM 6546 C C . LEU B 1 70 ? 0.496 4.02 40.062 1 91.62 70 LEU B C 1
ATOM 6548 O O . LEU B 1 70 ? -0.692 3.859 40.344 1 91.62 70 LEU B O 1
ATOM 6552 N N . PRO B 1 71 ? 1.104 3.246 39.156 1 93.69 71 PRO B N 1
ATOM 6553 C CA . PRO B 1 71 ? 0.312 2.189 38.5 1 93.69 71 PRO B CA 1
ATOM 6554 C C . PRO B 1 71 ? -0.248 1.187 39.5 1 93.69 71 PRO B C 1
ATOM 6556 O O . PRO B 1 71 ? -1.373 0.708 39.344 1 93.69 71 PRO B O 1
ATOM 6559 N N . LEU B 1 72 ? 0.534 0.896 40.469 1 93.75 72 LEU B N 1
ATOM 6560 C CA . LEU B 1 72 ? 0.09 -0.042 41.5 1 93.75 72 LEU B CA 1
ATOM 6561 C C . LEU B 1 72 ? -1.089 0.527 42.281 1 93.75 72 LEU B C 1
ATOM 6563 O O . LEU B 1 72 ? -2.084 -0.165 42.5 1 93.75 72 LEU B O 1
ATOM 6567 N N . ALA B 1 73 ? -0.983 1.75 42.688 1 93.5 73 ALA B N 1
ATOM 6568 C CA . ALA B 1 73 ? -2.055 2.402 43.438 1 93.5 73 ALA B CA 1
ATOM 6569 C C . ALA B 1 73 ? -3.338 2.463 42.625 1 93.5 73 ALA B C 1
ATOM 6571 O O . ALA B 1 73 ? -4.426 2.199 43.125 1 93.5 73 ALA B O 1
ATOM 6572 N N . ILE B 1 74 ? -3.217 2.807 41.375 1 94.12 74 ILE B N 1
ATOM 6573 C CA . ILE B 1 74 ? -4.375 2.896 40.469 1 94.12 74 ILE B CA 1
ATOM 6574 C C . ILE B 1 74 ? -5.047 1.528 40.375 1 94.12 74 ILE B C 1
ATOM 6576 O O . ILE B 1 74 ? -6.27 1.423 40.438 1 94.12 74 ILE B O 1
ATOM 6580 N N . THR B 1 75 ? -4.258 0.49 40.219 1 94.88 75 THR B N 1
ATOM 6581 C CA . THR B 1 75 ? -4.785 -0.862 40.062 1 94.88 75 THR B CA 1
ATOM 6582 C C . THR B 1 75 ? -5.488 -1.303 41.344 1 94.88 75 THR B C 1
ATOM 6584 O O . THR B 1 75 ? -6.605 -1.828 41.312 1 94.88 75 THR B O 1
ATOM 6587 N N . LEU B 1 76 ? -4.918 -1.008 42.5 1 93.75 76 LEU B N 1
ATOM 6588 C CA . LEU B 1 76 ? -5.48 -1.413 43.781 1 93.75 76 LEU B CA 1
ATOM 6589 C C . LEU B 1 76 ? -6.77 -0.651 44.062 1 93.75 76 LEU B C 1
ATOM 6591 O O . LEU B 1 76 ? -7.734 -1.228 44.562 1 93.75 76 LEU B O 1
ATOM 6595 N N . LEU B 1 77 ? -6.762 0.599 43.75 1 92.75 77 LEU B N 1
ATOM 6596 C CA . LEU B 1 77 ? -7.945 1.417 43.969 1 92.75 77 LEU B CA 1
ATOM 6597 C C . LEU B 1 77 ? -9.109 0.962 43.094 1 92.75 77 LEU B C 1
ATOM 6599 O O . LEU B 1 77 ? -10.258 0.932 43.562 1 92.75 77 LEU B O 1
ATOM 6603 N N . LEU B 1 78 ? -8.797 0.647 41.906 1 92.62 78 LEU B N 1
ATOM 6604 C CA . LEU B 1 78 ? -9.859 0.198 41 1 92.62 78 LEU B CA 1
ATOM 6605 C C . LEU B 1 78 ? -10.367 -1.183 41.406 1 92.62 78 LEU B C 1
ATOM 6607 O O . LEU B 1 78 ? -11.57 -1.452 41.344 1 92.62 78 LEU B O 1
ATOM 6611 N N . LEU B 1 79 ? -9.492 -2.068 41.75 1 92.25 79 LEU B N 1
ATOM 6612 C CA . LEU B 1 79 ? -9.898 -3.379 42.25 1 92.25 79 LEU B CA 1
ATOM 6613 C C . LEU B 1 79 ? -10.766 -3.246 43.5 1 92.25 79 LEU B C 1
ATOM 6615 O O . LEU B 1 79 ? -11.797 -3.912 43.625 1 92.25 79 LEU B O 1
ATOM 6619 N N . GLY B 1 80 ? -10.375 -2.395 44.375 1 90.44 80 GLY B N 1
ATOM 6620 C CA . GLY B 1 80 ? -11.133 -2.146 45.594 1 90.44 80 GLY B CA 1
ATOM 6621 C C . GLY B 1 80 ? -12.492 -1.532 45.344 1 90.44 80 GLY B C 1
ATOM 6622 O O . GLY B 1 80 ? -13.492 -1.945 45.938 1 90.44 80 GLY B O 1
ATOM 6623 N N . ALA B 1 81 ? -12.492 -0.581 44.5 1 88.06 81 ALA B N 1
ATOM 6624 C CA . ALA B 1 81 ? -13.75 0.074 44.156 1 88.06 81 ALA B CA 1
ATOM 6625 C C . ALA B 1 81 ? -14.734 -0.914 43.531 1 88.06 81 ALA B C 1
ATOM 6627 O O . ALA B 1 81 ? -15.938 -0.865 43.812 1 88.06 81 ALA B O 1
ATOM 6628 N N . GLY B 1 82 ? -14.227 -1.74 42.688 1 88 82 GLY B N 1
ATOM 6629 C CA . GLY B 1 82 ? -15.078 -2.748 42.062 1 88 82 GLY B CA 1
ATOM 6630 C C . GLY B 1 82 ? -15.688 -3.701 43.094 1 88 82 GLY B C 1
ATOM 6631 O O . GLY B 1 82 ? -16.828 -4.133 42.938 1 88 82 GLY B O 1
ATOM 6632 N N . THR B 1 83 ? -14.953 -3.996 44.094 1 86 83 THR B N 1
ATOM 6633 C CA . THR B 1 83 ? -15.414 -4.918 45.125 1 86 83 THR B CA 1
ATOM 6634 C C . THR B 1 83 ? -16.297 -4.191 46.156 1 86 83 THR B C 1
ATOM 6636 O O . THR B 1 83 ? -17.297 -4.73 46.594 1 86 83 THR B O 1
ATOM 6639 N N . ALA B 1 84 ? -15.969 -2.973 46.5 1 82.25 84 ALA B N 1
ATOM 6640 C CA . ALA B 1 84 ? -16.688 -2.205 47.5 1 82.25 84 ALA B CA 1
ATOM 6641 C C . ALA B 1 84 ? -18.062 -1.803 47.031 1 82.25 84 ALA B C 1
ATOM 6643 O O . ALA B 1 84 ? -19.047 -1.854 47.781 1 82.25 84 ALA B O 1
ATOM 6644 N N . PHE B 1 85 ? -18.125 -1.492 45.812 1 75.38 85 PHE B N 1
ATOM 6645 C CA . PHE B 1 85 ? -19.406 -0.985 45.312 1 75.38 85 PHE B CA 1
ATOM 6646 C C . PHE B 1 85 ? -20.172 -2.074 44.594 1 75.38 85 PHE B C 1
ATOM 6648 O O . PHE B 1 85 ? -21.078 -1.78 43.781 1 75.38 85 PHE B O 1
ATOM 6655 N N . SER B 1 86 ? -19.828 -3.467 44.625 1 68.25 86 SER B N 1
ATOM 6656 C CA . SER B 1 86 ? -20.5 -4.59 44 1 68.25 86 SER B CA 1
ATOM 6657 C C . SER B 1 86 ? -21.781 -4.957 44.719 1 68.25 86 SER B C 1
ATOM 6659 O O . SER B 1 86 ? -22.547 -5.812 44.281 1 68.25 86 SER B O 1
ATOM 6661 N N . GLY B 1 87 ? -22.234 -4.422 45.719 1 56.91 87 GLY B N 1
ATOM 6662 C CA . GLY B 1 87 ? -23.422 -4.859 46.438 1 56.91 87 GLY B CA 1
ATOM 6663 C C . GLY B 1 87 ? -24.703 -4.664 45.656 1 56.91 87 GLY B C 1
ATOM 6664 O O . GLY B 1 87 ? -24.734 -3.918 44.688 1 56.91 87 GLY B O 1
ATOM 6665 N N . LYS B 1 88 ? -25.812 -5.625 45.844 1 52.53 88 LYS B N 1
ATOM 6666 C CA . LYS B 1 88 ? -27.109 -5.914 45.25 1 52.53 88 LYS B CA 1
ATOM 6667 C C . LYS B 1 88 ? -27.859 -4.629 44.906 1 52.53 88 LYS B C 1
ATOM 6669 O O . LYS B 1 88 ? -28.719 -4.609 44.031 1 52.53 88 LYS B O 1
ATOM 6674 N N . GLN B 1 89 ? -27.859 -3.76 45.688 1 48.16 89 GLN B N 1
ATOM 6675 C CA . GLN B 1 89 ? -28.984 -2.844 45.531 1 48.16 89 GLN B CA 1
ATOM 6676 C C . GLN B 1 89 ? -28.844 -1.992 44.281 1 48.16 89 GLN B C 1
ATOM 6678 O O . GLN B 1 89 ? -29.812 -1.418 43.812 1 48.16 89 GLN B O 1
ATOM 6683 N N . ASN B 1 90 ? -27.734 -1.443 43.969 1 45.81 90 ASN B N 1
ATOM 6684 C CA . ASN B 1 90 ? -27.719 -0.437 42.906 1 45.81 90 ASN B CA 1
ATOM 6685 C C . ASN B 1 90 ? -27.391 -1.054 41.562 1 45.81 90 ASN B C 1
ATOM 6687 O O . ASN B 1 90 ? -26.25 -1.48 41.312 1 45.81 90 ASN B O 1
ATOM 6691 N N . THR B 1 91 ? -28.312 -1.822 40.938 1 52.88 91 THR B N 1
ATOM 6692 C CA . THR B 1 91 ? -28.5 -2.318 39.594 1 52.88 91 THR B CA 1
ATOM 6693 C C . THR B 1 91 ? -27.922 -1.348 38.562 1 52.88 91 THR B C 1
ATOM 6695 O O . THR B 1 91 ? -28.078 -1.536 37.375 1 52.88 91 THR B O 1
ATOM 6698 N N . ALA B 1 92 ? -27.141 -0.279 38.969 1 71.69 92 ALA B N 1
ATOM 6699 C CA . ALA B 1 92 ? -26.875 0.871 38.094 1 71.69 92 ALA B CA 1
ATOM 6700 C C . ALA B 1 92 ? -25.719 0.597 37.156 1 71.69 92 ALA B C 1
ATOM 6702 O O . ALA B 1 92 ? -24.844 -0.225 37.469 1 71.69 92 ALA B O 1
ATOM 6703 N N . VAL B 1 93 ? -25.797 0.825 35.906 1 84.25 93 VAL B N 1
ATOM 6704 C CA . VAL B 1 93 ? -24.828 0.79 34.781 1 84.25 93 VAL B CA 1
ATOM 6705 C C . VAL B 1 93 ? -23.438 1.167 35.312 1 84.25 93 VAL B C 1
ATOM 6707 O O . VAL B 1 93 ? -22.438 0.584 34.906 1 84.25 93 VAL B O 1
ATOM 6710 N N . LEU B 1 94 ? -23.344 1.852 36.406 1 83.94 94 LEU B N 1
ATOM 6711 C CA . LEU B 1 94 ? -22.062 2.309 36.938 1 83.94 94 LEU B CA 1
ATOM 6712 C C . LEU B 1 94 ? -21.391 1.193 37.75 1 83.94 94 LEU B C 1
ATOM 6714 O O . LEU B 1 94 ? -20.172 1.058 37.719 1 83.94 94 LEU B O 1
ATOM 6718 N N . ARG B 1 95 ? -22.188 0.442 38.406 1 83 95 ARG B N 1
ATOM 6719 C CA . ARG B 1 95 ? -21.625 -0.672 39.188 1 83 95 ARG B CA 1
ATOM 6720 C C . ARG B 1 95 ? -21.016 -1.722 38.25 1 83 95 ARG B C 1
ATOM 6722 O O . ARG B 1 95 ? -19.938 -2.232 38.531 1 83 95 ARG B O 1
ATOM 6729 N N . LYS B 1 96 ? -21.797 -2.004 37.281 1 87.5 96 LYS B N 1
ATOM 6730 C CA . LYS B 1 96 ? -21.281 -2.969 36.312 1 87.5 96 LYS B CA 1
ATOM 6731 C C . LYS B 1 96 ? -20 -2.459 35.656 1 87.5 96 LYS B C 1
ATOM 6733 O O . LYS B 1 96 ? -19.078 -3.234 35.406 1 87.5 96 LYS B O 1
ATOM 6738 N N . TYR B 1 97 ? -19.969 -1.193 35.438 1 91.5 97 TYR B N 1
ATOM 6739 C CA . TYR B 1 97 ? -18.766 -0.607 34.844 1 91.5 97 TYR B CA 1
ATOM 6740 C C . TYR B 1 97 ? -17.594 -0.693 35.781 1 91.5 97 TYR B C 1
ATOM 6742 O O . TYR B 1 97 ? -16.469 -1.005 35.375 1 91.5 97 TYR B O 1
ATOM 6750 N N . LEU B 1 98 ? -17.797 -0.433 37.094 1 88.75 98 LEU B N 1
ATOM 6751 C CA . LEU B 1 98 ? -16.719 -0.467 38.062 1 88.75 98 LEU B CA 1
ATOM 6752 C C . LEU B 1 98 ? -16.172 -1.884 38.219 1 88.75 98 LEU B C 1
ATOM 6754 O O . LEU B 1 98 ? -14.969 -2.074 38.438 1 88.75 98 LEU B O 1
ATOM 6758 N N . GLN B 1 99 ? -17.016 -2.844 38.156 1 89.75 99 GLN B N 1
ATOM 6759 C CA . GLN B 1 99 ? -16.578 -4.23 38.219 1 89.75 99 GLN B CA 1
ATOM 6760 C C . GLN B 1 99 ? -15.711 -4.59 37 1 89.75 99 GLN B C 1
ATOM 6762 O O . GLN B 1 99 ? -14.68 -5.25 37.156 1 89.75 99 GLN B O 1
ATOM 6767 N N . LYS B 1 100 ? -16.156 -4.129 35.875 1 93.62 100 LYS B N 1
ATOM 6768 C CA . LYS B 1 100 ? -15.367 -4.379 34.688 1 93.62 100 LYS B CA 1
ATOM 6769 C C . LYS B 1 100 ? -14.047 -3.615 34.719 1 93.62 100 LYS B C 1
ATOM 6771 O O . LYS B 1 100 ? -13.023 -4.117 34.25 1 93.62 100 LYS B O 1
ATOM 6776 N N . ALA B 1 101 ? -14.156 -2.441 35.25 1 94.38 101 ALA B N 1
ATOM 6777 C CA . ALA B 1 101 ? -12.945 -1.629 35.375 1 94.38 101 ALA B CA 1
ATOM 6778 C C . ALA B 1 101 ? -11.922 -2.297 36.281 1 94.38 101 ALA B C 1
ATOM 6780 O O . ALA B 1 101 ? -10.719 -2.227 36.031 1 94.38 101 ALA B O 1
ATOM 6781 N N . ALA B 1 102 ? -12.406 -2.918 37.344 1 93.06 102 ALA B N 1
ATOM 6782 C CA . ALA B 1 102 ? -11.531 -3.654 38.25 1 93.06 102 ALA B CA 1
ATOM 6783 C C . ALA B 1 102 ? -10.844 -4.812 37.531 1 93.06 102 ALA B C 1
ATOM 6785 O O . ALA B 1 102 ? -9.633 -4.988 37.656 1 93.06 102 ALA B O 1
ATOM 6786 N N . CYS B 1 103 ? -11.625 -5.508 36.75 1 94.25 103 CYS B N 1
ATOM 6787 C CA . CYS B 1 103 ? -11.07 -6.629 36 1 94.25 103 CYS B CA 1
ATOM 6788 C C . CYS B 1 103 ? -10.062 -6.141 34.969 1 94.25 103 CYS B C 1
ATOM 6790 O O . CYS B 1 103 ? -9.016 -6.758 34.781 1 94.25 103 CYS B O 1
ATOM 6792 N N . ILE B 1 104 ? -10.383 -5.035 34.375 1 96.81 104 ILE B N 1
ATOM 6793 C CA . ILE B 1 104 ? -9.508 -4.473 33.344 1 96.81 104 ILE B CA 1
ATOM 6794 C C . ILE B 1 104 ? -8.195 -4.027 33.969 1 96.81 104 ILE B C 1
ATOM 6796 O O . ILE B 1 104 ? -7.117 -4.293 33.438 1 96.81 104 ILE B O 1
ATOM 6800 N N . ALA B 1 105 ? -8.281 -3.402 35.062 1 96.12 105 ALA B N 1
ATOM 6801 C CA . ALA B 1 105 ? -7.074 -2.92 35.719 1 96.12 105 ALA B CA 1
ATOM 6802 C C . ALA B 1 105 ? -6.164 -4.082 36.125 1 96.12 105 ALA B C 1
ATOM 6804 O O . ALA B 1 105 ? -4.945 -4.008 35.938 1 96.12 105 ALA B O 1
ATOM 6805 N N . GLY B 1 106 ? -6.758 -5.145 36.688 1 94.88 106 GLY B N 1
ATOM 6806 C CA . GLY B 1 106 ? -5.98 -6.328 37 1 94.88 106 GLY B CA 1
ATOM 6807 C C . GLY B 1 106 ? -5.344 -6.98 35.812 1 94.88 106 GLY B C 1
ATOM 6808 O O . GLY B 1 106 ? -4.168 -7.344 35.812 1 94.88 106 GLY B O 1
ATOM 6809 N N . CYS B 1 107 ? -6.113 -7.07 34.75 1 96.31 107 CYS B N 1
ATOM 6810 C CA . CYS B 1 107 ? -5.621 -7.703 33.531 1 96.31 107 CYS B CA 1
ATOM 6811 C C . CYS B 1 107 ? -4.5 -6.879 32.906 1 96.31 107 CYS B C 1
ATOM 6813 O O . CYS B 1 107 ? -3.502 -7.434 32.438 1 96.31 107 CYS B O 1
ATOM 6815 N N . VAL B 1 108 ? -4.688 -5.535 32.875 1 97.12 108 VAL B N 1
ATOM 6816 C CA . VAL B 1 108 ? -3.693 -4.664 32.25 1 97.12 108 VAL B CA 1
ATOM 6817 C C . VAL B 1 108 ? -2.402 -4.699 33.062 1 97.12 108 VAL B C 1
ATOM 6819 O O . VAL B 1 108 ? -1.305 -4.664 32.5 1 97.12 108 VAL B O 1
ATOM 6822 N N . PHE B 1 109 ? -2.551 -4.766 34.375 1 96.06 109 PHE B N 1
ATOM 6823 C CA . PHE B 1 109 ? -1.378 -4.859 35.219 1 96.06 109 PHE B CA 1
ATOM 6824 C C . PHE B 1 109 ? -0.617 -6.152 34.969 1 96.06 109 PHE B C 1
ATOM 6826 O O . PHE B 1 109 ? 0.611 -6.148 34.875 1 96.06 109 PHE B O 1
ATOM 6833 N N . LEU B 1 110 ? -1.349 -7.238 34.844 1 94.94 110 LEU B N 1
ATOM 6834 C CA . LEU B 1 110 ? -0.727 -8.531 34.562 1 94.94 110 LEU B CA 1
ATOM 6835 C C . LEU B 1 110 ? -0.119 -8.547 33.156 1 94.94 110 LEU B C 1
ATOM 6837 O O . LEU B 1 110 ? 0.934 -9.148 32.938 1 94.94 110 LEU B O 1
ATOM 6841 N N . LEU B 1 111 ? -0.796 -7.902 32.219 1 95.38 111 LEU B N 1
ATOM 6842 C CA . LEU B 1 111 ? -0.257 -7.789 30.875 1 95.38 111 LEU B CA 1
ATOM 6843 C C . LEU B 1 111 ? 1.082 -7.059 30.891 1 95.38 111 LEU B C 1
ATOM 6845 O O . LEU B 1 111 ? 2.027 -7.48 30.219 1 95.38 111 LEU B O 1
ATOM 6849 N N . GLU B 1 112 ? 1.161 -6.008 31.625 1 94.94 112 GLU B N 1
ATOM 6850 C CA . GLU B 1 112 ? 2.381 -5.211 31.688 1 94.94 112 GLU B CA 1
ATOM 6851 C C . GLU B 1 112 ? 3.523 -5.996 32.312 1 94.94 112 GLU B C 1
ATOM 6853 O O . GLU B 1 112 ? 4.684 -5.84 31.938 1 94.94 112 GLU B O 1
ATOM 6858 N N . VAL B 1 113 ? 3.188 -6.895 33.25 1 92.81 113 VAL B N 1
ATOM 6859 C CA . VAL B 1 113 ? 4.219 -7.609 34 1 92.81 113 VAL B CA 1
ATOM 6860 C C . VAL B 1 113 ? 4.602 -8.883 33.25 1 92.81 113 VAL B C 1
ATOM 6862 O O . VAL B 1 113 ? 5.781 -9.25 33.188 1 92.81 113 VAL B O 1
ATOM 6865 N N . LEU B 1 114 ? 3.654 -9.492 32.594 1 92.06 114 LEU B N 1
ATOM 6866 C CA . LEU B 1 114 ? 3.904 -10.82 32.031 1 92.06 114 LEU B CA 1
ATOM 6867 C C . LEU B 1 114 ? 4.066 -10.758 30.531 1 92.06 114 LEU B C 1
ATOM 6869 O O . LEU B 1 114 ? 5.109 -11.141 30 1 92.06 114 LEU B O 1
ATOM 6873 N N . VAL B 1 115 ? 3.164 -10.141 29.859 1 91.25 115 VAL B N 1
ATOM 6874 C CA . VAL B 1 115 ? 3.129 -10.219 28.391 1 91.25 115 VAL B CA 1
ATOM 6875 C C . VAL B 1 115 ? 4.059 -9.164 27.797 1 91.25 115 VAL B C 1
ATOM 6877 O O . VAL B 1 115 ? 4.852 -9.461 26.906 1 91.25 115 VAL B O 1
ATOM 6880 N N . PHE B 1 116 ? 4.02 -7.945 28.281 1 92.88 116 PHE B N 1
ATOM 6881 C CA . PHE B 1 116 ? 4.82 -6.879 27.703 1 92.88 116 PHE B CA 1
ATOM 6882 C C . PHE B 1 116 ? 6.277 -6.996 28.125 1 92.88 116 PHE B C 1
ATOM 6884 O O . PHE B 1 116 ? 7.133 -6.246 27.641 1 92.88 116 PHE B O 1
ATOM 6891 N N . HIS B 1 117 ? 6.59 -7.996 28.984 1 91.31 117 HIS B N 1
ATOM 6892 C CA . HIS B 1 117 ? 7.969 -8.289 29.359 1 91.31 117 HIS B CA 1
ATOM 6893 C C . HIS B 1 117 ? 8.312 -9.758 29.109 1 91.31 117 HIS B C 1
ATOM 6895 O O . HIS B 1 117 ? 9.102 -10.352 29.844 1 91.31 117 HIS B O 1
ATOM 6901 N N . ILE B 1 118 ? 7.715 -10.242 28.125 1 87.44 118 ILE B N 1
ATOM 6902 C CA . ILE B 1 118 ? 7.918 -11.648 27.797 1 87.44 118 ILE B CA 1
ATOM 6903 C C . ILE B 1 118 ? 9.383 -11.891 27.422 1 87.44 118 ILE B C 1
ATOM 6905 O O . ILE B 1 118 ? 9.922 -12.969 27.688 1 87.44 118 ILE B O 1
ATOM 6909 N N . THR B 1 119 ? 10.062 -10.906 26.891 1 86.25 119 THR B N 1
ATOM 6910 C CA . THR B 1 119 ? 11.445 -11.031 26.453 1 86.25 119 THR B CA 1
ATOM 6911 C C . THR B 1 119 ? 12.406 -10.891 27.641 1 86.25 119 THR B C 1
ATOM 6913 O O . THR B 1 119 ? 13.609 -11.102 27.484 1 86.25 119 THR B O 1
ATOM 6916 N N . SER B 1 120 ? 11.875 -10.594 28.781 1 89.62 120 SER B N 1
ATOM 6917 C CA . SER B 1 120 ? 12.703 -10.406 29.953 1 89.62 120 SER B CA 1
ATOM 6918 C C . SER B 1 120 ? 12.859 -11.703 30.734 1 89.62 120 SER B C 1
ATOM 6920 O O . SER B 1 120 ? 13.672 -11.789 31.656 1 89.62 120 SER B O 1
ATOM 6922 N N . PHE B 1 121 ? 12.164 -12.711 30.391 1 88.81 121 PHE B N 1
ATOM 6923 C CA . PHE B 1 121 ? 12.227 -13.961 31.125 1 88.81 121 PHE B CA 1
ATOM 6924 C C . PHE B 1 121 ? 13.461 -14.766 30.734 1 88.81 121 PHE B C 1
ATOM 6926 O O . PHE B 1 121 ? 13.781 -14.875 29.547 1 88.81 121 PHE B O 1
ATOM 6933 N N . THR B 1 122 ? 14.219 -15.133 31.688 1 87.44 122 THR B N 1
ATOM 6934 C CA . THR B 1 122 ? 15.414 -15.938 31.453 1 87.44 122 THR B CA 1
ATOM 6935 C C . THR B 1 122 ? 15.703 -16.844 32.656 1 87.44 122 THR B C 1
ATOM 6937 O O . THR B 1 122 ? 15.258 -16.562 33.781 1 87.44 122 THR B O 1
ATOM 6940 N N . THR B 1 123 ? 16.375 -17.938 32.344 1 84.5 123 THR B N 1
ATOM 6941 C CA . THR B 1 123 ? 16.797 -18.844 33.406 1 84.5 123 THR B CA 1
ATOM 6942 C C . THR B 1 123 ? 18.219 -18.531 33.844 1 84.5 123 THR B C 1
ATOM 6944 O O . THR B 1 123 ? 18.625 -18.938 34.938 1 84.5 123 THR B O 1
ATOM 6947 N N . GLN B 1 124 ? 18.891 -17.844 33 1 82.88 124 GLN B N 1
ATOM 6948 C CA . GLN B 1 124 ? 20.266 -17.484 33.281 1 82.88 124 GLN B CA 1
ATOM 6949 C C . GLN B 1 124 ? 20.438 -15.969 33.406 1 82.88 124 GLN B C 1
ATOM 6951 O O . GLN B 1 124 ? 20.172 -15.25 32.438 1 82.88 124 GLN B O 1
ATOM 6956 N N . LYS B 1 125 ? 20.844 -15.5 34.531 1 81.69 125 LYS B N 1
ATOM 6957 C CA . LYS B 1 125 ? 20.953 -14.062 34.75 1 81.69 125 LYS B CA 1
ATOM 6958 C C . LYS B 1 125 ? 22.391 -13.586 34.562 1 81.69 125 LYS B C 1
ATOM 6960 O O . LYS B 1 125 ? 22.906 -12.789 35.344 1 81.69 125 LYS B O 1
ATOM 6965 N N . THR B 1 126 ? 22.953 -14 33.5 1 87.38 126 THR B N 1
ATOM 6966 C CA . THR B 1 126 ? 24.328 -13.633 33.188 1 87.38 126 THR B CA 1
ATOM 6967 C C . THR B 1 126 ? 24.406 -12.25 32.562 1 87.38 126 THR B C 1
ATOM 6969 O O . THR B 1 126 ? 23.484 -11.836 31.859 1 87.38 126 THR B O 1
ATOM 6972 N N . LYS B 1 127 ? 25.391 -11.453 32.938 1 90.44 127 LYS B N 1
ATOM 6973 C CA . LYS B 1 127 ? 25.688 -10.156 32.344 1 90.44 127 LYS B CA 1
ATOM 6974 C C . LYS B 1 127 ? 27.188 -10.008 32.062 1 90.44 127 LYS B C 1
ATOM 6976 O O . LYS B 1 127 ? 28.016 -10.539 32.812 1 90.44 127 LYS B O 1
ATOM 6981 N N . GLU B 1 128 ? 27.531 -9.422 30.969 1 93.94 128 GLU B N 1
ATOM 6982 C CA . GLU B 1 128 ? 28.906 -9.141 30.594 1 93.94 128 GLU B CA 1
ATOM 6983 C C . GLU B 1 128 ? 29.078 -7.676 30.203 1 93.94 128 GLU B C 1
ATOM 6985 O O . GLU B 1 128 ? 28.219 -7.086 29.562 1 93.94 128 GLU B O 1
ATOM 6990 N N . GLU B 1 129 ? 30.141 -7.105 30.641 1 93.75 129 GLU B N 1
ATOM 6991 C CA . GLU B 1 129 ? 30.438 -5.723 30.266 1 93.75 129 GLU B CA 1
ATOM 6992 C C . GLU B 1 129 ? 31.25 -5.652 28.984 1 93.75 129 GLU B C 1
ATOM 6994 O O . GLU B 1 129 ? 32.156 -6.465 28.75 1 93.75 129 GLU B O 1
ATOM 6999 N N . LEU B 1 130 ? 30.812 -4.809 28.172 1 94.06 130 LEU B N 1
ATOM 7000 C CA . LEU B 1 130 ? 31.547 -4.559 26.938 1 94.06 130 LEU B CA 1
ATOM 7001 C C . LEU B 1 130 ? 32.875 -3.852 27.219 1 94.06 130 LEU B C 1
ATOM 7003 O O . LEU B 1 130 ? 32.875 -2.797 27.859 1 94.06 130 LEU B O 1
ATOM 7007 N N . PRO B 1 131 ? 33.938 -4.371 26.797 1 92.5 131 PRO B N 1
ATOM 7008 C CA . PRO B 1 131 ? 35.25 -3.748 27.062 1 92.5 131 PRO B CA 1
ATOM 7009 C C . PRO B 1 131 ? 35.531 -2.576 26.125 1 92.5 131 PRO B C 1
ATOM 7011 O O . PRO B 1 131 ? 36.188 -2.748 25.094 1 92.5 131 PRO B O 1
ATOM 7014 N N . LEU B 1 132 ? 35.281 -1.445 26.5 1 94 132 LEU B N 1
ATOM 7015 C CA . LEU B 1 132 ? 35.438 -0.272 25.641 1 94 132 LEU B CA 1
ATOM 7016 C C . LEU B 1 132 ? 36.906 0.018 25.375 1 94 132 LEU B C 1
ATOM 7018 O O . LEU B 1 132 ? 37.25 0.526 24.297 1 94 132 LEU B O 1
ATOM 7022 N N . SER B 1 133 ? 37.75 -0.369 26.266 1 89.75 133 SER B N 1
ATOM 7023 C CA . SER B 1 133 ? 39.188 -0.066 26.156 1 89.75 133 SER B CA 1
ATOM 7024 C C . SER B 1 133 ? 39.812 -0.879 25.047 1 89.75 133 SER B C 1
ATOM 7026 O O . SER B 1 133 ? 40.875 -0.497 24.516 1 89.75 133 SER B O 1
ATOM 7028 N N . THR B 1 134 ? 39.188 -1.937 24.688 1 89.5 134 THR B N 1
ATOM 7029 C CA . THR B 1 134 ? 39.781 -2.805 23.672 1 89.5 134 THR B CA 1
ATOM 7030 C C . THR B 1 134 ? 39.094 -2.627 22.328 1 89.5 134 THR B C 1
ATOM 7032 O O . THR B 1 134 ? 39.312 -3.4 21.391 1 89.5 134 THR B O 1
ATOM 7035 N N . ALA B 1 135 ? 38.281 -1.654 22.234 1 94.62 135 ALA B N 1
ATOM 7036 C CA . ALA B 1 135 ? 37.531 -1.438 21 1 94.62 135 ALA B CA 1
ATOM 7037 C C . ALA B 1 135 ? 38.469 -1.022 19.859 1 94.62 135 ALA B C 1
ATOM 7039 O O . ALA B 1 135 ? 39.344 -0.19 20.062 1 94.62 135 ALA B O 1
ATOM 7040 N N . GLU B 1 136 ? 38.344 -1.628 18.766 1 96.06 136 GLU B N 1
ATOM 7041 C CA . GLU B 1 136 ? 39.031 -1.193 17.547 1 96.06 136 GLU B CA 1
ATOM 7042 C C . GLU B 1 136 ? 38.219 -0.109 16.828 1 96.06 136 GLU B C 1
ATOM 7044 O O . GLU B 1 136 ? 37.094 -0.341 16.406 1 96.06 136 GLU B O 1
ATOM 7049 N N . ILE B 1 137 ? 38.844 0.973 16.656 1 96.12 137 ILE B N 1
ATOM 7050 C CA . ILE B 1 137 ? 38.188 2.115 16.031 1 96.12 137 ILE B CA 1
ATOM 7051 C C . ILE B 1 137 ? 38.531 2.18 14.547 1 96.12 137 ILE B C 1
ATOM 7053 O O . ILE B 1 137 ? 39.719 2.16 14.188 1 96.12 137 ILE B O 1
ATOM 7057 N N . SER B 1 138 ? 37.531 2.227 13.703 1 95 138 SER B N 1
ATOM 7058 C CA . SER B 1 138 ? 37.75 2.24 12.258 1 95 138 SER B CA 1
ATOM 7059 C C . SER B 1 138 ? 38.406 3.537 11.812 1 95 138 SER B C 1
ATOM 7061 O O . SER B 1 138 ? 39.219 3.539 10.883 1 95 138 SER B O 1
ATOM 7063 N N . ASP B 1 139 ? 37.969 4.707 12.352 1 94.31 139 ASP B N 1
ATOM 7064 C CA . ASP B 1 139 ? 38.469 6.031 12.016 1 94.31 139 ASP B CA 1
ATOM 7065 C C . ASP B 1 139 ? 38.844 6.805 13.273 1 94.31 139 ASP B C 1
ATOM 7067 O O . ASP B 1 139 ? 38 7.344 13.969 1 94.31 139 ASP B O 1
ATOM 7071 N N . GLU B 1 140 ? 40.125 7.066 13.469 1 91.56 140 GLU B N 1
ATOM 7072 C CA . GLU B 1 140 ? 40.625 7.688 14.688 1 91.56 140 GLU B CA 1
ATOM 7073 C C . GLU B 1 140 ? 40.312 9.18 14.719 1 91.56 140 GLU B C 1
ATOM 7075 O O . GLU B 1 140 ? 40.344 9.805 15.781 1 91.56 140 GLU B O 1
ATOM 7080 N N . GLU B 1 141 ? 40 9.703 13.57 1 93.5 141 GLU B N 1
ATOM 7081 C CA . GLU B 1 141 ? 39.625 11.109 13.531 1 93.5 141 GLU B CA 1
ATOM 7082 C C . GLU B 1 141 ? 38.156 11.297 13.977 1 93.5 141 GLU B C 1
ATOM 7084 O O . GLU B 1 141 ? 37.812 12.352 14.492 1 93.5 141 GLU B O 1
ATOM 7089 N N . ALA B 1 142 ? 37.406 10.25 13.758 1 95.81 142 ALA B N 1
ATOM 7090 C CA . ALA B 1 142 ? 35.969 10.336 14.039 1 95.81 142 ALA B CA 1
ATOM 7091 C C . ALA B 1 142 ? 35.656 9.883 15.469 1 95.81 142 ALA B C 1
ATOM 7093 O O . ALA B 1 142 ? 34.594 10.195 16.016 1 95.81 142 ALA B O 1
ATOM 7094 N N . ALA B 1 143 ? 36.531 9.078 16.125 1 95.62 143 ALA B N 1
ATOM 7095 C CA . ALA B 1 143 ? 36.344 8.602 17.484 1 95.62 143 ALA B CA 1
ATOM 7096 C C . ALA B 1 143 ? 37.656 8.422 18.203 1 95.62 143 ALA B C 1
ATOM 7098 O O . ALA B 1 143 ? 38.656 8.047 17.578 1 95.62 143 ALA B O 1
ATOM 7099 N N . SER B 1 144 ? 37.688 8.742 19.562 1 94.75 144 SER B N 1
ATOM 7100 C CA . SER B 1 144 ? 38.906 8.602 20.359 1 94.75 144 SER B CA 1
ATOM 7101 C C . SER B 1 144 ? 38.594 8.281 21.812 1 94.75 144 SER B C 1
ATOM 7103 O O . SER B 1 144 ? 37.469 8.57 22.297 1 94.75 144 SER B O 1
ATOM 7105 N N . PHE B 1 145 ? 39.531 7.641 22.438 1 94.88 145 PHE B N 1
ATOM 7106 C CA . PHE B 1 145 ? 39.406 7.348 23.859 1 94.88 145 PHE B CA 1
ATOM 7107 C C . PHE B 1 145 ? 39.656 8.594 24.688 1 94.88 145 PHE B C 1
ATOM 7109 O O . PHE B 1 145 ? 40.531 9.383 24.391 1 94.88 145 PHE B O 1
ATOM 7116 N N . ASN B 1 146 ? 38.781 8.727 25.547 1 91.12 146 ASN B N 1
ATOM 7117 C CA . ASN B 1 146 ? 39.031 9.828 26.484 1 91.12 146 ASN B CA 1
ATOM 7118 C C . ASN B 1 146 ? 39.812 9.367 27.703 1 91.12 146 ASN B C 1
ATOM 7120 O O . ASN B 1 146 ? 40.188 8.195 27.797 1 91.12 146 ASN B O 1
ATOM 7124 N N . ASP B 1 147 ? 40.062 10.289 28.719 1 88.62 147 ASP B N 1
ATOM 7125 C CA . ASP B 1 147 ? 40.906 10.055 29.875 1 88.62 147 ASP B CA 1
ATOM 7126 C C . ASP B 1 147 ? 40.312 9 30.797 1 88.62 147 ASP B C 1
ATOM 7128 O O . ASP B 1 147 ? 41.031 8.352 31.562 1 88.62 147 ASP B O 1
ATOM 7132 N N . LYS B 1 148 ? 39.094 8.758 30.719 1 89.81 148 LYS B N 1
ATOM 7133 C CA . LYS B 1 148 ? 38.406 7.828 31.609 1 89.81 148 LYS B CA 1
ATOM 7134 C C . LYS B 1 148 ? 38.25 6.465 30.938 1 89.81 148 LYS B C 1
ATOM 7136 O O . LYS B 1 148 ? 37.594 5.582 31.484 1 89.81 148 LYS B O 1
ATOM 7141 N N . GLY B 1 149 ? 38.688 6.328 29.781 1 90.06 149 GLY B N 1
ATOM 7142 C CA . GLY B 1 149 ? 38.531 5.07 29.062 1 90.06 149 GLY B CA 1
ATOM 7143 C C . GLY B 1 149 ? 37.25 4.98 28.281 1 90.06 149 GLY B C 1
ATOM 7144 O O . GLY B 1 149 ? 36.875 3.906 27.797 1 90.06 149 GLY B O 1
ATOM 7145 N N . GLU B 1 150 ? 36.562 6.074 28.281 1 94.56 150 GLU B N 1
ATOM 7146 C CA . GLU B 1 150 ? 35.344 6.16 27.469 1 94.56 150 GLU B CA 1
ATOM 7147 C C . GLU B 1 150 ? 35.656 6.559 26.031 1 94.56 150 GLU B C 1
ATOM 7149 O O . GLU B 1 150 ? 36.812 6.859 25.703 1 94.56 150 GLU B O 1
ATOM 7154 N N . ILE B 1 151 ? 34.719 6.461 25.203 1 96.56 151 ILE B N 1
ATOM 7155 C CA . ILE B 1 151 ? 34.969 6.758 23.797 1 96.56 151 ILE B CA 1
ATOM 7156 C C . ILE B 1 151 ? 34.125 7.969 23.375 1 96.56 151 ILE B C 1
ATOM 7158 O O . ILE B 1 151 ? 32.906 7.977 23.5 1 96.56 151 ILE B O 1
ATOM 7162 N N . THR B 1 152 ? 34.719 8.953 22.859 1 96.38 152 THR B N 1
ATOM 7163 C CA . THR B 1 152 ? 34.062 10.133 22.297 1 96.38 152 THR B CA 1
ATOM 7164 C C . THR B 1 152 ? 33.969 10.016 20.781 1 96.38 152 THR B C 1
ATOM 7166 O O . THR B 1 152 ? 35 9.82 20.094 1 96.38 152 THR B O 1
ATOM 7169 N N . ILE B 1 153 ? 32.844 10.133 20.266 1 96.12 153 ILE B N 1
ATOM 7170 C CA . ILE B 1 153 ? 32.562 9.992 18.844 1 96.12 153 ILE B CA 1
ATOM 7171 C C . ILE B 1 153 ? 32.156 11.336 18.25 1 96.12 153 ILE B C 1
ATOM 7173 O O . ILE B 1 153 ? 31.172 11.945 18.703 1 96.12 153 ILE B O 1
ATOM 7177 N N . THR B 1 154 ? 32.781 11.781 17.188 1 95.62 154 THR B N 1
ATOM 7178 C CA . THR B 1 154 ? 32.531 13.086 16.594 1 95.62 154 THR B CA 1
ATOM 7179 C C . THR B 1 154 ? 32.125 12.945 15.133 1 95.62 154 THR B C 1
ATOM 7181 O O . THR B 1 154 ? 31.672 13.906 14.508 1 95.62 154 THR B O 1
ATOM 7184 N N . GLY B 1 155 ? 32.281 11.797 14.617 1 95.44 155 GLY B N 1
ATOM 7185 C CA . GLY B 1 155 ? 31.906 11.508 13.25 1 95.44 155 GLY B CA 1
ATOM 7186 C C . GLY B 1 155 ? 31.469 10.062 13.047 1 95.44 155 GLY B C 1
ATOM 7187 O O . GLY B 1 155 ? 31.422 9.289 14 1 95.44 155 GLY B O 1
ATOM 7188 N N . ASN B 1 156 ? 31.109 9.773 11.828 1 96.5 156 ASN B N 1
ATOM 7189 C CA . ASN B 1 156 ? 30.734 8.398 11.5 1 96.5 156 ASN B CA 1
ATOM 7190 C C . ASN B 1 156 ? 31.891 7.434 11.719 1 96.5 156 ASN B C 1
ATOM 7192 O O . ASN B 1 156 ? 33.031 7.703 11.297 1 96.5 156 ASN B O 1
ATOM 7196 N N . CYS B 1 157 ? 31.703 6.375 12.445 1 96.88 157 CYS B N 1
ATOM 7197 C CA . CYS B 1 157 ? 32.75 5.41 12.711 1 96.88 157 CYS B CA 1
ATOM 7198 C C . CYS B 1 157 ? 32.188 4.047 13.07 1 96.88 157 CYS B C 1
ATOM 7200 O O . CYS B 1 157 ? 30.969 3.91 13.258 1 96.88 157 CYS B O 1
ATOM 7202 N N . THR B 1 158 ? 33 3.066 13.086 1 97.25 158 THR B N 1
ATOM 7203 C CA . THR B 1 158 ? 32.688 1.707 13.484 1 97.25 158 THR B CA 1
ATOM 7204 C C . THR B 1 158 ? 33.562 1.244 14.641 1 97.25 158 THR B C 1
ATOM 7206 O O . THR B 1 158 ? 34.781 1.444 14.609 1 97.25 158 THR B O 1
ATOM 7209 N N . LEU B 1 159 ? 32.938 0.771 15.664 1 97.25 159 LEU B N 1
ATOM 7210 C CA . LEU B 1 159 ? 33.656 0.166 16.797 1 97.25 159 LEU B CA 1
ATOM 7211 C C . LEU B 1 159 ? 33.531 -1.354 16.75 1 97.25 159 LEU B C 1
ATOM 7213 O O . LEU B 1 159 ? 32.438 -1.9 16.719 1 97.25 159 LEU B O 1
ATOM 7217 N N . THR B 1 160 ? 34.656 -1.995 16.75 1 97.38 160 THR B N 1
ATOM 7218 C CA . THR B 1 160 ? 34.656 -3.453 16.688 1 97.38 160 THR B CA 1
ATOM 7219 C C . THR B 1 160 ? 35.25 -4.047 17.969 1 97.38 160 THR B C 1
ATOM 7221 O O . THR B 1 160 ? 36.312 -3.648 18.406 1 97.38 160 THR B O 1
ATOM 7224 N N . PHE B 1 161 ? 34.531 -4.875 18.594 1 96.75 161 PHE B N 1
ATOM 7225 C CA . PHE B 1 161 ? 34.938 -5.609 19.781 1 96.75 161 PHE B CA 1
ATOM 7226 C C . PHE B 1 161 ? 35.219 -7.07 19.438 1 96.75 161 PHE B C 1
ATOM 7228 O O . PHE B 1 161 ? 34.281 -7.836 19.188 1 96.75 161 PHE B O 1
ATOM 7235 N N . SER B 1 162 ? 36.406 -7.465 19.516 1 95.25 162 SER B N 1
ATOM 7236 C CA . SER B 1 162 ? 36.812 -8.812 19.109 1 95.25 162 SER B CA 1
ATOM 7237 C C . SER B 1 162 ? 37.094 -9.688 20.328 1 95.25 162 SER B C 1
ATOM 7239 O O . SER B 1 162 ? 37.156 -9.195 21.453 1 95.25 162 SER B O 1
ATOM 7241 N N . ASP B 1 163 ? 37.188 -10.969 20.047 1 92.94 163 ASP B N 1
ATOM 7242 C CA . ASP B 1 163 ? 37.562 -11.992 21.016 1 92.94 163 ASP B CA 1
ATOM 7243 C C . ASP B 1 163 ? 36.594 -12.008 22.188 1 92.94 163 ASP B C 1
ATOM 7245 O O . ASP B 1 163 ? 37 -12.016 23.359 1 92.94 163 ASP B O 1
ATOM 7249 N N . LEU B 1 164 ? 35.438 -11.891 21.609 1 91 164 LEU B N 1
ATOM 7250 C CA . LEU B 1 164 ? 34.375 -12.039 22.609 1 91 164 LEU B CA 1
ATOM 7251 C C . LEU B 1 164 ? 34.031 -13.508 22.797 1 91 164 LEU B C 1
ATOM 7253 O O . LEU B 1 164 ? 34.188 -14.32 21.891 1 91 164 LEU B O 1
ATOM 7257 N N . ASP B 1 165 ? 33.875 -14.234 23.797 1 90.19 165 ASP B N 1
ATOM 7258 C CA . ASP B 1 165 ? 33.438 -15.586 24.125 1 90.19 165 ASP B CA 1
ATOM 7259 C C . ASP B 1 165 ? 32.156 -15.562 24.969 1 90.19 165 ASP B C 1
ATOM 7261 O O . ASP B 1 165 ? 32.125 -16.188 26.031 1 90.19 165 ASP B O 1
ATOM 7265 N N . TRP B 1 166 ? 31.234 -14.797 24.391 1 91.69 166 TRP B N 1
ATOM 7266 C CA . TRP B 1 166 ? 30 -14.633 25.156 1 91.69 166 TRP B CA 1
ATOM 7267 C C . TRP B 1 166 ? 29 -15.734 24.828 1 91.69 166 TRP B C 1
ATOM 7269 O O . TRP B 1 166 ? 28.797 -16.062 23.656 1 91.69 166 TRP B O 1
ATOM 7279 N N . ASP B 1 167 ? 28.469 -16.219 25.781 1 89.38 167 ASP B N 1
ATOM 7280 C CA . ASP B 1 167 ? 27.469 -17.281 25.625 1 89.38 167 ASP B CA 1
ATOM 7281 C C . ASP B 1 167 ? 26.109 -16.844 26.125 1 89.38 167 ASP B C 1
ATOM 7283 O O . ASP B 1 167 ? 26 -16.25 27.203 1 89.38 167 ASP B O 1
ATOM 7287 N N . GLU B 1 168 ? 25.062 -17.078 25.359 1 86.69 168 GLU B N 1
ATOM 7288 C CA . GLU B 1 168 ? 23.656 -16.938 25.734 1 86.69 168 GLU B CA 1
ATOM 7289 C C . GLU B 1 168 ? 23.328 -15.484 26.109 1 86.69 168 GLU B C 1
ATOM 7291 O O . GLU B 1 168 ? 22.688 -15.227 27.125 1 86.69 168 GLU B O 1
ATOM 7296 N N . LEU B 1 169 ? 23.891 -14.547 25.484 1 92.12 169 LEU B N 1
ATOM 7297 C CA . LEU B 1 169 ? 23.531 -13.141 25.656 1 92.12 169 LEU B CA 1
ATOM 7298 C C . LEU B 1 169 ? 22.609 -12.688 24.516 1 92.12 169 LEU B C 1
ATOM 7300 O O . LEU B 1 169 ? 22.875 -12.984 23.344 1 92.12 169 LEU B O 1
ATOM 7304 N N . HIS B 1 170 ? 21.531 -11.984 24.953 1 91.81 170 HIS B N 1
ATOM 7305 C CA . HIS B 1 170 ? 20.484 -11.703 23.969 1 91.81 170 HIS B CA 1
ATOM 7306 C C . HIS B 1 170 ? 20.172 -10.211 23.906 1 91.81 170 HIS B C 1
ATOM 7308 O O . HIS B 1 170 ? 19.281 -9.789 23.172 1 91.81 170 HIS B O 1
ATOM 7314 N N . CYS B 1 171 ? 20.844 -9.398 24.688 1 92.69 171 CYS B N 1
ATOM 7315 C CA . CYS B 1 171 ? 20.578 -7.969 24.703 1 92.69 171 CYS B CA 1
ATOM 7316 C C . CYS B 1 171 ? 21.828 -7.176 25.031 1 92.69 171 CYS B C 1
ATOM 7318 O O . CYS B 1 171 ? 22.609 -7.578 25.906 1 92.69 171 CYS B O 1
ATOM 7320 N N . VAL B 1 172 ? 22.047 -6.145 24.281 1 94.31 172 VAL B N 1
ATOM 7321 C CA . VAL B 1 172 ? 23.141 -5.211 24.578 1 94.31 172 VAL B CA 1
ATOM 7322 C C . VAL B 1 172 ? 22.562 -3.828 24.875 1 94.31 172 VAL B C 1
ATOM 7324 O O . VAL B 1 172 ? 21.766 -3.305 24.078 1 94.31 172 VAL B O 1
ATOM 7327 N N . ARG B 1 173 ? 22.938 -3.301 26 1 93.69 173 ARG B N 1
ATOM 7328 C CA . ARG B 1 173 ? 22.531 -1.952 26.375 1 93.69 173 ARG B CA 1
ATOM 7329 C C . ARG B 1 173 ? 23.734 -1.016 26.438 1 93.69 173 ARG B C 1
ATOM 7331 O O . ARG B 1 173 ? 24.734 -1.319 27.094 1 93.69 173 ARG B O 1
ATOM 7338 N N . LEU B 1 174 ? 23.594 0.081 25.734 1 95.5 174 LEU B N 1
ATOM 7339 C CA . LEU B 1 174 ? 24.656 1.092 25.719 1 95.5 174 LEU B CA 1
ATOM 7340 C C . LEU B 1 174 ? 24.203 2.357 26.438 1 95.5 174 LEU B C 1
ATOM 7342 O O . LEU B 1 174 ? 23.016 2.719 26.391 1 95.5 174 LEU B O 1
ATOM 7346 N N . HIS B 1 175 ? 25.125 2.99 27.109 1 95.25 175 HIS B N 1
ATOM 7347 C CA . HIS B 1 175 ? 24.906 4.293 27.734 1 95.25 175 HIS B CA 1
ATOM 7348 C C . HIS B 1 175 ? 25.75 5.371 27.078 1 95.25 175 HIS B C 1
ATOM 7350 O O . HIS B 1 175 ? 26.984 5.312 27.125 1 95.25 175 HIS B O 1
ATOM 7356 N N . ALA B 1 176 ? 25.047 6.219 26.391 1 94.44 176 ALA B N 1
ATOM 7357 C CA . ALA B 1 176 ? 25.734 7.301 25.688 1 94.44 176 ALA B CA 1
ATOM 7358 C C . ALA B 1 176 ? 25.031 8.633 25.922 1 94.44 176 ALA B C 1
ATOM 7360 O O . ALA B 1 176 ? 23.812 8.68 26.125 1 94.44 176 ALA B O 1
ATOM 7361 N N . ASP B 1 177 ? 25.797 9.711 25.984 1 92.31 177 ASP B N 1
ATOM 7362 C CA . ASP B 1 177 ? 25.219 11.039 26.156 1 92.31 177 ASP B CA 1
ATOM 7363 C C . ASP B 1 177 ? 25.875 12.047 25.219 1 92.31 177 ASP B C 1
ATOM 7365 O O . ASP B 1 177 ? 26.938 11.781 24.656 1 92.31 177 ASP B O 1
ATOM 7369 N N . GLY B 1 178 ? 25.188 13.125 24.938 1 91.69 178 GLY B N 1
ATOM 7370 C CA . GLY B 1 178 ? 25.641 14.18 24.047 1 91.69 178 GLY B CA 1
ATOM 7371 C C . GLY B 1 178 ? 24.578 15.227 23.781 1 91.69 178 GLY B C 1
ATOM 7372 O O . GLY B 1 178 ? 23.688 15.438 24.609 1 91.69 178 GLY B O 1
ATOM 7373 N N . LYS B 1 179 ? 24.812 15.898 22.688 1 88.56 179 LYS B N 1
ATOM 7374 C CA . LYS B 1 179 ? 23.812 16.875 22.281 1 88.56 179 LYS B CA 1
ATOM 7375 C C . LYS B 1 179 ? 22.609 16.188 21.641 1 88.56 179 LYS B C 1
ATOM 7377 O O . LYS B 1 179 ? 22.734 15.078 21.125 1 88.56 179 LYS B O 1
ATOM 7382 N N . ASP B 1 180 ? 21.5 16.859 21.766 1 87.81 180 ASP B N 1
ATOM 7383 C CA . ASP B 1 180 ? 20.266 16.266 21.312 1 87.81 180 ASP B CA 1
ATOM 7384 C C . ASP B 1 180 ? 20.125 16.391 19.797 1 87.81 180 ASP B C 1
ATOM 7386 O O . ASP B 1 180 ? 19.219 17.062 19.297 1 87.81 180 ASP B O 1
ATOM 7390 N N . LYS B 1 181 ? 21.016 15.727 19.094 1 89.56 181 LYS B N 1
ATOM 7391 C CA . LYS B 1 181 ? 20.922 15.5 17.656 1 89.56 181 LYS B CA 1
ATOM 7392 C C . LYS B 1 181 ? 20.766 14.008 17.344 1 89.56 181 LYS B C 1
ATOM 7394 O O . LYS B 1 181 ? 21.375 13.164 18 1 89.56 181 LYS B O 1
ATOM 7399 N N . MET B 1 182 ? 19.922 13.844 16.469 1 90.69 182 MET B N 1
ATOM 7400 C CA . MET B 1 182 ? 19.594 12.453 16.172 1 90.69 182 MET B CA 1
ATOM 7401 C C . MET B 1 182 ? 20.734 11.766 15.445 1 90.69 182 MET B C 1
ATOM 7403 O O . MET B 1 182 ? 21.375 12.359 14.562 1 90.69 182 MET B O 1
ATOM 7407 N N . TYR B 1 183 ? 21.141 10.594 15.844 1 92.62 183 TYR B N 1
ATOM 7408 C CA . TYR B 1 183 ? 22.125 9.75 15.172 1 92.62 183 TYR B CA 1
ATOM 7409 C C . TYR B 1 183 ? 21.656 8.305 15.117 1 92.62 183 TYR B C 1
ATOM 7411 O O . TYR B 1 183 ? 20.688 7.93 15.781 1 92.62 183 TYR B O 1
ATOM 7419 N N . GLN B 1 184 ? 22.219 7.52 14.266 1 93.12 184 GLN B N 1
ATOM 7420 C CA . GLN B 1 184 ? 21.844 6.125 14.078 1 93.12 184 GLN B CA 1
ATOM 7421 C C . GLN B 1 184 ? 22.953 5.188 14.516 1 93.12 184 GLN B C 1
ATOM 7423 O O . GLN B 1 184 ? 24.141 5.496 14.344 1 93.12 184 GLN B O 1
ATOM 7428 N N . VAL B 1 185 ? 22.641 4.129 15.133 1 95.75 185 VAL B N 1
ATOM 7429 C CA . VAL B 1 185 ? 23.594 3.105 15.539 1 95.75 185 VAL B CA 1
ATOM 7430 C C . VAL B 1 185 ? 23.109 1.733 15.078 1 95.75 185 VAL B C 1
ATOM 7432 O O . VAL B 1 185 ? 21.938 1.398 15.227 1 95.75 185 VAL B O 1
ATOM 7435 N N . SER B 1 186 ? 23.922 0.977 14.469 1 95.31 186 SER B N 1
ATOM 7436 C CA . SER B 1 186 ? 23.609 -0.386 14.047 1 95.31 186 SER B CA 1
ATOM 7437 C C . SER B 1 186 ? 24.531 -1.396 14.734 1 95.31 186 SER B C 1
ATOM 7439 O O . SER B 1 186 ? 25.688 -1.091 15.039 1 95.31 186 SER B O 1
ATOM 7441 N N . LEU B 1 187 ? 24.031 -2.508 15.047 1 96.38 187 LEU B N 1
ATOM 7442 C CA . LEU B 1 187 ? 24.766 -3.598 15.68 1 96.38 187 LEU B CA 1
ATOM 7443 C C . LEU B 1 187 ? 24.875 -4.793 14.734 1 96.38 187 LEU B C 1
ATOM 7445 O O . LEU B 1 187 ? 23.875 -5.23 14.156 1 96.38 187 LEU B O 1
ATOM 7449 N N . SER B 1 188 ? 26.094 -5.246 14.531 1 96.25 188 SER B N 1
ATOM 7450 C CA . SER B 1 188 ? 26.391 -6.449 13.766 1 96.25 188 SER B CA 1
ATOM 7451 C C . SER B 1 188 ? 27.188 -7.449 14.594 1 96.25 188 SER B C 1
ATOM 7453 O O . SER B 1 188 ? 27.859 -7.07 15.555 1 96.25 188 SER B O 1
ATOM 7455 N N . MET B 1 189 ? 27.078 -8.656 14.281 1 95.81 189 MET B N 1
ATOM 7456 C CA . MET B 1 189 ? 27.797 -9.648 15.078 1 95.81 189 MET B CA 1
ATOM 7457 C C . MET B 1 189 ? 28.297 -10.789 14.203 1 95.81 189 MET B C 1
ATOM 7459 O O . MET B 1 189 ? 27.781 -11.008 13.102 1 95.81 189 MET B O 1
ATOM 7463 N N . LYS B 1 190 ? 29.359 -11.422 14.633 1 96 190 LYS B N 1
ATOM 7464 C CA . LYS B 1 190 ? 29.812 -12.727 14.172 1 96 190 LYS B CA 1
ATOM 7465 C C . LYS B 1 190 ? 29.594 -13.797 15.242 1 96 190 LYS B C 1
ATOM 7467 O O . LYS B 1 190 ? 30.109 -13.688 16.359 1 96 190 LYS B O 1
ATOM 7472 N N . ASP B 1 191 ? 28.781 -14.695 14.953 1 95.19 191 ASP B N 1
ATOM 7473 C CA . ASP B 1 191 ? 28.5 -15.805 15.867 1 95.19 191 ASP B CA 1
ATOM 7474 C C . ASP B 1 191 ? 28.812 -17.141 15.211 1 95.19 191 ASP B C 1
ATOM 7476 O O . ASP B 1 191 ? 29.469 -17.203 14.172 1 95.19 191 ASP B O 1
ATOM 7480 N N . ASN B 1 192 ? 28.422 -18.25 15.805 1 94.56 192 ASN B N 1
ATOM 7481 C CA . ASN B 1 192 ? 28.734 -19.578 15.305 1 94.56 192 ASN B CA 1
ATOM 7482 C C . ASN B 1 192 ? 27.969 -19.906 14.023 1 94.56 192 ASN B C 1
ATOM 7484 O O . ASN B 1 192 ? 28.266 -20.875 13.336 1 94.56 192 ASN B O 1
ATOM 7488 N N . ASN B 1 193 ? 26.969 -19.109 13.695 1 94.5 193 ASN B N 1
ATOM 7489 C CA . ASN B 1 193 ? 26.281 -19.25 12.414 1 94.5 193 ASN B CA 1
ATOM 7490 C C . ASN B 1 193 ? 27.156 -18.766 11.258 1 94.5 193 ASN B C 1
ATOM 7492 O O . ASN B 1 193 ? 27.328 -19.469 10.258 1 94.5 193 ASN B O 1
ATOM 7496 N N . LEU B 1 194 ? 27.672 -17.578 11.383 1 94.94 194 LEU B N 1
ATOM 7497 C CA . LEU B 1 194 ? 28.609 -16.953 10.445 1 94.94 194 LEU B CA 1
ATOM 7498 C C . LEU B 1 194 ? 29.844 -16.422 11.18 1 94.94 194 LEU B C 1
ATOM 7500 O O . LEU B 1 194 ? 29.844 -15.281 11.641 1 94.94 194 LEU B O 1
ATOM 7504 N N . THR B 1 195 ? 30.828 -17.172 11.141 1 94 195 THR B N 1
ATOM 7505 C CA . THR B 1 195 ? 32 -16.875 11.977 1 94 195 THR B CA 1
ATOM 7506 C C . THR B 1 195 ? 32.906 -15.859 11.289 1 94 195 THR B C 1
ATOM 7508 O O . THR B 1 195 ? 33.688 -15.172 11.953 1 94 195 THR B O 1
ATOM 7511 N N . GLN B 1 196 ? 32.781 -15.711 9.922 1 93.56 196 GLN B N 1
ATOM 7512 C CA . GLN B 1 196 ? 33.719 -14.859 9.211 1 93.56 196 GLN B CA 1
ATOM 7513 C C . GLN B 1 196 ? 33.031 -13.656 8.586 1 93.56 196 GLN B C 1
ATOM 7515 O O . GLN B 1 196 ? 33.656 -12.828 7.945 1 93.56 196 GLN B O 1
ATOM 7520 N N . ARG B 1 197 ? 31.812 -13.578 8.703 1 94.31 197 ARG B N 1
ATOM 7521 C CA . ARG B 1 197 ? 31.062 -12.492 8.094 1 94.31 197 ARG B CA 1
ATOM 7522 C C . ARG B 1 197 ? 30.125 -11.836 9.109 1 94.31 197 ARG B C 1
ATOM 7524 O O . ARG B 1 197 ? 29.5 -12.523 9.922 1 94.31 197 ARG B O 1
ATOM 7531 N N . PHE B 1 198 ? 30.062 -10.523 9.039 1 94.25 198 PHE B N 1
ATOM 7532 C CA . PHE B 1 198 ? 29.172 -9.773 9.922 1 94.25 198 PHE B CA 1
ATOM 7533 C C . PHE B 1 198 ? 27.734 -9.859 9.445 1 94.25 198 PHE B C 1
ATOM 7535 O O . PHE B 1 198 ? 27.469 -9.805 8.242 1 94.25 198 PHE B O 1
ATOM 7542 N N . GLU B 1 199 ? 26.953 -10.062 10.398 1 91.94 199 GLU B N 1
ATOM 7543 C CA . GLU B 1 199 ? 25.531 -9.953 10.141 1 91.94 199 GLU B CA 1
ATOM 7544 C C . GLU B 1 199 ? 24.906 -8.789 10.914 1 91.94 199 GLU B C 1
ATOM 7546 O O . GLU B 1 199 ? 25.047 -8.711 12.141 1 91.94 199 GLU B O 1
ATOM 7551 N N . LYS B 1 200 ? 24.219 -7.98 10.188 1 90.38 200 LYS B N 1
ATOM 7552 C CA . LYS B 1 200 ? 23.516 -6.875 10.836 1 90.38 200 LYS B CA 1
ATOM 7553 C C . LYS B 1 200 ? 22.266 -7.363 11.562 1 90.38 200 LYS B C 1
ATOM 7555 O O . LYS B 1 200 ? 21.359 -7.918 10.945 1 90.38 200 LYS B O 1
ATOM 7560 N N . THR B 1 201 ? 22.203 -7.066 12.805 1 90.25 201 THR B N 1
ATOM 7561 C CA . THR B 1 201 ? 21.141 -7.66 13.609 1 90.25 201 THR B CA 1
ATOM 7562 C C . THR B 1 201 ? 20.125 -6.598 14.039 1 90.25 201 THR B C 1
ATOM 7564 O O . THR B 1 201 ? 18.938 -6.895 14.219 1 90.25 201 THR B O 1
ATOM 7567 N N . ALA B 1 202 ? 20.625 -5.445 14.305 1 92.56 202 ALA B N 1
ATOM 7568 C CA . ALA B 1 202 ? 19.719 -4.434 14.836 1 92.56 202 ALA B CA 1
ATOM 7569 C C . ALA B 1 202 ? 20.172 -3.029 14.453 1 92.56 202 ALA B C 1
ATOM 7571 O O . ALA B 1 202 ? 21.359 -2.818 14.141 1 92.56 202 ALA B O 1
ATOM 7572 N N . GLN B 1 203 ? 19.219 -2.154 14.43 1 92.38 203 GLN B N 1
ATOM 7573 C CA . GLN B 1 203 ? 19.469 -0.737 14.195 1 92.38 203 GLN B CA 1
ATOM 7574 C C . GLN B 1 203 ? 18.531 0.135 15.023 1 92.38 203 GLN B C 1
ATOM 7576 O O . GLN B 1 203 ? 17.391 -0.24 15.273 1 92.38 203 GLN B O 1
ATOM 7581 N N . THR B 1 204 ? 19.031 1.143 15.562 1 91.75 204 THR B N 1
ATOM 7582 C CA . THR B 1 204 ? 18.203 2.08 16.312 1 91.75 204 THR B CA 1
ATOM 7583 C C . THR B 1 204 ? 18.719 3.506 16.156 1 91.75 204 THR B C 1
ATOM 7585 O O . THR B 1 204 ? 19.75 3.732 15.5 1 91.75 204 THR B O 1
ATOM 7588 N N . GLN B 1 205 ? 17.938 4.465 16.531 1 90.56 205 GLN B N 1
ATOM 7589 C CA . GLN B 1 205 ? 18.297 5.879 16.547 1 90.56 205 GLN B CA 1
ATOM 7590 C C . GLN B 1 205 ? 18.234 6.445 17.953 1 90.56 205 GLN B C 1
ATOM 7592 O O . GLN B 1 205 ? 17.5 5.926 18.797 1 90.56 205 GLN B O 1
ATOM 7597 N N . ALA B 1 206 ? 19.078 7.383 18.234 1 91.06 206 ALA B N 1
ATOM 7598 C CA . ALA B 1 206 ? 19.109 7.98 19.562 1 91.06 206 ALA B CA 1
ATOM 7599 C C . ALA B 1 206 ? 19.5 9.453 19.5 1 91.06 206 ALA B C 1
ATOM 7601 O O . ALA B 1 206 ? 19.812 9.969 18.422 1 91.06 206 ALA B O 1
ATOM 7602 N N . THR B 1 207 ? 19.25 10.078 20.594 1 91.5 207 THR B N 1
ATOM 7603 C CA . THR B 1 207 ? 19.672 11.461 20.797 1 91.5 207 THR B CA 1
ATOM 7604 C C . THR B 1 207 ? 20.562 11.578 22.031 1 91.5 207 THR B C 1
ATOM 7606 O O . THR B 1 207 ? 20.75 10.602 22.766 1 91.5 207 THR B O 1
ATOM 7609 N N . GLY B 1 208 ? 21.172 12.734 22.266 1 86.62 208 GLY B N 1
ATOM 7610 C CA . GLY B 1 208 ? 22.078 12.938 23.375 1 86.62 208 GLY B CA 1
ATOM 7611 C C . GLY B 1 208 ? 21.406 12.781 24.734 1 86.62 208 GLY B C 1
ATOM 7612 O O . GLY B 1 208 ? 21.984 12.219 25.656 1 86.62 208 GLY B O 1
ATOM 7613 N N . SER B 1 209 ? 20.188 13.156 24.828 1 87.88 209 SER B N 1
ATOM 7614 C CA . SER B 1 209 ? 19.484 13.141 26.109 1 87.88 209 SER B CA 1
ATOM 7615 C C . SER B 1 209 ? 18.859 11.773 26.375 1 87.88 209 SER B C 1
ATOM 7617 O O . SER B 1 209 ? 18.516 11.469 27.516 1 87.88 209 SER B O 1
ATOM 7619 N N . TYR B 1 210 ? 18.688 11.047 25.406 1 88.69 210 TYR B N 1
ATOM 7620 C CA . TYR B 1 210 ? 18.25 9.672 25.609 1 88.69 210 TYR B CA 1
ATOM 7621 C C . TYR B 1 210 ? 19.438 8.727 25.734 1 88.69 210 TYR B C 1
ATOM 7623 O O . TYR B 1 210 ? 19.953 8.234 24.719 1 88.69 210 TYR B O 1
ATOM 7631 N N . ASP B 1 211 ? 19.797 8.367 26.859 1 82.62 211 ASP B N 1
ATOM 7632 C CA . ASP B 1 211 ? 21.109 7.848 27.203 1 82.62 211 ASP B CA 1
ATOM 7633 C C . ASP B 1 211 ? 21.156 6.324 27.109 1 82.62 211 ASP B C 1
ATOM 7635 O O . ASP B 1 211 ? 22.203 5.711 27.297 1 82.62 211 ASP B O 1
ATOM 7639 N N . THR B 1 212 ? 20.078 5.688 26.812 1 86.69 212 THR B N 1
ATOM 7640 C CA . THR B 1 212 ? 20.109 4.227 26.812 1 86.69 212 THR B CA 1
ATOM 7641 C C . THR B 1 212 ? 19.688 3.67 25.453 1 86.69 212 THR B C 1
ATOM 7643 O O . THR B 1 212 ? 18.547 3.883 25.031 1 86.69 212 THR B O 1
ATOM 7646 N N . LEU B 1 213 ? 20.625 3.057 24.844 1 91.62 213 LEU B N 1
ATOM 7647 C CA . LEU B 1 213 ? 20.375 2.352 23.594 1 91.62 213 LEU B CA 1
ATOM 7648 C C . LEU B 1 213 ? 20.312 0.845 23.812 1 91.62 213 LEU B C 1
ATOM 7650 O O . LEU B 1 213 ? 21.156 0.282 24.516 1 91.62 213 LEU B O 1
ATOM 7654 N N . GLN B 1 214 ? 19.297 0.246 23.359 1 91.31 214 GLN B N 1
ATOM 7655 C CA . GLN B 1 214 ? 19.125 -1.187 23.562 1 91.31 214 GLN B CA 1
ATOM 7656 C C . GLN B 1 214 ? 19.031 -1.924 22.234 1 91.31 214 GLN B C 1
ATOM 7658 O O . GLN B 1 214 ? 18.344 -1.479 21.312 1 91.31 214 GLN B O 1
ATOM 7663 N N . PHE B 1 215 ? 19.734 -3.027 22.094 1 92.5 215 PHE B N 1
ATOM 7664 C CA . PHE B 1 215 ? 19.734 -3.891 20.922 1 92.5 215 PHE B CA 1
ATOM 7665 C C . PHE B 1 215 ? 19.375 -5.32 21.297 1 92.5 215 PHE B C 1
ATOM 7667 O O . PHE B 1 215 ? 19.922 -5.871 22.25 1 92.5 215 PHE B O 1
ATOM 7674 N N . ALA B 1 216 ? 18.438 -5.898 20.656 1 90.06 216 ALA B N 1
ATOM 7675 C CA . ALA B 1 216 ? 18.094 -7.309 20.828 1 90.06 216 ALA B CA 1
ATOM 7676 C C . ALA B 1 216 ? 18.812 -8.18 19.812 1 90.06 216 ALA B C 1
ATOM 7678 O O . ALA B 1 216 ? 18.938 -7.805 18.641 1 90.06 216 ALA B O 1
ATOM 7679 N N . MET B 1 217 ? 19.344 -9.266 20.234 1 91.81 217 MET B N 1
ATOM 7680 C CA . MET B 1 217 ? 20.047 -10.203 19.359 1 91.81 217 MET B CA 1
ATOM 7681 C C . MET B 1 217 ? 19.734 -11.648 19.75 1 91.81 217 MET B C 1
ATOM 7683 O O . MET B 1 217 ? 19.359 -11.914 20.891 1 91.81 217 MET B O 1
ATOM 7687 N N . GLN B 1 218 ? 19.812 -12.531 18.859 1 91.44 218 GLN B N 1
ATOM 7688 C CA . GLN B 1 218 ? 19.656 -13.969 19.062 1 91.44 218 GLN B CA 1
ATOM 7689 C C . GLN B 1 218 ? 20.781 -14.742 18.391 1 91.44 218 GLN B C 1
ATOM 7691 O O . GLN B 1 218 ? 20.562 -15.422 17.391 1 91.44 218 GLN B O 1
ATOM 7696 N N . PRO B 1 219 ? 21.969 -14.734 19.062 1 93.19 219 PRO B N 1
ATOM 7697 C CA . PRO B 1 219 ? 23.125 -15.422 18.469 1 93.19 219 PRO B CA 1
ATOM 7698 C C . PRO B 1 219 ? 22.984 -16.938 18.484 1 93.19 219 PRO B C 1
ATOM 7700 O O . PRO B 1 219 ? 22.219 -17.484 19.297 1 93.19 219 PRO B O 1
ATOM 7703 N N . TYR B 1 220 ? 23.641 -17.609 17.547 1 93.88 220 TYR B N 1
ATOM 7704 C CA . TYR B 1 220 ? 23.766 -19.062 17.547 1 93.88 220 TYR B CA 1
ATOM 7705 C C . TYR B 1 220 ? 24.969 -19.5 18.375 1 93.88 220 TYR B C 1
ATOM 7707 O O . TYR B 1 220 ? 26.125 -19.281 17.984 1 93.88 220 TYR B O 1
ATOM 7715 N N . GLU B 1 221 ? 24.688 -20.016 19.547 1 92.06 221 GLU B N 1
ATOM 7716 C CA . GLU B 1 221 ? 25.688 -20.5 20.5 1 92.06 221 GLU B CA 1
ATOM 7717 C C . GLU B 1 221 ? 26.516 -19.344 21.062 1 92.06 221 GLU B C 1
ATOM 7719 O O . GLU B 1 221 ? 26.016 -18.562 21.891 1 92.06 221 GLU B O 1
ATOM 7724 N N . LYS B 1 222 ? 27.719 -18.969 20.453 1 94.44 222 LYS B N 1
ATOM 7725 C CA . LYS B 1 222 ? 28.609 -17.953 21.031 1 94.44 222 LYS B CA 1
ATOM 7726 C C . LYS B 1 222 ? 28.75 -16.766 20.094 1 94.44 222 LYS B C 1
ATOM 7728 O O . LYS B 1 222 ? 28.719 -16.922 18.875 1 94.44 222 LYS B O 1
ATOM 7733 N N . ILE B 1 223 ? 28.938 -15.633 20.781 1 95.25 223 ILE B N 1
ATOM 7734 C CA . ILE B 1 223 ? 29.297 -14.422 20.047 1 95.25 223 ILE B CA 1
ATOM 7735 C C . ILE B 1 223 ? 30.812 -14.227 20.062 1 95.25 223 ILE B C 1
ATOM 7737 O O . ILE B 1 223 ? 31.422 -14.242 21.141 1 95.25 223 ILE B O 1
ATOM 7741 N N . HIS B 1 224 ? 31.359 -14 18.891 1 95.44 224 HIS B N 1
ATOM 7742 C CA . HIS B 1 224 ? 32.812 -13.852 18.797 1 95.44 224 HIS B CA 1
ATOM 7743 C C . HIS B 1 224 ? 33.219 -12.383 18.656 1 95.44 224 HIS B C 1
ATOM 7745 O O . HIS B 1 224 ? 34.219 -11.945 19.219 1 95.44 224 HIS B O 1
ATOM 7751 N N . VAL B 1 225 ? 32.5 -11.727 17.797 1 96.38 225 VAL B N 1
ATOM 7752 C CA . VAL B 1 225 ? 32.812 -10.336 17.5 1 96.38 225 VAL B CA 1
ATOM 7753 C C . VAL B 1 225 ? 31.531 -9.508 17.484 1 96.38 225 VAL B C 1
ATOM 7755 O O . VAL B 1 225 ? 30.5 -9.969 17 1 96.38 225 VAL B O 1
ATOM 7758 N N . LEU B 1 226 ? 31.562 -8.352 18.078 1 96.5 226 LEU B N 1
ATOM 7759 C CA . LEU B 1 226 ? 30.484 -7.367 17.984 1 96.5 226 LEU B CA 1
ATOM 7760 C C . LEU B 1 226 ? 30.969 -6.082 17.328 1 96.5 226 LEU B C 1
ATOM 7762 O O . LEU B 1 226 ? 32.094 -5.645 17.562 1 96.5 226 LEU B O 1
ATOM 7766 N N . GLN B 1 227 ? 30.125 -5.566 16.469 1 96.88 227 GLN B N 1
ATOM 7767 C CA . GLN B 1 227 ? 30.453 -4.324 15.789 1 96.88 227 GLN B CA 1
ATOM 7768 C C . GLN B 1 227 ? 29.328 -3.295 15.938 1 96.88 227 GLN B C 1
ATOM 7770 O O . GLN B 1 227 ? 28.156 -3.611 15.734 1 96.88 227 GLN B O 1
ATOM 7775 N N . LEU B 1 228 ? 29.641 -2.125 16.375 1 97 228 LEU B N 1
ATOM 7776 C CA . LEU B 1 228 ? 28.719 -0.993 16.469 1 97 228 LEU B CA 1
ATOM 7777 C C . LEU B 1 228 ? 29.047 0.059 15.406 1 97 228 LEU B C 1
ATOM 7779 O O . LEU B 1 228 ? 30.156 0.608 15.398 1 97 228 LEU B O 1
ATOM 7783 N N . GLN B 1 229 ? 28.156 0.34 14.547 1 97.06 229 GLN B N 1
ATOM 7784 C CA . GLN B 1 229 ? 28.344 1.351 13.508 1 97.06 229 GLN B CA 1
ATOM 7785 C C . GLN B 1 229 ? 27.531 2.607 13.812 1 97.06 229 GLN B C 1
ATOM 7787 O O . GLN B 1 229 ? 26.312 2.551 13.922 1 97.06 229 GLN B O 1
ATOM 7792 N N . PHE B 1 230 ? 28.188 3.684 14.031 1 96.44 230 PHE B N 1
ATOM 7793 C CA . PHE B 1 230 ? 27.562 4.98 14.273 1 96.44 230 PHE B CA 1
ATOM 7794 C C . PHE B 1 230 ? 27.484 5.793 12.984 1 96.44 230 PHE B C 1
ATOM 7796 O O . PHE B 1 230 ? 28.5 6.008 12.32 1 96.44 230 PHE B O 1
ATOM 7803 N N . GLU B 1 231 ? 26.312 6.199 12.641 1 95.44 231 GLU B N 1
ATOM 7804 C CA . GLU B 1 231 ? 26.078 6.949 11.406 1 95.44 231 GLU B CA 1
ATOM 7805 C C . GLU B 1 231 ? 25.297 8.234 11.68 1 95.44 231 GLU B C 1
ATOM 7807 O O . GLU B 1 231 ? 24.547 8.312 12.656 1 95.44 231 GLU B O 1
ATOM 7812 N N . ASN B 1 232 ? 25.453 9.312 10.805 1 93.12 232 ASN B N 1
ATOM 7813 C CA . ASN B 1 232 ? 24.75 10.594 10.852 1 93.12 232 ASN B CA 1
ATOM 7814 C C . ASN B 1 232 ? 25.078 11.367 12.133 1 93.12 232 ASN B C 1
ATOM 7816 O O . ASN B 1 232 ? 24.188 11.867 12.805 1 93.12 232 ASN B O 1
ATOM 7820 N N . ILE B 1 233 ? 26.406 11.328 12.43 1 94.12 233 ILE B N 1
ATOM 7821 C CA . ILE B 1 233 ? 26.875 12.023 13.625 1 94.12 233 ILE B CA 1
ATOM 7822 C C . ILE B 1 233 ? 27.109 13.5 13.297 1 94.12 233 ILE B C 1
ATOM 7824 O O . ILE B 1 233 ? 28.125 13.852 12.672 1 94.12 233 ILE B O 1
ATOM 7828 N N . ASP B 1 234 ? 26.219 14.305 13.75 1 89.94 234 ASP B N 1
ATOM 7829 C CA . ASP B 1 234 ? 26.328 15.734 13.492 1 89.94 234 ASP B CA 1
ATOM 7830 C C . ASP B 1 234 ? 26.859 16.469 14.711 1 89.94 234 ASP B C 1
ATOM 7832 O O . ASP B 1 234 ? 27.266 17.625 14.609 1 89.94 234 ASP B O 1
ATOM 7836 N N . ALA B 1 235 ? 26.828 15.852 15.93 1 91.81 235 ALA B N 1
ATOM 7837 C CA . ALA B 1 235 ? 27.359 16.391 17.188 1 91.81 235 ALA B CA 1
ATOM 7838 C C . ALA B 1 235 ? 28.062 15.305 17.984 1 91.81 235 ALA B C 1
ATOM 7840 O O . ALA B 1 235 ? 27.719 14.125 17.891 1 91.81 235 ALA B O 1
ATOM 7841 N N . PRO B 1 236 ? 29 15.719 18.766 1 93.75 236 PRO B N 1
ATOM 7842 C CA . PRO B 1 236 ? 29.781 14.734 19.531 1 93.75 236 PRO B CA 1
ATOM 7843 C C . PRO B 1 236 ? 28.953 13.969 20.547 1 93.75 236 PRO B C 1
ATOM 7845 O O . PRO B 1 236 ? 28.078 14.547 21.188 1 93.75 236 PRO B O 1
ATOM 7848 N N . ILE B 1 237 ? 29.234 12.703 20.656 1 94.56 237 ILE B N 1
ATOM 7849 C CA . ILE B 1 237 ? 28.609 11.812 21.641 1 94.56 237 ILE B CA 1
ATOM 7850 C C . ILE B 1 237 ? 29.688 11.039 22.391 1 94.56 237 ILE B C 1
ATOM 7852 O O . ILE B 1 237 ? 30.75 10.75 21.844 1 94.56 237 ILE B O 1
ATOM 7856 N N . THR B 1 238 ? 29.422 10.82 23.609 1 95.69 238 THR B N 1
ATOM 7857 C CA . THR B 1 238 ? 30.344 10.047 24.438 1 95.69 238 THR B CA 1
ATOM 7858 C C . THR B 1 238 ? 29.719 8.727 24.859 1 95.69 238 THR B C 1
ATOM 7860 O O . THR B 1 238 ? 28.641 8.711 25.484 1 95.69 238 THR B O 1
ATOM 7863 N N . LEU B 1 239 ? 30.297 7.676 24.484 1 96.44 239 LEU B N 1
ATOM 7864 C CA . LEU B 1 239 ? 29.891 6.348 24.938 1 96.44 239 LEU B CA 1
ATOM 7865 C C . LEU B 1 239 ? 30.531 6.008 26.281 1 96.44 239 LEU B C 1
ATOM 7867 O O . LEU B 1 239 ? 31.734 5.82 26.359 1 96.44 239 LEU B O 1
ATOM 7871 N N . HIS B 1 240 ? 29.734 5.781 27.266 1 95.06 240 HIS B N 1
ATOM 7872 C CA . HIS B 1 240 ? 30.219 5.598 28.641 1 95.06 240 HIS B CA 1
ATOM 7873 C C . HIS B 1 240 ? 30.438 4.121 28.953 1 95.06 240 HIS B C 1
ATOM 7875 O O . HIS B 1 240 ? 31.406 3.754 29.609 1 95.06 240 HIS B O 1
ATOM 7881 N N . SER B 1 241 ? 29.422 3.375 28.578 1 94.94 241 SER B N 1
ATOM 7882 C CA . SER B 1 241 ? 29.484 1.956 28.922 1 94.94 241 SER B CA 1
ATOM 7883 C C . SER B 1 241 ? 28.562 1.136 28.031 1 94.94 241 SER B C 1
ATOM 7885 O O . SER B 1 241 ? 27.688 1.689 27.359 1 94.94 241 SER B O 1
ATOM 7887 N N . GLY B 1 242 ? 28.875 -0.099 28 1 94.81 242 GLY B N 1
ATOM 7888 C CA . GLY B 1 242 ? 28.031 -1.098 27.375 1 94.81 242 GLY B CA 1
ATOM 7889 C C . GLY B 1 242 ? 27.938 -2.393 28.156 1 94.81 242 GLY B C 1
ATOM 7890 O O . GLY B 1 242 ? 28.938 -2.854 28.703 1 94.81 242 GLY B O 1
ATOM 7891 N N . THR B 1 243 ? 26.703 -2.871 28.312 1 94.88 243 THR B N 1
ATOM 7892 C CA . THR B 1 243 ? 26.5 -4.117 29.031 1 94.88 243 THR B CA 1
ATOM 7893 C C . THR B 1 243 ? 25.625 -5.078 28.234 1 94.88 243 THR B C 1
ATOM 7895 O O . THR B 1 243 ? 24.609 -4.676 27.656 1 94.88 243 THR B O 1
ATOM 7898 N N . ALA B 1 244 ? 26.047 -6.289 28.125 1 94.69 244 ALA B N 1
ATOM 7899 C CA . ALA B 1 244 ? 25.266 -7.344 27.484 1 94.69 244 ALA B CA 1
ATOM 7900 C C . ALA B 1 244 ? 24.516 -8.18 28.531 1 94.69 244 ALA B C 1
ATOM 7902 O O . ALA B 1 244 ? 25.062 -8.484 29.594 1 94.69 244 ALA B O 1
ATOM 7903 N N . TYR B 1 245 ? 23.281 -8.477 28.297 1 93.5 245 TYR B N 1
ATOM 7904 C CA . TYR B 1 245 ? 22.422 -9.227 29.203 1 93.5 245 TYR B CA 1
ATOM 7905 C C . TYR B 1 245 ? 21.906 -10.5 28.547 1 93.5 245 TYR B C 1
ATOM 7907 O O . TYR B 1 245 ? 21.781 -10.562 27.328 1 93.5 245 TYR B O 1
ATOM 7915 N N . ALA B 1 246 ? 21.609 -11.484 29.359 1 92.44 246 ALA B N 1
ATOM 7916 C CA . ALA B 1 246 ? 21.031 -12.727 28.859 1 92.44 246 ALA B CA 1
ATOM 7917 C C . ALA B 1 246 ? 19.594 -12.508 28.406 1 92.44 246 ALA B C 1
ATOM 7919 O O . ALA B 1 246 ? 19.062 -13.281 27.609 1 92.44 246 ALA B O 1
ATOM 7920 N N . ALA B 1 247 ? 18.984 -11.516 28.984 1 91.12 247 ALA B N 1
ATOM 7921 C CA . ALA B 1 247 ? 17.641 -11.086 28.625 1 91.12 247 ALA B CA 1
ATOM 7922 C C . ALA B 1 247 ? 17.469 -9.578 28.844 1 91.12 247 ALA B C 1
ATOM 7924 O O . ALA B 1 247 ? 18.281 -8.953 29.516 1 91.12 247 ALA B O 1
ATOM 7925 N N . ILE B 1 248 ? 16.453 -9.039 28.25 1 89.44 248 ILE B N 1
ATOM 7926 C CA . ILE B 1 248 ? 16.156 -7.625 28.453 1 89.44 248 ILE B CA 1
ATOM 7927 C C . ILE B 1 248 ? 15.766 -7.379 29.906 1 89.44 248 ILE B C 1
ATOM 7929 O O . ILE B 1 248 ? 14.867 -8.039 30.438 1 89.44 248 ILE B O 1
ATOM 7933 N N . PRO B 1 249 ? 16.391 -6.559 30.516 1 89.5 249 PRO B N 1
ATOM 7934 C CA . PRO B 1 249 ? 16.062 -6.293 31.906 1 89.5 249 PRO B CA 1
ATOM 7935 C C . PRO B 1 249 ? 14.625 -5.812 32.094 1 89.5 249 PRO B C 1
ATOM 7937 O O . PRO B 1 249 ? 14.117 -5.051 31.266 1 89.5 249 PRO B O 1
ATOM 7940 N N . PHE B 1 250 ? 14.047 -6.246 33.156 1 91.5 250 PHE B N 1
ATOM 7941 C CA . PHE B 1 250 ? 12.664 -5.902 33.469 1 91.5 250 PHE B CA 1
ATOM 7942 C C . PHE B 1 250 ? 12.539 -4.434 33.844 1 91.5 250 PHE B C 1
ATOM 7944 O O . PHE B 1 250 ? 13.32 -3.938 34.688 1 91.5 250 PHE B O 1
ATOM 7951 N N . ALA B 1 251 ? 11.719 -3.686 33.219 1 88.75 251 ALA B N 1
ATOM 7952 C CA . ALA B 1 251 ? 11.398 -2.301 33.562 1 88.75 251 ALA B CA 1
ATOM 7953 C C . ALA B 1 251 ? 9.914 -2.006 33.312 1 88.75 251 ALA B C 1
ATOM 7955 O O . ALA B 1 251 ? 9.492 -1.827 32.188 1 88.75 251 ALA B O 1
ATOM 7956 N N . PHE B 1 252 ? 9.188 -1.906 34.5 1 92.25 252 PHE B N 1
ATOM 7957 C CA . PHE B 1 252 ? 7.762 -1.614 34.406 1 92.25 252 PHE B CA 1
ATOM 7958 C C . PHE B 1 252 ? 7.531 -0.275 33.719 1 92.25 252 PHE B C 1
ATOM 7960 O O . PHE B 1 252 ? 8.094 0.744 34.125 1 92.25 252 PHE B O 1
ATOM 7967 N N . SER B 1 253 ? 6.766 -0.226 32.625 1 92.5 253 SER B N 1
ATOM 7968 C CA . SER B 1 253 ? 6.484 1.003 31.891 1 92.5 253 SER B CA 1
ATOM 7969 C C . SER B 1 253 ? 5.188 1.647 32.375 1 92.5 253 SER B C 1
ATOM 7971 O O . SER B 1 253 ? 4.098 1.215 32 1 92.5 253 SER B O 1
ATOM 7973 N N . THR B 1 254 ? 5.305 2.701 33.125 1 94.12 254 THR B N 1
ATOM 7974 C CA . THR B 1 254 ? 4.141 3.432 33.625 1 94.12 254 THR B CA 1
ATOM 7975 C C . THR B 1 254 ? 3.355 4.039 32.469 1 94.12 254 THR B C 1
ATOM 7977 O O . THR B 1 254 ? 2.123 4.02 32.469 1 94.12 254 THR B O 1
ATOM 7980 N N . GLY B 1 255 ? 4.109 4.547 31.453 1 93.62 255 GLY B N 1
ATOM 7981 C CA . GLY B 1 255 ? 3.451 5.141 30.297 1 93.62 255 GLY B CA 1
ATOM 7982 C C . GLY B 1 255 ? 2.604 4.152 29.516 1 93.62 255 GLY B C 1
ATOM 7983 O O . GLY B 1 255 ? 1.457 4.445 29.172 1 93.62 255 GLY B O 1
ATOM 7984 N N . ARG B 1 256 ? 3.064 2.994 29.25 1 95.25 256 ARG B N 1
ATOM 7985 C CA . ARG B 1 256 ? 2.334 1.963 28.531 1 95.25 256 ARG B CA 1
ATOM 7986 C C . ARG B 1 256 ? 1.134 1.472 29.328 1 95.25 256 ARG B C 1
ATOM 7988 O O . ARG B 1 256 ? 0.046 1.287 28.781 1 95.25 256 ARG B O 1
ATOM 7995 N N . PHE B 1 257 ? 1.333 1.264 30.656 1 96 257 PHE B N 1
ATOM 7996 C CA . PHE B 1 257 ? 0.253 0.83 31.531 1 96 257 PHE B CA 1
ATOM 7997 C C . PHE B 1 257 ? -0.914 1.81 31.469 1 96 257 PHE B C 1
ATOM 7999 O O . PHE B 1 257 ? -2.061 1.406 31.266 1 96 257 PHE B O 1
ATOM 8006 N N . LEU B 1 258 ? -0.587 3.053 31.609 1 95.75 258 LEU B N 1
ATOM 8007 C CA . LEU B 1 258 ? -1.633 4.07 31.641 1 95.75 258 LEU B CA 1
ATOM 8008 C C . LEU B 1 258 ? -2.32 4.172 30.281 1 95.75 258 LEU B C 1
ATOM 8010 O O . LEU B 1 258 ? -3.541 4.328 30.203 1 95.75 258 LEU B O 1
ATOM 8014 N N . LEU B 1 259 ? -1.581 4.113 29.266 1 95.12 259 LEU B N 1
ATOM 8015 C CA . LEU B 1 259 ? -2.139 4.207 27.922 1 95.12 259 LEU B CA 1
ATOM 8016 C C . LEU B 1 259 ? -3.109 3.059 27.656 1 95.12 259 LEU B C 1
ATOM 8018 O O . LEU B 1 259 ? -4.234 3.283 27.219 1 95.12 259 LEU B O 1
ATOM 8022 N N . VAL B 1 260 ? -2.721 1.823 27.891 1 96.25 260 VAL B N 1
ATOM 8023 C CA . VAL B 1 260 ? -3.557 0.651 27.656 1 96.25 260 VAL B CA 1
ATOM 8024 C C . VAL B 1 260 ? -4.773 0.685 28.578 1 96.25 260 VAL B C 1
ATOM 8026 O O . VAL B 1 260 ? -5.887 0.37 28.156 1 96.25 260 VAL B O 1
ATOM 8029 N N . LEU B 1 261 ? -4.547 1.066 29.828 1 96.94 261 LEU B N 1
ATOM 8030 C CA . LEU B 1 261 ? -5.637 1.152 30.797 1 96.94 261 LEU B CA 1
ATOM 8031 C C . LEU B 1 261 ? -6.684 2.164 30.344 1 96.94 261 LEU B C 1
ATOM 8033 O O . LEU B 1 261 ? -7.879 1.867 30.344 1 96.94 261 LEU B O 1
ATOM 8037 N N . LEU B 1 262 ? -6.211 3.324 29.938 1 95.69 262 LEU B N 1
ATOM 8038 C CA . LEU B 1 262 ? -7.125 4.387 29.516 1 95.69 262 LEU B CA 1
ATOM 8039 C C . LEU B 1 262 ? -7.91 3.979 28.281 1 95.69 262 LEU B C 1
ATOM 8041 O O . LEU B 1 262 ? -9.109 4.238 28.188 1 95.69 262 LEU B O 1
ATOM 8045 N N . ILE B 1 263 ? -7.348 3.371 27.344 1 94.56 263 ILE B N 1
ATOM 8046 C CA . ILE B 1 263 ? -8.023 2.926 26.125 1 94.56 263 ILE B CA 1
ATOM 8047 C C . ILE B 1 263 ? -9.047 1.852 26.469 1 94.56 263 ILE B C 1
ATOM 8049 O O . ILE B 1 263 ? -10.195 1.919 26.031 1 94.56 263 ILE B O 1
ATOM 8053 N N . ALA B 1 264 ? -8.633 0.897 27.297 1 96.25 264 ALA B N 1
ATOM 8054 C CA . ALA B 1 264 ? -9.531 -0.193 27.656 1 96.25 264 ALA B CA 1
ATOM 8055 C C . ALA B 1 264 ? -10.734 0.327 28.453 1 96.25 264 ALA B C 1
ATOM 8057 O O . ALA B 1 264 ? -11.867 -0.069 28.203 1 96.25 264 ALA B O 1
ATOM 8058 N N . LEU B 1 265 ? -10.453 1.159 29.422 1 95.56 265 LEU B N 1
ATOM 8059 C CA . LEU B 1 265 ? -11.531 1.744 30.203 1 95.56 265 LEU B CA 1
ATOM 8060 C C . LEU B 1 265 ? -12.445 2.59 29.328 1 95.56 265 LEU B C 1
ATOM 8062 O O . LEU B 1 265 ? -13.672 2.553 29.5 1 95.56 265 LEU B O 1
ATOM 8066 N N . GLY B 1 266 ? -11.836 3.352 28.391 1 93.5 266 GLY B N 1
ATOM 8067 C CA . GLY B 1 266 ? -12.625 4.168 27.484 1 93.5 266 GLY B CA 1
ATOM 8068 C C . GLY B 1 266 ? -13.523 3.355 26.578 1 93.5 266 GLY B C 1
ATOM 8069 O O . GLY B 1 266 ? -14.703 3.668 26.422 1 93.5 266 GLY B O 1
ATOM 8070 N N . LEU B 1 267 ? -13.047 2.328 26.031 1 92.94 267 LEU B N 1
ATOM 8071 C CA . LEU B 1 267 ? -13.828 1.465 25.141 1 92.94 267 LEU B CA 1
ATOM 8072 C C . LEU B 1 267 ? -14.953 0.776 25.906 1 92.94 267 LEU B C 1
ATOM 8074 O O . LEU B 1 267 ? -16.062 0.661 25.406 1 92.94 267 LEU B O 1
ATOM 8078 N N . THR B 1 268 ? -14.688 0.326 27.141 1 94.19 268 THR B N 1
ATOM 8079 C CA . THR B 1 268 ? -15.703 -0.33 27.953 1 94.19 268 THR B CA 1
ATOM 8080 C C . THR B 1 268 ? -16.781 0.665 28.391 1 94.19 268 THR B C 1
ATOM 8082 O O . THR B 1 268 ? -17.953 0.317 28.469 1 94.19 268 THR B O 1
ATOM 8085 N N . ALA B 1 269 ? -16.344 1.84 28.672 1 92.69 269 ALA B N 1
ATOM 8086 C CA . ALA B 1 269 ? -17.312 2.879 29.031 1 92.69 269 ALA B CA 1
ATOM 8087 C C . ALA B 1 269 ? -18.25 3.18 27.859 1 92.69 269 ALA B C 1
ATOM 8089 O O . ALA B 1 269 ? -19.453 3.367 28.047 1 92.69 269 ALA B O 1
ATOM 8090 N N . CYS B 1 270 ? -17.75 3.225 26.656 1 90.94 270 CYS B N 1
ATOM 8091 C CA . CYS B 1 270 ? -18.562 3.49 25.484 1 90.94 270 CYS B CA 1
ATOM 8092 C C . CYS B 1 270 ? -19.625 2.41 25.297 1 90.94 270 CYS B C 1
ATOM 8094 O O . CYS B 1 270 ? -20.75 2.705 24.906 1 90.94 270 CYS B O 1
ATOM 8096 N N . LYS B 1 271 ? -19.219 1.228 25.562 1 89.19 271 LYS B N 1
ATOM 8097 C CA . LYS B 1 271 ? -20.141 0.114 25.422 1 89.19 271 LYS B CA 1
ATOM 8098 C C . LYS B 1 271 ? -21.156 0.092 26.547 1 89.19 271 LYS B C 1
ATOM 8100 O O . LYS B 1 271 ? -22.359 -0.026 26.312 1 89.19 271 LYS B O 1
ATOM 8105 N N . GLN B 1 272 ? -20.734 0.226 27.828 1 90.31 272 GLN B N 1
ATOM 8106 C CA . GLN B 1 272 ? -21.578 0.072 29 1 90.31 272 GLN B CA 1
ATOM 8107 C C . GLN B 1 272 ? -22.578 1.221 29.125 1 90.31 272 GLN B C 1
ATOM 8109 O O . GLN B 1 272 ? -23.719 1.017 29.531 1 90.31 272 GLN B O 1
ATOM 8114 N N . PHE B 1 273 ? -22.156 2.346 28.75 1 90.88 273 PHE B N 1
ATOM 8115 C CA . PHE B 1 273 ? -23.031 3.506 28.875 1 90.88 273 PHE B CA 1
ATOM 8116 C C . PHE B 1 273 ? -23.703 3.816 27.547 1 90.88 273 PHE B C 1
ATOM 8118 O O . PHE B 1 273 ? -24.312 4.879 27.375 1 90.88 273 PHE B O 1
ATOM 8125 N N . SER B 1 274 ? -23.609 3.027 26.469 1 90.31 274 SER B N 1
ATOM 8126 C CA . SER B 1 274 ? -24.234 3.133 25.156 1 90.31 274 SER B CA 1
ATOM 8127 C C . SER B 1 274 ? -23.984 4.504 24.547 1 90.31 274 SER B C 1
ATOM 8129 O O . SER B 1 274 ? -24.922 5.152 24.078 1 90.31 274 SER B O 1
ATOM 8131 N N . VAL B 1 275 ? -22.781 4.902 24.672 1 90.88 275 VAL B N 1
ATOM 8132 C CA . VAL B 1 275 ? -22.406 6.219 24.156 1 90.88 275 VAL B CA 1
ATOM 8133 C C . VAL B 1 275 ? -22.594 6.27 22.641 1 90.88 275 VAL B C 1
ATOM 8135 O O . VAL B 1 275 ? -22.812 7.34 22.078 1 90.88 275 VAL B O 1
ATOM 8138 N N . TRP B 1 276 ? -22.625 5.148 21.953 1 90.88 276 TRP B N 1
ATOM 8139 C CA . TRP B 1 276 ? -22.766 5.055 20.5 1 90.88 276 TRP B CA 1
ATOM 8140 C C . TRP B 1 276 ? -24.156 5.473 20.062 1 90.88 276 TRP B C 1
ATOM 8142 O O . TRP B 1 276 ? -24.375 5.801 18.891 1 90.88 276 TRP B O 1
ATOM 8152 N N . GLU B 1 277 ? -25.109 5.441 20.953 1 91.5 277 GLU B N 1
ATOM 8153 C CA . GLU B 1 277 ? -26.5 5.695 20.625 1 91.5 277 GLU B CA 1
ATOM 8154 C C . GLU B 1 277 ? -26.875 7.152 20.859 1 91.5 277 GLU B C 1
ATOM 8156 O O . GLU B 1 277 ? -27.969 7.594 20.5 1 91.5 277 GLU B O 1
ATOM 8161 N N . ILE B 1 278 ? -25.891 7.855 21.406 1 94.12 278 ILE B N 1
ATOM 8162 C CA . ILE B 1 278 ? -26.172 9.266 21.688 1 94.12 278 ILE B CA 1
ATOM 8163 C C . ILE B 1 278 ? -26.031 10.07 20.406 1 94.12 278 ILE B C 1
ATOM 8165 O O . ILE B 1 278 ? -25.016 9.992 19.703 1 94.12 278 ILE B O 1
ATOM 8169 N N . HIS B 1 279 ? -27.016 10.82 20.047 1 95.5 279 HIS B N 1
ATOM 8170 C CA . HIS B 1 279 ? -27.016 11.68 18.859 1 95.5 279 HIS B CA 1
ATOM 8171 C C . HIS B 1 279 ? -26.844 13.141 19.234 1 95.5 279 HIS B C 1
ATOM 8173 O O . HIS B 1 279 ? -27.344 13.586 20.266 1 95.5 279 HIS B O 1
ATOM 8179 N N . TYR B 1 280 ? -26.141 13.828 18.438 1 96.62 280 TYR B N 1
ATOM 8180 C CA . TYR B 1 280 ? -25.859 15.234 18.672 1 96.62 280 TYR B CA 1
ATOM 8181 C C . TYR B 1 280 ? -27.125 16.078 18.547 1 96.62 280 TYR B C 1
ATOM 8183 O O . TYR B 1 280 ? -27.875 15.93 17.578 1 96.62 280 TYR B O 1
ATOM 8191 N N . GLN B 1 281 ? -27.359 16.828 19.547 1 95.38 281 GLN B N 1
ATOM 8192 C CA . GLN B 1 281 ? -28.453 17.797 19.547 1 95.38 281 GLN B CA 1
ATOM 8193 C C . GLN B 1 281 ? -27.922 19.219 19.734 1 95.38 281 GLN B C 1
ATOM 8195 O O . GLN B 1 281 ? -27.297 19.516 20.75 1 95.38 281 GLN B O 1
ATOM 8200 N N . ALA B 1 282 ? -28.234 20.125 18.812 1 92.31 282 ALA B N 1
ATOM 8201 C CA . ALA B 1 282 ? -27.672 21.469 18.781 1 92.31 282 ALA B CA 1
ATOM 8202 C C . ALA B 1 282 ? -28.094 22.266 20.016 1 92.31 282 ALA B C 1
ATOM 8204 O O . ALA B 1 282 ? -27.359 23.156 20.469 1 92.31 282 ALA B O 1
ATOM 8205 N N . LYS B 1 283 ? -29.219 21.938 20.656 1 92.62 283 LYS B N 1
ATOM 8206 C CA . LYS B 1 283 ? -29.734 22.703 21.797 1 92.62 283 LYS B CA 1
ATOM 8207 C C . LYS B 1 283 ? -29.219 22.156 23.125 1 92.62 283 LYS B C 1
ATOM 8209 O O . LYS B 1 283 ? -29.312 22.812 24.156 1 92.62 283 LYS B O 1
ATOM 8214 N N . ASN B 1 284 ? -28.547 21 23.062 1 94.81 284 ASN B N 1
ATOM 8215 C CA . ASN B 1 284 ? -28.031 20.391 24.281 1 94.81 284 ASN B CA 1
ATOM 8216 C C . ASN B 1 284 ? -26.656 20.938 24.656 1 94.81 284 ASN B C 1
ATOM 8218 O O . ASN B 1 284 ? -25.703 20.797 23.906 1 94.81 284 ASN B O 1
ATOM 8222 N N . TRP B 1 285 ? -26.5 21.484 25.812 1 95.38 285 TRP B N 1
ATOM 8223 C CA . TRP B 1 285 ? -25.266 22.156 26.219 1 95.38 285 TRP B CA 1
ATOM 8224 C C . TRP B 1 285 ? -24.156 21.125 26.484 1 95.38 285 TRP B C 1
ATOM 8226 O O . TRP B 1 285 ? -22.969 21.438 26.312 1 95.38 285 TRP B O 1
ATOM 8236 N N . LYS B 1 286 ? -24.469 19.875 26.984 1 94.44 286 LYS B N 1
ATOM 8237 C CA . LYS B 1 286 ? -23.469 18.844 27.203 1 94.44 286 LYS B CA 1
ATOM 8238 C C . LYS B 1 286 ? -22.781 18.453 25.906 1 94.44 286 LYS B C 1
ATOM 8240 O O . LYS B 1 286 ? -21.562 18.188 25.875 1 94.44 286 LYS B O 1
ATOM 8245 N N . HIS B 1 287 ? -23.609 18.375 24.844 1 96.56 287 HIS B N 1
ATOM 8246 C CA . HIS B 1 287 ? -23.062 18.031 23.531 1 96.56 287 HIS B CA 1
ATOM 8247 C C . HIS B 1 287 ? -22.156 19.141 23.016 1 96.56 287 HIS B C 1
ATOM 8249 O O . HIS B 1 287 ? -21.078 18.875 22.469 1 96.56 287 HIS B O 1
ATOM 8255 N N . ASN B 1 288 ? -22.5 20.359 23.234 1 96.81 288 ASN B N 1
ATOM 8256 C CA . ASN B 1 288 ? -21.688 21.484 22.812 1 96.81 288 ASN B CA 1
ATOM 8257 C C . ASN B 1 288 ? -20.406 21.594 23.625 1 96.81 288 ASN B C 1
ATOM 8259 O O . ASN B 1 288 ? -19.359 22.016 23.109 1 96.81 288 ASN B O 1
ATOM 8263 N N . LEU B 1 289 ? -20.531 21.25 24.891 1 97.19 289 LEU B N 1
ATOM 8264 C CA . LEU B 1 289 ? -19.344 21.219 25.719 1 97.19 289 LEU B CA 1
ATOM 8265 C C . LEU B 1 289 ? -18.359 20.156 25.219 1 97.19 289 LEU B C 1
ATOM 8267 O O . LEU B 1 289 ? -17.141 20.391 25.234 1 97.19 289 LEU B O 1
ATOM 8271 N N . ALA B 1 290 ? -18.859 19 24.844 1 96.88 290 ALA B N 1
ATOM 8272 C CA . ALA B 1 290 ? -18 17.953 24.281 1 96.88 290 ALA B CA 1
ATOM 8273 C C . ALA B 1 290 ? -17.281 18.453 23.031 1 96.88 290 ALA B C 1
ATOM 8275 O O . ALA B 1 290 ? -16.094 18.172 22.859 1 96.88 290 ALA B O 1
ATOM 8276 N N . VAL B 1 291 ? -17.969 19.125 22.172 1 97.88 291 VAL B N 1
ATOM 8277 C CA . VAL B 1 291 ? -17.375 19.688 20.953 1 97.88 291 VAL B CA 1
ATOM 8278 C C . VAL B 1 291 ? -16.312 20.719 21.328 1 97.88 291 VAL B C 1
ATOM 8280 O O . VAL B 1 291 ? -15.227 20.734 20.75 1 97.88 291 VAL B O 1
ATOM 8283 N N . LEU B 1 292 ? -16.625 21.547 22.312 1 98.12 292 LEU B N 1
ATOM 8284 C CA . LEU B 1 292 ? -15.695 22.578 22.766 1 98.12 292 LEU B CA 1
ATOM 8285 C C . LEU B 1 292 ? -14.445 21.938 23.359 1 98.12 292 LEU B C 1
ATOM 8287 O O . LEU B 1 292 ? -13.328 22.406 23.125 1 98.12 292 LEU B O 1
ATOM 8291 N N . MET B 1 293 ? -14.648 20.906 24.141 1 97.69 293 MET B N 1
ATOM 8292 C CA . MET B 1 293 ? -13.516 20.203 24.719 1 97.69 293 MET B CA 1
ATOM 8293 C C . MET B 1 293 ? -12.641 19.578 23.641 1 97.69 293 MET B C 1
ATOM 8295 O O . MET B 1 293 ? -11.414 19.531 23.766 1 97.69 293 MET B O 1
ATOM 8299 N N . THR B 1 294 ? -13.289 19.047 22.641 1 98.12 294 THR B N 1
ATOM 8300 C CA . THR B 1 294 ? -12.539 18.5 21.516 1 98.12 294 THR B CA 1
ATOM 8301 C C . THR B 1 294 ? -11.758 19.594 20.797 1 98.12 294 THR B C 1
ATOM 8303 O O . THR B 1 294 ? -10.609 19.391 20.406 1 98.12 294 THR B O 1
ATOM 8306 N N . LEU B 1 295 ? -12.375 20.75 20.609 1 98.62 295 LEU B N 1
ATOM 8307 C CA . LEU B 1 295 ? -11.711 21.891 20 1 98.62 295 LEU B CA 1
ATOM 8308 C C . LEU B 1 295 ? -10.477 22.297 20.812 1 98.62 295 LEU B C 1
ATOM 8310 O O . LEU B 1 295 ? -9.383 22.438 20.266 1 98.62 295 LEU B O 1
ATOM 8314 N N . PHE B 1 296 ? -10.664 22.391 22.125 1 98.31 296 PHE B N 1
ATOM 8315 C CA . PHE B 1 296 ? -9.562 22.797 22.984 1 98.31 296 PHE B CA 1
ATOM 8316 C C . PHE B 1 296 ? -8.484 21.719 23.031 1 98.31 296 PHE B C 1
ATOM 8318 O O . PHE B 1 296 ? -7.293 22.031 23.141 1 98.31 296 PHE B O 1
ATOM 8325 N N . GLY B 1 297 ? -8.93 20.438 22.969 1 97.81 297 GLY B N 1
ATOM 8326 C CA . GLY B 1 297 ? -7.953 19.359 22.859 1 97.81 297 GLY B CA 1
ATOM 8327 C C . GLY B 1 297 ? -7.07 19.484 21.625 1 97.81 297 GLY B C 1
ATOM 8328 O O . GLY B 1 297 ? -5.855 19.312 21.703 1 97.81 297 GLY B O 1
ATOM 8329 N N . CYS B 1 298 ? -7.688 19.781 20.453 1 98.25 298 CYS B N 1
ATOM 8330 C CA . CYS B 1 298 ? -6.934 19.984 19.219 1 98.25 298 CYS B CA 1
ATOM 8331 C C . CYS B 1 298 ? -6.016 21.188 19.328 1 98.25 298 CYS B C 1
ATOM 8333 O O . CYS B 1 298 ? -4.863 21.141 18.891 1 98.25 298 CYS B O 1
ATOM 8335 N N . LEU B 1 299 ? -6.516 22.281 19.938 1 98.5 299 LEU B N 1
ATOM 8336 C CA . LEU B 1 299 ? -5.711 23.484 20.109 1 98.5 299 LEU B CA 1
ATOM 8337 C C . LEU B 1 299 ? -4.535 23.219 21.047 1 98.5 299 LEU B C 1
ATOM 8339 O O . LEU B 1 299 ? -3.438 23.75 20.828 1 98.5 299 LEU B O 1
ATOM 8343 N N . ALA B 1 300 ? -4.746 22.453 22.031 1 98 300 ALA B N 1
ATOM 8344 C CA . ALA B 1 300 ? -3.697 22.125 23 1 98 300 ALA B CA 1
ATOM 8345 C C . ALA B 1 300 ? -2.562 21.359 22.344 1 98 300 ALA B C 1
ATOM 8347 O O . ALA B 1 300 ? -1.408 21.453 22.766 1 98 300 ALA B O 1
ATOM 8348 N N . CYS B 1 301 ? -2.891 20.609 21.328 1 97.44 301 CYS B N 1
ATOM 8349 C CA . CYS B 1 301 ? -1.874 19.844 20.641 1 97.44 301 CYS B CA 1
ATOM 8350 C C . CYS B 1 301 ? -0.84 20.75 19.984 1 97.44 301 CYS B C 1
ATOM 8352 O O . CYS B 1 301 ? 0.29 20.328 19.734 1 97.44 301 CYS B O 1
ATOM 8354 N N . ILE B 1 302 ? -1.14 21.984 19.75 1 98.12 302 ILE B N 1
ATOM 8355 C CA . ILE B 1 302 ? -0.225 22.953 19.141 1 98.12 302 ILE B CA 1
ATOM 8356 C C . ILE B 1 302 ? 0.973 23.172 20.062 1 98.12 302 ILE B C 1
ATOM 8358 O O . ILE B 1 302 ? 2.092 23.391 19.594 1 98.12 302 ILE B O 1
ATOM 8362 N N . SER B 1 303 ? 0.808 23.016 21.344 1 97.06 303 SER B N 1
ATOM 8363 C CA . SER B 1 303 ? 1.862 23.25 22.328 1 97.06 303 SER B CA 1
ATOM 8364 C C . SER B 1 303 ? 3.033 22.297 22.125 1 97.06 303 SER B C 1
ATOM 8366 O O . SER B 1 303 ? 4.176 22.641 22.438 1 97.06 303 SER B O 1
ATOM 8368 N N . ALA B 1 304 ? 2.801 21.188 21.516 1 95.81 304 ALA B N 1
ATOM 8369 C CA . ALA B 1 304 ? 3.85 20.188 21.297 1 95.81 304 ALA B CA 1
ATOM 8370 C C . ALA B 1 304 ? 4.816 20.656 20.219 1 95.81 304 ALA B C 1
ATOM 8372 O O . ALA B 1 304 ? 5.926 20.125 20.094 1 95.81 304 ALA B O 1
ATOM 8373 N N . PHE B 1 305 ? 4.445 21.656 19.453 1 96.94 305 PHE B N 1
ATOM 8374 C CA . PHE B 1 305 ? 5.242 22.078 18.312 1 96.94 305 PHE B CA 1
ATOM 8375 C C . PHE B 1 305 ? 5.898 23.438 18.562 1 96.94 305 PHE B C 1
ATOM 8377 O O . PHE B 1 305 ? 6.551 23.984 17.688 1 96.94 305 PHE B O 1
ATOM 8384 N N . ILE B 1 306 ? 5.672 23.969 19.75 1 96.56 306 ILE B N 1
ATOM 8385 C CA . ILE B 1 306 ? 6.305 25.25 20.094 1 96.56 306 ILE B CA 1
ATOM 8386 C C . ILE B 1 306 ? 7.789 25.016 20.391 1 96.56 306 ILE B C 1
ATOM 8388 O O . ILE B 1 306 ? 8.141 24.297 21.328 1 96.56 306 ILE B O 1
ATOM 8392 N N . VAL B 1 307 ? 8.633 25.562 19.516 1 94.38 307 VAL B N 1
ATOM 8393 C CA . VAL B 1 307 ? 10.078 25.391 19.656 1 94.38 307 VAL B CA 1
ATOM 8394 C C . VAL B 1 307 ? 10.586 26.281 20.781 1 94.38 307 VAL B C 1
ATOM 8396 O O . VAL B 1 307 ? 10.383 27.5 20.781 1 94.38 307 VAL B O 1
ATOM 8399 N N . PRO B 1 308 ? 11.273 25.578 21.594 1 90.12 308 PRO B N 1
ATOM 8400 C CA . PRO B 1 308 ? 11.781 26.375 22.703 1 90.12 308 PRO B CA 1
ATOM 8401 C C . PRO B 1 308 ? 12.93 27.297 22.297 1 90.12 308 PRO B C 1
ATOM 8403 O O . PRO B 1 308 ? 13.586 27.062 21.281 1 90.12 308 PRO B O 1
ATOM 8406 N N . ASP B 1 309 ? 13.18 28.406 22.859 1 85.88 309 ASP B N 1
ATOM 8407 C CA . ASP B 1 309 ? 14.344 29.281 22.812 1 85.88 309 ASP B CA 1
ATOM 8408 C C . ASP B 1 309 ? 14.312 30.172 21.562 1 85.88 309 ASP B C 1
ATOM 8410 O O . ASP B 1 309 ? 15.281 30.875 21.281 1 85.88 309 ASP B O 1
ATOM 8414 N N . GLN B 1 310 ? 13.336 30.016 20.719 1 90.06 310 GLN B N 1
ATOM 8415 C CA . GLN B 1 310 ? 13.211 30.969 19.609 1 90.06 310 GLN B CA 1
ATOM 8416 C C . GLN B 1 310 ? 12.57 32.281 20.062 1 90.06 310 GLN B C 1
ATOM 8418 O O . GLN B 1 310 ? 11.516 32.25 20.703 1 90.06 310 GLN B O 1
ATOM 8423 N N . LYS B 1 311 ? 13.273 33.406 19.781 1 92.88 311 LYS B N 1
ATOM 8424 C CA . LYS B 1 311 ? 12.789 34.688 20.219 1 92.88 311 LYS B CA 1
ATOM 8425 C C . LYS B 1 311 ? 12.609 35.656 19.031 1 92.88 311 LYS B C 1
ATOM 8427 O O . LYS B 1 311 ? 13.266 35.469 18 1 92.88 311 LYS B O 1
ATOM 8432 N N . PRO B 1 312 ? 11.625 36.531 19.125 1 95.69 312 PRO B N 1
ATOM 8433 C CA . PRO B 1 312 ? 11.469 37.531 18.078 1 95.69 312 PRO B CA 1
ATOM 8434 C C . PRO B 1 312 ? 12.742 38.344 17.844 1 95.69 312 PRO B C 1
ATOM 8436 O O . PRO B 1 312 ? 13.562 38.5 18.75 1 95.69 312 PRO B O 1
ATOM 8439 N N . THR B 1 313 ? 12.906 38.875 16.688 1 96.31 313 THR B N 1
ATOM 8440 C CA . THR B 1 313 ? 14.133 39.594 16.312 1 96.31 313 THR B CA 1
ATOM 8441 C C . THR B 1 313 ? 13.828 41.031 15.922 1 96.31 313 THR B C 1
ATOM 8443 O O . THR B 1 313 ? 12.672 41.375 15.719 1 96.31 313 THR B O 1
ATOM 8446 N N . ASP B 1 314 ? 14.953 41.688 15.758 1 96.12 314 ASP B N 1
ATOM 8447 C CA . ASP B 1 314 ? 14.828 43.062 15.234 1 96.12 314 ASP B CA 1
ATOM 8448 C C . ASP B 1 314 ? 14.555 43.062 13.734 1 96.12 314 ASP B C 1
ATOM 8450 O O . ASP B 1 314 ? 14.883 42.094 13.039 1 96.12 314 ASP B O 1
ATOM 8454 N N . ILE B 1 315 ? 14.031 44.125 13.266 1 94.62 315 ILE B N 1
ATOM 8455 C CA . ILE B 1 315 ? 13.531 44.219 11.898 1 94.62 315 ILE B CA 1
ATOM 8456 C C . ILE B 1 315 ? 14.68 44 10.914 1 94.62 315 ILE B C 1
ATOM 8458 O O . ILE B 1 315 ? 14.492 43.406 9.852 1 94.62 315 ILE B O 1
ATOM 8462 N N . HIS B 1 316 ? 15.914 44.438 11.172 1 93.19 316 HIS B N 1
ATOM 8463 C CA . HIS B 1 316 ? 17.016 44.344 10.227 1 93.19 316 HIS B CA 1
ATOM 8464 C C . HIS B 1 316 ? 17.922 43.156 10.547 1 93.19 316 HIS B C 1
ATOM 8466 O O . HIS B 1 316 ? 18.953 42.969 9.906 1 93.19 316 HIS B O 1
ATOM 8472 N N . SER B 1 317 ? 17.5 42.281 11.516 1 92.75 317 SER B N 1
ATOM 8473 C CA . SER B 1 317 ? 18.266 41.094 11.891 1 92.75 317 SER B CA 1
ATOM 8474 C C . SER B 1 317 ? 17.5 39.812 11.547 1 92.75 317 SER B C 1
ATOM 8476 O O . SER B 1 317 ? 17.812 38.75 12.086 1 92.75 317 SER B O 1
ATOM 8478 N N . VAL B 1 318 ? 16.625 39.969 10.703 1 92.69 318 VAL B N 1
ATOM 8479 C CA . VAL B 1 318 ? 15.781 38.844 10.336 1 92.69 318 VAL B CA 1
ATOM 8480 C C . VAL B 1 318 ? 16.562 37.875 9.453 1 92.69 318 VAL B C 1
ATOM 8482 O O . VAL B 1 318 ? 17.312 38.312 8.57 1 92.69 318 VAL B O 1
ATOM 8485 N N . ASP B 1 319 ? 16.438 36.594 9.742 1 91.44 319 ASP B N 1
ATOM 8486 C CA . ASP B 1 319 ? 17.062 35.531 8.938 1 91.44 319 ASP B CA 1
ATOM 8487 C C . ASP B 1 319 ? 16.469 35.5 7.535 1 91.44 319 ASP B C 1
ATOM 8489 O O . ASP B 1 319 ? 15.258 35.656 7.371 1 91.44 319 ASP B O 1
ATOM 8493 N N . ILE B 1 320 ? 17.234 35.188 6.496 1 91.44 320 ILE B N 1
ATOM 8494 C CA . ILE B 1 320 ? 16.844 35.156 5.094 1 91.44 320 ILE B CA 1
ATOM 8495 C C . ILE B 1 320 ? 15.789 34.094 4.867 1 91.44 320 ILE B C 1
ATOM 8497 O O . ILE B 1 320 ? 15.008 34.156 3.916 1 91.44 320 ILE B O 1
ATOM 8501 N N . SER B 1 321 ? 15.75 33.062 5.742 1 91.31 321 SER B N 1
ATOM 8502 C CA . SER B 1 321 ? 14.781 31.969 5.602 1 91.31 321 SER B CA 1
ATOM 8503 C C . SER B 1 321 ? 13.383 32.438 6.004 1 91.31 321 SER B C 1
ATOM 8505 O O . SER B 1 321 ? 12.391 31.812 5.609 1 91.31 321 SER B O 1
ATOM 8507 N N . ASN B 1 322 ? 13.32 33.438 6.832 1 94.88 322 ASN B N 1
ATOM 8508 C CA . ASN B 1 322 ? 12.039 34.031 7.18 1 94.88 322 ASN B CA 1
ATOM 8509 C C . ASN B 1 322 ? 11.594 35.062 6.137 1 94.88 322 ASN B C 1
ATOM 8511 O O . ASN B 1 322 ? 11.633 36.25 6.391 1 94.88 322 ASN B O 1
ATOM 8515 N N . VAL B 1 323 ? 11.055 34.594 5.09 1 96.38 323 VAL B N 1
ATOM 8516 C CA . VAL B 1 323 ? 10.727 35.375 3.912 1 96.38 323 VAL B CA 1
ATOM 8517 C C . VAL B 1 323 ? 9.664 36.438 4.266 1 96.38 323 VAL B C 1
ATOM 8519 O O . VAL B 1 323 ? 9.555 37.469 3.609 1 96.38 323 VAL B O 1
ATOM 8522 N N . TYR B 1 324 ? 8.844 36.188 5.207 1 97.25 324 TYR B N 1
ATOM 8523 C CA . TYR B 1 324 ? 7.785 37.094 5.617 1 97.25 324 TYR B CA 1
ATOM 8524 C C . TYR B 1 324 ? 8.344 38.25 6.438 1 97.25 324 TYR B C 1
ATOM 8526 O O . TYR B 1 324 ? 7.914 39.375 6.277 1 97.25 324 TYR B O 1
ATOM 8534 N N . GLY B 1 325 ? 9.289 37.906 7.301 1 96.75 325 GLY B N 1
ATOM 8535 C CA . GLY B 1 325 ? 9.984 38.969 8.016 1 96.75 325 GLY B CA 1
ATOM 8536 C C . GLY B 1 325 ? 10.773 39.906 7.094 1 96.75 325 GLY B C 1
ATOM 8537 O O . GLY B 1 325 ? 10.812 41.094 7.309 1 96.75 325 GLY B O 1
ATOM 8538 N N . LYS B 1 326 ? 11.367 39.281 6.102 1 96.5 326 LYS B N 1
ATOM 8539 C CA . LYS B 1 326 ? 12.133 40.062 5.129 1 96.5 326 LYS B CA 1
ATOM 8540 C C . LYS B 1 326 ? 11.219 40.969 4.301 1 96.5 326 LYS B C 1
ATOM 8542 O O . LYS B 1 326 ? 11.617 42.062 3.908 1 96.5 326 LYS B O 1
ATOM 8547 N N . THR B 1 327 ? 10.047 40.469 3.992 1 96.94 327 THR B N 1
ATOM 8548 C CA . THR B 1 327 ? 9.062 41.281 3.293 1 96.94 327 THR B CA 1
ATOM 8549 C C . THR B 1 327 ? 8.648 42.469 4.148 1 96.94 327 THR B C 1
ATOM 8551 O O . THR B 1 327 ? 8.531 43.594 3.648 1 96.94 327 THR B O 1
ATOM 8554 N N . LEU B 1 328 ? 8.383 42.219 5.422 1 97.5 328 LEU B N 1
ATOM 8555 C CA . LEU B 1 328 ? 8.055 43.281 6.352 1 97.5 328 LEU B CA 1
ATOM 8556 C C . LEU B 1 328 ? 9.172 44.344 6.402 1 97.5 328 LEU B C 1
ATOM 8558 O O . LEU B 1 328 ? 8.906 45.531 6.414 1 97.5 328 LEU B O 1
ATOM 8562 N N . GLU B 1 329 ? 10.398 43.938 6.441 1 97.19 329 GLU B N 1
ATOM 8563 C CA . GLU B 1 329 ? 11.555 44.812 6.418 1 97.19 329 GLU B CA 1
ATOM 8564 C C . GLU B 1 329 ? 11.547 45.719 5.188 1 97.19 329 GLU B C 1
ATOM 8566 O O . GLU B 1 329 ? 11.719 46.938 5.297 1 97.19 329 GLU B O 1
ATOM 8571 N N . ALA B 1 330 ? 11.336 45.156 4.059 1 96.75 330 ALA B N 1
ATOM 8572 C CA . ALA B 1 330 ? 11.289 45.906 2.809 1 96.75 330 ALA B CA 1
ATOM 8573 C C . ALA B 1 330 ? 10.172 46.938 2.832 1 96.75 330 ALA B C 1
ATOM 8575 O O . ALA B 1 330 ? 10.383 48.094 2.441 1 96.75 330 ALA B O 1
ATOM 8576 N N . TRP B 1 331 ? 9.031 46.531 3.273 1 96.38 331 TRP B N 1
ATOM 8577 C CA . TRP B 1 331 ? 7.883 47.406 3.332 1 96.38 331 TRP B CA 1
ATOM 8578 C C . TRP B 1 331 ? 8.148 48.594 4.281 1 96.38 331 TRP B C 1
ATOM 8580 O O . TRP B 1 331 ? 7.773 49.719 4 1 96.38 331 TRP B O 1
ATOM 8590 N N . THR B 1 332 ? 8.672 48.281 5.418 1 95.75 332 THR B N 1
ATOM 8591 C CA . THR B 1 332 ? 8.969 49.312 6.406 1 95.75 332 THR B CA 1
ATOM 8592 C C . THR B 1 332 ? 9.977 50.344 5.855 1 95.75 332 THR B C 1
ATOM 8594 O O . THR B 1 332 ? 9.953 51.5 6.223 1 95.75 332 THR B O 1
ATOM 8597 N N . ASP B 1 333 ? 10.844 49.875 5.012 1 96 333 ASP B N 1
ATOM 8598 C CA . ASP B 1 333 ? 11.836 50.75 4.387 1 96 333 ASP B CA 1
ATOM 8599 C C . ASP B 1 333 ? 11.234 51.531 3.211 1 96 333 ASP B C 1
ATOM 8601 O O . ASP B 1 333 ? 11.906 52.344 2.6 1 96 333 ASP B O 1
ATOM 8605 N N . GLY B 1 334 ? 10.062 51.188 2.744 1 94.56 334 GLY B N 1
ATOM 8606 C CA . GLY B 1 334 ? 9.328 52 1.79 1 94.56 334 GLY B CA 1
ATOM 8607 C C . GLY B 1 334 ? 9.367 51.469 0.379 1 94.56 334 GLY B C 1
ATOM 8608 O O . GLY B 1 334 ? 9.094 52.188 -0.585 1 94.56 334 GLY B O 1
ATOM 8609 N N . HIS B 1 335 ? 9.805 50.219 0.217 1 94.19 335 HIS B N 1
ATOM 8610 C CA . HIS B 1 335 ? 9.836 49.625 -1.113 1 94.19 335 HIS B CA 1
ATOM 8611 C C . HIS B 1 335 ? 9.367 48.188 -1.075 1 94.19 335 HIS B C 1
ATOM 8613 O O . HIS B 1 335 ? 9.164 47.625 0.003 1 94.19 335 HIS B O 1
ATOM 8619 N N . SER B 1 336 ? 9.195 47.625 -2.283 1 94.62 336 SER B N 1
ATOM 8620 C CA . SER B 1 336 ? 8.641 46.281 -2.367 1 94.62 336 SER B CA 1
ATOM 8621 C C . SER B 1 336 ? 9.734 45.25 -2.656 1 94.62 336 SER B C 1
ATOM 8623 O O . SER B 1 336 ? 9.531 44.031 -2.471 1 94.62 336 SER B O 1
ATOM 8625 N N . TYR B 1 337 ? 10.914 45.625 -3.156 1 96.12 337 TYR B N 1
ATOM 8626 C CA . TYR B 1 337 ? 12.008 44.688 -3.438 1 96.12 337 TYR B CA 1
ATOM 8627 C C . TYR B 1 337 ? 12.797 44.375 -2.17 1 96.12 337 TYR B C 1
ATOM 8629 O O . TYR B 1 337 ? 12.805 45.156 -1.223 1 96.12 337 TYR B O 1
ATOM 8637 N N . MET B 1 338 ? 13.43 43.219 -2.1 1 95.31 338 MET B N 1
ATOM 8638 C CA . MET B 1 338 ? 14.203 42.781 -0.942 1 95.31 338 MET B CA 1
ATOM 8639 C C . MET B 1 338 ? 15.516 43.562 -0.839 1 95.31 338 MET B C 1
ATOM 8641 O O . MET B 1 338 ? 16.062 44 -1.853 1 95.31 338 MET B O 1
ATOM 8645 N N . ASN B 1 339 ? 15.953 43.656 0.375 1 92.5 339 ASN B N 1
ATOM 8646 C CA . ASN B 1 339 ? 17.203 44.344 0.629 1 92.5 339 ASN B CA 1
ATOM 8647 C C . ASN B 1 339 ? 18.422 43.438 0.46 1 92.5 339 ASN B C 1
ATOM 8649 O O . ASN B 1 339 ? 19.188 43.25 1.399 1 92.5 339 ASN B O 1
ATOM 8653 N N . PHE B 1 340 ? 18.391 42.781 -0.644 1 91.44 340 PHE B N 1
ATOM 8654 C CA . PHE B 1 340 ? 19.516 41.906 -0.996 1 91.44 340 PHE B CA 1
ATOM 8655 C C . PHE B 1 340 ? 20.344 42.531 -2.109 1 91.44 340 PHE B C 1
ATOM 8657 O O . PHE B 1 340 ? 19.812 43.156 -3.021 1 91.44 340 PHE B O 1
ATOM 8664 N N . ASP B 1 341 ? 21.641 42.344 -2.047 1 90.06 341 ASP B N 1
ATOM 8665 C CA . ASP B 1 341 ? 22.484 42.719 -3.17 1 90.06 341 ASP B CA 1
ATOM 8666 C C . ASP B 1 341 ? 22.469 41.656 -4.258 1 90.06 341 ASP B C 1
ATOM 8668 O O . ASP B 1 341 ? 22.359 40.469 -3.963 1 90.06 341 ASP B O 1
ATOM 8672 N N . VAL B 1 342 ? 22.406 42.094 -5.477 1 94.12 342 VAL B N 1
ATOM 8673 C CA . VAL B 1 342 ? 22.516 41.188 -6.617 1 94.12 342 VAL B CA 1
ATOM 8674 C C . VAL B 1 342 ? 23.984 41.031 -7.012 1 94.12 342 VAL B C 1
ATOM 8676 O O . VAL B 1 342 ? 24.688 42 -7.215 1 94.12 342 VAL B O 1
ATOM 8679 N N . THR B 1 343 ? 24.344 39.844 -7.141 1 93.88 343 THR B N 1
ATOM 8680 C CA . THR B 1 343 ? 25.719 39.594 -7.562 1 93.88 343 THR B CA 1
ATOM 8681 C C . THR B 1 343 ? 25.906 39.938 -9.039 1 93.88 343 THR B C 1
ATOM 8683 O O . THR B 1 343 ? 25.016 39.688 -9.852 1 93.88 343 THR B O 1
ATOM 8686 N N . PRO B 1 344 ? 27.078 40.5 -9.367 1 92.69 344 PRO B N 1
ATOM 8687 C CA . PRO B 1 344 ? 27.312 40.875 -10.766 1 92.69 344 PRO B CA 1
ATOM 8688 C C . PRO B 1 344 ? 27.266 39.656 -11.703 1 92.69 344 PRO B C 1
ATOM 8690 O O . PRO B 1 344 ? 26.797 39.781 -12.836 1 92.69 344 PRO B O 1
ATOM 8693 N N . GLU B 1 345 ? 27.688 38.562 -11.242 1 93.56 345 GLU B N 1
ATOM 8694 C CA . GLU B 1 345 ? 27.672 37.344 -12.047 1 93.56 345 GLU B CA 1
ATOM 8695 C C . GLU B 1 345 ? 26.25 36.969 -12.438 1 93.56 345 GLU B C 1
ATOM 8697 O O . GLU B 1 345 ? 26.016 36.5 -13.562 1 93.56 345 GLU B O 1
ATOM 8702 N N . LEU B 1 346 ? 25.359 37.125 -11.547 1 94.5 346 LEU B N 1
ATOM 8703 C CA . LEU B 1 346 ? 23.969 36.812 -11.805 1 94.5 346 LEU B CA 1
ATOM 8704 C C . LEU B 1 346 ? 23.359 37.781 -12.812 1 94.5 346 LEU B C 1
ATOM 8706 O O . LEU B 1 346 ? 22.594 37.344 -13.695 1 94.5 346 LEU B O 1
ATOM 8710 N N . ALA B 1 347 ? 23.703 39 -12.719 1 92.69 347 ALA B N 1
ATOM 8711 C CA . ALA B 1 347 ? 23.156 40.031 -13.578 1 92.69 347 ALA B CA 1
ATOM 8712 C C . ALA B 1 347 ? 23.625 39.875 -15.016 1 92.69 347 ALA B C 1
ATOM 8714 O O . ALA B 1 347 ? 22.938 40.281 -15.953 1 92.69 347 ALA B O 1
ATOM 8715 N N . GLU B 1 348 ? 24.672 39.188 -15.195 1 91.75 348 GLU B N 1
ATOM 8716 C CA . GLU B 1 348 ? 25.266 39.062 -16.531 1 91.75 348 GLU B CA 1
ATOM 8717 C C . GLU B 1 348 ? 24.766 37.781 -17.219 1 91.75 348 GLU B C 1
ATOM 8719 O O . GLU B 1 348 ? 24.938 37.625 -18.438 1 91.75 348 GLU B O 1
ATOM 8724 N N . LEU B 1 349 ? 24.078 37 -16.531 1 92.62 349 LEU B N 1
ATOM 8725 C CA . LEU B 1 349 ? 23.578 35.781 -17.141 1 92.62 349 LEU B CA 1
ATOM 8726 C C . LEU B 1 349 ? 22.484 36.094 -18.172 1 92.62 349 LEU B C 1
ATOM 8728 O O . LEU B 1 349 ? 21.641 36.969 -17.938 1 92.62 349 LEU B O 1
ATOM 8732 N N . GLU B 1 350 ? 22.531 35.406 -19.312 1 89.44 350 GLU B N 1
ATOM 8733 C CA . GLU B 1 350 ? 21.516 35.594 -20.344 1 89.44 350 GLU B CA 1
ATOM 8734 C C . GLU B 1 350 ? 20.141 35.125 -19.875 1 89.44 350 GLU B C 1
ATOM 8736 O O . GLU B 1 350 ? 19.141 35.812 -20.109 1 89.44 350 GLU B O 1
ATOM 8741 N N . ASN B 1 351 ? 20.078 34 -19.25 1 92.62 351 ASN B N 1
ATOM 8742 C CA . ASN B 1 351 ? 18.844 33.469 -18.672 1 92.62 351 ASN B CA 1
ATOM 8743 C C . ASN B 1 351 ? 19.062 33.031 -17.219 1 92.62 351 ASN B C 1
ATOM 8745 O O . ASN B 1 351 ? 19.312 31.859 -16.953 1 92.62 351 ASN B O 1
ATOM 8749 N N . PRO B 1 352 ? 18.844 33.875 -16.344 1 93.88 352 PRO B N 1
ATOM 8750 C CA . PRO B 1 352 ? 19.109 33.562 -14.938 1 93.88 352 PRO B CA 1
ATOM 8751 C C . PRO B 1 352 ? 18.156 32.531 -14.367 1 93.88 352 PRO B C 1
ATOM 8753 O O . PRO B 1 352 ? 18.406 31.984 -13.297 1 93.88 352 PRO B O 1
ATOM 8756 N N . TYR B 1 353 ? 17.062 32.281 -15.055 1 94.81 353 TYR B N 1
ATOM 8757 C CA . TYR B 1 353 ? 16.062 31.375 -14.523 1 94.81 353 TYR B CA 1
ATOM 8758 C C . TYR B 1 353 ? 16.438 29.922 -14.789 1 94.81 353 TYR B C 1
ATOM 8760 O O . TYR B 1 353 ? 15.867 29 -14.195 1 94.81 353 TYR B O 1
ATOM 8768 N N . ASP B 1 354 ? 17.375 29.625 -15.68 1 94.31 354 ASP B N 1
ATOM 8769 C CA . ASP B 1 354 ? 17.953 28.312 -15.914 1 94.31 354 ASP B CA 1
ATOM 8770 C C . ASP B 1 354 ? 18.906 27.922 -14.789 1 94.31 354 ASP B C 1
ATOM 8772 O O . ASP B 1 354 ? 20.031 28.422 -14.719 1 94.31 354 ASP B O 1
ATOM 8776 N N . ASN B 1 355 ? 18.5 27.031 -14.016 1 93.94 355 ASN B N 1
ATOM 8777 C CA . ASN B 1 355 ? 19.281 26.609 -12.852 1 93.94 355 ASN B CA 1
ATOM 8778 C C . ASN B 1 355 ? 20.641 26.078 -13.25 1 93.94 355 ASN B C 1
ATOM 8780 O O . ASN B 1 355 ? 21.625 26.25 -12.516 1 93.94 355 ASN B O 1
ATOM 8784 N N . SER B 1 356 ? 20.719 25.438 -14.359 1 92.94 356 SER B N 1
ATOM 8785 C CA . SER B 1 356 ? 21.953 24.797 -14.789 1 92.94 356 SER B CA 1
ATOM 8786 C C . SER B 1 356 ? 23.016 25.828 -15.164 1 92.94 356 SER B C 1
ATOM 8788 O O . SER B 1 356 ? 24.203 25.516 -15.227 1 92.94 356 SER B O 1
ATOM 8790 N N . ASN B 1 357 ? 22.625 27.078 -15.359 1 91.69 357 ASN B N 1
ATOM 8791 C CA . ASN B 1 357 ? 23.547 28.141 -15.719 1 91.69 357 ASN B CA 1
ATOM 8792 C C . ASN B 1 357 ? 24.094 28.859 -14.484 1 91.69 357 ASN B C 1
ATOM 8794 O O . ASN B 1 357 ? 24.938 29.75 -14.594 1 91.69 357 ASN B O 1
ATOM 8798 N N . ARG B 1 358 ? 23.656 28.406 -13.328 1 92.88 358 ARG B N 1
ATOM 8799 C CA . ARG B 1 358 ? 23.984 29.156 -12.133 1 92.88 358 ARG B CA 1
ATOM 8800 C C . ARG B 1 358 ? 25.109 28.484 -11.344 1 92.88 358 ARG B C 1
ATOM 8802 O O . ARG B 1 358 ? 25.344 28.828 -10.188 1 92.88 358 ARG B O 1
ATOM 8809 N N . ASP B 1 359 ? 25.688 27.516 -11.922 1 88.81 359 ASP B N 1
ATOM 8810 C CA . ASP B 1 359 ? 26.781 26.859 -11.219 1 88.81 359 ASP B CA 1
ATOM 8811 C C . ASP B 1 359 ? 27.906 27.859 -10.922 1 88.81 359 ASP B C 1
ATOM 8813 O O . ASP B 1 359 ? 28.406 28.531 -11.82 1 88.81 359 ASP B O 1
ATOM 8817 N N . GLY B 1 360 ? 28.297 27.984 -9.688 1 88.44 360 GLY B N 1
ATOM 8818 C CA . GLY B 1 360 ? 29.359 28.891 -9.273 1 88.44 360 GLY B CA 1
ATOM 8819 C C . GLY B 1 360 ? 28.859 30.312 -9.047 1 88.44 360 GLY B C 1
ATOM 8820 O O . GLY B 1 360 ? 29.641 31.203 -8.672 1 88.44 360 GLY B O 1
ATOM 8821 N N . VAL B 1 361 ? 27.594 30.531 -9.281 1 92.75 361 VAL B N 1
ATOM 8822 C CA . VAL B 1 361 ? 27 31.859 -9.109 1 92.75 361 VAL B CA 1
ATOM 8823 C C . VAL B 1 361 ? 26.203 31.891 -7.805 1 92.75 361 VAL B C 1
ATOM 8825 O O . VAL B 1 361 ? 25.375 31.016 -7.559 1 92.75 361 VAL B O 1
ATOM 8828 N N . SER B 1 362 ? 26.516 32.844 -6.996 1 92.5 362 SER B N 1
ATOM 8829 C CA . SER B 1 362 ? 25.766 33 -5.75 1 92.5 362 SER B CA 1
ATOM 8830 C C . SER B 1 362 ? 24.422 33.688 -5.996 1 92.5 362 SER B C 1
ATOM 8832 O O . SER B 1 362 ? 24.344 34.656 -6.746 1 92.5 362 SER B O 1
ATOM 8834 N N . TYR B 1 363 ? 23.391 33.156 -5.508 1 94.12 363 TYR B N 1
ATOM 8835 C CA . TYR B 1 363 ? 22.047 33.719 -5.629 1 94.12 363 TYR B CA 1
ATOM 8836 C C . TYR B 1 363 ? 21.203 33.375 -4.402 1 94.12 363 TYR B C 1
ATOM 8838 O O . TYR B 1 363 ? 21.594 32.531 -3.59 1 94.12 363 TYR B O 1
ATOM 8846 N N . ASN B 1 364 ? 20.078 34.062 -4.184 1 94.31 364 ASN B N 1
ATOM 8847 C CA . ASN B 1 364 ? 19.172 33.812 -3.064 1 94.31 364 ASN B CA 1
ATOM 8848 C C . ASN B 1 364 ? 18.062 32.844 -3.451 1 94.31 364 ASN B C 1
ATOM 8850 O O . ASN B 1 364 ? 17.125 33.219 -4.156 1 94.31 364 ASN B O 1
ATOM 8854 N N . TRP B 1 365 ? 18.125 31.719 -2.908 1 93.5 365 TRP B N 1
ATOM 8855 C CA . TRP B 1 365 ? 17.266 30.594 -3.24 1 93.5 365 TRP B CA 1
ATOM 8856 C C . TRP B 1 365 ? 15.805 30.922 -2.977 1 93.5 365 TRP B C 1
ATOM 8858 O O . TRP B 1 365 ? 15.453 31.391 -1.889 1 93.5 365 TRP B O 1
ATOM 8868 N N . ASP B 1 366 ? 14.906 30.75 -3.91 1 93.56 366 ASP B N 1
ATOM 8869 C CA . ASP B 1 366 ? 13.453 30.781 -3.861 1 93.56 366 ASP B CA 1
ATOM 8870 C C . ASP B 1 366 ? 12.93 32.219 -3.775 1 93.56 366 ASP B C 1
ATOM 8872 O O . ASP B 1 366 ? 11.789 32.438 -3.375 1 93.56 366 ASP B O 1
ATOM 8876 N N . TYR B 1 367 ? 13.758 33.156 -3.992 1 96.12 367 TYR B N 1
ATOM 8877 C CA . TYR B 1 367 ? 13.336 34.531 -4.254 1 96.12 367 TYR B CA 1
ATOM 8878 C C . TYR B 1 367 ? 13.172 34.781 -5.75 1 96.12 367 TYR B C 1
ATOM 8880 O O . TYR B 1 367 ? 13.812 34.125 -6.566 1 96.12 367 TYR B O 1
ATOM 8888 N N . ALA B 1 368 ? 12.266 35.625 -6.055 1 96.44 368 ALA B N 1
ATOM 8889 C CA . ALA B 1 368 ? 12.062 36 -7.453 1 96.44 368 ALA B CA 1
ATOM 8890 C C . ALA B 1 368 ? 13.055 37.062 -7.879 1 96.44 368 ALA B C 1
ATOM 8892 O O . ALA B 1 368 ? 13.25 38.062 -7.164 1 96.44 368 ALA B O 1
ATOM 8893 N N . TYR B 1 369 ? 13.688 36.844 -8.977 1 96.56 369 TYR B N 1
ATOM 8894 C CA . TYR B 1 369 ? 14.625 37.812 -9.547 1 96.56 369 TYR B CA 1
ATOM 8895 C C . TYR B 1 369 ? 14.039 38.469 -10.789 1 96.56 369 TYR B C 1
ATOM 8897 O O . TYR B 1 369 ? 13.773 37.812 -11.789 1 96.56 369 TYR B O 1
ATOM 8905 N N . TYR B 1 370 ? 13.758 39.719 -10.68 1 95.69 370 TYR B N 1
ATOM 8906 C CA . TYR B 1 370 ? 13.133 40.469 -11.766 1 95.69 370 TYR B CA 1
ATOM 8907 C C . TYR B 1 370 ? 13.672 41.906 -11.844 1 95.69 370 TYR B C 1
ATOM 8909 O O . TYR B 1 370 ? 13.711 42.594 -10.836 1 95.69 370 TYR B O 1
ATOM 8917 N N . ASN B 1 371 ? 14.133 42.406 -12.977 1 92.94 371 ASN B N 1
ATOM 8918 C CA . ASN B 1 371 ? 14.625 43.75 -13.227 1 92.94 371 ASN B CA 1
ATOM 8919 C C . ASN B 1 371 ? 15.727 44.125 -12.242 1 92.94 371 ASN B C 1
ATOM 8921 O O . ASN B 1 371 ? 15.633 45.188 -11.586 1 92.94 371 ASN B O 1
ATOM 8925 N N . GLU B 1 372 ? 16.672 43.219 -11.945 1 92.62 372 GLU B N 1
ATOM 8926 C CA . GLU B 1 372 ? 17.891 43.406 -11.18 1 92.62 372 GLU B CA 1
ATOM 8927 C C . GLU B 1 372 ? 17.594 43.594 -9.695 1 92.62 372 GLU B C 1
ATOM 8929 O O . GLU B 1 372 ? 18.375 44.188 -8.969 1 92.62 372 GLU B O 1
ATOM 8934 N N . HIS B 1 373 ? 16.422 43.156 -9.297 1 95.25 373 HIS B N 1
ATOM 8935 C CA . HIS B 1 373 ? 16.047 43.125 -7.883 1 95.25 373 HIS B CA 1
ATOM 8936 C C . HIS B 1 373 ? 15.445 41.781 -7.48 1 95.25 373 HIS B C 1
ATOM 8938 O O . HIS B 1 373 ? 14.922 41.062 -8.328 1 95.25 373 HIS B O 1
ATOM 8944 N N . TYR B 1 374 ? 15.625 41.5 -6.199 1 96.56 374 TYR B N 1
ATOM 8945 C CA . TYR B 1 374 ? 14.961 40.312 -5.645 1 96.56 374 TYR B CA 1
ATOM 8946 C C . TYR B 1 374 ? 13.602 40.688 -5.059 1 96.56 374 TYR B C 1
ATOM 8948 O O . TYR B 1 374 ? 13.43 41.75 -4.5 1 96.56 374 TYR B O 1
ATOM 8956 N N . TYR B 1 375 ? 12.664 39.875 -5.242 1 96.62 375 TYR B N 1
ATOM 8957 C CA . TYR B 1 375 ? 11.328 40 -4.672 1 96.62 375 TYR B CA 1
ATOM 8958 C C . TYR B 1 375 ? 10.898 38.719 -3.967 1 96.62 375 TYR B C 1
ATOM 8960 O O . TYR B 1 375 ? 11.5 37.656 -4.168 1 96.62 375 TYR B O 1
ATOM 8968 N N . CYS B 1 376 ? 9.961 38.875 -3.086 1 94.81 376 CYS B N 1
ATOM 8969 C CA . CYS B 1 376 ? 9.336 37.688 -2.477 1 94.81 376 CYS B CA 1
ATOM 8970 C C . CYS B 1 376 ? 8.133 37.25 -3.287 1 94.81 376 CYS B C 1
ATOM 8972 O O . CYS B 1 376 ? 7.23 38.031 -3.568 1 94.81 376 CYS B O 1
ATOM 8974 N N . TYR B 1 377 ? 8.125 35.969 -3.652 1 93.25 377 TYR B N 1
ATOM 8975 C CA . TYR B 1 377 ? 6.988 35.5 -4.438 1 93.25 377 TYR B CA 1
ATOM 8976 C C . TYR B 1 377 ? 5.922 34.906 -3.539 1 93.25 377 TYR B C 1
ATOM 8978 O O . TYR B 1 377 ? 4.781 34.688 -3.963 1 93.25 377 TYR B O 1
ATOM 8986 N N . PHE B 1 378 ? 6.242 34.594 -2.232 1 94.38 378 PHE B N 1
ATOM 8987 C CA . PHE B 1 378 ? 5.273 34.031 -1.299 1 94.38 378 PHE B CA 1
ATOM 8988 C C . PHE B 1 378 ? 4.172 35.031 -0.988 1 94.38 378 PHE B C 1
ATOM 8990 O O . PHE B 1 378 ? 4.426 36.25 -0.915 1 94.38 378 PHE B O 1
ATOM 8997 N N . GLY B 1 379 ? 2.98 34.531 -0.775 1 94.38 379 GLY B N 1
ATOM 8998 C CA . GLY B 1 379 ? 1.832 35.375 -0.505 1 94.38 379 GLY B CA 1
ATOM 8999 C C . GLY B 1 379 ? 2.049 36.312 0.665 1 94.38 379 GLY B C 1
ATOM 9000 O O . GLY B 1 379 ? 2.707 35.969 1.644 1 94.38 379 GLY B O 1
ATOM 9001 N N . CYS B 1 380 ? 1.416 37.469 0.676 1 95.81 380 CYS B N 1
ATOM 9002 C CA . CYS B 1 380 ? 1.684 38.5 1.661 1 95.81 380 CYS B CA 1
ATOM 9003 C C . CYS B 1 380 ? 0.654 38.469 2.783 1 95.81 380 CYS B C 1
ATOM 9005 O O . CYS B 1 380 ? 0.74 39.25 3.734 1 95.81 380 CYS B O 1
ATOM 9007 N N . ALA B 1 381 ? -0.268 37.531 2.693 1 97.81 381 ALA B N 1
ATOM 9008 C CA . ALA B 1 381 ? -1.327 37.469 3.697 1 97.81 381 ALA B CA 1
ATOM 9009 C C . ALA B 1 381 ? -0.749 37.281 5.098 1 97.81 381 ALA B C 1
ATOM 9011 O O . ALA B 1 381 ? -1.165 37.938 6.047 1 97.81 381 ALA B O 1
ATOM 9012 N N . PRO B 1 382 ? 0.199 36.406 5.281 1 97.62 382 PRO B N 1
ATOM 9013 C CA . PRO B 1 382 ? 0.777 36.25 6.621 1 97.62 382 PRO B CA 1
ATOM 9014 C C . PRO B 1 382 ? 1.423 37.531 7.125 1 97.62 382 PRO B C 1
ATOM 9016 O O . PRO B 1 382 ? 1.391 37.812 8.32 1 97.62 382 PRO B O 1
ATOM 9019 N N . VAL B 1 383 ? 2.027 38.312 6.234 1 98 383 VAL B N 1
ATOM 9020 C CA . VAL B 1 383 ? 2.688 39.562 6.613 1 98 383 VAL B CA 1
ATOM 9021 C C . VAL B 1 383 ? 1.653 40.562 7.121 1 98 383 VAL B C 1
ATOM 9023 O O . VAL B 1 383 ? 1.835 41.188 8.18 1 98 383 VAL B O 1
ATOM 9026 N N . VAL B 1 384 ? 0.563 40.656 6.414 1 97.5 384 VAL B N 1
ATOM 9027 C CA . VAL B 1 384 ? -0.469 41.625 6.723 1 97.5 384 VAL B CA 1
ATOM 9028 C C . VAL B 1 384 ? -1.203 41.219 8 1 97.5 384 VAL B C 1
ATOM 9030 O O . VAL B 1 384 ? -1.521 42.062 8.836 1 97.5 384 VAL B O 1
ATOM 9033 N N . LEU B 1 385 ? -1.443 39.969 8.18 1 98 385 LEU B N 1
ATOM 9034 C CA . LEU B 1 385 ? -2.352 39.531 9.234 1 98 385 LEU B CA 1
ATOM 9035 C C . LEU B 1 385 ? -1.592 39.25 10.523 1 98 385 LEU B C 1
ATOM 9037 O O . LEU B 1 385 ? -2.156 39.344 11.617 1 98 385 LEU B O 1
ATOM 9041 N N . ILE B 1 386 ? -0.289 38.875 10.445 1 98.19 386 ILE B N 1
ATOM 9042 C CA . ILE B 1 386 ? 0.413 38.438 11.648 1 98.19 386 ILE B CA 1
ATOM 9043 C C . ILE B 1 386 ? 1.629 39.344 11.883 1 98.19 386 ILE B C 1
ATOM 9045 O O . ILE B 1 386 ? 1.764 39.969 12.945 1 98.19 386 ILE B O 1
ATOM 9049 N N . TYR B 1 387 ? 2.535 39.562 10.898 1 98.06 387 TYR B N 1
ATOM 9050 C CA . TYR B 1 387 ? 3.82 40.219 11.078 1 98.06 387 TYR B CA 1
ATOM 9051 C C . TYR B 1 387 ? 3.633 41.719 11.32 1 98.06 387 TYR B C 1
ATOM 9053 O O . TYR B 1 387 ? 4.254 42.281 12.219 1 98.06 387 TYR B O 1
ATOM 9061 N N . LEU B 1 388 ? 2.766 42.312 10.531 1 97.69 388 LEU B N 1
ATOM 9062 C CA . LEU B 1 388 ? 2.559 43.75 10.641 1 97.69 388 LEU B CA 1
ATOM 9063 C C . LEU B 1 388 ? 1.957 44.125 11.992 1 97.69 388 LEU B C 1
ATOM 9065 O O . LEU B 1 388 ? 2.477 45 12.695 1 97.69 388 LEU B O 1
ATOM 9069 N N . PRO B 1 389 ? 0.854 43.469 12.367 1 97.5 389 PRO B N 1
ATOM 9070 C CA . PRO B 1 389 ? 0.3 43.812 13.68 1 97.5 389 PRO B CA 1
ATOM 9071 C C . PRO B 1 389 ? 1.255 43.469 14.828 1 97.5 389 PRO B C 1
ATOM 9073 O O . PRO B 1 389 ? 1.34 44.219 15.805 1 97.5 389 PRO B O 1
ATOM 9076 N N . PHE B 1 390 ? 1.93 42.375 14.781 1 97.88 390 PHE B N 1
ATOM 9077 C CA . PHE B 1 390 ? 2.891 42 15.812 1 97.88 390 PHE B CA 1
ATOM 9078 C C . PHE B 1 390 ? 3.994 43.062 15.922 1 97.88 390 PHE B C 1
ATOM 9080 O O . PHE B 1 390 ? 4.379 43.438 17.031 1 97.88 390 PHE B O 1
ATOM 9087 N N . TYR B 1 391 ? 4.5 43.469 14.789 1 97.69 391 TYR B N 1
ATOM 9088 C CA . TYR B 1 391 ? 5.551 44.5 14.75 1 97.69 391 TYR B CA 1
ATOM 9089 C C . TYR B 1 391 ? 5.047 45.812 15.281 1 97.69 391 TYR B C 1
ATOM 9091 O O . TYR B 1 391 ? 5.773 46.531 15.977 1 97.69 391 TYR B O 1
ATOM 9099 N N . ALA B 1 392 ? 3.885 46.188 14.953 1 97.12 392 ALA B N 1
ATOM 9100 C CA . ALA B 1 392 ? 3.301 47.469 15.406 1 97.12 392 ALA B CA 1
ATOM 9101 C C . ALA B 1 392 ? 3.154 47.469 16.922 1 97.12 392 ALA B C 1
ATOM 9103 O O . ALA B 1 392 ? 3.311 48.531 17.547 1 97.12 392 ALA B O 1
ATOM 9104 N N . ILE B 1 393 ? 2.906 46.344 17.5 1 97.44 393 ILE B N 1
ATOM 9105 C CA . ILE B 1 393 ? 2.645 46.281 18.922 1 97.44 393 ILE B CA 1
ATOM 9106 C C . ILE B 1 393 ? 3.959 46.125 19.688 1 97.44 393 ILE B C 1
ATOM 9108 O O . ILE B 1 393 ? 4.16 46.75 20.734 1 97.44 393 ILE B O 1
ATOM 9112 N N . THR B 1 394 ? 4.918 45.312 19.203 1 96.62 394 THR B N 1
ATOM 9113 C CA . THR B 1 394 ? 6.078 44.906 19.984 1 96.62 394 THR B CA 1
ATOM 9114 C C . THR B 1 394 ? 7.336 45.625 19.484 1 96.62 394 THR B C 1
ATOM 9116 O O . THR B 1 394 ? 8.344 45.688 20.188 1 96.62 394 THR B O 1
ATOM 9119 N N . GLY B 1 395 ? 7.32 46.031 18.266 1 96.12 395 GLY B N 1
ATOM 9120 C CA . GLY B 1 395 ? 8.508 46.625 17.656 1 96.12 395 GLY B CA 1
ATOM 9121 C C . GLY B 1 395 ? 9.492 45.562 17.172 1 96.12 395 GLY B C 1
ATOM 9122 O O . GLY B 1 395 ? 10.578 45.906 16.703 1 96.12 395 GLY B O 1
ATOM 9123 N N . LYS B 1 396 ? 9.086 44.281 17.281 1 97.56 396 LYS B N 1
ATOM 9124 C CA . LYS B 1 396 ? 9.953 43.188 16.859 1 97.56 396 LYS B CA 1
ATOM 9125 C C . LYS B 1 396 ? 9.281 42.312 15.797 1 97.56 396 LYS B C 1
ATOM 9127 O O . LYS B 1 396 ? 8.07 42.406 15.594 1 97.56 396 LYS B O 1
ATOM 9132 N N . VAL B 1 397 ? 10.102 41.531 15.109 1 97.75 397 VAL B N 1
ATOM 9133 C CA . VAL B 1 397 ? 9.586 40.625 14.102 1 97.75 397 VAL B CA 1
ATOM 9134 C C . VAL B 1 397 ? 9.336 39.25 14.734 1 97.75 397 VAL B C 1
ATOM 9136 O O . VAL B 1 397 ? 10.219 38.688 15.391 1 97.75 397 VAL B O 1
ATOM 9139 N N . PRO B 1 398 ? 8.18 38.719 14.656 1 96.75 398 PRO B N 1
ATOM 9140 C CA . PRO B 1 398 ? 7.898 37.406 15.258 1 96.75 398 PRO B CA 1
ATOM 9141 C C . PRO B 1 398 ? 8.68 36.281 14.586 1 96.75 398 PRO B C 1
ATOM 9143 O O . PRO B 1 398 ? 9.148 36.438 13.453 1 96.75 398 PRO B O 1
ATOM 9146 N N . THR B 1 399 ? 8.828 35.125 15.297 1 95.31 399 THR B N 1
ATOM 9147 C CA . THR B 1 399 ? 9.469 33.938 14.727 1 95.31 399 THR B CA 1
ATOM 9148 C C . THR B 1 399 ? 8.531 33.25 13.758 1 95.31 399 THR B C 1
ATOM 9150 O O . THR B 1 399 ? 7.309 33.375 13.852 1 95.31 399 THR B O 1
ATOM 9153 N N . LEU B 1 400 ? 9.07 32.5 12.859 1 95.38 400 LEU B N 1
ATOM 9154 C CA . LEU B 1 400 ? 8.281 31.688 11.945 1 95.38 400 LEU B CA 1
ATOM 9155 C C . LEU B 1 400 ? 7.391 30.719 12.719 1 95.38 400 LEU B C 1
ATOM 9157 O O . LEU B 1 400 ? 6.219 30.531 12.375 1 95.38 400 LEU B O 1
ATOM 9161 N N . ASN B 1 401 ? 7.934 30.109 13.781 1 96.25 401 ASN B N 1
ATOM 9162 C CA . ASN B 1 401 ? 7.199 29.141 14.594 1 96.25 401 ASN B CA 1
ATOM 9163 C C . ASN B 1 401 ? 5.949 29.766 15.211 1 96.25 401 ASN B C 1
ATOM 9165 O O . ASN B 1 401 ? 4.887 29.141 15.234 1 96.25 401 ASN B O 1
ATOM 9169 N N . PHE B 1 402 ? 6.098 30.969 15.688 1 96.38 402 PHE B N 1
ATOM 9170 C CA . PHE 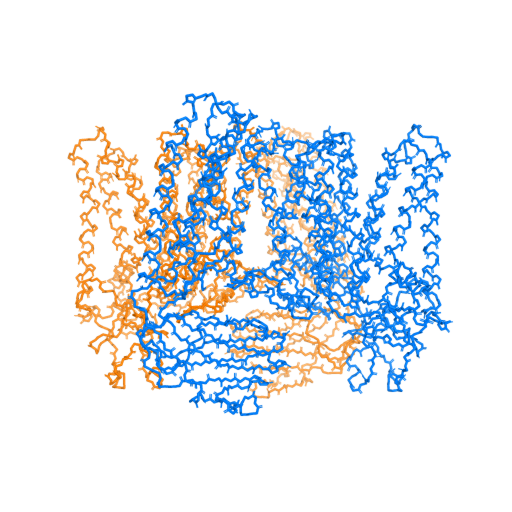B 1 402 ? 4.965 31.672 16.266 1 96.38 402 PHE B CA 1
ATOM 9171 C C . PHE B 1 402 ? 3.861 31.875 15.242 1 96.38 402 PHE B C 1
ATOM 9173 O O . PHE B 1 402 ? 2.689 31.609 15.516 1 96.38 402 PHE B O 1
ATOM 9180 N N . ALA B 1 403 ? 4.215 32.375 14.055 1 97.44 403 ALA B N 1
ATOM 9181 C CA . ALA B 1 403 ? 3.254 32.594 12.977 1 97.44 403 ALA B CA 1
ATOM 9182 C C . ALA B 1 403 ? 2.539 31.312 12.594 1 97.44 403 ALA B C 1
ATOM 9184 O O . ALA B 1 403 ? 1.332 31.312 12.336 1 97.44 403 ALA B O 1
ATOM 9185 N N . TYR B 1 404 ? 3.289 30.219 12.57 1 97.75 404 TYR B N 1
ATOM 9186 C CA . TYR B 1 404 ? 2.709 28.906 12.266 1 97.75 404 TYR B CA 1
ATOM 9187 C C . TYR B 1 404 ? 1.676 28.516 13.312 1 97.75 404 TYR B C 1
ATOM 9189 O O . TYR B 1 404 ? 0.578 28.062 12.969 1 97.75 404 TYR B O 1
ATOM 9197 N N . CYS B 1 405 ? 1.989 28.625 14.555 1 97.88 405 CYS B N 1
ATOM 9198 C CA . CYS B 1 405 ? 1.111 28.219 15.648 1 97.88 405 CYS B CA 1
ATOM 9199 C C . CYS B 1 405 ? -0.201 28.984 15.609 1 97.88 405 CYS B C 1
ATOM 9201 O O . CYS B 1 405 ? -1.276 28.406 15.742 1 97.88 405 CYS B O 1
ATOM 9203 N N . ILE B 1 406 ? -0.096 30.266 15.352 1 97.94 406 ILE B N 1
ATOM 9204 C CA . ILE B 1 406 ? -1.287 31.109 15.297 1 97.94 406 ILE B CA 1
ATOM 9205 C C . ILE B 1 406 ? -2.15 30.703 14.109 1 97.94 406 ILE B C 1
ATOM 9207 O O . ILE B 1 406 ? -3.377 30.625 14.219 1 97.94 406 ILE B O 1
ATOM 9211 N N . THR B 1 407 ? -1.499 30.516 13 1 98.44 407 THR B N 1
ATOM 9212 C CA . THR B 1 407 ? -2.223 30.156 11.789 1 98.44 407 THR B CA 1
ATOM 9213 C C . THR B 1 407 ? -2.922 28.812 11.945 1 98.44 407 THR B C 1
ATOM 9215 O O . THR B 1 407 ? -4.082 28.656 11.555 1 98.44 407 THR B O 1
ATOM 9218 N N . VAL B 1 408 ? -2.256 27.797 12.523 1 98.69 408 VAL B N 1
ATOM 9219 C CA . VAL B 1 408 ? -2.84 26.469 12.703 1 98.69 408 VAL B CA 1
ATOM 9220 C C . VAL B 1 408 ? -4 26.547 13.688 1 98.69 408 VAL B C 1
ATOM 9222 O O . VAL B 1 408 ? -5.02 25.875 13.516 1 98.69 408 VAL B O 1
ATOM 9225 N N . ALA B 1 409 ? -3.846 27.344 14.727 1 98.75 409 ALA B N 1
ATOM 9226 C CA . ALA B 1 409 ? -4.953 27.547 15.656 1 98.75 409 ALA B CA 1
ATOM 9227 C C . ALA B 1 409 ? -6.184 28.078 14.922 1 98.75 409 ALA B C 1
ATOM 9229 O O . ALA B 1 409 ? -7.301 27.609 15.148 1 98.75 409 ALA B O 1
ATOM 9230 N N . ALA B 1 410 ? -5.93 29.047 14.062 1 98.69 410 ALA B N 1
ATOM 9231 C CA . ALA B 1 410 ? -7.023 29.625 13.281 1 98.69 410 ALA B CA 1
ATOM 9232 C C . ALA B 1 410 ? -7.668 28.578 12.375 1 98.69 410 ALA B C 1
ATOM 9234 O O . ALA B 1 410 ? -8.891 28.562 12.211 1 98.69 410 ALA B O 1
ATOM 9235 N N . ILE B 1 411 ? -6.883 27.719 11.781 1 98.81 411 ILE B N 1
ATOM 9236 C CA . ILE B 1 411 ? -7.375 26.672 10.891 1 98.81 411 ILE B CA 1
ATOM 9237 C C . ILE B 1 411 ? -8.266 25.703 11.68 1 98.81 411 ILE B C 1
ATOM 9239 O O . ILE B 1 411 ? -9.352 25.344 11.219 1 98.81 411 ILE B O 1
ATOM 9243 N N . ILE B 1 412 ? -7.824 25.297 12.859 1 98.88 412 ILE B N 1
ATOM 9244 C CA . ILE B 1 412 ? -8.586 24.375 13.688 1 98.88 412 ILE B CA 1
ATOM 9245 C C . ILE B 1 412 ? -9.953 24.969 14.008 1 98.88 412 ILE B C 1
ATOM 9247 O O . ILE B 1 412 ? -10.977 24.297 13.852 1 98.88 412 ILE B O 1
ATOM 9251 N N . ILE B 1 413 ? -9.969 26.203 14.391 1 98.75 413 ILE B N 1
ATOM 9252 C CA . ILE B 1 413 ? -11.219 26.891 14.727 1 98.75 413 ILE B CA 1
ATOM 9253 C C . ILE B 1 413 ? -12.117 26.938 13.492 1 98.75 413 ILE B C 1
ATOM 9255 O O . ILE B 1 413 ? -13.312 26.672 13.578 1 98.75 413 ILE B O 1
ATOM 9259 N N . ALA B 1 414 ? -11.531 27.266 12.383 1 98.81 414 ALA B N 1
ATOM 9260 C CA . ALA B 1 414 ? -12.305 27.375 11.141 1 98.81 414 ALA B CA 1
ATOM 9261 C C . ALA B 1 414 ? -12.867 26.031 10.719 1 98.81 414 ALA B C 1
ATOM 9263 O O . ALA B 1 414 ? -13.992 25.938 10.219 1 98.81 414 ALA B O 1
ATOM 9264 N N . ILE B 1 415 ? -12.109 24.953 10.875 1 98.75 415 ILE B N 1
ATOM 9265 C CA . ILE B 1 415 ? -12.586 23.609 10.539 1 98.75 415 ILE B CA 1
ATOM 9266 C C . ILE B 1 415 ? -13.773 23.25 11.414 1 98.75 415 ILE B C 1
ATOM 9268 O O . ILE B 1 415 ? -14.797 22.766 10.922 1 98.75 415 ILE B O 1
ATOM 9272 N N . PHE B 1 416 ? -13.625 23.484 12.727 1 98.69 416 PHE B N 1
ATOM 9273 C CA . PHE B 1 416 ? -14.727 23.219 13.656 1 98.69 416 PHE B CA 1
ATOM 9274 C C . PHE B 1 416 ? -15.953 24.031 13.281 1 98.69 416 PHE B C 1
ATOM 9276 O O . PHE B 1 416 ? -17.062 23.5 13.227 1 98.69 416 PHE B O 1
ATOM 9283 N N . GLY B 1 417 ? -15.703 25.344 13.008 1 98.12 417 GLY B N 1
ATOM 9284 C CA . GLY B 1 417 ? -16.812 26.188 12.609 1 98.12 417 GLY B CA 1
ATOM 9285 C C . GLY B 1 417 ? -17.516 25.703 11.352 1 98.12 417 GLY B C 1
ATOM 9286 O O . GLY B 1 417 ? -18.734 25.641 11.312 1 98.12 417 GLY B O 1
ATOM 9287 N N . LEU B 1 418 ? -16.766 25.328 10.375 1 98.25 418 LEU B N 1
ATOM 9288 C CA . LEU B 1 418 ? -17.328 24.906 9.102 1 98.25 418 LEU B CA 1
ATOM 9289 C C . LEU B 1 418 ? -18.094 23.594 9.25 1 98.25 418 LEU B C 1
ATOM 9291 O O . LEU B 1 418 ? -19.25 23.5 8.828 1 98.25 418 LEU B O 1
ATOM 9295 N N . ILE B 1 419 ? -17.5 22.562 9.859 1 98.06 419 ILE B N 1
ATOM 9296 C CA . ILE B 1 419 ? -18.141 21.25 9.984 1 98.06 419 ILE B CA 1
ATOM 9297 C C . ILE B 1 419 ? -19.406 21.375 10.82 1 98.06 419 ILE B C 1
ATOM 9299 O O . ILE B 1 419 ? -20.453 20.812 10.461 1 98.06 419 ILE B O 1
ATOM 9303 N N . MET B 1 420 ? -19.359 22.141 11.922 1 97.19 420 MET B N 1
ATOM 9304 C CA . MET B 1 420 ? -20.531 22.297 12.766 1 97.19 420 MET B CA 1
ATOM 9305 C C . MET B 1 420 ? -21.641 23.016 12.016 1 97.19 420 MET B C 1
ATOM 9307 O O . MET B 1 420 ? -22.828 22.719 12.195 1 97.19 420 MET B O 1
ATOM 9311 N N . THR B 1 421 ? -21.281 24 11.18 1 96.06 421 THR B N 1
ATOM 9312 C CA . THR B 1 421 ? -22.266 24.688 10.359 1 96.06 421 THR B CA 1
ATOM 9313 C C . THR B 1 421 ? -22.906 23.734 9.359 1 96.06 421 THR B C 1
ATOM 9315 O O . THR B 1 421 ? -24.125 23.719 9.18 1 96.06 421 THR B O 1
ATOM 9318 N N . LEU B 1 422 ? -22.094 22.891 8.773 1 94.94 422 LEU B N 1
ATOM 9319 C CA . LEU B 1 422 ? -22.594 21.938 7.785 1 94.94 422 LEU B CA 1
ATOM 9320 C C . LEU B 1 422 ? -23.453 20.875 8.453 1 94.94 422 LEU B C 1
ATOM 9322 O O . LEU B 1 422 ? -24.453 20.438 7.887 1 94.94 422 LEU B O 1
ATOM 9326 N N . VAL B 1 423 ? -23.062 20.453 9.602 1 95.5 423 VAL B N 1
ATOM 9327 C CA . VAL B 1 423 ? -23.812 19.453 10.344 1 95.5 423 VAL B CA 1
ATOM 9328 C C . VAL B 1 423 ? -25.188 19.984 10.703 1 95.5 423 VAL B C 1
ATOM 9330 O O . VAL B 1 423 ? -26.203 19.297 10.539 1 95.5 423 VAL B O 1
ATOM 9333 N N . ARG B 1 424 ? -25.312 21.156 11.164 1 92.25 424 ARG B N 1
ATOM 9334 C CA . ARG B 1 424 ? -26.578 21.766 11.562 1 92.25 424 ARG B CA 1
ATOM 9335 C C . ARG B 1 424 ? -27.5 21.969 10.352 1 92.25 424 ARG B C 1
ATOM 9337 O O . ARG B 1 424 ? -28.719 21.906 10.484 1 92.25 424 ARG B O 1
ATOM 9344 N N . ARG B 1 425 ? -26.906 22.062 9.281 1 88.44 425 ARG B N 1
ATOM 9345 C CA . ARG B 1 425 ? -27.703 22.328 8.086 1 88.44 425 ARG B CA 1
ATOM 9346 C C . ARG B 1 425 ? -28.109 21.031 7.395 1 88.44 425 ARG B C 1
ATOM 9348 O O . ARG B 1 425 ? -29.234 20.891 6.938 1 88.44 425 ARG B O 1
ATOM 9355 N N . TYR B 1 426 ? -27.156 20.094 7.293 1 85.69 426 TYR B N 1
ATOM 9356 C CA . TYR B 1 426 ? -27.391 18.953 6.41 1 85.69 426 TYR B CA 1
ATOM 9357 C C . TYR B 1 426 ? -27.578 17.672 7.211 1 85.69 426 TYR B C 1
ATOM 9359 O O . TYR B 1 426 ? -28.125 16.688 6.707 1 85.69 426 TYR B O 1
ATOM 9367 N N . ASP B 1 427 ? -27 17.516 8.312 1 76.75 427 ASP B N 1
ATOM 9368 C CA . ASP B 1 427 ? -27.078 16.297 9.117 1 76.75 427 ASP B CA 1
ATOM 9369 C C . ASP B 1 427 ? -27.453 16.625 10.562 1 76.75 427 ASP B C 1
ATOM 9371 O O . ASP B 1 427 ? -26.625 16.484 11.469 1 76.75 427 ASP B O 1
ATOM 9375 N N . LYS B 1 428 ? -28.672 16.828 10.82 1 78.56 428 LYS B N 1
ATOM 9376 C CA . LYS B 1 428 ? -29.125 17.5 12.039 1 78.56 428 LYS B CA 1
ATOM 9377 C C . LYS B 1 428 ? -28.859 16.625 13.266 1 78.56 428 LYS B C 1
ATOM 9379 O O . LYS B 1 428 ? -28.578 17.141 14.352 1 78.56 428 LYS B O 1
ATOM 9384 N N . GLN B 1 429 ? -28.797 15.297 13.078 1 91.62 429 GLN B N 1
ATOM 9385 C CA . GLN B 1 429 ? -28.609 14.484 14.273 1 91.62 429 GLN B CA 1
ATOM 9386 C C . GLN B 1 429 ? -27.656 13.32 14.016 1 91.62 429 GLN B C 1
ATOM 9388 O O . GLN B 1 429 ? -28.031 12.156 14.156 1 91.62 429 GLN B O 1
ATOM 9393 N N . PRO B 1 430 ? -26.375 13.734 13.805 1 94.94 430 PRO B N 1
ATOM 9394 C CA . PRO B 1 430 ? -25.391 12.648 13.656 1 94.94 430 PRO B CA 1
ATOM 9395 C C . PRO B 1 430 ? -25.016 12.008 14.992 1 94.94 430 PRO B C 1
ATOM 9397 O O . PRO B 1 430 ? -25.266 12.586 16.047 1 94.94 430 PRO B O 1
ATOM 9400 N N . PRO B 1 431 ? -24.484 10.766 14.945 1 95.44 431 PRO B N 1
ATOM 9401 C CA . PRO B 1 431 ? -23.969 10.203 16.188 1 95.44 431 PRO B CA 1
ATOM 9402 C C . PRO B 1 431 ? -22.875 11.07 16.828 1 95.44 431 PRO B C 1
ATOM 9404 O O . PRO B 1 431 ? -21.922 11.461 16.141 1 95.44 431 PRO B O 1
ATOM 9407 N N . LEU B 1 432 ? -23.016 11.406 18.047 1 96.12 432 LEU B N 1
ATOM 9408 C CA . LEU B 1 432 ? -22.156 12.367 18.734 1 96.12 432 LEU B CA 1
ATOM 9409 C C . LEU B 1 432 ? -20.703 11.906 18.703 1 96.12 432 LEU B C 1
ATOM 9411 O O . LEU B 1 432 ? -19.797 12.688 18.375 1 96.12 432 LEU B O 1
ATOM 9415 N N . LEU B 1 433 ? -20.438 10.641 19.109 1 95.81 433 LEU B N 1
ATOM 9416 C CA . LEU B 1 433 ? -19.078 10.125 19.156 1 95.81 433 LEU B CA 1
ATOM 9417 C C . LEU B 1 433 ? -18.422 10.188 17.781 1 95.81 433 LEU B C 1
ATOM 9419 O O . LEU B 1 433 ? -17.234 10.5 17.672 1 95.81 433 LEU B O 1
ATOM 9423 N N . LEU B 1 434 ? -19.156 9.898 16.75 1 96.62 434 LEU B N 1
ATOM 9424 C CA . LEU B 1 434 ? -18.625 9.961 15.391 1 96.62 434 LEU B CA 1
ATOM 9425 C C . LEU B 1 434 ? -18.312 11.406 14.992 1 96.62 434 LEU B C 1
ATOM 9427 O O . LEU B 1 434 ? -17.344 11.656 14.289 1 96.62 434 LEU B O 1
ATOM 9431 N N . LEU B 1 435 ? -19.188 12.258 15.391 1 97.88 435 LEU B N 1
ATOM 9432 C CA . LEU B 1 435 ? -18.938 13.672 15.133 1 97.88 435 LEU B CA 1
ATOM 9433 C C . LEU B 1 435 ? -17.625 14.117 15.766 1 97.88 435 LEU B C 1
ATOM 9435 O O . LEU B 1 435 ? -16.812 14.797 15.117 1 97.88 435 LEU B O 1
ATOM 9439 N N . LEU B 1 436 ? -17.375 13.711 17 1 98 436 LEU B N 1
ATOM 9440 C CA . LEU B 1 436 ? -16.141 14.094 17.688 1 98 436 LEU B CA 1
ATOM 9441 C C . LEU B 1 436 ? -14.93 13.477 17.016 1 98 436 LEU B C 1
ATOM 9443 O O . LEU B 1 436 ? -13.93 14.164 16.781 1 98 436 LEU B O 1
ATOM 9447 N N . PHE B 1 437 ? -15.031 12.172 16.641 1 97.88 437 PHE B N 1
ATOM 9448 C CA . PHE B 1 437 ? -13.945 11.523 15.914 1 97.88 437 PHE B CA 1
ATOM 9449 C C . PHE B 1 437 ? -13.719 12.211 14.57 1 97.88 437 PHE B C 1
ATOM 9451 O O . PHE B 1 437 ? -12.578 12.367 14.133 1 97.88 437 PHE B O 1
ATOM 9458 N N . GLY B 1 438 ? -14.812 12.578 13.961 1 98.38 438 GLY B N 1
ATOM 9459 C CA . GLY B 1 438 ? -14.734 13.227 12.664 1 98.38 438 GLY B CA 1
ATOM 9460 C C . GLY B 1 438 ? -14.031 14.57 12.719 1 98.38 438 GLY B C 1
ATOM 9461 O O . GLY B 1 438 ? -13.242 14.906 11.836 1 98.38 438 GLY B O 1
ATOM 9462 N N . LEU B 1 439 ? -14.328 15.336 13.773 1 98.69 439 LEU B N 1
ATOM 9463 C CA . LEU B 1 439 ? -13.688 16.641 13.953 1 98.69 439 LEU B CA 1
ATOM 9464 C C . LEU B 1 439 ? -12.18 16.484 14.133 1 98.69 439 LEU B C 1
ATOM 9466 O O . LEU B 1 439 ? -11.398 17.188 13.492 1 98.69 439 LEU B O 1
ATOM 9470 N N . VAL B 1 440 ? -11.781 15.523 14.898 1 98.5 440 VAL B N 1
ATOM 9471 C CA . VAL B 1 440 ? -10.367 15.281 15.141 1 98.5 440 VAL B CA 1
ATOM 9472 C C . VAL B 1 440 ? -9.703 14.766 13.867 1 98.5 440 VAL B C 1
ATOM 9474 O O . VAL B 1 440 ? -8.594 15.188 13.523 1 98.5 440 VAL B O 1
ATOM 9477 N N . SER B 1 441 ? -10.375 13.875 13.203 1 98.5 441 SER B N 1
ATOM 9478 C CA . SER B 1 441 ? -9.859 13.305 11.961 1 98.5 441 SER B CA 1
ATOM 9479 C C . SER B 1 441 ? -9.703 14.375 10.883 1 98.5 441 SER B C 1
ATOM 9481 O O . SER B 1 441 ? -8.742 14.352 10.117 1 98.5 441 SER B O 1
ATOM 9483 N N . ALA B 1 442 ? -10.617 15.289 10.836 1 98.62 442 ALA B N 1
ATOM 9484 C CA . ALA B 1 442 ? -10.547 16.375 9.852 1 98.62 442 ALA B CA 1
ATOM 9485 C C . ALA B 1 442 ? -9.367 17.281 10.125 1 98.62 442 ALA B C 1
ATOM 9487 O O . ALA B 1 442 ? -8.672 17.719 9.195 1 98.62 442 ALA B O 1
ATOM 9488 N N . VAL B 1 443 ? -9.164 17.562 11.375 1 98.62 443 VAL B N 1
ATOM 9489 C CA . VAL B 1 443 ? -8.047 18.406 11.758 1 98.62 443 VAL B CA 1
ATOM 9490 C C . VAL B 1 443 ? -6.727 17.719 11.414 1 98.62 443 VAL B C 1
ATOM 9492 O O . VAL B 1 443 ? -5.832 18.328 10.828 1 98.62 443 VAL B O 1
ATOM 9495 N N . ALA B 1 444 ? -6.641 16.469 11.727 1 97.81 444 ALA B N 1
ATOM 9496 C CA . ALA B 1 444 ? -5.434 15.719 11.391 1 97.81 444 ALA B CA 1
ATOM 9497 C C . ALA B 1 444 ? -5.301 15.531 9.883 1 97.81 444 ALA B C 1
ATOM 9499 O O . ALA B 1 444 ? -4.215 15.695 9.328 1 97.81 444 ALA B O 1
ATOM 9500 N N . GLY B 1 445 ? -6.402 15.289 9.273 1 97.25 445 GLY B N 1
ATOM 9501 C CA . GLY B 1 445 ? 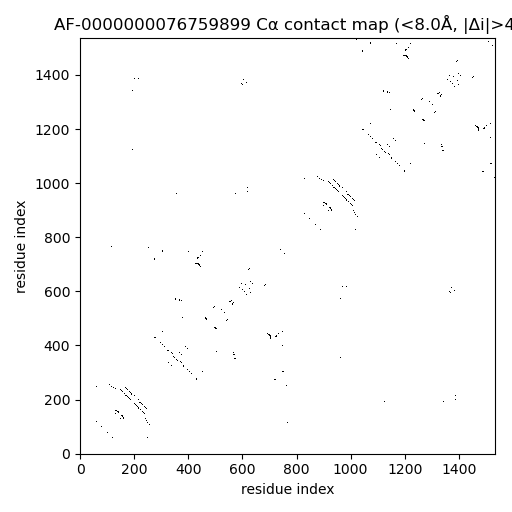-6.418 14.906 7.867 1 97.25 445 GLY B CA 1
ATOM 9502 C C . GLY B 1 445 ? -6.152 16.062 6.934 1 97.25 445 GLY B C 1
ATOM 9503 O O . GLY B 1 445 ? -5.715 15.875 5.797 1 97.25 445 GLY B O 1
ATOM 9504 N N . CYS B 1 446 ? -6.379 17.266 7.402 1 97.12 446 CYS B N 1
ATOM 9505 C CA . CYS B 1 446 ? -6.172 18.406 6.52 1 97.12 446 CYS B CA 1
ATOM 9506 C C . CYS B 1 446 ? -4.688 18.719 6.371 1 97.12 446 CYS B C 1
ATOM 9508 O O . CYS B 1 446 ? -4.289 19.453 5.469 1 97.12 446 CYS B O 1
ATOM 9510 N N . GLY B 1 447 ? -3.895 18.156 7.246 1 96.06 447 GLY B N 1
ATOM 9511 C CA . GLY B 1 447 ? -2.453 18.281 7.109 1 96.06 447 GLY B CA 1
ATOM 9512 C C . GLY B 1 447 ? -1.902 19.531 7.766 1 96.06 447 GLY B C 1
ATOM 9513 O O . GLY B 1 447 ? -0.739 19.891 7.566 1 96.06 447 GLY B O 1
ATOM 9514 N N . ALA B 1 448 ? -2.711 20.219 8.594 1 97.19 448 ALA B N 1
ATOM 9515 C CA . ALA B 1 448 ? -2.256 21.453 9.242 1 97.19 448 ALA B CA 1
ATOM 9516 C C . ALA B 1 448 ? -1.081 21.172 10.172 1 97.19 448 ALA B C 1
ATOM 9518 O O . ALA B 1 448 ? -0.122 21.953 10.219 1 97.19 448 ALA B O 1
ATOM 9519 N N . PHE B 1 449 ? -1.137 20.031 10.828 1 97.62 449 PHE B N 1
ATOM 9520 C CA . PHE B 1 449 ? -0.064 19.719 11.758 1 97.62 449 PHE B CA 1
ATOM 9521 C C . PHE B 1 449 ? 1.197 19.297 11.016 1 97.62 449 PHE B C 1
ATOM 9523 O O . PHE B 1 449 ? 2.311 19.484 11.508 1 97.62 449 PHE B O 1
ATOM 9530 N N . VAL B 1 450 ? 1.05 18.781 9.852 1 96.19 450 VAL B N 1
ATOM 9531 C CA . VAL B 1 450 ? 2.211 18.469 9.023 1 96.19 450 VAL B CA 1
ATOM 9532 C C . VAL B 1 450 ? 2.912 19.766 8.602 1 96.19 450 VAL B C 1
ATOM 9534 O O . VAL B 1 450 ? 4.137 19.859 8.695 1 96.19 450 VAL B O 1
ATOM 9537 N N . GLY B 1 451 ? 2.096 20.703 8.156 1 95.81 451 GLY B N 1
ATOM 9538 C CA . GLY B 1 451 ? 2.664 22 7.824 1 95.81 451 GLY B CA 1
ATOM 9539 C C . GLY B 1 451 ? 3.336 22.672 9 1 95.81 451 GLY B C 1
ATOM 9540 O O . GLY B 1 451 ? 4.422 23.25 8.867 1 95.81 451 GLY B O 1
ATOM 9541 N N . LEU B 1 452 ? 2.699 22.578 10.102 1 97.06 452 LEU B N 1
ATOM 9542 C CA . LEU B 1 452 ? 3.236 23.156 11.328 1 97.06 452 LEU B CA 1
ATOM 9543 C C . LEU B 1 452 ? 4.559 22.5 11.703 1 97.06 452 LEU B C 1
ATOM 9545 O O . LEU B 1 452 ? 5.48 23.172 12.172 1 97.06 452 LEU B O 1
ATOM 9549 N N . ASN B 1 453 ? 4.676 21.266 11.469 1 95.81 453 ASN B N 1
ATOM 9550 C CA . ASN B 1 453 ? 5.871 20.5 11.82 1 95.81 453 ASN B CA 1
ATOM 9551 C C . ASN B 1 453 ? 7.074 20.938 10.984 1 95.81 453 ASN B C 1
ATOM 9553 O O . ASN B 1 453 ? 8.188 21.047 11.508 1 95.81 453 ASN B O 1
ATOM 9557 N N . TYR B 1 454 ? 7.016 21.188 9.758 1 89.75 454 TYR B N 1
ATOM 9558 C CA . TYR B 1 454 ? 8.125 21.578 8.898 1 89.75 454 TYR B CA 1
ATOM 9559 C C . TYR B 1 454 ? 8.516 23.031 9.125 1 89.75 454 TYR B C 1
ATOM 9561 O O . TYR B 1 454 ? 9.695 23.391 9.023 1 89.75 454 TYR B O 1
ATOM 9569 N N . ASN B 1 455 ? 7.699 23.891 9.531 1 87.19 455 ASN B N 1
ATOM 9570 C CA . ASN B 1 455 ? 7.949 25.25 10 1 87.19 455 ASN B CA 1
ATOM 9571 C C . ASN B 1 455 ? 9.023 25.953 9.164 1 87.19 455 ASN B C 1
ATOM 9573 O O . ASN B 1 455 ? 10 26.469 9.703 1 87.19 455 ASN B O 1
ATOM 9577 N N . ASP B 1 456 ? 9.008 25.844 7.848 1 89.31 456 ASP B N 1
ATOM 9578 C CA . ASP B 1 456 ? 9.93 26.484 6.918 1 89.31 456 ASP B CA 1
ATOM 9579 C C . ASP B 1 456 ? 9.211 27.547 6.082 1 89.31 456 ASP B C 1
ATOM 9581 O O . ASP B 1 456 ? 8.086 27.953 6.402 1 89.31 456 ASP B O 1
ATOM 9585 N N . ARG B 1 457 ? 9.883 28.109 5.16 1 92 457 ARG B N 1
ATOM 9586 C CA . ARG B 1 457 ? 9.344 29.234 4.414 1 92 457 ARG B CA 1
ATOM 9587 C C . ARG B 1 457 ? 8.211 28.797 3.498 1 92 457 ARG B C 1
ATOM 9589 O O . ARG B 1 457 ? 7.395 29.625 3.07 1 92 457 ARG B O 1
ATOM 9596 N N . TYR B 1 458 ? 8.016 27.5 3.342 1 92.94 458 TYR B N 1
ATOM 9597 C CA . TYR B 1 458 ? 7.168 27.016 2.256 1 92.94 458 TYR B CA 1
ATOM 9598 C C . TYR B 1 458 ? 5.73 26.828 2.727 1 92.94 458 TYR B C 1
ATOM 9600 O O . TYR B 1 458 ? 4.789 27.172 2.008 1 92.94 458 TYR B O 1
ATOM 9608 N N . TYR B 1 459 ? 5.469 26.422 3.947 1 95.56 459 TYR B N 1
ATOM 9609 C CA . TYR B 1 459 ? 4.156 25.906 4.328 1 95.56 459 TYR B CA 1
ATOM 9610 C C . TYR B 1 459 ? 3.279 27.016 4.895 1 95.56 459 TYR B C 1
ATOM 9612 O O . TYR B 1 459 ? 2.055 26.891 4.953 1 95.56 459 TYR B O 1
ATOM 9620 N N . LEU B 1 460 ? 3.861 28.094 5.316 1 96.94 460 LEU B N 1
ATOM 9621 C CA . LEU B 1 460 ? 3.062 29.094 6.008 1 96.94 460 LEU B CA 1
ATOM 9622 C C . LEU B 1 460 ? 2.023 29.703 5.07 1 96.94 460 LEU B C 1
ATOM 9624 O O . LEU B 1 460 ? 0.869 29.906 5.457 1 96.94 460 LEU B O 1
ATOM 9628 N N . CYS B 1 461 ? 2.41 30.078 3.898 1 96.12 461 CYS B N 1
ATOM 9629 C CA . CYS B 1 461 ? 1.463 30.625 2.938 1 96.12 461 CYS B CA 1
ATOM 9630 C C . CYS B 1 461 ? 0.375 29.609 2.6 1 96.12 461 CYS B C 1
ATOM 9632 O O . CYS B 1 461 ? -0.784 29.984 2.404 1 96.12 461 CYS B O 1
ATOM 9634 N N . LEU B 1 462 ? 0.736 28.375 2.502 1 96.81 462 LEU B N 1
ATOM 9635 C CA . LEU B 1 462 ? -0.231 27.312 2.232 1 96.81 462 LEU B CA 1
ATOM 9636 C C . LEU B 1 462 ? -1.252 27.203 3.361 1 96.81 462 LEU B C 1
ATOM 9638 O O . LEU B 1 462 ? -2.457 27.141 3.107 1 96.81 462 LEU B O 1
ATOM 9642 N N . LEU B 1 463 ? -0.762 27.203 4.578 1 98.12 463 LEU B N 1
ATOM 9643 C CA . LEU B 1 463 ? -1.641 27.109 5.738 1 98.12 463 LEU B CA 1
ATOM 9644 C C . LEU B 1 463 ? -2.533 28.344 5.855 1 98.12 463 LEU B C 1
ATOM 9646 O O . LEU B 1 463 ? -3.715 28.219 6.191 1 98.12 463 LEU B O 1
ATOM 9650 N N . MET B 1 464 ? -1.937 29.469 5.59 1 98.19 464 MET B N 1
ATOM 9651 C CA . MET B 1 464 ? -2.734 30.703 5.602 1 98.19 464 MET B CA 1
ATOM 9652 C C . MET B 1 464 ? -3.814 30.656 4.523 1 98.19 464 MET B C 1
ATOM 9654 O O . MET B 1 464 ? -4.938 31.109 4.746 1 98.19 464 MET B O 1
ATOM 9658 N N . GLY B 1 465 ? -3.434 30.125 3.412 1 98.06 465 GLY B N 1
ATOM 9659 C CA . GLY B 1 465 ? -4.426 29.922 2.369 1 98.06 465 GLY B CA 1
ATOM 9660 C C . GLY B 1 465 ? -5.539 28.984 2.779 1 98.06 465 GLY B C 1
ATOM 9661 O O . GLY B 1 465 ? -6.707 29.219 2.475 1 98.06 465 GLY B O 1
ATOM 9662 N N . MET B 1 466 ? -5.176 27.953 3.475 1 98.12 466 MET B N 1
ATOM 9663 C CA . MET B 1 466 ? -6.164 27.016 4.008 1 98.12 466 MET B CA 1
ATOM 9664 C C . MET B 1 466 ? -7.125 27.719 4.957 1 98.12 466 MET B C 1
ATOM 9666 O O . MET B 1 466 ? -8.336 27.5 4.906 1 98.12 466 MET B O 1
ATOM 9670 N N . PHE B 1 467 ? -6.531 28.578 5.828 1 98.25 467 PHE B N 1
ATOM 9671 C CA . PHE B 1 467 ? -7.348 29.328 6.77 1 98.25 467 PHE B CA 1
ATOM 9672 C C . PHE B 1 467 ? -8.336 30.234 6.031 1 98.25 467 PHE B C 1
ATOM 9674 O O . PHE B 1 467 ? -9.531 30.234 6.332 1 98.25 467 PHE B O 1
ATOM 9681 N N . GLY B 1 468 ? -7.84 30.969 5.051 1 98.62 468 GLY B N 1
ATOM 9682 C CA . GLY B 1 468 ? -8.719 31.828 4.27 1 98.62 468 GLY B CA 1
ATOM 9683 C C . GLY B 1 468 ? -9.852 31.078 3.602 1 98.62 468 GLY B C 1
ATOM 9684 O O . GLY B 1 468 ? -11.008 31.5 3.66 1 98.62 468 GLY B O 1
ATOM 9685 N N . LEU B 1 469 ? -9.5 29.938 3.025 1 98.56 469 LEU B N 1
ATOM 9686 C CA . LEU B 1 469 ? -10.492 29.125 2.334 1 98.56 469 LEU B CA 1
ATOM 9687 C C . LEU B 1 469 ? -11.555 28.609 3.307 1 98.56 469 LEU B C 1
ATOM 9689 O O . LEU B 1 469 ? -12.75 28.719 3.039 1 98.56 469 LEU B O 1
ATOM 9693 N N . LEU B 1 470 ? -11.133 28.047 4.426 1 98.69 470 LEU B N 1
ATOM 9694 C CA . LEU B 1 470 ? -12.055 27.5 5.414 1 98.69 470 LEU B CA 1
ATOM 9695 C C . LEU B 1 470 ? -12.93 28.594 6.012 1 98.69 470 LEU B C 1
ATOM 9697 O O . LEU B 1 470 ? -14.109 28.375 6.277 1 98.69 470 LEU B O 1
ATOM 9701 N N . LEU B 1 471 ? -12.289 29.766 6.23 1 98.56 471 LEU B N 1
ATOM 9702 C CA . LEU B 1 471 ? -13.055 30.906 6.73 1 98.56 471 LEU B CA 1
ATOM 9703 C C . LEU B 1 471 ? -14.133 31.312 5.73 1 98.56 471 LEU B C 1
ATOM 9705 O O . LEU B 1 471 ? -15.273 31.578 6.113 1 98.56 471 LEU B O 1
ATOM 9709 N N . ALA B 1 472 ? -13.75 31.406 4.477 1 98.44 472 ALA B N 1
ATOM 9710 C CA . ALA B 1 472 ? -14.695 31.75 3.422 1 98.44 472 ALA B CA 1
ATOM 9711 C C . ALA B 1 472 ? -15.852 30.766 3.363 1 98.44 472 ALA B C 1
ATOM 9713 O O . ALA B 1 472 ? -17.016 31.172 3.309 1 98.44 472 ALA B O 1
ATOM 9714 N N . LEU B 1 473 ? -15.547 29.484 3.393 1 98 473 LEU B N 1
ATOM 9715 C CA . LEU B 1 473 ? -16.578 28.453 3.309 1 98 473 LEU B CA 1
ATOM 9716 C C . LEU B 1 473 ? -17.438 28.453 4.562 1 98 473 LEU B C 1
ATOM 9718 O O . LEU B 1 473 ? -18.672 28.359 4.469 1 98 473 LEU B O 1
ATOM 9722 N N . TRP B 1 474 ? -16.797 28.562 5.746 1 98.25 474 TRP B N 1
ATOM 9723 C CA . TRP B 1 474 ? -17.531 28.562 7.016 1 98.25 474 TRP B CA 1
ATOM 9724 C C . TRP B 1 474 ? -18.547 29.688 7.059 1 98.25 474 TRP B C 1
ATOM 9726 O O . TRP B 1 474 ? -19.75 29.438 7.23 1 98.25 474 TRP B O 1
ATOM 9736 N N . THR B 1 475 ? -18.141 30.891 6.84 1 97.69 475 THR B N 1
ATOM 9737 C CA . THR B 1 475 ? -19.016 32.062 6.977 1 97.69 475 THR B CA 1
ATOM 9738 C C . THR B 1 475 ? -19.984 32.125 5.805 1 97.69 475 THR B C 1
ATOM 9740 O O . THR B 1 475 ? -21.109 32.594 5.957 1 97.69 475 THR B O 1
ATOM 9743 N N . GLY B 1 476 ? -19.578 31.719 4.645 1 96 476 GLY B N 1
ATOM 9744 C CA . GLY B 1 476 ? -20.5 31.641 3.518 1 96 476 GLY B CA 1
ATOM 9745 C C . GLY B 1 476 ? -21.672 30.719 3.762 1 96 476 GLY B C 1
ATOM 9746 O O . GLY B 1 476 ? -22.828 31.094 3.551 1 96 476 GLY B O 1
ATOM 9747 N N . PHE B 1 477 ? -21.406 29.516 4.246 1 94.88 477 PHE B N 1
ATOM 9748 C CA . PHE B 1 477 ? -22.469 28.562 4.539 1 94.88 477 PHE B CA 1
ATOM 9749 C C . PHE B 1 477 ? -23.312 29.031 5.711 1 94.88 477 PHE B C 1
ATOM 9751 O O . PHE B 1 477 ? -24.531 28.828 5.719 1 94.88 477 PHE B O 1
ATOM 9758 N N . ALA B 1 478 ? -22.656 29.656 6.676 1 95.25 478 ALA B N 1
ATOM 9759 C CA . ALA B 1 478 ? -23.391 30.156 7.836 1 95.25 478 ALA B CA 1
ATOM 9760 C C . ALA B 1 478 ? -24.344 31.266 7.438 1 95.25 478 ALA B C 1
ATOM 9762 O O . ALA B 1 478 ? -25.438 31.391 8.008 1 95.25 478 ALA B O 1
ATOM 9763 N N . ALA B 1 479 ? -23.984 32.062 6.48 1 93.5 479 ALA B N 1
ATOM 9764 C CA . ALA B 1 479 ? -24.781 33.219 6.043 1 93.5 479 ALA B CA 1
ATOM 9765 C C . ALA B 1 479 ? -26.109 32.781 5.457 1 93.5 479 ALA B C 1
ATOM 9767 O O . ALA B 1 479 ? -27.125 33.469 5.59 1 93.5 479 ALA B O 1
ATOM 9768 N N . VAL B 1 480 ? -26.141 31.625 4.875 1 86.88 480 VAL B N 1
ATOM 9769 C CA . VAL B 1 480 ? -27.344 31.141 4.227 1 86.88 480 VAL B CA 1
ATOM 9770 C C . VAL B 1 480 ? -28.328 30.641 5.277 1 86.88 480 VAL B C 1
ATOM 9772 O O . VAL B 1 480 ? -29.547 30.656 5.051 1 86.88 480 VAL B O 1
ATOM 9775 N N . SER B 1 481 ? -27.859 30.297 6.41 1 83.88 481 SER B N 1
ATOM 9776 C CA . SER B 1 481 ? -28.703 29.688 7.434 1 83.88 481 SER B CA 1
ATOM 9777 C C . SER B 1 481 ? -29.25 30.734 8.391 1 83.88 481 SER B C 1
ATOM 9779 O O . SER B 1 481 ? -30.141 30.453 9.195 1 83.88 481 SER B O 1
ATOM 9781 N N . VAL B 1 482 ? -28.688 31.938 8.312 1 87.62 482 VAL B N 1
ATOM 9782 C CA . VAL B 1 482 ? -29.078 32.969 9.273 1 87.62 482 VAL B CA 1
ATOM 9783 C C . VAL B 1 482 ? -30.312 33.719 8.766 1 87.62 482 VAL B C 1
ATOM 9785 O O . VAL B 1 482 ? -30.422 34 7.566 1 87.62 482 VAL B O 1
ATOM 9788 N N . LYS B 1 483 ? -31.266 34.125 9.688 1 83.62 483 LYS B N 1
ATOM 9789 C CA . LYS B 1 483 ? -32.5 34.812 9.359 1 83.62 483 LYS B CA 1
ATOM 9790 C C . LYS B 1 483 ? -32.312 36.312 9.375 1 83.62 483 LYS B C 1
ATOM 9792 O O . LYS B 1 483 ? -32.875 37.031 8.539 1 83.62 483 LYS B O 1
ATOM 9797 N N . LYS B 1 484 ? -31.484 36.875 10.188 1 89.75 484 LYS B N 1
ATOM 9798 C CA . LYS B 1 484 ? -31.297 38.344 10.328 1 89.75 484 LYS B CA 1
ATOM 9799 C C . LYS B 1 484 ? -30.406 38.875 9.211 1 89.75 484 LYS B C 1
ATOM 9801 O O . LYS B 1 484 ? -29.312 38.375 8.969 1 89.75 484 LYS B O 1
ATOM 9806 N N . SER B 1 485 ? -30.781 39.875 8.664 1 88.56 485 SER B N 1
ATOM 9807 C CA . SER B 1 485 ? -30.109 40.438 7.484 1 88.56 485 SER B CA 1
ATOM 9808 C C . SER B 1 485 ? -28.734 40.969 7.824 1 88.56 485 SER B C 1
ATOM 9810 O O . SER B 1 485 ? -27.766 40.719 7.098 1 88.56 485 SER B O 1
ATOM 9812 N N . TRP B 1 486 ? -28.656 41.719 8.922 1 91.12 486 TRP B N 1
ATOM 9813 C CA . TRP B 1 486 ? -27.375 42.312 9.25 1 91.12 486 TRP B CA 1
ATOM 9814 C C . TRP B 1 486 ? -26.312 41.25 9.516 1 91.12 486 TRP B C 1
ATOM 9816 O O . TRP B 1 486 ? -25.141 41.438 9.172 1 91.12 486 TRP B O 1
ATOM 9826 N N . LYS B 1 487 ? -26.672 40.188 10.109 1 93.88 487 LYS B N 1
ATOM 9827 C CA . LYS B 1 487 ? -25.75 39.094 10.359 1 93.88 487 LYS B CA 1
ATOM 9828 C C . LYS B 1 487 ? -25.328 38.406 9.062 1 93.88 487 LYS B C 1
ATOM 9830 O O . LYS B 1 487 ? -24.172 38 8.898 1 93.88 487 LYS B O 1
ATOM 9835 N N . ARG B 1 488 ? -26.25 38.25 8.211 1 92.94 488 ARG B N 1
ATOM 9836 C CA . ARG B 1 488 ? -25.969 37.688 6.902 1 92.94 488 ARG B CA 1
ATOM 9837 C C . ARG B 1 488 ? -24.953 38.531 6.137 1 92.94 488 ARG B C 1
ATOM 9839 O O . ARG B 1 488 ? -24.016 38 5.551 1 92.94 488 ARG B O 1
ATOM 9846 N N . PHE B 1 489 ? -25.203 39.844 6.195 1 93.88 489 PHE B N 1
ATOM 9847 C CA . PHE B 1 489 ? -24.312 40.781 5.5 1 93.88 489 PHE B CA 1
ATOM 9848 C C . PHE B 1 489 ? -22.906 40.688 6.078 1 93.88 489 PHE B C 1
ATOM 9850 O O . PHE B 1 489 ? -21.922 40.656 5.332 1 93.88 489 PHE B O 1
ATOM 9857 N N . ALA B 1 490 ? -22.797 40.656 7.348 1 95.88 490 ALA B N 1
ATOM 9858 C CA . ALA B 1 490 ? -21.5 40.562 8.016 1 95.88 490 ALA B CA 1
ATOM 9859 C C . ALA B 1 490 ? -20.781 39.281 7.672 1 95.88 490 ALA B C 1
ATOM 9861 O O . ALA B 1 490 ? -19.578 39.281 7.418 1 95.88 490 ALA B O 1
ATOM 9862 N N . LEU B 1 491 ? -21.516 38.188 7.688 1 96.88 491 LEU B N 1
ATOM 9863 C CA . LEU B 1 491 ? -20.938 36.875 7.391 1 96.88 491 LEU B CA 1
ATOM 9864 C C . LEU B 1 491 ? -20.484 36.812 5.941 1 96.88 491 LEU B C 1
ATOM 9866 O O . LEU B 1 491 ? -19.422 36.25 5.648 1 96.88 491 LEU B O 1
ATOM 9870 N N . LEU B 1 492 ? -21.203 37.375 5.102 1 96 492 LEU B N 1
ATOM 9871 C CA . LEU B 1 492 ? -20.828 37.375 3.691 1 96 492 LEU B CA 1
ATOM 9872 C C . LEU B 1 492 ? -19.609 38.25 3.459 1 96 492 LEU B C 1
ATOM 9874 O O . LEU B 1 492 ? -18.766 37.938 2.621 1 96 492 LEU B O 1
ATOM 9878 N N . ALA B 1 493 ? -19.547 39.375 4.152 1 97.12 493 ALA B N 1
ATOM 9879 C CA . ALA B 1 493 ? -18.359 40.219 4.07 1 97.12 493 ALA B CA 1
ATOM 9880 C C . ALA B 1 493 ? -17.109 39.469 4.535 1 97.12 493 ALA B C 1
ATOM 9882 O O . ALA B 1 493 ? -16.062 39.531 3.902 1 97.12 493 ALA B O 1
ATOM 9883 N N . VAL B 1 494 ? -17.234 38.719 5.633 1 97.88 494 VAL B N 1
ATOM 9884 C CA . VAL B 1 494 ? -16.125 37.938 6.145 1 97.88 494 VAL B CA 1
ATOM 9885 C C . VAL B 1 494 ? -15.773 36.844 5.148 1 97.88 494 VAL B C 1
ATOM 9887 O O . VAL B 1 494 ? -14.594 36.5 4.98 1 97.88 494 VAL B O 1
ATOM 9890 N N . SER B 1 495 ? -16.781 36.281 4.543 1 98.12 495 SER B N 1
ATOM 9891 C CA . SER B 1 495 ? -16.531 35.281 3.506 1 98.12 495 SER B CA 1
ATOM 9892 C C . SER B 1 495 ? -15.719 35.875 2.355 1 98.12 495 SER B C 1
ATOM 9894 O O . SER B 1 495 ? -14.789 35.219 1.859 1 98.12 495 SER B O 1
ATOM 9896 N N . GLY B 1 496 ? -16.062 37 1.94 1 97.88 496 GLY B N 1
ATOM 9897 C CA . GLY B 1 496 ? -15.297 37.688 0.918 1 97.88 496 GLY B CA 1
ATOM 9898 C C . GLY B 1 496 ? -13.859 37.969 1.335 1 97.88 496 GLY B C 1
ATOM 9899 O O . GLY B 1 496 ? -12.938 37.812 0.535 1 97.88 496 GLY B O 1
ATOM 9900 N N . ILE B 1 497 ? -13.703 38.375 2.564 1 98.12 497 ILE B N 1
ATOM 9901 C CA . ILE B 1 497 ? -12.359 38.594 3.102 1 98.12 497 ILE B CA 1
ATOM 9902 C C . ILE B 1 497 ? -11.586 37.281 3.098 1 98.12 497 ILE B C 1
ATOM 9904 O O . ILE B 1 497 ? -10.383 37.281 2.822 1 98.12 497 ILE B O 1
ATOM 9908 N N . GLY B 1 498 ? -12.266 36.188 3.451 1 98.38 498 GLY B N 1
ATOM 9909 C CA . GLY B 1 498 ? -11.641 34.875 3.377 1 98.38 498 GLY B CA 1
ATOM 9910 C C . GLY B 1 498 ? -11.117 34.562 1.99 1 98.38 498 GLY B C 1
ATOM 9911 O O . GLY B 1 498 ? -10.039 33.969 1.848 1 98.38 498 GLY B O 1
ATOM 9912 N N . VAL B 1 499 ? -11.828 34.906 0.988 1 98.25 499 VAL B N 1
ATOM 9913 C CA . VAL B 1 499 ? -11.422 34.688 -0.393 1 98.25 499 VAL B CA 1
ATOM 9914 C C . VAL B 1 499 ? -10.164 35.5 -0.697 1 98.25 499 VAL B C 1
ATOM 9916 O O . VAL B 1 499 ? -9.234 35 -1.346 1 98.25 499 VAL B O 1
ATOM 9919 N N . VAL B 1 500 ? -10.133 36.688 -0.197 1 98.38 500 VAL B N 1
ATOM 9920 C CA . VAL B 1 500 ? -8.992 37.562 -0.411 1 98.38 500 VAL B CA 1
ATOM 9921 C C . VAL B 1 500 ? -7.758 37 0.282 1 98.38 500 VAL B C 1
ATOM 9923 O O . VAL B 1 500 ? -6.664 37 -0.288 1 98.38 500 VAL B O 1
ATOM 9926 N N . ILE B 1 501 ? -7.91 36.5 1.505 1 98.44 501 ILE B N 1
ATOM 9927 C CA . ILE B 1 501 ? -6.809 35.906 2.236 1 98.44 501 ILE B CA 1
ATOM 9928 C C . ILE B 1 501 ? -6.289 34.688 1.462 1 98.44 501 ILE B C 1
ATOM 9930 O O . ILE B 1 501 ? -5.074 34.469 1.37 1 98.44 501 ILE B O 1
ATOM 9934 N N . THR B 1 502 ? -7.203 33.938 0.894 1 98.19 502 THR B N 1
ATOM 9935 C CA . THR B 1 502 ? -6.824 32.781 0.105 1 98.19 502 THR B CA 1
ATOM 9936 C C . THR B 1 502 ? -6.016 33.188 -1.12 1 98.19 502 THR B C 1
ATOM 9938 O O . THR B 1 502 ? -4.957 32.594 -1.396 1 98.19 502 THR B O 1
ATOM 9941 N N . ALA B 1 503 ? -6.434 34.188 -1.822 1 97.25 503 ALA B N 1
ATOM 9942 C CA . ALA B 1 503 ? -5.77 34.656 -3.031 1 97.25 503 ALA B CA 1
ATOM 9943 C C . ALA B 1 503 ? -4.398 35.25 -2.707 1 97.25 503 ALA B C 1
ATOM 9945 O O . ALA B 1 503 ? -3.445 35.062 -3.469 1 97.25 503 ALA B O 1
ATOM 9946 N N . ALA B 1 504 ? -4.355 35.906 -1.571 1 97.62 504 ALA B N 1
ATOM 9947 C CA . ALA B 1 504 ? -3.127 36.594 -1.168 1 97.62 504 ALA B CA 1
ATOM 9948 C C . ALA B 1 504 ? -2.135 35.625 -0.553 1 97.62 504 ALA B C 1
ATOM 9950 O O . ALA B 1 504 ? -1.02 36 -0.19 1 97.62 504 ALA B O 1
ATOM 9951 N N . SER B 1 505 ? -2.498 34.438 -0.393 1 96.88 505 SER B N 1
ATOM 9952 C CA . SER B 1 505 ? -1.625 33.406 0.177 1 96.88 505 SER B CA 1
ATOM 9953 C C . SER B 1 505 ? -1.309 32.312 -0.843 1 96.88 505 SER B C 1
ATOM 9955 O O . SER B 1 505 ? -0.141 32.062 -1.149 1 96.88 505 SER B O 1
ATOM 9957 N N . ARG B 1 506 ? -2.35 31.703 -1.364 1 94.94 506 ARG B N 1
ATOM 9958 C CA . ARG B 1 506 ? -2.25 30.562 -2.285 1 94.94 506 ARG B CA 1
ATOM 9959 C C . ARG B 1 506 ? -3.379 30.594 -3.311 1 94.94 506 ARG B C 1
ATOM 9961 O O . ARG B 1 506 ? -4.355 29.859 -3.182 1 94.94 506 ARG B O 1
ATOM 9968 N N . PRO B 1 507 ? -3.229 31.297 -4.34 1 93.56 507 PRO B N 1
ATOM 9969 C CA . PRO B 1 507 ? -4.289 31.484 -5.332 1 93.56 507 PRO B CA 1
ATOM 9970 C C . PRO B 1 507 ? -4.793 30.156 -5.902 1 93.56 507 PRO B C 1
ATOM 9972 O O . PRO B 1 507 ? -5.945 30.062 -6.332 1 93.56 507 PRO B O 1
ATOM 9975 N N . ASN B 1 508 ? -4.008 29.094 -5.859 1 93.5 508 ASN B N 1
ATOM 9976 C CA . ASN B 1 508 ? -4.414 27.781 -6.379 1 93.5 508 ASN B CA 1
ATOM 9977 C C . ASN B 1 508 ? -5.648 27.25 -5.652 1 93.5 508 ASN B C 1
ATOM 9979 O O . ASN B 1 508 ? -6.457 26.531 -6.238 1 93.5 508 ASN B O 1
ATOM 9983 N N . LEU B 1 509 ? -5.844 27.641 -4.438 1 96.69 509 LEU B N 1
ATOM 9984 C CA . LEU B 1 509 ? -6.934 27.125 -3.617 1 96.69 509 LEU B CA 1
ATOM 9985 C C . LEU B 1 509 ? -8.25 27.797 -3.975 1 96.69 509 LEU B C 1
ATOM 9987 O O . LEU B 1 509 ? -9.312 27.375 -3.523 1 96.69 509 LEU B O 1
ATOM 9991 N N . LEU B 1 510 ? -8.219 28.812 -4.84 1 95.69 510 LEU B N 1
ATOM 9992 C CA . LEU B 1 510 ? -9.414 29.562 -5.215 1 95.69 510 LEU B CA 1
ATOM 9993 C C . LEU B 1 510 ? -10.391 28.672 -5.98 1 95.69 510 LEU B C 1
ATOM 9995 O O . LEU B 1 510 ? -11.578 28.969 -6.066 1 95.69 510 LEU B O 1
ATOM 9999 N N . VAL B 1 511 ? -9.859 27.531 -6.516 1 95.69 511 VAL B N 1
ATOM 10000 C CA . VAL B 1 511 ? -10.727 26.594 -7.227 1 95.69 511 VAL B CA 1
ATOM 10001 C C . VAL B 1 511 ? -11.82 26.094 -6.293 1 95.69 511 VAL B C 1
ATOM 10003 O O . VAL B 1 511 ? -12.961 25.875 -6.719 1 95.69 511 VAL B O 1
ATOM 10006 N N . TYR B 1 512 ? -11.57 26.047 -5 1 96.88 512 TYR B N 1
ATOM 10007 C CA . TYR B 1 512 ? -12.508 25.484 -4.039 1 96.88 512 TYR B CA 1
ATOM 10008 C C . TYR B 1 512 ? -13.523 26.531 -3.582 1 96.88 512 TYR B C 1
ATOM 10010 O O . TYR B 1 512 ? -14.508 26.203 -2.93 1 96.88 512 TYR B O 1
ATOM 10018 N N . VAL B 1 513 ? -13.281 27.797 -3.893 1 94.81 513 VAL B N 1
ATOM 10019 C CA . VAL B 1 513 ? -14.266 28.828 -3.6 1 94.81 513 VAL B CA 1
ATOM 10020 C C . VAL B 1 513 ? -15.539 28.578 -4.41 1 94.81 513 VAL B C 1
ATOM 10022 O O . VAL B 1 513 ? -16.609 29.047 -4.047 1 94.81 513 VAL B O 1
ATOM 10025 N N . LEU B 1 514 ? -15.367 27.75 -5.473 1 94.75 514 LEU B N 1
ATOM 10026 C CA . LEU B 1 514 ? -16.516 27.359 -6.297 1 94.75 514 LEU B CA 1
ATOM 10027 C C . LEU B 1 514 ? -17.531 26.594 -5.477 1 94.75 514 LEU B C 1
ATOM 10029 O O . LEU B 1 514 ? -18.703 26.469 -5.879 1 94.75 514 LEU B O 1
ATOM 10033 N N . LEU B 1 515 ? -17.172 26.125 -4.371 1 95.81 515 LEU B N 1
ATOM 10034 C CA . LEU B 1 515 ? -18.094 25.406 -3.488 1 95.81 515 LEU B CA 1
ATOM 10035 C C . LEU B 1 515 ? -19.188 26.328 -2.98 1 95.81 515 LEU B C 1
ATOM 10037 O O . LEU B 1 515 ? -20.25 25.859 -2.549 1 95.81 515 LEU B O 1
ATOM 10041 N N . LEU B 1 516 ? -18.984 27.656 -3.016 1 95.06 516 LEU B N 1
ATOM 10042 C CA . LEU B 1 516 ? -19.969 28.625 -2.537 1 95.06 516 LEU B CA 1
ATOM 10043 C C . LEU B 1 516 ? -21 28.938 -3.619 1 95.06 516 LEU B C 1
ATOM 10045 O O . LEU B 1 516 ? -22.062 29.484 -3.33 1 95.06 516 LEU B O 1
ATOM 10049 N N . VAL B 1 517 ? -20.75 28.531 -4.852 1 91.56 517 VAL B N 1
ATOM 10050 C CA . VAL B 1 517 ? -21.578 28.938 -5.988 1 91.56 517 VAL B CA 1
ATOM 10051 C C . VAL B 1 517 ? -22.969 28.328 -5.863 1 91.56 517 VAL B C 1
ATOM 10053 O O . VAL B 1 517 ? -23.984 29.031 -5.957 1 91.56 517 VAL B O 1
ATOM 10056 N N . PRO B 1 518 ? -23.078 27.031 -5.633 1 89.75 518 PRO B N 1
ATOM 10057 C CA . PRO B 1 518 ? -24.422 26.469 -5.543 1 89.75 518 PRO B CA 1
ATOM 10058 C C . PRO B 1 518 ? -25.25 27.094 -4.418 1 89.75 518 PRO B C 1
ATOM 10060 O O . PRO B 1 518 ? -26.469 27.297 -4.578 1 89.75 518 PRO B O 1
ATOM 10063 N N . ILE B 1 519 ? -24.672 27.422 -3.33 1 84.75 519 ILE B N 1
ATOM 10064 C CA . ILE B 1 519 ? -25.406 27.938 -2.189 1 84.75 519 ILE B CA 1
ATOM 10065 C C . ILE B 1 519 ? -25.766 29.406 -2.422 1 84.75 519 ILE B C 1
ATOM 10067 O O . ILE B 1 519 ? -26.844 29.859 -2.033 1 84.75 519 ILE B O 1
ATOM 10071 N N . PHE B 1 520 ? -24.938 30.141 -3.021 1 87 520 PHE B N 1
ATOM 10072 C CA . PHE B 1 520 ? -25.188 31.547 -3.297 1 87 520 PHE B CA 1
ATOM 10073 C C . PHE B 1 520 ? -26.234 31.703 -4.395 1 87 520 PHE B C 1
ATOM 10075 O O . PHE B 1 520 ? -27.047 32.625 -4.363 1 87 520 PHE B O 1
ATOM 10082 N N . LEU B 1 521 ? -26.188 30.734 -5.348 1 84.94 521 LEU B N 1
ATOM 10083 C CA . LEU B 1 521 ? -27.25 30.75 -6.348 1 84.94 521 LEU B CA 1
ATOM 10084 C C . LEU B 1 521 ? -28.609 30.453 -5.707 1 84.94 521 LEU B C 1
ATOM 10086 O O . LEU B 1 521 ? -29.609 31.062 -6.074 1 84.94 521 LEU B O 1
ATOM 10090 N N . HIS B 1 522 ? -28.547 29.578 -4.746 1 81.38 522 HIS B N 1
ATOM 10091 C CA . HIS B 1 522 ? -29.781 29.281 -4.016 1 81.38 522 HIS B CA 1
ATOM 10092 C C . HIS B 1 522 ? -30.266 30.484 -3.234 1 81.38 522 HIS B C 1
ATOM 10094 O O . HIS B 1 522 ? -31.469 30.75 -3.168 1 81.38 522 HIS B O 1
ATOM 10100 N N . LEU B 1 523 ? -29.391 31.25 -2.639 1 79.62 523 LEU B N 1
ATOM 10101 C CA . LEU B 1 523 ? -29.719 32.438 -1.875 1 79.62 523 LEU B CA 1
ATOM 10102 C C . LEU B 1 523 ? -30.281 33.531 -2.787 1 79.62 523 LEU B C 1
ATOM 10104 O O . LEU B 1 523 ? -31.219 34.25 -2.42 1 79.62 523 LEU B O 1
ATOM 10108 N N . LEU B 1 524 ? -29.703 33.594 -3.996 1 80.06 524 LEU B N 1
ATOM 10109 C CA . LEU B 1 524 ? -30.109 34.625 -4.941 1 80.06 524 LEU B CA 1
ATOM 10110 C C . LEU B 1 524 ? -31.5 34.344 -5.516 1 80.06 524 LEU B C 1
ATOM 10112 O O . LEU B 1 524 ? -32.219 35.25 -5.879 1 80.06 524 LEU B O 1
ATOM 10116 N N . PHE B 1 525 ? -31.844 33.031 -5.527 1 76.75 525 PHE B N 1
ATOM 10117 C CA . PHE B 1 525 ? -33.125 32.688 -6.152 1 76.75 525 PHE B CA 1
ATOM 10118 C C . PHE B 1 525 ? -34.188 32.406 -5.102 1 76.75 525 PHE B C 1
ATOM 10120 O O . PHE B 1 525 ? -35.281 31.922 -5.422 1 76.75 525 PHE B O 1
ATOM 10127 N N . ARG B 1 526 ? -33.781 32.656 -3.932 1 76.12 526 ARG B N 1
ATOM 10128 C CA . ARG B 1 526 ? -34.781 32.5 -2.873 1 76.12 526 ARG B CA 1
ATOM 10129 C C . ARG B 1 526 ? -35.906 33.531 -3.031 1 76.12 526 ARG B C 1
ATOM 10131 O O . ARG B 1 526 ? -35.656 34.75 -3.031 1 76.12 526 ARG B O 1
ATOM 10138 N N . LYS B 1 527 ? -37.156 33.094 -3.154 1 73.31 527 LYS B N 1
ATOM 10139 C CA . LYS B 1 527 ? -38.312 33.938 -3.436 1 73.31 527 LYS B CA 1
ATOM 10140 C C . LYS B 1 527 ? -38.812 34.625 -2.172 1 73.31 527 LYS B C 1
ATOM 10142 O O . LYS B 1 527 ? -39.562 35.625 -2.248 1 73.31 527 LYS B O 1
ATOM 10147 N N . ASP B 1 528 ? -38.375 34.219 -1.021 1 79.25 528 ASP B N 1
ATOM 10148 C CA . ASP B 1 528 ? -38.875 34.812 0.217 1 79.25 528 ASP B CA 1
ATOM 10149 C C . ASP B 1 528 ? -38.125 36.094 0.56 1 79.25 528 ASP B C 1
ATOM 10151 O O . ASP B 1 528 ? -38.562 36.844 1.416 1 79.25 528 ASP B O 1
ATOM 10155 N N . LEU B 1 529 ? -36.969 36.312 -0.18 1 78.06 529 LEU B N 1
ATOM 10156 C CA . LEU B 1 529 ? -36.188 37.5 0.091 1 78.06 529 LEU B CA 1
ATOM 10157 C C . LEU B 1 529 ? -36.469 38.594 -0.935 1 78.06 529 LEU B C 1
ATOM 10159 O O . LEU B 1 529 ? -36.719 38.312 -2.105 1 78.06 529 LEU B O 1
ATOM 10163 N N . ARG B 1 530 ? -36.531 39.781 -0.609 1 81.31 530 ARG B N 1
ATOM 10164 C CA . ARG B 1 530 ? -36.688 40.938 -1.497 1 81.31 530 ARG B CA 1
ATOM 10165 C C . ARG B 1 530 ? -35.469 41.125 -2.393 1 81.31 530 ARG B C 1
ATOM 10167 O O . ARG B 1 530 ? -34.344 40.781 -2.006 1 81.31 530 ARG B O 1
ATOM 10174 N N . LEU B 1 531 ? -35.562 41.594 -3.408 1 83.38 531 LEU B N 1
ATOM 10175 C CA . LEU B 1 531 ? -34.5 41.812 -4.391 1 83.38 531 LEU B CA 1
ATOM 10176 C C . LEU B 1 531 ? -33.375 42.656 -3.805 1 83.38 531 LEU B C 1
ATOM 10178 O O . LEU B 1 531 ? -32.188 42.406 -4.07 1 83.38 531 LEU B O 1
ATOM 10182 N N . GLN B 1 532 ? -33.688 43.719 -3.129 1 85.19 532 GLN B N 1
ATOM 10183 C CA . GLN B 1 532 ? -32.688 44.594 -2.5 1 85.19 532 GLN B CA 1
ATOM 10184 C C . GLN B 1 532 ? -31.812 43.812 -1.533 1 85.19 532 GLN B C 1
ATOM 10186 O O . GLN B 1 532 ? -30.594 44.031 -1.498 1 85.19 532 GLN B O 1
ATOM 10191 N N . ASN B 1 533 ? -32.438 42.938 -0.815 1 85.38 533 ASN B N 1
ATOM 10192 C CA . ASN B 1 533 ? -31.688 42.125 0.126 1 85.38 533 ASN B CA 1
ATOM 10193 C C . ASN B 1 533 ? -30.766 41.156 -0.595 1 85.38 533 ASN B C 1
ATOM 10195 O O . ASN B 1 533 ? -29.688 40.812 -0.109 1 85.38 533 ASN B O 1
ATOM 10199 N N . ARG B 1 534 ? -31.188 40.594 -1.693 1 86.12 534 ARG B N 1
ATOM 10200 C CA . ARG B 1 534 ? -30.375 39.688 -2.494 1 86.12 534 ARG B CA 1
ATOM 10201 C C . ARG B 1 534 ? -29.172 40.375 -3.088 1 86.12 534 ARG B C 1
ATOM 10203 O O . ARG B 1 534 ? -28.062 39.844 -3.086 1 86.12 534 ARG B O 1
ATOM 10210 N N . LEU B 1 535 ? -29.391 41.656 -3.52 1 87.25 535 LEU B N 1
ATOM 10211 C CA . LEU B 1 535 ? -28.328 42.438 -4.137 1 87.25 535 LEU B CA 1
ATOM 10212 C C . LEU B 1 535 ? -27.328 42.906 -3.088 1 87.25 535 LEU B C 1
ATOM 10214 O O . LEU B 1 535 ? -26.109 42.906 -3.334 1 87.25 535 LEU B O 1
ATOM 10218 N N . ILE B 1 536 ? -27.844 43.344 -2.004 1 90 536 ILE B N 1
ATOM 10219 C CA . ILE B 1 536 ? -26.969 43.781 -0.916 1 90 536 ILE B CA 1
ATOM 10220 C C . ILE B 1 536 ? -26.156 42.594 -0.418 1 90 536 ILE B C 1
ATOM 10222 O O . ILE B 1 536 ? -24.969 42.719 -0.092 1 90 536 ILE B O 1
ATOM 10226 N N . SER B 1 537 ? -26.812 41.438 -0.315 1 89.06 537 SER B N 1
ATOM 10227 C CA . SER B 1 537 ? -26.094 40.219 0.066 1 89.06 537 SER B CA 1
ATOM 10228 C C . SER B 1 537 ? -24.969 39.906 -0.919 1 89.06 537 SER B C 1
ATOM 10230 O O . SER B 1 537 ? -23.859 39.562 -0.514 1 89.06 537 SER B O 1
ATOM 10232 N N . ALA B 1 538 ? -25.203 40 -2.133 1 90.25 538 ALA B N 1
ATOM 10233 C CA . ALA B 1 538 ? -24.188 39.75 -3.158 1 90.25 538 ALA B CA 1
ATOM 10234 C C . ALA B 1 538 ? -23.094 40.812 -3.07 1 90.25 538 ALA B C 1
ATOM 10236 O O . ALA B 1 538 ? -21.906 40.5 -3.232 1 90.25 538 ALA B O 1
ATOM 10237 N N . GLY B 1 539 ? -23.453 42.031 -2.893 1 92.81 539 GLY B N 1
ATOM 10238 C CA . GLY B 1 539 ? -22.5 43.125 -2.773 1 92.81 539 GLY B CA 1
ATOM 10239 C C . GLY B 1 539 ? -21.594 42.969 -1.566 1 92.81 539 GLY B C 1
ATOM 10240 O O . GLY B 1 539 ? -20.406 43.344 -1.629 1 92.81 539 GLY B O 1
ATOM 10241 N N . CYS B 1 540 ? -22.156 42.469 -0.461 1 93.5 540 CYS B N 1
ATOM 10242 C CA . CYS B 1 540 ? -21.375 42.312 0.764 1 93.5 540 CYS B CA 1
ATOM 10243 C C . CYS B 1 540 ? -20.297 41.25 0.582 1 93.5 540 CYS B C 1
ATOM 10245 O O . CYS B 1 540 ? -19.25 41.312 1.229 1 93.5 540 CYS B O 1
ATOM 10247 N N . PHE B 1 541 ? -20.5 40.312 -0.26 1 95.19 541 PHE B N 1
ATOM 10248 C CA . PHE B 1 541 ? -19.484 39.312 -0.589 1 95.19 541 PHE B CA 1
ATOM 10249 C C . PHE B 1 541 ? -18.547 39.844 -1.666 1 95.19 541 PHE B C 1
ATOM 10251 O O . PHE B 1 541 ? -17.312 39.719 -1.542 1 95.19 541 PHE B O 1
ATOM 10258 N N . LEU B 1 542 ? -19.016 40.5 -2.682 1 95.12 542 LEU B N 1
ATOM 10259 C CA . LEU B 1 542 ? -18.25 40.875 -3.871 1 95.12 542 LEU B CA 1
ATOM 10260 C C . LEU B 1 542 ? -17.391 42.094 -3.602 1 95.12 542 LEU B C 1
ATOM 10262 O O . LEU B 1 542 ? -16.281 42.219 -4.129 1 95.12 542 LEU B O 1
ATOM 10266 N N . LEU B 1 543 ? -17.859 43 -2.865 1 96.19 543 LEU B N 1
ATOM 10267 C CA . LEU B 1 543 ? -17.125 44.25 -2.66 1 96.19 543 LEU B CA 1
ATOM 10268 C C . LEU B 1 543 ? -15.797 44 -1.965 1 96.19 543 LEU B C 1
ATOM 10270 O O . LEU B 1 543 ? -14.742 44.406 -2.469 1 96.19 543 LEU B O 1
ATOM 10274 N N . PRO B 1 544 ? -15.836 43.375 -0.8 1 96.75 544 PRO B N 1
ATOM 10275 C CA . PRO B 1 544 ? -14.539 43.094 -0.193 1 96.75 544 PRO B CA 1
ATOM 10276 C C . PRO B 1 544 ? -13.648 42.219 -1.089 1 96.75 544 PRO B C 1
ATOM 10278 O O . PRO B 1 544 ? -12.43 42.406 -1.106 1 96.75 544 PRO B O 1
ATOM 10281 N N . THR B 1 545 ? -14.211 41.281 -1.82 1 97.31 545 THR B N 1
ATOM 10282 C CA . THR B 1 545 ? -13.453 40.406 -2.715 1 97.31 545 THR B CA 1
ATOM 10283 C C . THR B 1 545 ? -12.812 41.219 -3.836 1 97.31 545 THR B C 1
ATOM 10285 O O . THR B 1 545 ? -11.633 41.062 -4.141 1 97.31 545 THR B O 1
ATOM 10288 N N . LEU B 1 546 ? -13.531 42.188 -4.406 1 97.12 546 LEU B N 1
ATOM 10289 C CA . LEU B 1 546 ? -13.039 43 -5.512 1 97.12 546 LEU B CA 1
ATOM 10290 C C . LEU B 1 546 ? -11.992 44 -5.027 1 97.12 546 LEU B C 1
ATOM 10292 O O . LEU B 1 546 ? -10.992 44.219 -5.711 1 97.12 546 LEU B O 1
ATOM 10296 N N . VAL B 1 547 ? -12.258 44.531 -3.902 1 97.19 547 VAL B N 1
ATOM 10297 C CA . VAL B 1 547 ? -11.289 45.469 -3.328 1 97.19 547 VAL B CA 1
ATOM 10298 C C . VAL B 1 547 ? -9.992 44.75 -2.996 1 97.19 547 VAL B C 1
ATOM 10300 O O . VAL B 1 547 ? -8.898 45.25 -3.281 1 97.19 547 VAL B O 1
ATOM 10303 N N . GLY B 1 548 ? -10.156 43.594 -2.365 1 97.38 548 GLY B N 1
ATOM 10304 C CA . GLY B 1 548 ? -8.984 42.781 -2.078 1 97.38 548 GLY B CA 1
ATOM 10305 C C . GLY B 1 548 ? -8.242 42.344 -3.326 1 97.38 548 GLY B C 1
ATOM 10306 O O . GLY B 1 548 ? -7.012 42.375 -3.371 1 97.38 548 GLY B O 1
ATOM 10307 N N . ALA B 1 549 ? -8.969 41.938 -4.316 1 96.62 549 ALA B N 1
ATOM 10308 C CA . ALA B 1 549 ? -8.375 41.531 -5.582 1 96.62 549 ALA B CA 1
ATOM 10309 C C . ALA B 1 549 ? -7.625 42.688 -6.234 1 96.62 549 ALA B C 1
ATOM 10311 O O . ALA B 1 549 ? -6.527 42.5 -6.766 1 96.62 549 ALA B O 1
ATOM 10312 N N . ALA B 1 550 ? -8.188 43.844 -6.18 1 97.38 550 ALA B N 1
ATOM 10313 C CA . ALA B 1 550 ? -7.551 45.031 -6.742 1 97.38 550 ALA B CA 1
ATOM 10314 C C . ALA B 1 550 ? -6.258 45.375 -6 1 97.38 550 ALA B C 1
ATOM 10316 O O . ALA B 1 550 ? -5.266 45.75 -6.613 1 97.38 550 ALA B O 1
ATOM 10317 N N . ALA B 1 551 ? -6.352 45.219 -4.734 1 97.06 551 ALA B N 1
ATOM 10318 C CA . ALA B 1 551 ? -5.16 45.469 -3.93 1 97.06 551 ALA B CA 1
ATOM 10319 C C . ALA B 1 551 ? -4.039 44.5 -4.277 1 97.06 551 ALA B C 1
ATOM 10321 O O . ALA B 1 551 ? -2.877 44.906 -4.391 1 97.06 551 ALA B O 1
ATOM 10322 N N . ILE B 1 552 ? -4.34 43.25 -4.43 1 96.94 552 ILE B N 1
ATOM 10323 C CA . ILE B 1 552 ? -3.365 42.219 -4.773 1 96.94 552 ILE B CA 1
ATOM 10324 C C . ILE B 1 552 ? -2.801 42.5 -6.164 1 96.94 552 ILE B C 1
ATOM 10326 O O . ILE B 1 552 ? -1.592 42.406 -6.383 1 96.94 552 ILE B O 1
ATOM 10330 N N . MET B 1 553 ? -3.672 42.844 -7.09 1 97.5 553 MET B N 1
ATOM 10331 C CA . MET B 1 553 ? -3.242 43.156 -8.453 1 97.5 553 MET B CA 1
ATOM 10332 C C . MET B 1 553 ? -2.342 44.375 -8.492 1 97.5 553 MET B C 1
ATOM 10334 O O . MET B 1 553 ? -1.376 44.438 -9.258 1 97.5 553 MET B O 1
ATOM 10338 N N . TRP B 1 554 ? -2.699 45.375 -7.711 1 97.06 554 TRP B N 1
ATOM 10339 C CA . TRP B 1 554 ? -1.868 46.562 -7.598 1 97.06 554 TRP B CA 1
ATOM 10340 C C . TRP B 1 554 ? -0.487 46.219 -7.055 1 97.06 554 TRP B C 1
ATOM 10342 O O . TRP B 1 554 ? 0.528 46.688 -7.574 1 97.06 554 TRP B O 1
ATOM 10352 N N . TYR B 1 555 ? -0.442 45.406 -6.039 1 96.44 555 TYR B N 1
ATOM 10353 C CA . TYR B 1 555 ? 0.815 44.969 -5.453 1 96.44 555 TYR B CA 1
ATOM 10354 C C . TYR B 1 555 ? 1.648 44.188 -6.469 1 96.44 555 TYR B C 1
ATOM 10356 O O . TYR B 1 555 ? 2.869 44.375 -6.535 1 96.44 555 TYR B O 1
ATOM 10364 N N . ASN B 1 556 ? 1.027 43.344 -7.27 1 96.94 556 ASN B N 1
ATOM 10365 C CA . ASN B 1 556 ? 1.716 42.594 -8.328 1 96.94 556 ASN B CA 1
ATOM 10366 C C . ASN B 1 556 ? 2.262 43.562 -9.398 1 96.94 556 ASN B C 1
ATOM 10368 O O . ASN B 1 556 ? 3.367 43.344 -9.906 1 96.94 556 ASN B O 1
ATOM 10372 N N . GLN B 1 557 ? 1.505 44.625 -9.672 1 96.38 557 GLN B N 1
ATOM 10373 C CA . GLN B 1 557 ? 1.904 45.594 -10.688 1 96.38 557 GLN B CA 1
ATOM 10374 C C . GLN B 1 557 ? 3.174 46.344 -10.266 1 96.38 557 GLN B C 1
ATOM 10376 O O . GLN B 1 557 ? 4.066 46.562 -11.086 1 96.38 557 GLN B O 1
ATOM 10381 N N . ILE B 1 558 ? 3.277 46.656 -9.117 1 95.38 558 ILE B N 1
ATOM 10382 C CA . ILE B 1 558 ? 4.418 47.406 -8.617 1 95.38 558 ILE B CA 1
ATOM 10383 C C . ILE B 1 558 ? 5.656 46.5 -8.578 1 95.38 558 ILE B C 1
ATOM 10385 O O . ILE B 1 558 ? 6.777 46.969 -8.781 1 95.38 558 ILE B O 1
ATOM 10389 N N . ARG B 1 559 ? 5.477 45.25 -8.383 1 96.06 559 ARG B N 1
ATOM 10390 C CA . ARG B 1 559 ? 6.602 44.312 -8.242 1 96.06 559 ARG B CA 1
ATOM 10391 C C . ARG B 1 559 ? 7.051 43.781 -9.602 1 96.06 559 ARG B C 1
ATOM 10393 O O . ARG B 1 559 ? 8.25 43.75 -9.883 1 96.06 559 ARG B O 1
ATOM 10400 N N . PHE B 1 560 ? 6.086 43.406 -10.461 1 96.25 560 PHE B N 1
ATOM 10401 C CA . PHE B 1 560 ? 6.441 42.625 -11.641 1 96.25 560 PHE B CA 1
ATOM 10402 C C . PHE B 1 560 ? 5.898 43.281 -12.906 1 96.25 560 PHE B C 1
ATOM 10404 O O . PHE B 1 560 ? 5.871 42.656 -13.969 1 96.25 560 PHE B O 1
ATOM 10411 N N . ASP B 1 561 ? 5.297 44.438 -12.844 1 95.69 561 ASP B N 1
ATOM 10412 C CA . ASP B 1 561 ? 4.801 45.219 -13.969 1 95.69 561 ASP B CA 1
ATOM 10413 C C . ASP B 1 561 ? 3.646 44.531 -14.672 1 95.69 561 ASP B C 1
ATOM 10415 O O . ASP B 1 561 ? 3.529 44.594 -15.898 1 95.69 561 ASP B O 1
ATOM 10419 N N . SER B 1 562 ? 2.992 43.656 -13.984 1 95.75 562 SER B N 1
ATOM 10420 C CA . SER B 1 562 ? 1.812 42.938 -14.461 1 95.75 562 SER B CA 1
ATOM 10421 C C . SER B 1 562 ? 0.878 42.562 -13.305 1 95.75 562 SER B C 1
ATOM 10423 O O . SER B 1 562 ? 1.307 42 -12.312 1 95.75 562 SER B O 1
ATOM 10425 N N . PRO B 1 563 ? -0.32 42.875 -13.453 1 95.38 563 PRO B N 1
ATOM 10426 C CA . PRO B 1 563 ? -1.261 42.625 -12.352 1 95.38 563 PRO B CA 1
ATOM 10427 C C . PRO B 1 563 ? -1.538 41.125 -12.141 1 95.38 563 PRO B C 1
ATOM 10429 O O . PRO B 1 563 ? -1.985 40.75 -11.062 1 95.38 563 PRO B O 1
ATOM 10432 N N . LEU B 1 564 ? -1.246 40.219 -13.078 1 93.12 564 LEU B N 1
ATOM 10433 C CA . LEU B 1 564 ? -1.615 38.812 -12.961 1 93.12 564 LEU B CA 1
ATOM 10434 C C . LEU B 1 564 ? -0.39 37.969 -12.664 1 93.12 564 LEU B C 1
ATOM 10436 O O . LEU B 1 564 ? -0.505 36.75 -12.508 1 93.12 564 LEU B O 1
ATOM 10440 N N . GLN B 1 565 ? 0.732 38.625 -12.539 1 93.62 565 GLN B N 1
ATOM 10441 C CA . GLN B 1 565 ? 1.956 37.875 -12.281 1 93.62 565 GLN B CA 1
ATOM 10442 C C . GLN B 1 565 ? 2.307 37.906 -10.797 1 93.62 565 GLN B C 1
ATOM 10444 O O . GLN B 1 565 ? 2.518 38.969 -10.219 1 93.62 565 GLN B O 1
ATOM 10449 N N . PHE B 1 566 ? 2.389 36.75 -10.203 1 92.75 566 PHE B N 1
ATOM 10450 C CA . PHE B 1 566 ? 2.654 36.625 -8.773 1 92.75 566 PHE B CA 1
ATOM 10451 C C . PHE B 1 566 ? 4.137 36.375 -8.516 1 92.75 566 PHE B C 1
ATOM 10453 O O . PHE B 1 566 ? 4.574 36.344 -7.363 1 92.75 566 PHE B O 1
ATOM 10460 N N . GLY B 1 567 ? 4.902 36.188 -9.57 1 93.75 567 GLY B N 1
ATOM 10461 C CA . GLY B 1 567 ? 6.348 36.094 -9.43 1 93.75 567 GLY B CA 1
ATOM 10462 C C . GLY B 1 567 ? 6.848 34.656 -9.508 1 93.75 567 GLY B C 1
ATOM 10463 O O . GLY B 1 567 ? 8.055 34.406 -9.445 1 93.75 567 GLY B O 1
ATOM 10464 N N . ALA B 1 568 ? 5.996 33.688 -9.695 1 91.69 568 ALA B N 1
ATOM 10465 C CA . ALA B 1 568 ? 6.379 32.281 -9.711 1 91.69 568 ALA B CA 1
ATOM 10466 C C . ALA B 1 568 ? 7.32 31.969 -10.875 1 91.69 568 ALA B C 1
ATOM 10468 O O . ALA B 1 568 ? 8.242 31.156 -10.742 1 91.69 568 ALA B O 1
ATOM 10469 N N . ILE B 1 569 ? 7.176 32.625 -12.008 1 93.19 569 ILE B N 1
ATOM 10470 C CA . ILE B 1 569 ? 7.961 32.344 -13.203 1 93.19 569 ILE B CA 1
ATOM 10471 C C . ILE B 1 569 ? 9.336 32.969 -13.094 1 93.19 569 ILE B C 1
ATOM 10473 O O . ILE B 1 569 ? 10.242 32.656 -13.875 1 93.19 569 ILE B O 1
ATOM 10477 N N . TYR B 1 570 ? 9.57 33.844 -12.055 1 95.5 570 TYR B N 1
ATOM 10478 C CA . TYR B 1 570 ? 10.836 34.531 -11.883 1 95.5 570 TYR B CA 1
ATOM 10479 C C . TYR B 1 570 ? 11.625 33.969 -10.711 1 95.5 570 TYR B C 1
ATOM 10481 O O . TYR B 1 570 ? 12.625 34.562 -10.281 1 95.5 570 TYR B O 1
ATOM 10489 N N . GLN B 1 571 ? 11.156 32.875 -10.211 1 94.88 571 GLN B N 1
ATOM 10490 C CA . GLN B 1 571 ? 11.773 32.312 -9.023 1 94.88 571 GLN B CA 1
ATOM 10491 C C . GLN B 1 571 ? 13.141 31.703 -9.344 1 94.88 571 GLN B C 1
ATOM 10493 O O . GLN B 1 571 ? 13.312 31.078 -10.391 1 94.88 571 GLN B O 1
ATOM 10498 N N . MET B 1 572 ? 14.047 31.953 -8.453 1 95 572 MET B N 1
ATOM 10499 C CA . MET B 1 572 ? 15.336 31.266 -8.516 1 95 572 MET B CA 1
ATOM 10500 C C . MET B 1 572 ? 15.289 29.938 -7.773 1 95 572 MET B C 1
ATOM 10502 O O . MET B 1 572 ? 15.555 29.875 -6.574 1 95 572 MET B O 1
ATOM 10506 N N . THR B 1 573 ? 14.938 28.859 -8.492 1 94.38 573 THR B N 1
ATOM 10507 C CA . THR B 1 573 ? 14.711 27.562 -7.855 1 94.38 573 THR B CA 1
ATOM 10508 C C . THR B 1 573 ? 15.32 26.438 -8.688 1 94.38 573 THR B C 1
ATOM 10510 O O . THR B 1 573 ? 16.375 26.609 -9.297 1 94.38 573 THR B O 1
ATOM 10513 N N . VAL B 1 574 ? 14.75 25.297 -8.672 1 92.62 574 VAL B N 1
ATOM 10514 C CA . VAL B 1 574 ? 15.344 24.047 -9.164 1 92.62 574 VAL B CA 1
ATOM 10515 C C . VAL B 1 574 ? 15.32 24.047 -10.695 1 92.62 574 VAL B C 1
ATOM 10517 O O . VAL B 1 574 ? 16.125 23.344 -11.328 1 92.62 574 VAL B O 1
ATOM 10520 N N . ASP B 1 575 ? 14.32 24.719 -11.328 1 93.88 575 ASP B N 1
ATOM 10521 C CA . ASP B 1 575 ? 14.195 24.781 -12.781 1 93.88 575 ASP B CA 1
ATOM 10522 C C . ASP B 1 575 ? 13.602 26.125 -13.227 1 93.88 575 ASP B C 1
ATOM 10524 O O . ASP B 1 575 ? 13.406 27.016 -12.406 1 93.88 575 ASP B O 1
ATOM 10528 N N . ASN B 1 576 ? 13.57 26.234 -14.562 1 94.56 576 ASN B N 1
ATOM 10529 C CA . ASN B 1 576 ? 12.859 27.391 -15.117 1 94.56 576 ASN B CA 1
ATOM 10530 C C . ASN B 1 576 ? 11.344 27.188 -15.047 1 94.56 576 ASN B C 1
ATOM 10532 O O . ASN B 1 576 ? 10.75 26.578 -15.938 1 94.56 576 ASN B O 1
ATOM 10536 N N . THR B 1 577 ? 10.773 27.797 -14.102 1 94 577 THR B N 1
ATOM 10537 C CA . THR B 1 577 ? 9.367 27.531 -13.805 1 94 577 THR B CA 1
ATOM 10538 C C . THR B 1 577 ? 8.484 27.953 -14.969 1 94 577 THR B C 1
ATOM 10540 O O . THR B 1 577 ? 7.344 27.5 -15.094 1 94 577 THR B O 1
ATOM 10543 N N . ALA B 1 578 ? 8.961 28.781 -15.812 1 92.94 578 ALA B N 1
ATOM 10544 C CA . ALA B 1 578 ? 8.211 29.188 -17 1 92.94 578 ALA B CA 1
ATOM 10545 C C . ALA B 1 578 ? 8.055 28.031 -17.984 1 92.94 578 ALA B C 1
ATOM 10547 O O . ALA B 1 578 ? 7.184 28.062 -18.844 1 92.94 578 ALA B O 1
ATOM 10548 N N . ALA B 1 579 ? 8.906 27.078 -17.844 1 93.25 579 ALA B N 1
ATOM 10549 C CA . ALA B 1 579 ? 8.875 25.922 -18.734 1 93.25 579 ALA B CA 1
ATOM 10550 C C . ALA B 1 579 ? 7.746 24.969 -18.359 1 93.25 579 ALA B C 1
ATOM 10552 O O . ALA B 1 579 ? 7.324 24.141 -19.172 1 93.25 579 ALA B O 1
ATOM 10553 N N . ASN B 1 580 ? 7.266 25.094 -17.188 1 93.12 580 ASN B N 1
ATOM 10554 C CA . ASN B 1 580 ? 6.203 24.203 -16.719 1 93.12 580 ASN B CA 1
ATOM 10555 C C . ASN B 1 580 ? 4.871 24.531 -17.391 1 93.12 580 ASN B C 1
ATOM 10557 O O . ASN B 1 580 ? 4.504 25.703 -17.516 1 93.12 580 ASN B O 1
ATOM 10561 N N . ARG B 1 581 ? 4.258 23.5 -17.922 1 91.62 581 ARG B N 1
ATOM 10562 C CA . ARG B 1 581 ? 2.975 23.688 -18.594 1 91.62 581 ARG B CA 1
ATOM 10563 C C . ARG B 1 581 ? 2.035 22.516 -18.297 1 91.62 581 ARG B C 1
ATOM 10565 O O . ARG B 1 581 ? 2.484 21.422 -17.984 1 91.62 581 ARG B O 1
ATOM 10572 N N . ILE B 1 582 ? 0.803 22.781 -18.422 1 92.75 582 ILE B N 1
ATOM 10573 C CA . ILE B 1 582 ? -0.217 21.766 -18.203 1 92.75 582 ILE B CA 1
ATOM 10574 C C . ILE B 1 582 ? -0.308 20.844 -19.406 1 92.75 582 ILE B C 1
ATOM 10576 O O . ILE B 1 582 ? -0.398 21.312 -20.547 1 92.75 582 ILE B O 1
ATOM 10580 N N . SER B 1 583 ? -0.156 19.594 -19.141 1 89.81 583 SER B N 1
ATOM 10581 C CA . SER B 1 583 ? -0.212 18.609 -20.203 1 89.81 583 SER B CA 1
ATOM 10582 C C . SER B 1 583 ? -1.161 17.469 -19.859 1 89.81 583 SER B C 1
ATOM 10584 O O . SER B 1 583 ? -1.092 16.906 -18.75 1 89.81 583 SER B O 1
ATOM 10586 N N . LEU B 1 584 ? -1.982 17.078 -20.797 1 88.69 584 LEU B N 1
ATOM 10587 C CA . LEU B 1 584 ? -2.934 15.992 -20.578 1 88.69 584 LEU B CA 1
ATOM 10588 C C . LEU B 1 584 ? -2.215 14.648 -20.484 1 88.69 584 LEU B C 1
ATOM 10590 O O . LEU B 1 584 ? -2.686 13.734 -19.812 1 88.69 584 LEU B O 1
ATOM 10594 N N . ALA B 1 585 ? -1.058 14.539 -21.094 1 87.75 585 ALA B N 1
ATOM 10595 C CA . ALA B 1 585 ? -0.29 13.297 -21.094 1 87.75 585 ALA B CA 1
ATOM 10596 C C . ALA B 1 585 ? 0.209 12.961 -19.703 1 87.75 585 ALA B C 1
ATOM 10598 O O . ALA B 1 585 ? 0.495 11.805 -19.391 1 87.75 585 ALA B O 1
ATOM 10599 N N . ARG B 1 586 ? 0.265 13.906 -18.859 1 91.62 586 ARG B N 1
ATOM 10600 C CA . ARG B 1 586 ? 0.825 13.711 -17.531 1 91.62 586 ARG B CA 1
ATOM 10601 C C . ARG B 1 586 ? -0.278 13.516 -16.484 1 91.62 586 ARG B C 1
ATOM 10603 O O . ARG B 1 586 ? 0.002 13.328 -15.305 1 91.62 586 ARG B O 1
ATOM 10610 N N . PHE B 1 587 ? -1.51 13.484 -16.922 1 92.94 587 PHE B N 1
ATOM 10611 C CA . PHE B 1 587 ? -2.65 13.375 -16.016 1 92.94 587 PHE B CA 1
ATOM 10612 C C . PHE B 1 587 ? -2.637 12.039 -15.289 1 92.94 587 PHE B C 1
ATOM 10614 O O . PHE B 1 587 ? -2.799 11.992 -14.062 1 92.94 587 PHE B O 1
ATOM 10621 N N . PRO B 1 588 ? -2.426 10.883 -15.953 1 91.19 588 PRO B N 1
ATOM 10622 C CA . PRO B 1 588 ? -2.451 9.609 -15.227 1 91.19 588 PRO B CA 1
ATOM 10623 C C . PRO B 1 588 ? -1.386 9.531 -14.141 1 91.19 588 PRO B C 1
ATOM 10625 O O . PRO B 1 588 ? -1.645 9 -13.055 1 91.19 588 PRO B O 1
ATOM 10628 N N . ALA B 1 589 ? -0.214 10.062 -14.461 1 92.56 589 ALA B N 1
ATOM 10629 C CA . ALA B 1 589 ? 0.855 10.055 -13.461 1 92.56 589 ALA B CA 1
ATOM 10630 C C . ALA B 1 589 ? 0.497 10.938 -12.266 1 92.56 589 ALA B C 1
ATOM 10632 O O . ALA B 1 589 ? 0.772 10.578 -11.125 1 92.56 589 ALA B O 1
ATOM 10633 N N . ALA B 1 590 ? -0.167 12.062 -12.578 1 95.5 590 ALA B N 1
ATOM 10634 C CA . ALA B 1 590 ? -0.602 12.977 -11.523 1 95.5 590 ALA B CA 1
ATOM 10635 C C . ALA B 1 590 ? -1.631 12.305 -10.609 1 95.5 590 ALA B C 1
ATOM 10637 O O . ALA B 1 590 ? -1.53 12.383 -9.383 1 95.5 590 ALA B O 1
ATOM 10638 N N . PHE B 1 591 ? -2.52 11.625 -11.25 1 94.81 591 PHE B N 1
ATOM 10639 C CA . PHE B 1 591 ? -3.568 10.945 -10.5 1 94.81 591 PHE B CA 1
ATOM 10640 C C . PHE B 1 591 ? -2.982 9.836 -9.633 1 94.81 591 PHE B C 1
ATOM 10642 O O . PHE B 1 591 ? -3.357 9.68 -8.469 1 94.81 591 PHE B O 1
ATOM 10649 N N . ALA B 1 592 ? -2.105 9.102 -10.148 1 93.25 592 ALA B N 1
ATOM 10650 C CA . ALA B 1 592 ? -1.479 8.008 -9.414 1 93.25 592 ALA B CA 1
ATOM 10651 C C . ALA B 1 592 ? -0.676 8.531 -8.227 1 93.25 592 ALA B C 1
ATOM 10653 O O . ALA B 1 592 ? -0.746 7.98 -7.125 1 93.25 592 ALA B O 1
ATOM 10654 N N . ALA B 1 593 ? 0.029 9.578 -8.414 1 94.88 593 ALA B N 1
ATOM 10655 C CA . ALA B 1 593 ? 0.922 10.109 -7.387 1 94.88 593 ALA B CA 1
ATOM 10656 C C . ALA B 1 593 ? 0.132 10.734 -6.238 1 94.88 593 ALA B C 1
ATOM 10658 O O . ALA B 1 593 ? 0.446 10.508 -5.066 1 94.88 593 ALA B O 1
ATOM 10659 N N . TYR B 1 594 ? -0.971 11.43 -6.555 1 97 594 TYR B N 1
ATOM 10660 C CA . TYR B 1 594 ? -1.619 12.234 -5.527 1 97 594 TYR B CA 1
ATOM 10661 C C . TYR B 1 594 ? -2.82 11.508 -4.938 1 97 594 TYR B C 1
ATOM 10663 O O . TYR B 1 594 ? -3.336 11.898 -3.887 1 97 594 TYR B O 1
ATOM 10671 N N . PHE B 1 595 ? -3.291 10.438 -5.551 1 96.62 595 PHE B N 1
ATOM 10672 C CA . PHE B 1 595 ? -4.48 9.781 -5.016 1 96.62 595 PHE B CA 1
ATOM 10673 C C . PHE B 1 595 ? -4.188 8.328 -4.672 1 96.62 595 PHE B C 1
ATOM 10675 O O . PHE B 1 595 ? -4.66 7.816 -3.654 1 96.62 595 PHE B O 1
ATOM 10682 N N . LEU B 1 596 ? -3.336 7.648 -5.375 1 93.31 596 LEU B N 1
ATOM 10683 C CA . LEU B 1 596 ? -3.254 6.199 -5.23 1 93.31 596 LEU B CA 1
ATOM 10684 C C . LEU B 1 596 ? -1.945 5.793 -4.562 1 93.31 596 LEU B C 1
ATOM 10686 O O . LEU B 1 596 ? -1.821 4.672 -4.062 1 93.31 596 LEU B O 1
ATOM 10690 N N . HIS B 1 597 ? -0.912 6.641 -4.59 1 94.06 597 HIS B N 1
ATOM 10691 C CA . HIS B 1 597 ? 0.402 6.289 -4.066 1 94.06 597 HIS B CA 1
ATOM 10692 C C . HIS B 1 597 ? 0.322 5.891 -2.596 1 94.06 597 HIS B C 1
ATOM 10694 O O . HIS B 1 597 ? -0.19 6.648 -1.771 1 94.06 597 HIS B O 1
ATOM 10700 N N . PRO B 1 598 ? 0.772 4.73 -2.236 1 91.31 598 PRO B N 1
ATOM 10701 C CA . PRO B 1 598 ? 0.634 4.242 -0.861 1 91.31 598 PRO B CA 1
ATOM 10702 C C . PRO B 1 598 ? 1.703 4.805 0.074 1 91.31 598 PRO B C 1
ATOM 10704 O O . PRO B 1 598 ? 2.699 5.367 -0.388 1 91.31 598 PRO B O 1
ATOM 10707 N N . MET B 1 599 ? 1.424 4.648 1.349 1 93 599 MET B N 1
ATOM 10708 C CA . MET B 1 599 ? 2.459 4.914 2.346 1 93 599 MET B CA 1
ATOM 10709 C C . MET B 1 599 ? 3.438 3.748 2.434 1 93 599 MET B C 1
ATOM 10711 O O . MET B 1 599 ? 3.141 2.645 1.973 1 93 599 MET B O 1
ATOM 10715 N N . GLU B 1 600 ? 4.578 3.986 2.912 1 90.81 600 GLU B N 1
ATOM 10716 C CA . GLU B 1 600 ? 5.59 2.943 3.068 1 90.81 600 GLU B CA 1
ATOM 10717 C C . GLU B 1 600 ? 5.477 2.27 4.434 1 90.81 600 GLU B C 1
ATOM 10719 O O . GLU B 1 600 ? 5.363 2.945 5.457 1 90.81 600 GLU B O 1
ATOM 10724 N N . LEU B 1 601 ? 5.391 0.958 4.457 1 88.88 601 LEU B N 1
ATOM 10725 C CA . LEU B 1 601 ? 5.391 0.183 5.691 1 88.88 601 LEU B CA 1
ATOM 10726 C C . LEU B 1 601 ? 6.812 -0.153 6.125 1 88.88 601 LEU B C 1
ATOM 10728 O O . LEU B 1 601 ? 7.613 -0.632 5.32 1 88.88 601 LEU B O 1
ATOM 10732 N N . MET B 1 602 ? 7.125 0.174 7.344 1 84.19 602 MET B N 1
ATOM 10733 C CA . MET B 1 602 ? 8.438 -0.122 7.918 1 84.19 602 MET B CA 1
ATOM 10734 C C . MET B 1 602 ? 8.328 -1.206 8.984 1 84.19 602 MET B C 1
ATOM 10736 O O . MET B 1 602 ? 7.301 -1.322 9.656 1 84.19 602 MET B O 1
ATOM 10740 N N . ASP B 1 603 ? 9.273 -2.002 9.055 1 79.81 603 ASP B N 1
ATOM 10741 C CA . ASP B 1 603 ? 9.312 -2.99 10.125 1 79.81 603 ASP B CA 1
ATOM 10742 C C . ASP B 1 603 ? 9.844 -2.373 11.422 1 79.81 603 ASP B C 1
ATOM 10744 O O . ASP B 1 603 ? 10.211 -3.092 12.352 1 79.81 603 ASP B O 1
ATOM 10748 N N . ASP B 1 604 ? 10.008 -1.118 11.469 1 85.19 604 ASP B N 1
ATOM 10749 C CA . ASP B 1 604 ? 10.43 -0.416 12.68 1 85.19 604 ASP B CA 1
ATOM 10750 C C . ASP B 1 604 ? 9.469 0.72 13.023 1 85.19 604 ASP B C 1
ATOM 10752 O O . ASP B 1 604 ? 8.648 1.118 12.188 1 85.19 604 ASP B O 1
ATOM 10756 N N . PHE B 1 605 ? 9.609 1.125 14.328 1 89.81 605 PHE B N 1
ATOM 10757 C CA . PHE B 1 605 ? 8.758 2.211 14.789 1 89.81 605 PHE B CA 1
ATOM 10758 C C . PHE B 1 605 ? 9.023 3.486 13.992 1 89.81 605 PHE B C 1
ATOM 10760 O O . PHE B 1 605 ? 10.18 3.818 13.719 1 89.81 605 PHE B O 1
ATOM 10767 N N . PRO B 1 606 ? 7.961 4.246 13.555 1 92.06 606 PRO B N 1
ATOM 10768 C CA . PRO B 1 606 ? 6.531 4.141 13.859 1 92.06 606 PRO B CA 1
ATOM 10769 C C . PRO B 1 606 ? 5.762 3.336 12.812 1 92.06 606 PRO B C 1
ATOM 10771 O O . PRO B 1 606 ? 4.547 3.508 12.664 1 92.06 606 PRO B O 1
ATOM 10774 N N . PHE B 1 607 ? 6.391 2.562 11.961 1 90.62 607 PHE B N 1
ATOM 10775 C CA . PHE B 1 607 ? 5.875 1.49 11.109 1 90.62 607 PHE B CA 1
ATOM 10776 C C . PHE B 1 607 ? 5.324 2.049 9.805 1 90.62 607 PHE B C 1
ATOM 10778 O O . PHE B 1 607 ? 5.148 1.312 8.836 1 90.62 607 PHE B O 1
ATOM 10785 N N . LEU B 1 608 ? 4.898 3.357 9.812 1 92.06 608 LEU B N 1
ATOM 10786 C CA . LEU B 1 608 ? 4.418 3.994 8.594 1 92.06 608 LEU B CA 1
ATOM 10787 C C . LEU B 1 608 ? 5.172 5.293 8.32 1 92.06 608 LEU B C 1
ATOM 10789 O O . LEU B 1 608 ? 5.473 6.043 9.25 1 92.06 608 LEU B O 1
ATOM 10793 N N . LYS B 1 609 ? 5.461 5.531 7.129 1 92.81 609 LYS B N 1
ATOM 10794 C CA . LYS B 1 609 ? 6.102 6.781 6.727 1 92.81 609 LYS B CA 1
ATOM 10795 C C . LYS B 1 609 ? 5.723 7.16 5.301 1 92.81 609 LYS B C 1
ATOM 10797 O O . LYS B 1 609 ? 5.016 6.41 4.621 1 92.81 609 LYS B O 1
ATOM 10802 N N . ASP B 1 610 ? 5.996 8.32 4.945 1 92.75 610 ASP B N 1
ATOM 10803 C CA . ASP B 1 610 ? 5.805 8.711 3.551 1 92.75 610 ASP B CA 1
ATOM 10804 C C . ASP B 1 610 ? 6.637 7.836 2.617 1 92.75 610 ASP B C 1
ATOM 10806 O O . ASP B 1 610 ? 7.535 7.117 3.068 1 92.75 610 ASP B O 1
ATOM 10810 N N . ASN B 1 611 ? 6.324 7.852 1.331 1 91.38 611 ASN B N 1
ATOM 10811 C CA . ASN B 1 611 ? 6.914 6.926 0.374 1 91.38 611 ASN B CA 1
ATOM 10812 C C . ASN B 1 611 ? 7.617 7.66 -0.764 1 91.38 611 ASN B C 1
ATOM 10814 O O . ASN B 1 611 ? 7.203 8.758 -1.148 1 91.38 611 ASN B O 1
ATOM 10818 N N . ALA B 1 612 ? 8.719 7.09 -1.224 1 89.25 612 ALA B N 1
ATOM 10819 C CA . ALA B 1 612 ? 9.375 7.613 -2.418 1 89.25 612 ALA B CA 1
ATOM 10820 C C . ALA B 1 612 ? 8.5 7.434 -3.652 1 89.25 612 ALA B C 1
ATOM 10822 O O . ALA B 1 612 ? 7.875 6.383 -3.83 1 89.25 612 ALA B O 1
ATOM 10823 N N . VAL B 1 613 ? 8.391 8.469 -4.422 1 89.06 613 VAL B N 1
ATOM 10824 C CA . VAL B 1 613 ? 7.605 8.398 -5.648 1 89.06 613 VAL B CA 1
ATOM 10825 C C . VAL B 1 613 ? 8.531 8.242 -6.852 1 89.06 613 VAL B C 1
ATOM 10827 O O . VAL B 1 613 ? 9.398 9.086 -7.094 1 89.06 613 VAL B O 1
ATOM 10830 N N . LEU B 1 614 ? 8.422 7.152 -7.539 1 83.19 614 LEU B N 1
ATOM 10831 C CA . LEU B 1 614 ? 9.242 6.906 -8.727 1 83.19 614 LEU B CA 1
ATOM 10832 C C . LEU B 1 614 ? 8.445 7.172 -10 1 83.19 614 LEU B C 1
ATOM 10834 O O . LEU B 1 614 ? 7.398 6.562 -10.219 1 83.19 614 LEU B O 1
ATOM 10838 N N . VAL B 1 615 ? 8.93 8.133 -10.75 1 89.56 615 VAL B N 1
ATOM 10839 C CA . VAL B 1 615 ? 8.305 8.469 -12.023 1 89.56 615 VAL B CA 1
ATOM 10840 C C . VAL B 1 615 ? 9.336 8.391 -13.148 1 89.56 615 VAL B C 1
ATOM 10842 O O . VAL B 1 615 ? 9.844 9.422 -13.602 1 89.56 615 VAL B O 1
ATOM 10845 N N . PRO B 1 616 ? 9.523 7.262 -13.648 1 85.81 616 PRO B N 1
ATOM 10846 C CA . PRO B 1 616 ? 10.555 7.113 -14.68 1 85.8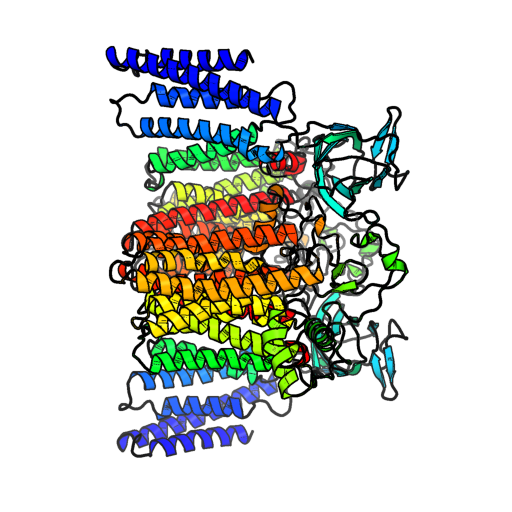1 616 PRO B CA 1
ATOM 10847 C C . PRO B 1 616 ? 10.227 7.871 -15.961 1 85.81 616 PRO B C 1
ATOM 10849 O O . PRO B 1 616 ? 11.125 8.367 -16.641 1 85.81 616 PRO B O 1
ATOM 10852 N N . ASN B 1 617 ? 8.969 7.926 -16.312 1 89.31 617 ASN B N 1
ATOM 10853 C CA . ASN B 1 617 ? 8.562 8.617 -17.531 1 89.31 617 ASN B CA 1
ATOM 10854 C C . ASN B 1 617 ? 7.902 9.953 -17.234 1 89.31 617 ASN B C 1
ATOM 10856 O O . ASN B 1 617 ? 6.672 10.062 -17.234 1 89.31 617 ASN B O 1
ATOM 10860 N N . ARG B 1 618 ? 8.727 10.945 -17.141 1 89.38 618 ARG B N 1
ATOM 10861 C CA . ARG B 1 618 ? 8.281 12.273 -16.75 1 89.38 618 ARG B CA 1
ATOM 10862 C C . ARG B 1 618 ? 8.039 13.156 -17.984 1 89.38 618 ARG B C 1
ATOM 10864 O O . ARG B 1 618 ? 7.352 14.172 -17.891 1 89.38 618 ARG B O 1
ATOM 10871 N N . MET B 1 619 ? 8.688 12.93 -19.062 1 90.12 619 MET B N 1
ATOM 10872 C CA . MET B 1 619 ? 8.586 13.641 -20.328 1 90.12 619 MET B CA 1
ATOM 10873 C C . MET B 1 619 ? 9.359 14.961 -20.281 1 90.12 619 MET B C 1
ATOM 10875 O O . MET B 1 619 ? 9.805 15.461 -21.312 1 90.12 619 MET B O 1
ATOM 10879 N N . MET B 1 620 ? 9.438 15.602 -19.141 1 91.75 620 MET B N 1
ATOM 10880 C CA . MET B 1 620 ? 10.18 16.828 -18.875 1 91.75 620 MET B CA 1
ATOM 10881 C C . MET B 1 620 ? 10.664 16.859 -17.422 1 91.75 620 MET B C 1
ATOM 10883 O O . MET B 1 620 ? 10.445 15.906 -16.672 1 91.75 620 MET B O 1
ATOM 10887 N N . TYR B 1 621 ? 11.281 17.922 -17.125 1 92.75 621 TYR B N 1
ATOM 10888 C CA . TYR B 1 621 ? 11.727 18.016 -15.734 1 92.75 621 TYR B CA 1
ATOM 10889 C C . TYR B 1 621 ? 10.547 17.938 -14.773 1 92.75 621 TYR B C 1
ATOM 10891 O O . TYR B 1 621 ? 9.484 18.5 -15.039 1 92.75 621 TYR B O 1
ATOM 10899 N N . LEU B 1 622 ? 10.711 17.172 -13.766 1 93.88 622 LEU B N 1
ATOM 10900 C CA . LEU B 1 622 ? 9.703 17.031 -12.719 1 93.88 622 LEU B CA 1
ATOM 10901 C C . LEU B 1 622 ? 10.352 16.984 -11.336 1 93.88 622 LEU B C 1
ATOM 10903 O O . LEU B 1 622 ? 11.227 16.141 -11.086 1 93.88 622 LEU B O 1
ATOM 10907 N N . PHE B 1 623 ? 10 18 -10.531 1 94.31 623 PHE B N 1
ATOM 10908 C CA . PHE B 1 623 ? 10.445 17.969 -9.141 1 94.31 623 PHE B CA 1
ATOM 10909 C C . PHE B 1 623 ? 9.719 16.891 -8.359 1 94.31 623 PHE B C 1
ATOM 10911 O O . PHE B 1 623 ? 8.484 16.844 -8.344 1 94.31 623 PHE B O 1
ATOM 10918 N N . VAL B 1 624 ? 10.453 15.883 -7.805 1 94.5 624 VAL B N 1
ATOM 10919 C CA . VAL B 1 624 ? 9.828 14.758 -7.113 1 94.5 624 VAL B CA 1
ATOM 10920 C C . VAL B 1 624 ? 10.422 14.617 -5.715 1 94.5 624 VAL B C 1
ATOM 10922 O O . VAL B 1 624 ? 11.641 14.508 -5.559 1 94.5 624 VAL B O 1
ATOM 10925 N N . GLU B 1 625 ? 9.625 14.695 -4.719 1 94.5 625 GLU B N 1
ATOM 10926 C CA . GLU B 1 625 ? 9.961 14.383 -3.334 1 94.5 625 GLU B CA 1
ATOM 10927 C C . GLU B 1 625 ? 9.07 13.266 -2.785 1 94.5 625 GLU B C 1
ATOM 10929 O O . GLU B 1 625 ? 8.188 12.766 -3.488 1 94.5 625 GLU B O 1
ATOM 10934 N N . ARG B 1 626 ? 9.289 12.891 -1.55 1 92.94 626 ARG B N 1
ATOM 10935 C CA . ARG B 1 626 ? 8.484 11.852 -0.908 1 92.94 626 ARG B CA 1
ATOM 10936 C C . ARG B 1 626 ? 7.066 12.344 -0.643 1 92.94 626 ARG B C 1
ATOM 10938 O O . ARG B 1 626 ? 6.852 13.523 -0.385 1 92.94 626 ARG B O 1
ATOM 10945 N N . SER B 1 627 ? 6.176 11.461 -0.737 1 95 627 SER B N 1
ATOM 10946 C CA . SER B 1 627 ? 4.77 11.805 -0.561 1 95 627 SER B CA 1
ATOM 10947 C C . SER B 1 627 ? 3.906 10.562 -0.417 1 95 627 SER B C 1
ATOM 10949 O O . SER B 1 627 ? 4.422 9.469 -0.176 1 95 627 SER B O 1
ATOM 10951 N N . PHE B 1 628 ? 2.625 10.688 -0.355 1 95.19 628 PHE B N 1
ATOM 10952 C CA . PHE B 1 628 ? 1.629 9.617 -0.385 1 95.19 628 PHE B CA 1
ATOM 10953 C C . PHE B 1 628 ? 0.331 10.109 -1.016 1 95.19 628 PHE B C 1
ATOM 10955 O O . PHE B 1 628 ? 0.174 11.305 -1.275 1 95.19 628 PHE B O 1
ATOM 10962 N N . GLY B 1 629 ? -0.544 9.188 -1.342 1 95.94 629 GLY B N 1
ATOM 10963 C CA . GLY B 1 629 ? -1.794 9.539 -1.995 1 95.94 629 GLY B CA 1
ATOM 10964 C C . GLY B 1 629 ? -2.912 9.844 -1.017 1 95.94 629 GLY B C 1
ATOM 10965 O O . GLY B 1 629 ? -2.926 9.328 0.101 1 95.94 629 GLY B O 1
ATOM 10966 N N . ALA B 1 630 ? -3.877 10.609 -1.447 1 97.69 630 ALA B N 1
ATOM 10967 C CA . ALA B 1 630 ? -5.004 11.016 -0.611 1 97.69 630 ALA B CA 1
ATOM 10968 C C . ALA B 1 630 ? -5.82 9.812 -0.163 1 97.69 630 ALA B C 1
ATOM 10970 O O . ALA B 1 630 ? -6.301 9.766 0.972 1 97.69 630 ALA B O 1
ATOM 10971 N N . LEU B 1 631 ? -5.898 8.781 -0.942 1 96.44 631 LEU B N 1
ATOM 10972 C CA . LEU B 1 631 ? -6.734 7.621 -0.648 1 96.44 631 LEU B CA 1
ATOM 10973 C C . LEU B 1 631 ? -6.012 6.645 0.274 1 96.44 631 LEU B C 1
ATOM 10975 O O . LEU B 1 631 ? -6.586 5.641 0.695 1 96.44 631 LEU B O 1
ATOM 10979 N N . ALA B 1 632 ? -4.738 6.93 0.549 1 94.81 632 ALA B N 1
ATOM 10980 C CA . ALA B 1 632 ? -4.023 6.141 1.547 1 94.81 632 ALA B CA 1
ATOM 10981 C C . ALA B 1 632 ? -4.555 6.418 2.951 1 94.81 632 ALA B C 1
ATOM 10983 O O . ALA B 1 632 ? -4.328 5.633 3.873 1 94.81 632 ALA B O 1
ATOM 10984 N N . MET B 1 633 ? -5.25 7.52 3.145 1 97.12 633 MET B N 1
ATOM 10985 C CA . MET B 1 633 ? -5.871 7.84 4.426 1 97.12 633 MET B CA 1
ATOM 10986 C C . MET B 1 633 ? -7.215 7.137 4.57 1 97.12 633 MET B C 1
ATOM 10988 O O . MET B 1 633 ? -8.125 7.352 3.762 1 97.12 633 MET B O 1
ATOM 10992 N N . PRO B 1 634 ? -7.355 6.359 5.578 1 95.94 634 PRO B N 1
ATOM 10993 C CA . PRO B 1 634 ? -8.539 5.496 5.695 1 95.94 634 PRO B CA 1
ATOM 10994 C C . PRO B 1 634 ? -9.844 6.281 5.676 1 95.94 634 PRO B C 1
ATOM 10996 O O . PRO B 1 634 ? -10.812 5.852 5.043 1 95.94 634 PRO B O 1
ATOM 10999 N N . SER B 1 635 ? -9.914 7.383 6.387 1 97.56 635 SER B N 1
ATOM 11000 C CA . SER B 1 635 ? -11.156 8.148 6.434 1 97.56 635 SER B CA 1
ATOM 11001 C C . SER B 1 635 ? -11.508 8.719 5.062 1 97.56 635 SER B C 1
ATOM 11003 O O . SER B 1 635 ? -12.68 8.742 4.68 1 97.56 635 SER B O 1
ATOM 11005 N N . VAL B 1 636 ? -10.516 9.195 4.305 1 97.81 636 VAL B N 1
ATOM 11006 C CA . VAL B 1 636 ? -10.758 9.75 2.979 1 97.81 636 VAL B CA 1
ATOM 11007 C C . VAL B 1 636 ? -11.156 8.633 2.018 1 97.81 636 VAL B C 1
ATOM 11009 O O . VAL B 1 636 ? -12.102 8.789 1.234 1 97.81 636 VAL B O 1
ATOM 11012 N N . LEU B 1 637 ? -10.484 7.5 2.102 1 96.12 637 LEU B N 1
ATOM 11013 C CA . LEU B 1 637 ? -10.836 6.352 1.273 1 96.12 637 LEU B CA 1
ATOM 11014 C C . LEU B 1 637 ? -12.273 5.926 1.521 1 96.12 637 LEU B C 1
ATOM 11016 O O . LEU B 1 637 ? -13.047 5.754 0.576 1 96.12 637 LEU B O 1
ATOM 11020 N N . LEU B 1 638 ? -12.625 5.781 2.787 1 95 638 LEU B N 1
ATOM 11021 C CA . LEU B 1 638 ? -13.977 5.359 3.135 1 95 638 LEU B CA 1
ATOM 11022 C C . LEU B 1 638 ? -15 6.414 2.725 1 95 638 LEU B C 1
ATOM 11024 O O . LEU B 1 638 ? -16.109 6.082 2.33 1 95 638 LEU B O 1
ATOM 11028 N N . GLY B 1 639 ? -14.617 7.695 2.867 1 95.81 639 GLY B N 1
ATOM 11029 C CA . GLY B 1 639 ? -15.484 8.773 2.422 1 95.81 639 GLY B CA 1
ATOM 11030 C C . GLY B 1 639 ? -15.789 8.719 0.937 1 95.81 639 GLY B C 1
ATOM 11031 O O . GLY B 1 639 ? -16.953 8.812 0.533 1 95.81 639 GLY B O 1
ATOM 11032 N N . VAL B 1 640 ? -14.812 8.469 0.17 1 94.38 640 VAL B N 1
ATOM 11033 C CA . VAL B 1 640 ? -14.977 8.406 -1.278 1 94.38 640 VAL B CA 1
ATOM 11034 C C . VAL B 1 640 ? -15.789 7.164 -1.649 1 94.38 640 VAL B C 1
ATOM 11036 O O . VAL B 1 640 ? -16.672 7.227 -2.518 1 94.38 640 VAL B O 1
ATOM 11039 N N . LEU B 1 641 ? -15.555 6.07 -0.973 1 88.5 641 LEU B N 1
ATOM 11040 C CA . LEU B 1 641 ? -16.266 4.824 -1.253 1 88.5 641 LEU B CA 1
ATOM 11041 C C . LEU B 1 641 ? -17.734 4.938 -0.861 1 88.5 641 LEU B C 1
ATOM 11043 O O . LEU B 1 641 ? -18.562 4.156 -1.327 1 88.5 641 LEU B O 1
ATOM 11047 N N . SER B 1 642 ? -18.109 5.875 -0.008 1 92.56 642 SER B N 1
ATOM 11048 C CA . SER B 1 642 ? -19.484 6.031 0.461 1 92.56 642 SER B CA 1
ATOM 11049 C C . SER B 1 642 ? -20.312 6.891 -0.497 1 92.56 642 SER B C 1
ATOM 11051 O O . SER B 1 642 ? -21.531 6.965 -0.382 1 92.56 642 SER B O 1
ATOM 11053 N N . ILE B 1 643 ? -19.672 7.547 -1.477 1 92.56 643 ILE B N 1
ATOM 11054 C CA . ILE B 1 643 ? -20.328 8.508 -2.357 1 92.56 643 ILE B CA 1
ATOM 11055 C C . ILE B 1 643 ? -21.469 7.832 -3.111 1 92.56 643 ILE B C 1
ATOM 11057 O O . ILE B 1 643 ? -22.594 8.328 -3.123 1 92.56 643 ILE B O 1
ATOM 11061 N N . PRO B 1 644 ? -21.25 6.582 -3.723 1 85 644 PRO B N 1
ATOM 11062 C CA . PRO B 1 644 ? -22.359 5.984 -4.473 1 85 644 PRO B CA 1
ATOM 11063 C C . PRO B 1 644 ? -23.562 5.68 -3.592 1 85 644 PRO B C 1
ATOM 11065 O O . PRO B 1 644 ? -24.703 5.836 -4.031 1 85 644 PRO B O 1
ATOM 11068 N N . LEU B 1 645 ? -23.328 5.254 -2.373 1 83.69 645 LEU B N 1
ATOM 11069 C CA . LEU B 1 645 ? -24.406 4.957 -1.432 1 83.69 645 LEU B CA 1
ATOM 11070 C C . LEU B 1 645 ? -25.188 6.219 -1.087 1 83.69 645 LEU B C 1
ATOM 11072 O O . LEU B 1 645 ? -26.422 6.215 -1.112 1 83.69 645 LEU B O 1
ATOM 11076 N N . LEU B 1 646 ? -24.531 7.301 -0.79 1 89.56 646 LEU B N 1
ATOM 11077 C CA . LEU B 1 646 ? -25.172 8.555 -0.391 1 89.56 646 LEU B CA 1
ATOM 11078 C C . LEU B 1 646 ? -25.812 9.242 -1.592 1 89.56 646 LEU B C 1
ATOM 11080 O O . LEU B 1 646 ? -26.875 9.859 -1.469 1 89.56 646 LEU B O 1
ATOM 11084 N N . TRP B 1 647 ? -25.125 9.07 -2.746 1 88.62 647 TRP B N 1
ATOM 11085 C CA . TRP B 1 647 ? -25.609 9.68 -3.982 1 88.62 647 TRP B CA 1
ATOM 11086 C C . TRP B 1 647 ? -27.016 9.203 -4.312 1 88.62 647 TRP B C 1
ATOM 11088 O O . TRP B 1 647 ? -27.875 9.992 -4.727 1 88.62 647 TRP B O 1
ATOM 11098 N N . LYS B 1 648 ? -27.312 7.961 -4.094 1 83.44 648 LYS B N 1
ATOM 11099 C CA . LYS B 1 648 ? -28.609 7.363 -4.363 1 83.44 648 LYS B CA 1
ATOM 11100 C C . LYS B 1 648 ? -29.641 7.797 -3.322 1 83.44 648 LYS B C 1
ATOM 11102 O O . LYS B 1 648 ? -30.797 8.078 -3.66 1 83.44 648 LYS B O 1
ATOM 11107 N N . LYS B 1 649 ? -29.25 7.887 -2.129 1 83.62 649 LYS B N 1
ATOM 11108 C CA . LYS B 1 649 ? -30.172 8.234 -1.051 1 83.62 649 LYS B CA 1
ATOM 11109 C C . LYS B 1 649 ? -30.594 9.695 -1.139 1 83.62 649 LYS B C 1
ATOM 11111 O O . LYS B 1 649 ? -31.734 10.039 -0.792 1 83.62 649 LYS B O 1
ATOM 11116 N N . TRP B 1 650 ? -29.703 10.57 -1.558 1 87.62 650 TRP B N 1
ATOM 11117 C CA . TRP B 1 650 ? -29.984 12 -1.633 1 87.62 650 TRP B CA 1
ATOM 11118 C C . TRP B 1 650 ? -31.047 12.297 -2.684 1 87.62 650 TRP B C 1
ATOM 11120 O O . TRP B 1 650 ? -31.688 13.344 -2.645 1 87.62 650 TRP B O 1
ATOM 11130 N N . LYS B 1 651 ? -31.234 11.367 -3.652 1 82.38 651 LYS B N 1
ATOM 11131 C CA . LYS B 1 651 ? -32.219 11.578 -4.703 1 82.38 651 LYS B CA 1
ATOM 11132 C C . LYS B 1 651 ? -33.625 11.789 -4.109 1 82.38 651 LYS B C 1
ATOM 11134 O O . LYS B 1 651 ? -34.438 12.469 -4.703 1 82.38 651 LYS B O 1
ATOM 11139 N N . GLN B 1 652 ? -33.781 11.352 -2.928 1 78.81 652 GLN B N 1
ATOM 11140 C CA . GLN B 1 652 ? -35.094 11.43 -2.285 1 78.81 652 GLN B CA 1
ATOM 11141 C C . GLN B 1 652 ? -35.25 12.695 -1.448 1 78.81 652 GLN B C 1
ATOM 11143 O O . GLN B 1 652 ? -36.312 12.992 -0.931 1 78.81 652 GLN B O 1
ATOM 11148 N N . ARG B 1 653 ? -34.188 13.5 -1.457 1 78.69 653 ARG B N 1
ATOM 11149 C CA . ARG B 1 653 ? -34.188 14.695 -0.614 1 78.69 653 ARG B CA 1
ATOM 11150 C C . ARG B 1 653 ? -34.344 15.953 -1.451 1 78.69 653 ARG B C 1
ATOM 11152 O O . ARG B 1 653 ? -33.969 15.992 -2.617 1 78.69 653 ARG B O 1
ATOM 11159 N N . ASP B 1 654 ? -34.875 16.953 -0.886 1 74.88 654 ASP B N 1
ATOM 11160 C CA . ASP B 1 654 ? -35.125 18.219 -1.584 1 74.88 654 ASP B CA 1
ATOM 11161 C C . ASP B 1 654 ? -33.844 18.938 -1.897 1 74.88 654 ASP B C 1
ATOM 11163 O O . ASP B 1 654 ? -33.75 19.656 -2.895 1 74.88 654 ASP B O 1
ATOM 11167 N N . ASP B 1 655 ? -32.812 18.672 -1.13 1 82.88 655 ASP B N 1
ATOM 11168 C CA . ASP B 1 655 ? -31.562 19.375 -1.318 1 82.88 655 ASP B CA 1
ATOM 11169 C C . ASP B 1 655 ? -30.547 18.516 -2.059 1 82.88 655 ASP B C 1
ATOM 11171 O O . ASP B 1 655 ? -29.344 18.688 -1.908 1 82.88 655 ASP B O 1
ATOM 11175 N N . CYS B 1 656 ? -31.078 17.609 -2.787 1 86.69 656 CYS B N 1
ATOM 11176 C CA . CYS B 1 656 ? -30.266 16.625 -3.494 1 86.69 656 CYS B CA 1
ATOM 11177 C C . CYS B 1 656 ? -29.297 17.312 -4.449 1 86.69 656 CYS B C 1
ATOM 11179 O O . CYS B 1 656 ? -28.109 16.938 -4.504 1 86.69 656 CYS B O 1
ATOM 11181 N N . ARG B 1 657 ? -29.75 18.359 -5.18 1 85.81 657 ARG B N 1
ATOM 11182 C CA . ARG B 1 657 ? -28.938 19.016 -6.211 1 85.81 657 ARG B CA 1
ATOM 11183 C C . ARG B 1 657 ? -27.75 19.734 -5.594 1 85.81 657 ARG B C 1
ATOM 11185 O O . ARG B 1 657 ? -26.641 19.688 -6.133 1 85.81 657 ARG B O 1
ATOM 11192 N N . ILE B 1 658 ? -27.891 20.328 -4.477 1 88.69 658 ILE B N 1
ATOM 11193 C CA . ILE B 1 658 ? -26.844 21.078 -3.812 1 88.69 658 ILE B CA 1
ATOM 11194 C C . ILE B 1 658 ? -25.812 20.125 -3.236 1 88.69 658 ILE B C 1
ATOM 11196 O O . ILE B 1 658 ? -24.594 20.328 -3.391 1 88.69 658 ILE B O 1
ATOM 11200 N N . ARG B 1 659 ? -26.266 19.094 -2.58 1 91.56 659 ARG B N 1
ATOM 11201 C CA . ARG B 1 659 ? -25.359 18.109 -1.994 1 91.56 659 ARG B CA 1
ATOM 11202 C C . ARG B 1 659 ? -24.484 17.469 -3.062 1 91.56 659 ARG B C 1
ATOM 11204 O O . ARG B 1 659 ? -23.266 17.344 -2.879 1 91.56 659 ARG B O 1
ATOM 11211 N N . ARG B 1 660 ? -25.094 17.094 -4.16 1 93.62 660 ARG B N 1
ATOM 11212 C CA . ARG B 1 660 ? -24.359 16.453 -5.246 1 93.62 660 ARG B CA 1
ATOM 11213 C C . ARG B 1 660 ? -23.359 17.422 -5.879 1 93.62 660 ARG B C 1
ATOM 11215 O O . ARG B 1 660 ? -22.25 17.031 -6.23 1 93.62 660 ARG B O 1
ATOM 11222 N N . ALA B 1 661 ? -23.781 18.641 -6.035 1 94 661 ALA B N 1
ATOM 11223 C CA . ALA B 1 661 ? -22.891 19.656 -6.594 1 94 661 ALA B CA 1
ATOM 11224 C C . ALA B 1 661 ? -21.672 19.859 -5.711 1 94 661 ALA B C 1
ATOM 11226 O O . ALA B 1 661 ? -20.547 20 -6.211 1 94 661 ALA B O 1
ATOM 11227 N N . LEU B 1 662 ? -21.891 19.906 -4.41 1 94.56 662 LEU B N 1
ATOM 11228 C CA . LEU B 1 662 ? -20.797 20.094 -3.475 1 94.56 662 LEU B CA 1
ATOM 11229 C C . LEU B 1 662 ? -19.781 18.969 -3.576 1 94.56 662 LEU B C 1
ATOM 11231 O O . LEU B 1 662 ? -18.562 19.203 -3.584 1 94.56 662 LEU B O 1
ATOM 11235 N N . VAL B 1 663 ? -20.266 17.75 -3.652 1 95.69 663 VAL B N 1
ATOM 11236 C CA . VAL B 1 663 ? -19.391 16.594 -3.758 1 95.69 663 VAL B CA 1
ATOM 11237 C C . VAL B 1 663 ? -18.641 16.625 -5.09 1 95.69 663 VAL B C 1
ATOM 11239 O O . VAL B 1 663 ? -17.422 16.438 -5.133 1 95.69 663 VAL B O 1
ATOM 11242 N N . LEU B 1 664 ? -19.328 16.953 -6.172 1 95.88 664 LEU B N 1
ATOM 11243 C CA . LEU B 1 664 ? -18.719 16.969 -7.5 1 95.88 664 LEU B CA 1
ATOM 11244 C C . LEU B 1 664 ? -17.672 18.062 -7.602 1 95.88 664 LEU B C 1
ATOM 11246 O O . LEU B 1 664 ? -16.578 17.844 -8.133 1 95.88 664 LEU B O 1
ATOM 11250 N N . ILE B 1 665 ? -17.969 19.219 -7.094 1 96.25 665 ILE B N 1
ATOM 11251 C CA . ILE B 1 665 ? -17.031 20.328 -7.145 1 96.25 665 ILE B CA 1
ATOM 11252 C C . ILE B 1 665 ? -15.781 20 -6.34 1 96.25 665 ILE B C 1
ATOM 11254 O O . ILE B 1 665 ? -14.664 20.297 -6.754 1 96.25 665 ILE B O 1
ATOM 11258 N N . THR B 1 666 ? -15.992 19.391 -5.164 1 97.12 666 THR B N 1
ATOM 11259 C CA . THR B 1 666 ? -14.852 19.031 -4.324 1 97.12 666 THR B CA 1
ATOM 11260 C C . THR B 1 666 ? -13.977 18 -5.023 1 97.12 666 THR B C 1
ATOM 11262 O O . THR B 1 666 ? -12.75 18.156 -5.09 1 97.12 666 THR B O 1
ATOM 11265 N N . VAL B 1 667 ? -14.539 16.922 -5.57 1 96.75 667 VAL B N 1
ATOM 11266 C CA . VAL B 1 667 ? -13.789 15.828 -6.18 1 96.75 667 VAL B CA 1
ATOM 11267 C C . VAL B 1 667 ? -13.117 16.312 -7.465 1 96.75 667 VAL B C 1
ATOM 11269 O O . VAL B 1 667 ? -11.922 16.109 -7.664 1 96.75 667 VAL B O 1
ATOM 11272 N N . ILE B 1 668 ? -13.875 17.047 -8.336 1 96.94 668 ILE B N 1
ATOM 11273 C CA . ILE B 1 668 ? -13.328 17.547 -9.594 1 96.94 668 ILE B CA 1
ATOM 11274 C C . ILE B 1 668 ? -12.258 18.594 -9.297 1 96.94 668 ILE B C 1
ATOM 11276 O O . ILE B 1 668 ? -11.203 18.609 -9.938 1 96.94 668 ILE B O 1
ATOM 11280 N N . GLY B 1 669 ? -12.609 19.453 -8.305 1 97.38 669 GLY B N 1
ATOM 11281 C CA . GLY B 1 669 ? -11.625 20.453 -7.914 1 97.38 669 GLY B CA 1
ATOM 11282 C C . GLY B 1 669 ? -10.328 19.844 -7.41 1 97.38 669 GLY B C 1
ATOM 11283 O O . GLY B 1 669 ? -9.242 20.312 -7.758 1 97.38 669 GLY B O 1
ATOM 11284 N N . ALA B 1 670 ? -10.438 18.797 -6.582 1 97.94 670 ALA B N 1
ATOM 11285 C CA . ALA B 1 670 ? -9.25 18.141 -6.051 1 97.94 670 ALA B CA 1
ATOM 11286 C C . ALA B 1 670 ? -8.438 17.484 -7.168 1 97.94 670 ALA B C 1
ATOM 11288 O O . ALA B 1 670 ? -7.207 17.578 -7.184 1 97.94 670 ALA B O 1
ATOM 11289 N N . VAL B 1 671 ? -9.078 16.844 -8.148 1 97.62 671 VAL B N 1
ATOM 11290 C CA . VAL B 1 671 ? -8.406 16.188 -9.258 1 97.62 671 VAL B CA 1
ATOM 11291 C C . VAL B 1 671 ? -7.73 17.234 -10.148 1 97.62 671 VAL B C 1
ATOM 11293 O O . VAL B 1 671 ? -6.578 17.062 -10.547 1 97.62 671 VAL B O 1
ATOM 11296 N N . LEU B 1 672 ? -8.438 18.312 -10.367 1 97.31 672 LEU B N 1
ATOM 11297 C CA . LEU B 1 672 ? -7.891 19.375 -11.203 1 97.31 672 LEU B CA 1
ATOM 11298 C C . LEU B 1 672 ? -6.668 20 -10.547 1 97.31 672 LEU B C 1
ATOM 11300 O O . LEU B 1 672 ? -5.656 20.25 -11.219 1 97.31 672 LEU B O 1
ATOM 11304 N N . LEU B 1 673 ? -6.77 20.25 -9.305 1 97.56 673 LEU B N 1
ATOM 11305 C CA . LEU B 1 673 ? -5.66 20.891 -8.602 1 97.56 673 LEU B CA 1
ATOM 11306 C C . LEU B 1 673 ? -4.457 19.969 -8.523 1 97.56 673 LEU B C 1
ATOM 11308 O O . LEU B 1 673 ? -3.314 20.406 -8.633 1 97.56 673 LEU B O 1
ATOM 11312 N N . ALA B 1 674 ? -4.73 18.672 -8.273 1 97.56 674 ALA B N 1
ATOM 11313 C CA . ALA B 1 674 ? -3.643 17.703 -8.266 1 97.56 674 ALA B CA 1
ATOM 11314 C C . ALA B 1 674 ? -2.926 17.672 -9.617 1 97.56 674 ALA B C 1
ATOM 11316 O O . ALA B 1 674 ? -1.696 17.594 -9.672 1 97.56 674 ALA B O 1
ATOM 11317 N N . TRP B 1 675 ? -3.703 17.781 -10.68 1 96.88 675 TRP B N 1
ATOM 11318 C CA . TRP B 1 675 ? -3.156 17.781 -12.031 1 96.88 675 TRP B CA 1
ATOM 11319 C C . TRP B 1 675 ? -2.322 19.031 -12.289 1 96.88 675 TRP B C 1
ATOM 11321 O O . TRP B 1 675 ? -1.197 18.938 -12.789 1 96.88 675 TRP B O 1
ATOM 11331 N N . VAL B 1 676 ? -2.746 20.141 -11.836 1 96.69 676 VAL B N 1
ATOM 11332 C CA . VAL B 1 676 ? -2.055 21.406 -12.031 1 96.69 676 VAL B CA 1
ATOM 11333 C C . VAL B 1 676 ? -0.777 21.438 -11.195 1 96.69 676 VAL B C 1
ATOM 11335 O O . VAL B 1 676 ? 0.284 21.828 -11.688 1 96.69 676 VAL B O 1
ATOM 11338 N N . ASP B 1 677 ? -0.901 21 -9.977 1 96.88 677 ASP B N 1
ATOM 11339 C CA . ASP B 1 677 ? 0.272 20.984 -9.109 1 96.88 677 ASP B CA 1
ATOM 11340 C C . ASP B 1 677 ? 1.347 20.047 -9.656 1 96.88 677 ASP B C 1
ATOM 11342 O O . ASP B 1 677 ? 2.537 20.375 -9.617 1 96.88 677 ASP B O 1
ATOM 11346 N N . TYR B 1 678 ? 0.904 18.938 -10.141 1 96.38 678 TYR B N 1
ATOM 11347 C CA . TYR B 1 678 ? 1.842 17.984 -10.719 1 96.38 678 TYR B CA 1
ATOM 11348 C C . TYR B 1 678 ? 2.584 18.609 -11.898 1 96.38 678 TYR B C 1
ATOM 11350 O O . TYR B 1 678 ? 3.807 18.469 -12.008 1 96.38 678 TYR B O 1
ATOM 11358 N N . CYS B 1 679 ? 1.876 19.328 -12.781 1 96 679 CYS B N 1
ATOM 11359 C CA . CYS B 1 679 ? 2.447 19.859 -14.016 1 96 679 CYS B CA 1
ATOM 11360 C C . CYS B 1 679 ? 3.262 21.125 -13.742 1 96 679 CYS B C 1
ATOM 11362 O O . CYS B 1 679 ? 4.312 21.328 -14.352 1 96 679 CYS B O 1
ATOM 11364 N N . MET B 1 680 ? 2.805 21.922 -12.781 1 95 680 MET B N 1
ATOM 11365 C CA . MET B 1 680 ? 3.402 23.25 -12.625 1 95 680 MET B CA 1
ATOM 11366 C C . MET B 1 680 ? 4.469 23.234 -11.539 1 95 680 MET B C 1
ATOM 11368 O O . MET B 1 680 ? 5.352 24.094 -11.523 1 95 680 MET B O 1
ATOM 11372 N N . ALA B 1 681 ? 4.402 22.281 -10.633 1 94.06 681 ALA B N 1
ATOM 11373 C CA . ALA B 1 681 ? 5.344 22.312 -9.516 1 94.06 681 ALA B CA 1
ATOM 11374 C C . ALA B 1 681 ? 6.012 20.969 -9.312 1 94.06 681 ALA B C 1
ATOM 11376 O O . ALA B 1 681 ? 7.242 20.875 -9.258 1 94.06 681 ALA B O 1
ATOM 11377 N N . GLY B 1 682 ? 5.289 19.953 -9.227 1 95.88 682 GLY B N 1
ATOM 11378 C CA . GLY B 1 682 ? 5.867 18.641 -9 1 95.88 682 GLY B CA 1
ATOM 11379 C C . GLY B 1 682 ? 5.141 17.828 -7.938 1 95.88 682 GLY B C 1
ATOM 11380 O O . GLY B 1 682 ? 3.93 17.984 -7.762 1 95.88 682 GLY B O 1
ATOM 11381 N N . ILE B 1 683 ? 5.852 16.891 -7.316 1 96.25 683 ILE B N 1
ATOM 11382 C CA . ILE B 1 683 ? 5.258 16.016 -6.324 1 96.25 683 ILE B CA 1
ATOM 11383 C C . ILE B 1 683 ? 5.93 16.219 -4.969 1 96.25 683 ILE B C 1
ATOM 11385 O O . ILE B 1 683 ? 7.145 16.047 -4.84 1 96.25 683 ILE B O 1
ATOM 11389 N N . THR B 1 684 ? 5.195 16.609 -4.031 1 95.38 684 THR B N 1
ATOM 11390 C CA . THR B 1 684 ? 5.648 16.734 -2.65 1 95.38 684 THR B CA 1
ATOM 11391 C C . THR B 1 684 ? 4.465 16.703 -1.688 1 95.38 684 THR B C 1
ATOM 11393 O O . THR B 1 684 ? 3.316 16.875 -2.1 1 95.38 684 THR B O 1
ATOM 11396 N N . ILE B 1 685 ? 4.652 16.453 -0.437 1 94.5 685 ILE B N 1
ATOM 11397 C CA . ILE B 1 685 ? 3.604 16.422 0.577 1 94.5 685 ILE B CA 1
ATOM 11398 C C . ILE B 1 685 ? 2.973 17.812 0.701 1 94.5 685 ILE B C 1
ATOM 11400 O O . ILE B 1 685 ? 1.778 17.922 0.985 1 94.5 685 ILE B O 1
ATOM 11404 N N . ARG B 1 686 ? 3.729 18.812 0.456 1 93.69 686 ARG B N 1
ATOM 11405 C CA . ARG B 1 686 ? 3.248 20.188 0.511 1 93.69 686 ARG B CA 1
ATOM 11406 C C . ARG B 1 686 ? 2.059 20.391 -0.424 1 93.69 686 ARG B C 1
ATOM 11408 O O . ARG B 1 686 ? 1.049 20.984 -0.033 1 93.69 686 ARG B O 1
ATOM 11415 N N . TYR B 1 687 ? 2.148 19.875 -1.585 1 95.81 687 TYR B N 1
ATOM 11416 C CA . TYR B 1 687 ? 1.087 20.062 -2.568 1 95.81 687 TYR B CA 1
ATOM 11417 C C . TYR B 1 687 ? -0.069 19.094 -2.311 1 95.81 687 TYR B C 1
ATOM 11419 O O . TYR B 1 687 ? -1.201 19.359 -2.727 1 95.81 687 TYR B O 1
ATOM 11427 N N . LEU B 1 688 ? 0.227 18.031 -1.621 1 96.75 688 LEU B N 1
ATOM 11428 C CA . LEU B 1 688 ? -0.846 17.125 -1.22 1 96.75 688 LEU B CA 1
ATOM 11429 C C . LEU B 1 688 ? -1.809 17.812 -0.261 1 96.75 688 LEU B C 1
ATOM 11431 O O . LEU B 1 688 ? -3.012 17.547 -0.281 1 96.75 688 LEU B O 1
ATOM 11435 N N . LEU B 1 689 ? -1.306 18.719 0.53 1 96.69 689 LEU B N 1
ATOM 11436 C CA . LEU B 1 689 ? -2.131 19.422 1.509 1 96.69 689 LEU B CA 1
ATOM 11437 C C . LEU B 1 689 ? -3.178 20.281 0.816 1 96.69 689 LEU B C 1
ATOM 11439 O O . LEU B 1 689 ? -4.242 20.547 1.38 1 96.69 689 LEU B O 1
ATOM 11443 N N . ASP B 1 690 ? -2.902 20.641 -0.431 1 97.19 690 ASP B N 1
ATOM 11444 C CA . ASP B 1 690 ? -3.848 21.453 -1.192 1 97.19 690 ASP B CA 1
ATOM 11445 C C . ASP B 1 690 ? -5.156 20.703 -1.426 1 97.19 690 ASP B C 1
ATOM 11447 O O . ASP B 1 690 ? -6.223 21.312 -1.505 1 97.19 690 ASP B O 1
ATOM 11451 N N . ILE B 1 691 ? -5.039 19.453 -1.558 1 97.62 691 ILE B N 1
ATOM 11452 C CA . ILE B 1 691 ? -6.258 18.719 -1.879 1 97.62 691 ILE B CA 1
ATOM 11453 C C . ILE B 1 691 ? -6.816 18.062 -0.616 1 97.62 691 ILE B C 1
ATOM 11455 O O . ILE B 1 691 ? -8.023 17.828 -0.514 1 97.62 691 ILE B O 1
ATOM 11459 N N . MET B 1 692 ? -6.012 17.859 0.407 1 97.81 692 MET B N 1
ATOM 11460 C CA . MET B 1 692 ? -6.445 17.156 1.612 1 97.81 692 MET B CA 1
ATOM 11461 C C . MET B 1 692 ? -7.379 18.031 2.445 1 97.81 692 MET B C 1
ATOM 11463 O O . MET B 1 692 ? -8.258 17.516 3.141 1 97.81 692 MET B O 1
ATOM 11467 N N . VAL B 1 693 ? -7.203 19.297 2.393 1 97.44 693 VAL B N 1
ATOM 11468 C CA . VAL B 1 693 ? -8 20.203 3.223 1 97.44 693 VAL B CA 1
ATOM 11469 C C . VAL B 1 693 ? -9.484 20.016 2.914 1 97.44 693 VAL B C 1
ATOM 11471 O O . VAL B 1 693 ? -10.289 19.797 3.822 1 97.44 693 VAL B O 1
ATOM 11474 N N . VAL B 1 694 ? -9.867 19.969 1.687 1 97.5 694 VAL B N 1
ATOM 11475 C CA . VAL B 1 694 ? -11.273 19.875 1.322 1 97.5 694 VAL B CA 1
ATOM 11476 C C . VAL B 1 694 ? -11.727 18.422 1.367 1 97.5 694 VAL B C 1
ATOM 11478 O O . VAL B 1 694 ? -12.875 18.125 1.721 1 97.5 694 VAL B O 1
ATOM 11481 N N . LEU B 1 695 ? -10.844 17.5 1.043 1 97.94 695 LEU B N 1
ATOM 11482 C CA . LEU B 1 695 ? -11.203 16.094 1.041 1 97.94 695 LEU B CA 1
ATOM 11483 C C . LEU B 1 695 ? -11.469 15.594 2.459 1 97.94 695 LEU B C 1
ATOM 11485 O O . LEU B 1 695 ? -12.336 14.75 2.674 1 97.94 695 LEU B O 1
ATOM 11489 N N . SER B 1 696 ? -10.688 16.094 3.404 1 98.06 696 SER B N 1
ATOM 11490 C CA . SER B 1 696 ? -10.883 15.68 4.789 1 98.06 696 SER B CA 1
ATOM 11491 C C . SER B 1 696 ? -12.227 16.156 5.328 1 98.06 696 SER B C 1
ATOM 11493 O O . SER B 1 696 ? -12.945 15.398 5.984 1 98.06 696 SER B O 1
ATOM 11495 N N . VAL B 1 697 ? -12.586 17.391 5.023 1 97.88 697 VAL B N 1
ATOM 11496 C CA . VAL B 1 697 ? -13.859 17.938 5.469 1 97.88 697 VAL B CA 1
ATOM 11497 C C . VAL B 1 697 ? -15.016 17.203 4.789 1 97.88 697 VAL B C 1
ATOM 11499 O O . VAL B 1 697 ? -15.969 16.797 5.453 1 97.88 697 VAL B O 1
ATOM 11502 N N . MET B 1 698 ? -14.898 17.047 3.49 1 96.94 698 MET B N 1
ATOM 11503 C CA . MET B 1 698 ? -15.953 16.375 2.738 1 96.94 698 MET B CA 1
ATOM 11504 C C . MET B 1 698 ? -16.141 14.945 3.238 1 96.94 698 MET B C 1
ATOM 11506 O O . MET B 1 698 ? -17.266 14.492 3.436 1 96.94 698 MET B O 1
ATOM 11510 N N . SER B 1 699 ? -15 14.234 3.406 1 97.62 699 SER B N 1
ATOM 11511 C CA . SER B 1 699 ? -15.07 12.852 3.869 1 97.62 699 SER B CA 1
ATOM 11512 C C . SER B 1 699 ? -15.75 12.758 5.23 1 97.62 699 SER B C 1
ATOM 11514 O O . SER B 1 699 ? -16.547 11.844 5.477 1 97.62 699 SER B O 1
ATOM 11516 N N . THR B 1 700 ? -15.469 13.664 6.109 1 97.88 700 THR B N 1
ATOM 11517 C CA . THR B 1 700 ? -16.109 13.688 7.422 1 97.88 700 THR B CA 1
ATOM 11518 C C . THR B 1 700 ? -17.609 13.883 7.293 1 97.88 700 THR B C 1
ATOM 11520 O O . THR B 1 700 ? -18.391 13.156 7.914 1 97.88 700 THR B O 1
ATOM 11523 N N . MET B 1 701 ? -18.047 14.797 6.438 1 96.69 701 MET B N 1
ATOM 11524 C CA . MET B 1 701 ? -19.469 15.078 6.238 1 96.69 701 MET B CA 1
ATOM 11525 C C . MET B 1 701 ? -20.188 13.875 5.637 1 96.69 701 MET B C 1
ATOM 11527 O O . MET B 1 701 ? -21.312 13.555 6.023 1 96.69 701 MET B O 1
ATOM 11531 N N . LEU B 1 702 ? -19.484 13.227 4.75 1 96.56 702 LEU B N 1
ATOM 11532 C CA . LEU B 1 702 ? -20.078 12.055 4.113 1 96.56 702 LEU B CA 1
ATOM 11533 C C . LEU B 1 702 ? -20.219 10.906 5.105 1 96.56 702 LEU B C 1
ATOM 11535 O O . LEU B 1 702 ? -21.281 10.297 5.219 1 96.56 702 LEU B O 1
ATOM 11539 N N . LEU B 1 703 ? -19.219 10.648 5.867 1 97.06 703 LEU B N 1
ATOM 11540 C CA . LEU B 1 703 ? -19.172 9.5 6.77 1 97.06 703 LEU B CA 1
ATOM 11541 C C . LEU B 1 703 ? -20.172 9.664 7.906 1 97.06 703 LEU B C 1
ATOM 11543 O O . LEU B 1 703 ? -20.719 8.688 8.406 1 97.06 703 LEU B O 1
ATOM 11547 N N . LEU B 1 704 ? -20.438 10.891 8.328 1 96.69 704 LEU B N 1
ATOM 11548 C CA . LEU B 1 704 ? -21.391 11.148 9.398 1 96.69 704 LEU B CA 1
ATOM 11549 C C . LEU B 1 704 ? -22.812 10.758 8.969 1 96.69 704 LEU B C 1
ATOM 11551 O O . LEU B 1 704 ? -23.656 10.453 9.812 1 96.69 704 LEU B O 1
ATOM 11555 N N . GLN B 1 705 ? -23.078 10.664 7.691 1 94.38 705 GLN B N 1
ATOM 11556 C CA . GLN B 1 705 ? -24.422 10.414 7.184 1 94.38 705 GLN B CA 1
ATOM 11557 C C . GLN B 1 705 ? -24.641 8.922 6.926 1 94.38 705 GLN B C 1
ATOM 11559 O O . GLN B 1 705 ? -25.766 8.477 6.766 1 94.38 705 GLN B O 1
ATOM 11564 N N . VAL B 1 706 ? -23.594 8.141 6.91 1 92.81 706 VAL B N 1
ATOM 11565 C CA . VAL B 1 706 ? -23.656 6.754 6.465 1 92.81 706 VAL B CA 1
ATOM 11566 C C . VAL B 1 706 ? -24.5 5.934 7.434 1 92.81 706 VAL B C 1
ATOM 11568 O O . VAL B 1 706 ? -25.391 5.184 7.012 1 92.81 706 VAL B O 1
ATOM 11571 N N . PRO B 1 707 ? -24.281 6.09 8.773 1 91.75 707 PRO B N 1
ATOM 11572 C CA . PRO B 1 707 ? -25.094 5.27 9.68 1 91.75 707 PRO B CA 1
ATOM 11573 C C . PRO B 1 707 ? -26.594 5.531 9.539 1 91.75 707 PRO B C 1
ATOM 11575 O O . PRO B 1 707 ? -27.391 4.594 9.594 1 91.75 707 PRO B O 1
ATOM 11578 N N . ALA B 1 708 ? -27.016 6.773 9.383 1 89.88 708 ALA B N 1
ATOM 11579 C CA . ALA B 1 708 ? -28.438 7.125 9.234 1 89.88 708 ALA B CA 1
ATOM 11580 C C . ALA B 1 708 ? -29.031 6.52 7.965 1 89.88 708 ALA B C 1
ATOM 11582 O O . ALA B 1 708 ? -30.203 6.156 7.934 1 89.88 708 ALA B O 1
ATOM 11583 N N . VAL B 1 709 ? -28.234 6.398 6.953 1 87.12 709 VAL B N 1
ATOM 11584 C CA . VAL B 1 709 ? -28.703 5.875 5.672 1 87.12 709 VAL B CA 1
ATOM 11585 C C . VAL B 1 709 ? -28.828 4.355 5.754 1 87.12 709 VAL B C 1
ATOM 11587 O O . VAL B 1 709 ? -29.703 3.768 5.113 1 87.12 709 VAL B O 1
ATOM 11590 N N . LEU B 1 710 ? -28 3.732 6.578 1 84.62 710 LEU B N 1
ATOM 11591 C CA . LEU B 1 710 ? -28 2.277 6.672 1 84.62 710 LEU B CA 1
ATOM 11592 C C . LEU B 1 710 ? -29.016 1.793 7.699 1 84.62 710 LEU B C 1
ATOM 11594 O O . LEU B 1 710 ? -29.438 0.632 7.664 1 84.62 710 LEU B O 1
ATOM 11598 N N . LYS B 1 711 ? -29.484 2.637 8.602 1 84.88 711 LYS B N 1
ATOM 11599 C CA . LYS B 1 711 ? -30.344 2.273 9.727 1 84.88 711 LYS B CA 1
ATOM 11600 C C . LYS B 1 711 ? -31.656 1.669 9.242 1 84.88 711 LYS B C 1
ATOM 11602 O O . LYS B 1 711 ? -32.125 0.653 9.766 1 84.88 711 LYS B O 1
ATOM 11607 N N . PRO B 1 712 ? -32.312 2.312 8.219 1 79.69 712 PRO B N 1
ATOM 11608 C CA . PRO B 1 712 ? -33.562 1.728 7.758 1 79.69 712 PRO B CA 1
ATOM 11609 C C . PRO B 1 712 ? -33.406 0.318 7.195 1 79.69 712 PRO B C 1
ATOM 11611 O O . PRO B 1 712 ? -34.344 -0.479 7.219 1 79.69 712 PRO B O 1
ATOM 11614 N N . TYR B 1 713 ? -32.25 0.046 6.766 1 72.62 713 TYR B N 1
ATOM 11615 C CA . TYR B 1 713 ? -32.031 -1.281 6.211 1 72.62 713 TYR B CA 1
ATOM 11616 C C . TYR B 1 713 ? -31.75 -2.295 7.316 1 72.62 713 TYR B C 1
ATOM 11618 O O . TYR B 1 713 ? -32.312 -3.395 7.309 1 72.62 713 TYR B O 1
ATOM 11626 N N . SER B 1 714 ? -30.859 -1.985 8.211 1 77.31 714 SER B N 1
ATOM 11627 C CA . SER B 1 714 ? -30.484 -2.842 9.328 1 77.31 714 SER B CA 1
ATOM 11628 C C . SER B 1 714 ? -29.906 -2.027 10.477 1 77.31 714 SER B C 1
ATOM 11630 O O . SER B 1 714 ? -28.906 -1.32 10.297 1 77.31 714 SER B O 1
ATOM 11632 N N . ALA B 1 715 ? -30.516 -2.227 11.578 1 79.31 715 ALA B N 1
ATOM 11633 C CA . ALA B 1 715 ? -30 -1.554 12.766 1 79.31 715 ALA B CA 1
ATOM 11634 C C . ALA B 1 715 ? -28.578 -2.02 13.086 1 79.31 715 ALA B C 1
ATOM 11636 O O . ALA B 1 715 ? -27.734 -1.221 13.508 1 79.31 715 ALA B O 1
ATOM 11637 N N . ASN B 1 716 ? -28.344 -3.244 12.836 1 77.5 716 ASN B N 1
ATOM 11638 C CA . ASN B 1 716 ? -27.016 -3.803 13.086 1 77.5 716 ASN B CA 1
ATOM 11639 C C . ASN B 1 716 ? -25.984 -3.246 12.117 1 77.5 716 ASN B C 1
ATOM 11641 O O . ASN B 1 716 ? -24.844 -2.967 12.5 1 77.5 716 ASN B O 1
ATOM 11645 N N . ALA B 1 717 ? -26.406 -3.092 10.891 1 78.94 717 ALA B N 1
ATOM 11646 C CA . ALA B 1 717 ? -25.5 -2.529 9.891 1 78.94 717 ALA B CA 1
ATOM 11647 C C . ALA B 1 717 ? -25.125 -1.09 10.234 1 78.94 717 ALA B C 1
ATOM 11649 O O . ALA B 1 717 ? -23.984 -0.674 10.039 1 78.94 717 ALA B O 1
ATOM 11650 N N . ALA B 1 718 ? -26.031 -0.414 10.758 1 86.38 718 ALA B N 1
ATOM 11651 C CA . ALA B 1 718 ? -25.781 0.968 11.156 1 86.38 718 ALA B CA 1
ATOM 11652 C C . ALA B 1 718 ? -24.797 1.03 12.312 1 86.38 718 ALA B C 1
ATOM 11654 O O . ALA B 1 718 ? -23.891 1.874 12.32 1 86.38 718 ALA B O 1
ATOM 11655 N N . GLN B 1 719 ? -24.938 0.13 13.219 1 85.69 719 GLN B N 1
ATOM 11656 C CA . GLN B 1 719 ? -24.047 0.102 14.375 1 85.69 719 GLN B CA 1
ATOM 11657 C C . GLN B 1 719 ? -22.641 -0.303 13.969 1 85.69 719 GLN B C 1
ATOM 11659 O O . GLN B 1 719 ? -21.656 0.282 14.438 1 85.69 719 GLN B O 1
ATOM 11664 N N . ILE B 1 720 ? -22.547 -1.258 13.164 1 83.38 720 ILE B N 1
ATOM 11665 C CA . ILE B 1 720 ? -21.25 -1.721 12.688 1 83.38 720 ILE B CA 1
ATOM 11666 C C . ILE B 1 720 ? -20.578 -0.621 11.867 1 83.38 720 ILE B C 1
ATOM 11668 O O . ILE B 1 720 ? -19.359 -0.411 11.969 1 83.38 720 ILE B O 1
ATOM 11672 N N . SER B 1 721 ? -21.406 0.013 11.07 1 89.12 721 SER B N 1
ATOM 11673 C CA . SER B 1 721 ? -20.844 1.087 10.258 1 89.12 721 SER B CA 1
ATOM 11674 C C . SER B 1 721 ? -20.234 2.186 11.133 1 89.12 721 SER B C 1
ATOM 11676 O O . SER B 1 721 ? -19.203 2.752 10.797 1 89.12 721 SER B O 1
ATOM 11678 N N . GLN B 1 722 ? -20.828 2.506 12.219 1 93.31 722 GLN B N 1
ATOM 11679 C CA . GLN B 1 722 ? -20.297 3.518 13.125 1 93.31 722 GLN B CA 1
ATOM 11680 C C . GLN B 1 722 ? -18.906 3.127 13.641 1 93.31 722 GLN B C 1
ATOM 11682 O O . GLN B 1 722 ? -18 3.959 13.68 1 93.31 722 GLN B O 1
ATOM 11687 N N . LYS B 1 723 ? -18.812 1.875 13.977 1 91.19 723 LYS B N 1
ATOM 11688 C CA . LYS B 1 723 ? -17.531 1.401 14.508 1 91.19 723 LYS B CA 1
ATOM 11689 C C . LYS B 1 723 ? -16.453 1.396 13.43 1 91.19 723 LYS B C 1
ATOM 11691 O O . LYS B 1 723 ? -15.312 1.762 13.695 1 91.19 723 LYS B O 1
ATOM 11696 N N . VAL B 1 724 ? -16.828 1 12.25 1 90.44 724 VAL B N 1
ATOM 11697 C CA . VAL B 1 724 ? -15.883 0.962 11.133 1 90.44 724 VAL B CA 1
ATOM 11698 C C . VAL B 1 724 ? -15.438 2.381 10.789 1 90.44 724 VAL B C 1
ATOM 11700 O O . VAL B 1 724 ? -14.25 2.621 10.562 1 90.44 724 VAL B O 1
ATOM 11703 N N . ILE B 1 725 ? -16.359 3.281 10.766 1 95.88 725 ILE B N 1
ATOM 11704 C CA . ILE B 1 725 ? -16.047 4.676 10.461 1 95.88 725 ILE B CA 1
ATOM 11705 C C . ILE B 1 725 ? -15.148 5.258 11.547 1 95.88 725 ILE B C 1
ATOM 11707 O O . ILE B 1 725 ? -14.164 5.938 11.242 1 95.88 725 ILE B O 1
ATOM 11711 N N . ALA B 1 726 ? -15.484 4.965 12.797 1 96 726 ALA B N 1
ATOM 11712 C CA . ALA B 1 726 ? -14.648 5.43 13.898 1 96 726 ALA B CA 1
ATOM 11713 C C . ALA B 1 726 ? -13.227 4.879 13.781 1 96 726 ALA B C 1
ATOM 11715 O O . ALA B 1 726 ? -12.258 5.594 14.039 1 96 726 ALA B O 1
ATOM 11716 N N . LEU B 1 727 ? -13.164 3.652 13.383 1 94.44 727 LEU B N 1
ATOM 11717 C CA . LEU B 1 727 ? -11.859 3.029 13.195 1 94.44 727 LEU B CA 1
ATOM 11718 C C . LEU B 1 727 ? -11.094 3.701 12.062 1 94.44 727 LEU B C 1
ATOM 11720 O O . LEU B 1 727 ? -9.883 3.914 12.164 1 94.44 727 LEU B O 1
ATOM 11724 N N . ALA B 1 728 ? -11.727 4 11 1 96.12 728 ALA B N 1
ATOM 11725 C CA . ALA B 1 728 ? -11.102 4.68 9.875 1 96.12 728 ALA B CA 1
ATOM 11726 C C . ALA B 1 728 ? -10.617 6.074 10.273 1 96.12 728 ALA B C 1
ATOM 11728 O O . ALA B 1 728 ? -9.516 6.484 9.891 1 96.12 728 ALA B O 1
ATOM 11729 N N . MET B 1 729 ? -11.438 6.785 11.023 1 97.94 729 MET B N 1
ATOM 11730 C CA . MET B 1 729 ? -11.078 8.125 11.477 1 97.94 729 MET B CA 1
ATOM 11731 C C . MET B 1 729 ? -9.891 8.078 12.43 1 97.94 729 MET B C 1
ATOM 11733 O O . MET B 1 729 ? -8.961 8.883 12.32 1 97.94 729 MET B O 1
ATOM 11737 N N . THR B 1 730 ? -9.938 7.078 13.312 1 97.19 730 THR B N 1
ATOM 11738 C CA . THR B 1 730 ? -8.805 6.891 14.219 1 97.19 730 THR B CA 1
ATOM 11739 C C . THR B 1 730 ? -7.555 6.477 13.445 1 97.19 730 THR B C 1
ATOM 11741 O O . THR B 1 730 ? -6.449 6.926 13.758 1 97.19 730 THR B O 1
ATOM 11744 N N . GLY B 1 731 ? -7.727 5.621 12.43 1 96.62 731 GLY B N 1
ATOM 11745 C CA . GLY B 1 731 ? -6.617 5.223 11.578 1 96.62 731 GLY B CA 1
ATOM 11746 C C . GLY B 1 731 ? -5.965 6.391 10.867 1 96.62 731 GLY B C 1
ATOM 11747 O O . GLY B 1 731 ? -4.738 6.426 10.711 1 96.62 731 GLY B O 1
ATOM 11748 N N . THR B 1 732 ? -6.738 7.34 10.453 1 97.75 732 THR B N 1
ATOM 11749 C CA . THR B 1 732 ? -6.215 8.531 9.797 1 97.75 732 THR B CA 1
ATOM 11750 C C . THR B 1 732 ? -5.371 9.359 10.758 1 97.75 732 THR B C 1
ATOM 11752 O O . THR B 1 732 ? -4.285 9.82 10.398 1 97.75 732 THR B O 1
ATOM 11755 N N . VAL B 1 733 ? -5.871 9.523 11.984 1 97.88 733 VAL B N 1
ATOM 11756 C CA . VAL B 1 733 ? -5.137 10.273 13 1 97.88 733 VAL B CA 1
ATOM 11757 C C . VAL B 1 733 ? -3.811 9.57 13.297 1 97.88 733 VAL B C 1
ATOM 11759 O O . VAL B 1 733 ? -2.764 10.219 13.375 1 97.88 733 VAL B O 1
ATOM 11762 N N . LEU B 1 734 ? -3.838 8.281 13.391 1 96.56 734 LEU B N 1
ATOM 11763 C CA . LEU B 1 734 ? -2.635 7.508 13.68 1 96.56 734 LEU B CA 1
ATOM 11764 C C . LEU B 1 734 ? -1.652 7.574 12.516 1 96.56 734 LEU B C 1
ATOM 11766 O O . LEU B 1 734 ? -0.439 7.637 12.727 1 96.56 734 LEU B O 1
ATOM 11770 N N . ALA B 1 735 ? -2.121 7.508 11.305 1 96.06 735 ALA B N 1
ATOM 11771 C CA . ALA B 1 735 ? -1.256 7.613 10.133 1 96.06 735 ALA B CA 1
ATOM 11772 C C . ALA B 1 735 ? -0.506 8.938 10.117 1 96.06 735 ALA B C 1
ATOM 11774 O O . ALA B 1 735 ? 0.706 8.977 9.891 1 96.06 735 ALA B O 1
ATOM 11775 N N . TYR B 1 736 ? -1.229 10.023 10.383 1 96.25 736 TYR B N 1
ATOM 11776 C CA . TYR B 1 736 ? -0.586 11.328 10.398 1 96.25 736 TYR B CA 1
ATOM 11777 C C . TYR B 1 736 ? 0.383 11.445 11.57 1 96.25 736 TYR B C 1
ATOM 11779 O O . TYR B 1 736 ? 1.418 12.109 11.461 1 96.25 736 TYR B O 1
ATOM 11787 N N . PHE B 1 737 ? 0.017 10.828 12.656 1 95.5 737 PHE B N 1
ATOM 11788 C CA . PHE B 1 737 ? 0.932 10.781 13.789 1 95.5 737 PHE B CA 1
ATOM 11789 C C . PHE B 1 737 ? 2.246 10.117 13.398 1 95.5 737 PHE B C 1
ATOM 11791 O O . PHE B 1 737 ? 3.322 10.609 13.742 1 95.5 737 PHE B O 1
ATOM 11798 N N . CYS B 1 738 ? 2.172 9.039 12.68 1 95.44 738 CYS B N 1
ATOM 11799 C CA . CYS B 1 738 ? 3.367 8.344 12.219 1 95.44 738 CYS B CA 1
ATOM 11800 C C . CYS B 1 738 ? 4.188 9.234 11.289 1 95.44 738 CYS B C 1
ATOM 11802 O O . CYS B 1 738 ? 5.414 9.266 11.375 1 95.44 738 CYS B O 1
ATOM 11804 N N . ILE B 1 739 ? 3.559 9.977 10.469 1 94.44 739 ILE B N 1
ATOM 11805 C CA . ILE B 1 739 ? 4.234 10.867 9.531 1 94.44 739 ILE B CA 1
ATOM 11806 C C . ILE B 1 739 ? 4.973 11.953 10.305 1 94.44 739 ILE B C 1
ATOM 11808 O O . ILE B 1 739 ? 6.117 12.289 9.984 1 94.44 739 ILE B O 1
ATOM 11812 N N . LEU B 1 740 ? 4.332 12.461 11.336 1 95.69 740 LEU B N 1
ATOM 11813 C CA . LEU B 1 740 ? 4.934 13.523 12.141 1 95.69 740 LEU B CA 1
ATOM 11814 C C . LEU B 1 740 ? 6.184 13.016 12.852 1 95.69 740 LEU B C 1
ATOM 11816 O O . LEU B 1 740 ? 7.203 13.711 12.898 1 95.69 740 LEU B O 1
ATOM 11820 N N . ILE B 1 741 ? 6.152 11.797 13.258 1 93.62 741 ILE B N 1
ATOM 11821 C CA . ILE B 1 741 ? 7.25 11.227 14.031 1 93.62 741 ILE B CA 1
ATOM 11822 C C . ILE B 1 741 ? 8.414 10.883 13.094 1 93.62 741 ILE B C 1
ATOM 11824 O O . ILE B 1 741 ? 9.578 10.992 13.477 1 93.62 741 ILE B O 1
ATOM 11828 N N . THR B 1 742 ? 8.18 10.641 11.805 1 91.25 742 THR B N 1
ATOM 11829 C CA . THR B 1 742 ? 9.211 10.188 10.883 1 91.25 742 THR B CA 1
ATOM 11830 C C . THR B 1 742 ? 9.781 11.359 10.094 1 91.25 742 THR B C 1
ATOM 11832 O O . THR B 1 742 ? 10.617 11.164 9.203 1 91.25 742 THR B O 1
ATOM 11835 N N . SER B 1 743 ? 9.406 12.594 10.297 1 86.5 743 SER B N 1
ATOM 11836 C CA . SER B 1 743 ? 9.781 13.75 9.492 1 86.5 743 SER B CA 1
ATOM 11837 C C . SER B 1 743 ? 11.211 14.188 9.781 1 86.5 743 SER B C 1
ATOM 11839 O O . SER B 1 743 ? 11.703 15.156 9.203 1 86.5 743 SER B O 1
ATOM 11841 N N . GLY B 1 744 ? 12 13.594 10.594 1 77.12 744 GLY B N 1
ATOM 11842 C CA . GLY B 1 744 ? 13.414 13.891 10.781 1 77.12 744 GLY B CA 1
ATOM 11843 C C . GLY B 1 744 ? 13.672 14.875 11.914 1 77.12 744 GLY B C 1
ATOM 11844 O O . GLY B 1 744 ? 12.734 15.352 12.547 1 77.12 744 GLY B O 1
ATOM 11845 N N . ASP B 1 745 ? 14.859 15.289 12.102 1 75.5 745 ASP B N 1
ATOM 11846 C CA . ASP B 1 745 ? 15.266 16.062 13.266 1 75.5 745 ASP B CA 1
ATOM 11847 C C . ASP B 1 745 ? 15.148 17.562 12.992 1 75.5 745 ASP B C 1
ATOM 11849 O O . ASP B 1 745 ? 15.234 18.375 13.922 1 75.5 745 ASP B O 1
ATOM 11853 N N . GLY B 1 746 ? 14.891 17.953 11.75 1 83.38 746 GLY B N 1
ATOM 11854 C CA . GLY B 1 746 ? 14.836 19.375 11.461 1 83.38 746 GLY B CA 1
ATOM 11855 C C . GLY B 1 746 ? 13.445 19.953 11.586 1 83.38 746 GLY B C 1
ATOM 11856 O O . GLY B 1 746 ? 13.234 21.141 11.328 1 83.38 746 GLY B O 1
ATOM 11857 N N . VAL B 1 747 ? 12.562 19.25 12.234 1 91.5 747 VAL B N 1
ATOM 11858 C CA . VAL B 1 747 ? 11.172 19.688 12.273 1 91.5 747 VAL B CA 1
ATOM 11859 C C . VAL B 1 747 ? 10.836 20.203 13.672 1 91.5 747 VAL B C 1
ATOM 11861 O O . VAL B 1 747 ? 11.602 20 14.617 1 91.5 747 VAL B O 1
ATOM 11864 N N . ALA B 1 748 ? 9.742 20.891 13.828 1 94.5 748 ALA B N 1
ATOM 11865 C CA . ALA B 1 748 ? 9.344 21.578 15.055 1 94.5 748 ALA B CA 1
ATOM 11866 C C . ALA B 1 748 ? 9.141 20.578 16.203 1 94.5 748 ALA B C 1
ATOM 11868 O O . ALA B 1 748 ? 9.57 20.828 17.328 1 94.5 748 ALA B O 1
ATOM 11869 N N . LEU B 1 749 ? 8.531 19.469 15.969 1 94.94 749 LEU B N 1
ATOM 11870 C CA . LEU B 1 749 ? 8.227 18.469 16.984 1 94.94 749 LEU B CA 1
ATOM 11871 C C . LEU B 1 749 ? 9.5 17.953 17.641 1 94.94 749 LEU B C 1
ATOM 11873 O O . LEU B 1 749 ? 9.57 17.844 18.875 1 94.94 749 LEU B O 1
ATOM 11877 N N . TYR B 1 750 ? 10.547 17.719 16.875 1 92.69 750 TYR B N 1
ATOM 11878 C CA . TYR B 1 750 ? 11.797 17.188 17.406 1 92.69 750 TYR B CA 1
ATOM 11879 C C . TYR B 1 750 ? 12.602 18.266 18.094 1 92.69 750 TYR B C 1
ATOM 11881 O O . TYR B 1 750 ? 13.32 18 19.062 1 92.69 750 TYR B O 1
ATOM 11889 N N . LYS B 1 751 ? 12.492 19.469 17.531 1 91.88 751 LYS B N 1
ATOM 11890 C CA . LYS B 1 751 ? 13.172 20.578 18.203 1 91.88 751 LYS B CA 1
ATOM 11891 C C . LYS B 1 751 ? 12.578 20.828 19.578 1 91.88 751 LYS B C 1
ATOM 11893 O O . LYS B 1 751 ? 13.297 21.172 20.516 1 91.88 751 LYS B O 1
ATOM 11898 N N . ALA B 1 752 ? 11.281 20.641 19.672 1 93.56 752 ALA B N 1
ATOM 11899 C CA . ALA B 1 752 ? 10.594 20.828 20.938 1 93.56 752 ALA B CA 1
ATOM 11900 C C . ALA B 1 752 ? 10.797 19.625 21.859 1 93.56 752 ALA B C 1
ATOM 11902 O O . ALA B 1 752 ? 10.953 19.766 23.062 1 93.56 752 ALA B O 1
ATOM 11903 N N . HIS B 1 753 ? 10.742 18.406 21.266 1 93.44 753 HIS B N 1
ATOM 11904 C CA . HIS B 1 753 ? 10.867 17.156 22 1 93.44 753 HIS B CA 1
ATOM 11905 C C . HIS B 1 753 ? 11.875 16.219 21.328 1 93.44 753 HIS B C 1
ATOM 11907 O O . HIS B 1 753 ? 11.484 15.234 20.719 1 93.44 753 HIS B O 1
ATOM 11913 N N . PRO B 1 754 ? 13.125 16.391 21.562 1 91.19 754 PRO B N 1
ATOM 11914 C CA . PRO B 1 754 ? 14.164 15.641 20.859 1 91.19 754 PRO B CA 1
ATOM 11915 C C . PRO B 1 754 ? 14.109 14.141 21.141 1 91.19 754 PRO B C 1
ATOM 11917 O O . PRO B 1 754 ? 14.57 13.336 20.328 1 91.19 754 PRO B O 1
ATOM 11920 N N . THR B 1 755 ? 13.492 13.719 22.312 1 92.19 755 THR B N 1
ATOM 11921 C CA . THR B 1 755 ? 13.516 12.312 22.688 1 92.19 755 THR B CA 1
ATOM 11922 C C . THR B 1 755 ? 12.188 11.641 22.375 1 92.19 755 THR B C 1
ATOM 11924 O O . THR B 1 755 ? 11.945 10.5 22.781 1 92.19 755 THR B O 1
ATOM 11927 N N . ILE B 1 756 ? 11.359 12.344 21.688 1 92.75 756 ILE B N 1
ATOM 11928 C CA . ILE B 1 756 ? 9.992 11.883 21.5 1 92.75 756 ILE B CA 1
ATOM 11929 C C . ILE B 1 756 ? 9.992 10.531 20.797 1 92.75 756 ILE B C 1
ATOM 11931 O O . ILE B 1 756 ? 9.219 9.633 21.156 1 92.75 756 ILE B O 1
ATOM 11935 N N . TRP B 1 757 ? 10.789 10.273 19.766 1 92.5 757 TRP B N 1
ATOM 11936 C CA . TRP B 1 757 ? 10.844 9.016 19.031 1 92.5 757 TRP B CA 1
ATOM 11937 C C . TRP B 1 757 ? 11.242 7.867 19.953 1 92.5 757 TRP B C 1
ATOM 11939 O O . TRP B 1 757 ? 10.609 6.809 19.953 1 92.5 757 TRP B O 1
ATOM 11949 N N . ASN B 1 758 ? 12.242 8.039 20.797 1 92.25 758 ASN B N 1
ATOM 11950 C CA . ASN B 1 758 ? 12.766 7.004 21.688 1 92.25 758 ASN B CA 1
ATOM 11951 C C . ASN B 1 758 ? 11.758 6.645 22.781 1 92.25 758 ASN B C 1
ATOM 11953 O O . ASN B 1 758 ? 11.531 5.465 23.047 1 92.25 758 ASN B O 1
ATOM 11957 N N . VAL B 1 759 ? 11.18 7.684 23.281 1 91.75 759 VAL B N 1
ATOM 11958 C CA . VAL B 1 759 ? 10.227 7.473 24.375 1 91.75 759 VAL B CA 1
ATOM 11959 C C . VAL B 1 759 ? 9.016 6.699 23.859 1 91.75 759 VAL B C 1
ATOM 11961 O O . VAL B 1 759 ? 8.547 5.758 24.5 1 91.75 759 VAL B O 1
ATOM 11964 N N . LEU B 1 760 ? 8.555 7.098 22.734 1 93.31 760 LEU B N 1
ATOM 11965 C CA . LEU B 1 760 ? 7.379 6.434 22.172 1 93.31 760 LEU B CA 1
ATOM 11966 C C . LEU B 1 760 ? 7.719 5.012 21.734 1 93.31 760 LEU B C 1
ATOM 11968 O O . LEU B 1 760 ? 6.91 4.098 21.906 1 93.31 760 LEU B O 1
ATOM 11972 N N . LYS B 1 761 ? 8.852 4.816 21.156 1 92.06 761 LYS B N 1
ATOM 11973 C CA . LYS B 1 761 ? 9.266 3.477 20.766 1 92.06 761 LYS B CA 1
ATOM 11974 C C . LYS B 1 761 ? 9.344 2.543 21.969 1 92.06 761 LYS B C 1
ATOM 11976 O O . LYS B 1 761 ? 8.836 1.423 21.922 1 92.06 761 LYS B O 1
ATOM 11981 N N . ASP B 1 762 ? 9.914 2.994 23.016 1 89.56 762 ASP B N 1
ATOM 11982 C CA . ASP B 1 762 ? 10.055 2.197 24.234 1 89.56 762 ASP B CA 1
ATOM 11983 C C . ASP B 1 762 ? 8.695 1.874 24.844 1 89.56 762 ASP B C 1
ATOM 11985 O O . ASP B 1 762 ? 8.508 0.812 25.438 1 89.56 762 ASP B O 1
ATOM 11989 N N . THR B 1 763 ? 7.824 2.785 24.641 1 91.25 763 THR B N 1
ATOM 11990 C CA . THR B 1 763 ? 6.504 2.609 25.25 1 91.25 763 THR B CA 1
ATOM 11991 C C . THR B 1 763 ? 5.656 1.655 24.406 1 91.25 763 THR B C 1
ATOM 11993 O O . THR B 1 763 ? 4.934 0.82 24.953 1 91.25 763 THR B O 1
ATOM 11996 N N . LEU B 1 764 ? 5.777 1.717 23.141 1 91.69 764 LEU B N 1
ATOM 11997 C CA . LEU B 1 764 ? 4.824 1.007 22.297 1 91.69 764 LEU B CA 1
ATOM 11998 C C . LEU B 1 764 ? 5.402 -0.321 21.812 1 91.69 764 LEU B C 1
ATOM 12000 O O . LEU B 1 764 ? 4.66 -1.275 21.578 1 91.69 764 LEU B O 1
ATOM 12004 N N . VAL B 1 765 ? 6.73 -0.406 21.656 1 89.94 765 VAL B N 1
ATOM 12005 C CA . VAL B 1 765 ? 7.352 -1.618 21.141 1 89.94 765 VAL B CA 1
ATOM 12006 C C . VAL B 1 765 ? 7.895 -2.457 22.297 1 89.94 765 VAL B C 1
ATOM 12008 O O . VAL B 1 765 ? 9 -2.205 22.781 1 89.94 765 VAL B O 1
ATOM 12011 N N . PHE B 1 766 ? 7.141 -3.441 22.672 1 89.19 766 PHE B N 1
ATOM 12012 C CA . PHE B 1 766 ? 7.52 -4.215 23.844 1 89.19 766 PHE B CA 1
ATOM 12013 C C . PHE B 1 766 ? 8.141 -5.547 23.438 1 89.19 766 PHE B C 1
ATOM 12015 O O . PHE B 1 766 ? 8.734 -6.234 24.266 1 89.19 766 PHE B O 1
ATOM 12022 N N . TRP B 1 767 ? 8.078 -5.883 22.156 1 84.62 767 TRP B N 1
ATOM 12023 C CA . TRP B 1 767 ? 8.516 -7.215 21.75 1 84.62 767 TRP B CA 1
ATOM 12024 C C . TRP B 1 767 ? 9.984 -7.211 21.344 1 84.62 767 TRP B C 1
ATOM 12026 O O . TRP B 1 767 ? 10.539 -8.242 20.969 1 84.62 767 TRP B O 1
ATOM 12036 N N . ARG B 1 768 ? 10.617 -6.07 21.328 1 78.19 768 ARG B N 1
ATOM 12037 C CA . ARG B 1 768 ? 12.023 -5.973 20.969 1 78.19 768 ARG B CA 1
ATOM 12038 C C . ARG B 1 768 ? 12.82 -5.289 22.078 1 78.19 768 ARG B C 1
ATOM 12040 O O . ARG B 1 768 ? 12.297 -4.43 22.781 1 78.19 768 ARG B O 1
#

Radius of gyration: 36.85 Å; Cα contacts (8 Å, |Δi|>4): 2774; chains: 2; bounding box: 85×104×110 Å

Solvent-accessible surface area (backbone atoms only — not comparable to full-atom values): 78379 Å² total; per-residue (Å²): 112,66,62,56,56,49,48,48,51,51,48,43,49,52,49,56,56,53,40,65,37,80,92,62,40,60,61,75,77,51,45,60,54,42,51,51,51,52,51,52,47,41,54,47,52,37,50,51,53,50,49,50,50,48,49,41,67,68,29,29,45,66,71,90,78,71,74,62,64,65,65,50,49,54,33,48,43,35,40,40,47,20,59,62,55,57,59,86,83,61,62,73,59,59,37,53,46,35,40,49,44,16,52,47,35,52,50,46,53,47,37,52,63,49,61,48,36,55,62,15,55,37,91,54,87,51,70,46,72,52,66,63,78,65,43,43,66,73,35,70,89,19,36,44,74,47,98,84,49,26,38,39,32,52,31,57,34,37,39,35,39,65,85,40,85,43,65,67,51,26,22,40,38,34,37,33,39,43,52,74,49,65,30,36,41,34,38,27,38,17,20,67,33,28,71,71,40,79,38,70,14,24,60,52,67,46,28,13,79,47,36,70,47,78,42,51,38,55,63,36,68,38,38,35,34,42,34,42,38,40,38,67,42,85,54,52,33,36,42,68,49,36,39,34,22,32,30,42,62,56,69,72,53,63,68,39,47,50,51,54,44,51,51,53,49,50,55,50,46,38,61,70,67,47,44,75,74,40,55,36,45,92,86,40,63,71,54,50,48,51,53,49,51,51,51,49,51,59,52,54,56,53,62,56,43,53,50,71,90,73,67,62,33,48,61,91,65,55,57,84,66,41,54,54,50,46,48,51,38,19,49,75,74,70,41,80,48,43,96,62,84,72,46,68,68,51,71,67,42,92,57,69,41,22,38,49,74,39,74,94,48,74,76,67,78,65,27,14,56,58,94,90,36,38,31,75,42,70,36,56,36,61,30,63,72,47,42,48,54,46,26,73,74,68,67,30,33,71,42,66,60,57,56,38,53,53,44,44,48,51,32,52,52,25,50,53,50,28,53,54,48,48,32,67,73,75,44,65,62,31,41,36,61,52,50,55,43,32,54,54,23,26,49,47,47,23,34,50,63,57,40,46,27,53,61,52,68,71,38,51,30,51,49,41,13,50,31,14,45,36,36,16,52,24,28,42,58,45,26,71,74,47,85,53,62,69,60,23,34,52,25,22,29,50,14,13,44,13,48,31,34,12,52,34,21,29,51,80,60,56,63,61,58,57,61,49,48,64,57,49,52,49,57,61,64,38,80,91,54,55,67,68,58,42,49,50,43,50,45,30,24,45,48,46,29,51,53,39,47,49,51,52,24,51,54,20,29,75,73,66,74,30,53,86,44,64,37,68,61,35,24,36,50,89,42,26,46,66,57,42,54,86,53,78,65,51,38,67,59,24,49,41,49,50,36,62,27,50,60,33,79,45,72,47,88,74,34,40,32,66,16,83,66,64,63,59,66,53,25,31,90,67,50,72,45,51,25,47,12,55,49,58,31,42,35,40,34,52,19,60,68,41,44,68,63,51,58,61,59,32,69,78,41,93,60,29,68,56,56,51,48,46,52,47,49,50,53,51,40,36,53,50,48,42,38,46,40,37,37,58,64,26,44,38,50,75,62,46,34,70,37,25,44,59,43,22,49,49,17,37,60,47,53,55,46,47,33,70,67,34,35,85,58,30,62,65,55,16,55,51,43,48,52,52,50,46,47,23,22,52,46,32,38,50,53,48,50,20,37,64,69,63,64,54,69,83,20,25,43,31,61,42,36,59,50,51,66,55,54,49,40,62,50,70,47,49,65,103,113,67,62,56,56,48,47,47,51,51,46,44,49,54,51,56,56,53,40,65,37,80,93,64,41,61,62,76,75,50,46,61,53,42,51,52,50,50,50,52,46,39,54,50,52,36,49,51,51,49,50,49,49,49,49,41,66,66,28,31,46,65,70,92,78,72,75,60,63,63,64,49,49,54,33,48,43,35,39,38,48,18,59,65,56,56,57,82,79,61,84,46,65,61,37,59,46,35,39,50,43,15,52,47,35,52,51,47,52,47,36,51,62,49,61,49,35,52,64,14,56,36,93,55,88,52,70,47,72,54,63,62,78,65,44,43,67,73,35,69,88,18,36,45,73,45,98,83,51,26,38,40,33,53,31,57,33,37,39,36,39,66,84,39,85,45,64,66,52,26,22,40,37,33,34,34,40,44,52,73,50,65,29,36,41,33,38,28,37,17,20,66,32,27,70,71,40,77,36,70,14,23,59,51,68,45,27,14,79,48,37,69,47,78,41,50,37,53,62,35,69,36,36,36,32,43,35,41,37,39,39,65,42,84,56,51,32,38,42,68,50,36,38,34,20,33,29,43,63,58,70,73,53,62,67,38,48,51,52,54,45,51,51,53,49,50,56,48,47,38,61,67,65,46,43,76,74,39,54,36,43,93,86,38,64,72,53,50,46,52,53,49,50,50,50,51,52,58,52,54,56,52,63,56,43,52,50,71,92,72,65,62,36,49,60,91,66,54,56,83,66,42,54,53,50,44,49,51,38,19,48,75,73,70,41,79,50,42,96,62,86,73,47,69,70,50,71,66,42,92,57,68,40,23,39,48,74,40,75,96,48,73,76,66,78,65,26,13,56,57,94,90,37,38,30,75,40,70,36,55,36,62,32,65,71,45,43,47,55,46,26,72,74,70,67,29,34,70,42,66,62,57,55,38,52,54,44,44,47,50,32,50,52,25,51,54,51,26,52,52,50,48,32,66,70,74,44,65,62,33,42,36,62,53,50,54,43,34,54,53,23,26,50,47,46,23,33,51,63,57,41,46,28,53,61,52,68,72,39,51,31,51,50,43,13,50,30,13,45,36,37,17,52,25,28,42,58,45,26,71,72,48,86,54,63,69,60,24,35,51,25,21,29,48,13,14,44,12,48,32,33,13,52,35,22,30,51,79,59,53,61,59,57,56,60,49,48,63,57,50,53,49,57,62,65,38,80,90,54,56,67,68,59,42,50,50,43,50,44,29,24,45,48,48,29,51,52,40,48,49,50,53,24,51,55,18,29,75,73,65,75,30,52,86,45,64,38,68,62,35,25,36,51,88,42,27,46,68,58,43,54,86,53,77,65,50,38,66,60,23,49,41,50,50,36,62,28,52,61,34,79,44,70,47,87,73,34,41,32,67,17,82,65,65,62,60,69,53,25,31,91,69,50,72,44,51,27,47,12,55,47,59,32,42,34,38,34,53,21,60,69,42,43,68,63,50,58,60,60,33,68,79,43,93,59,28,68,54,56,51,48,45,52,47,48,53,54,51,40,35,53,50,48,43,38,47,40,37,38,58,61,25,42,38,50,74,63,47,35,69,38,25,42,58,43,24,49,50,16,36,59,47,53,54,46,47,34,69,67,35,34,85,58,30,62,65,55,15,54,50,44,48,53,52,50,45,47,22,24,50,46,31,38,51,52,49,49,20,36,63,70,63,65,55,72,83,20,23,44,32,62,44,36,59,51,52,66,56,55,50,40,62,48,71,46,48,66,105

pLDDT: mean 91.98, std 7.16, range [45.81, 98.88]

Sequence (1536 aa):
MLLYFLLPILCNALLLAACKLPKLAPAGSEFSKTAVRMGILTAGEILVLLLLHALIRGFQITGSHLFPPLPLAITLLLLGAGTAFSGKQNTAVLRKYLQKAACIAGCVFLLEVLVFHITSFTTQKTKEELPLSTAEISDEEAASFNDKGEITITGNCTLTFSDLDWDELHCVRLHADGKDKMYQVSLSMKDNNLTQRFEKTAQTQATGSYDTLQFAMQPYEKIHVLQLQFENIDAPITLHSGTAYAAIPFAFSTGRFLLVLLIALGLTACKQFSVWEIHYQAKNWKHNLAVLMTLFGCLACISAFIVPDQKPTDIHSVDISNVYGKTLEAWTDGHSYMNFDVTPELAELENPYDNSNRDGVSYNWDYAYYNEHYYCYFGCAPVVLIYLPFYAITGKVPTLNFAYCITVAAIIIAIFGLIMTLVRRYDKQPPLLLLLFGLVSAVAGCGAFVGLNYNDRYYLCLLMGMFGLLLALWTGFAAVSVKKSWKRFALLAVSGIGVVITAASRPNLLVYVLLLVPIFLHLLFRKDLRLQNRLISAGCFLLPTLVGAAAIMWYNQIRFDSPLQFGAIYQMTVDNTAANRISLARFPAAFAAYFLHPMELMDDFPFLKDNAVLVPNRMMYLFVERSFGALAMPSVLLGVLSIPLLWKKWKQRDDCRIRRALVLITVIGAVLLAWVDYCMAGITIRYLLDIMVVLSVMSTMLLLQVPAVLKPYSANAAQISQKVIALAMTGTVLAYFCILITSGDGVALYKAHPTIWNVLKDTLVFWRMLLYFLLPILCNALLLAACKLPKLAPAGSEFSKTAVRMGILTAGEILVLLLLHALIRGFQITGSHLFPPLPLAITLLLLGAGTAFSGKQNTAVLRKYLQKAACIAGCVFLLEVLVFHITSFTTQKTKEELPLSTAEISDEEAASFNDKGEITITGNCTLTFSDLDWDELHCVRLHADGKDKMYQVSLSMKDNNLTQRFEKTAQTQATGSYDTLQFAMQPYEKIHVLQLQFENIDAPITLHSGTAYAAIPFAFSTGRFLLVLLIALGLTACKQFSVWEIHYQAKNWKHNLAVLMTLFGCLACISAFIVPDQKPTDIHSVDISNVYGKTLEAWTDGHSYMNFDVTPELAELENPYDNSNRDGVSYNWDYAYYNEHYYCYFGCAPVVLIYLPFYAITGKVPTLNFAYCITVAAIIIAIFGLIMTLVRRYDKQPPLLLLLFGLVSAVAGCGAFVGLNYNDRYYLCLLMGMFGLLLALWTGFAAVSVKKSWKRFALLAVSGIGVVITAASRPNLLVYVLLLVPIFLHLLFRKDLRLQNRLISAGCFLLPTLVGAAAIMWYNQIRFDSPLQFGAIYQMTVDNTAANRISLARFPAAFAAYFLHPMELMDDFPFLKDNAVLVPNRMMYLFVERSFGALAMPSVLLGVLSIPLLWKKWKQRDDCRIRRALVLITVIGAVLLAWVDYCMAGITIRYLLDIMVVLSVMSTMLLLQVPAVLKPYSANAAQISQKVIALAMTGTVLAYFCILITSGDGVALYKAHPTIWNVLKDTLVFWR

Foldseek 3Di:
DVCLLVLLVVLLVVLLVVCVPVVNPDDPVVSVVLVVQSVVVSVVSSVVVVVLVCQCVQFFAEDDDADDDPLVNVLSNLLSCLSNNCDDDDDPLVNVLSVVLNVLSVVLVCCLSPVLFVQRTHNDWDKDWQQLQQWDKADCVQWDADPVSWIKGQAWIKTKGFAFFDFLWFKKKWFKAWALAKKKKWKWFAAPVHNPDTDTQDMDMDGRVGGIDMGTHDGDGTTGMMMMTIHPRNTMMITDIMMTTSGDGRDRDPLLSVVSSVVVSVVSCCVSVVLQPAWDAPPDVVLVVLLVVLLVVLLVVLVLLQFPPDDFAALVPDDLQQVLSQQLSQVVVPHQFGPDAADPVLVPDPDNQALVVCVVPDDRAFWFDAPRTTGHLAFNLLNVPPQVVVCVVPVTGDALLVSLSVLLSLLLVLLSLLLVLCCVVPPNIFSSVLLSLLSLLLSLQLCSVVLSWLSTSQQSLVSQLLSLQSLLNNLLSNLLVDDDLVSSLVSLLSNLVSLLSNCSRPVLLNLLVCLSVVSLVVLLPDPVDDNVSNVSSVCSNVVSNVVSLVVQLVSCCSVHVGSPDSRQQRGRHDRRLVPFDQDPVCLVVLCCQAAPFAWDADPAPPRTEFAFDDDPPPVDDADGDTHGYSCNQLLLVVLVVCCVVVLVVLVVPPCSVSLVVSVCSLVVSLSVQSSRCCRRPHHDHSSSSSNSNSSSSSSSSRLSCRLVSCCVVPVVVSSVSSVSSSVSSVSNSSNSVRHSLPVGCSTSSCSSPSCVRVSVRVSPPSPD/DVCLLVLLVVLLVVVLVVCPPVVNDDDPVVSVVLVVQSVVVSVVSSVVVVVLVCQCVQFFAEDDDADDDPLVNVLSNLLSQLSNNCDPPCPDLVNVLSVVLNVLSVVLVCCLSPVLFVQGTHNDWDKDWQQLQQWDKADCVQWDADPVSWIKGQAWIKTKGFAFFDFLWFKKKWFKAWALAKKKKWKWFAAPVHNPDTDTQDMDMGGRVGGIDMGTHDGDGTTGMMMMTIHPRNTMMITDIMMTTSGDGRDRDPLLSVVSSVVVSVVSCCVSVVLQPAWDAPPDVVLVVLLVVLLVVLLVVLVLLQFPPDDFAALVPDDLQQVLSQQLSQVVVPAQFGPDAADPVLVPDPDNQALVSCVVPDDRAFWFDDPRTTGHLAFNLLNVPPQVVVCVVPVTGGALLVSLSVLLSLLLVLLSLLLVLCCVVPPNIFSSVLLSLLSLLLSLQLCSVVLSWLSTSQQSLVSQLLSLQSLLNNLLSNLLVDDDLVSSLVSLLSNLVSLLSNCSRPVLLNLLNCLSVVSLVVLLPDPVDDNVSNVSSVCSNVVSNVVSLVVQLVSCCSVHVGSPDSRQQRGRHDRRLVPFDQDPVCLVVLCCQAAPFAWDADPAPPRTEFAFDDDPPPVDDADGDTHGYSCNQLLLVVLVVLCVVVLVVLVPPPCSVSLVVSVCSLVVSLSVQSSRCCRRPHDDHSSSSSNSNSSSSSSSSRLSCRLVSCCVVPVVVSSVSSVSSSVSSVSNSSNSVRHSLPVGCSTSSCSSPSCVRVSVRVSPPSPD

Organism: NCBI:txid411473

Secondary structure (DSSP, 8-state):
-HHHHHHHHHHHHHHHHHHTSTTT---HHHHHHHHHHHHHHHHHHHHHHHHHHHHHHHHB---S--S-HHHHHHHHHHHHHHHHT-STTS-HHHHHHHHHHHHHHHHHHHIIIIITTGGGB-S---EEE--GGGPEES-TTTEEE-TTS-EEE-S-EEEEE----EES--EEEEEEEESS--EEEEEEEEESS-SSS-EEEEEEEE-SS--EEEEE---SSEEEEEEEEEE---S-EEEEEEEEESSPPP---HHHHHHHHHHHHHHHHHHHTTGGG-B--TT-HHHHHHHHHHHHHHHHGGGGG--TT---B-GGG--TT-HHHHHHHHHHTT-SS-S-PPPHHHHH-S-TT-GGGGTT----TT-EEETTEEE--S-SHHIIIIIHHHHHHHSSBPPHHHHHHHHHHHHHHHHHHHHHHHHHHH-SS-BHHHHHHHHHHHHHHTTHHHHHHH-STTHHHHHHHHHHHHHHHHHHHHHHH---HHHHHHHHHHHHHHHHHHHTT-GGGGGGGGGGHHHHHHHHT-TTS-HHHHHHHHHHHHHHHHHHHHHHHHHHHHHHS-TT--SGGGB-SSS-GGG----GGGHHHHHIIIIIPPPEE-SSTT-EE-BPPP-S--SS--EE--B--GGGSHHHHHHHHTHHHHHHHHTTSTTHHHHHHHHHHHHHHHHHHHHHHHHHTEE-HHHHHHHHHHHHHHHHHHHHHHHHHHTTT-HHHHHHHHHHHHHHHHHHHHHHHHHHHTS-TTSHHHHH-TTHHHHHHHHH----/-HHHHHHHHHHHHHHHHHHTSTTT---HHHHHHHHHHHHHHHHHHHHHHHHHHHHHHHHB---S--S-HHHHHHHHHHHHHHHHT--TT---HHHHHHHHHHHHHHHHHHIIIIITTGGGB-S---EEE--GGGPEES-TTTEEE-TTS-EEE-S-EEEEE----EES--EEEEEEEE-S--EEEEEEEEESS-SSS-EEEEEEEE-SS--EEEEE---SSEEEEEEEEEE---S-EEEEEEEEESSPPP---HHHHHHHHHHHHHHHHHHHTTGGG-B--TT-HHHHHHHHHHHHHHHHGGGGG--TT---B-GGG--TT-HHHHHHHHHHTT-SS-S-PPPHHHHH-S-TT-GGGGTT----TT-EEETTEEE--S-SHHIIIIIHHHHHHHSSBPPHHHHHHHHHHHHHHHHHHHHHHHHHHH-SS-BHHHHHHHHHHHHHHTTHHHHHHH-STTHHHHHHHHHHHHHHHHHHHHHHH---HHHHHHHHHHHHHHHHHHHTT-GGGGGGGGGGHHHHHHHHT-TTS-HHHHHHHHHHHHHHHHHHHHHHHHHHHHHHS-TT--SGGGB-SSS-GGG----GGGHHHHHIIIIIPPPEE-SSTT-EE-BPPP-S--SS--EE--B--GGGSHHHHHHHHTHHHHHHHHTTSTTHHHHHHHHHHHHHHHHHHHHHHHHHTEE-HHHHHHHHHHHHHHHHHHHHHHHHHHTTT-HHHHHHHHHHHHHHHHHHHHHHHHHHHTS-TTSHHHHH-TTHHHHHHHHH----